Protein AF-0000000070794779 (afdb_homodimer)

pLDDT: mean 87.1, std 9.41, range [41.69, 96.38]

InterPro domains:
  IPR010656 TRAP C4-dicarboxylate transport system permease DctM subunit [PF06808] (13-407)

Sequence (858 aa):
MSFYIQLASLSIIILYVLLLFRNVDPLVATAVCVGLGFLWNISTPIDIGNAMADALGSFMALVGFIIMLGRGLGEVLTHTQVSHTLVHQIVYGVGVNTQRRAKIGIVLSSFIIVGLLGTLAGGLAILAPSLRPIAGSVGLSRPSLAVLMQASAEEALILGPFAPPVVTLLGVTGLSYGTVFLYASLPIAVVTLITTWFMASRLQKLYINEPCEDENSTEPFTPNRQQKRVTLIFLISFLFCVVYGLFTQAKTSYVIFVMLFLALITGLSCRLGLKQIFNLLFEGMQKSLHLFFLFILFDPFMALIHQAGGFNALTELLTPLINLGGKPVLSILIGFTGAFGMPGAAEATIKMLHQLFSPSVLQMQLPLITFALCMLFATRVTNYAYPGANMFAAMGFAGSENVKAMIQNGLVVTGVQVAFLIVYSLFIPMSFYIQLASLSIIILYVLLLFRNVDPLVATAVCVGLGFLWNISTPIDIGNAMADALGSFMALVGFIIMLGRGLGEVLTHTQVSHTLVHQIVYGVGVNTQRRAKIGIVLSSFIIVGLLGTLAGGLAILAPSLRPIAGSVGLSRPSLAVLMQASAEEALILGPFAPPVVTLLGVTGLSYGTVFLYASLPIAVVTLITTWFMASRLQKLYINEPCEDENSTEPFTPNRQQKRVTLIFLISFLFCVVYGLFTQAKTSYVIFVMLFLALITGLSCRLGLKQIFNLLFEGMQKSLHLFFLFILFDPFMALIHQAGGFNALTELLTPLINLGGKPVLSILIGFTGAFGMPGAAEATIKMLHQLFSPSVLQMQLPLITFALCMLFATRVTNYAYPGANMFAAMGFAGSENVKAMIQNGLVVTGVQVAFLIVYSLFIP

Foldseek 3Di:
DDPVLLVVLLVLLVQLLVCVVVVHDNLVSLVVSLVVLCVVVVPDPVRVVVLLVVLCVDPLLLLLVLLLLLLLLLLLCVVLCLLVQLLVCLLVVLDLPEQVSLLVSLLVSLLVQLLRSLDLLSSLLSCLVQSLLSQQNRQAALLLSLLSNLLSNLLSLCQRCLRSLVQLLCQLLVDASVLLNPQASVVLSVLLNVLSVVLSVVVCVVPSVRTRDNPVPDPRDDDDPLSVVLSVQLVVLLVVLSVVCRVVVNHSNSSVVSSVVSLVSSCVSSVHDPVVSVVSSNVRSVVSVSVSVSSSSLSSSLVSSVVSCNLVVVCVVCVVVCVVPAQLSLLLVLLQVLLSPRQPCLSSQLVNSCVNCVVVCVVSVFDSSSVSNSSSNSNLLNHLQDDDDSSVSSSVSSVHPCVVSSNVSSVSSNVSSSVVSNVVSVPGD/DDPVLLVVLLVLLVQLLVCVVVVHDNLVSLVVSLVVLCVSVVPDPVRVVVLLVVLCVDPLLLLLVLLLLLLLLLLLCVVLCLLVQLLCCLLVVLDLPEQVSLLVSLLVSLLVQLLNSLDLLSSLLSCLVQSLLSQQNRQAALLLSLLSNLLSNLLSLCQRCLRSLVQLLCQLLVDASVLLNPQASVVLSVLLNVLSVVLSVVVCVVPSVRTRPNPVPDPRDDDDPLSVVLSVQLVVLLVVLVVVCRVVVDHSNSSVVSSVVSLVSSCVSSVHDPVVSVVSSNVRSVVSVSVSVSSSSLSSSLVSSVVSCNLVVVCVVCVVVCVVPAQLSLLLVLLQVLLSPRQPCLSSQLVNSCVNCVVVCVVSVFDSSSVSNSSSNSNLLNHLQDDDDSSVSSSVSSVHPCVVSSNVSSVSSNVSSSVVSNVVSVPGD

Solvent-accessible surface area (backbone atoms only — not comparable to full-atom values): 41773 Å² total; per-residue (Å²): 134,56,72,62,48,27,49,51,24,42,45,45,54,49,48,43,47,50,34,49,73,70,68,41,56,66,54,53,40,48,49,51,45,36,52,49,44,38,59,73,67,63,53,48,64,57,52,50,5,45,45,54,50,52,13,43,50,31,72,47,20,52,52,20,50,43,49,16,42,26,38,5,32,42,38,42,33,53,73,62,34,29,54,57,38,52,43,42,52,44,37,60,67,60,40,63,80,41,55,69,37,35,51,51,27,47,33,51,36,32,22,52,44,9,18,71,37,40,35,56,62,64,33,41,63,67,42,25,78,62,47,39,34,53,36,16,72,48,61,34,12,14,55,24,48,16,49,43,43,34,50,26,19,57,40,14,28,50,59,16,82,75,2,52,43,33,34,44,51,32,56,75,68,67,54,54,66,70,58,42,40,66,69,24,33,44,57,55,37,51,56,43,50,55,46,45,52,54,42,30,54,54,40,28,67,76,37,55,86,42,50,29,64,52,63,76,75,65,76,74,83,72,71,49,75,65,38,51,49,41,34,48,52,43,51,51,53,49,50,49,51,53,52,50,34,63,73,64,65,55,59,59,37,31,50,49,34,50,38,53,49,52,38,49,53,43,31,49,65,67,72,45,53,69,64,56,45,51,50,34,28,47,59,22,22,47,76,34,44,67,54,27,53,36,27,27,50,44,46,48,36,51,51,46,31,54,72,30,30,22,45,58,49,51,42,60,69,44,40,62,55,28,69,72,51,39,66,33,41,42,42,48,47,50,24,54,56,18,59,65,38,53,57,83,34,46,44,59,36,37,53,49,51,50,66,49,40,46,65,57,35,60,73,69,60,50,56,65,62,57,54,51,30,22,41,54,48,5,45,46,39,20,49,35,62,36,94,34,66,60,48,52,42,25,21,58,49,39,68,28,84,55,61,66,58,50,47,52,45,15,46,51,37,38,50,52,50,49,52,47,49,54,58,53,27,73,68,60,130,136,57,73,62,47,27,48,50,24,41,46,44,54,50,49,44,45,50,34,50,73,69,68,41,55,65,55,53,39,49,50,50,45,36,52,50,43,39,59,74,66,63,54,50,66,56,52,51,4,44,45,55,51,50,13,43,48,31,72,47,21,51,51,20,50,44,50,16,42,28,38,4,33,42,38,40,34,54,74,64,34,29,53,58,39,51,42,43,51,44,36,60,69,60,40,66,81,40,56,69,37,34,51,49,28,48,33,50,39,31,22,52,46,7,17,71,37,39,34,55,62,63,33,42,60,66,43,24,78,61,47,40,33,52,38,16,72,49,60,35,12,12,53,25,48,15,48,44,42,33,52,25,19,56,40,13,29,50,59,17,80,76,2,54,44,33,34,44,49,33,57,77,69,66,54,54,68,69,58,43,41,66,70,23,32,44,56,54,37,50,57,43,49,54,46,45,51,54,42,29,54,52,41,30,67,74,38,55,87,42,51,29,65,52,63,77,74,66,77,74,83,72,70,50,74,64,36,50,50,41,34,48,52,42,51,52,52,50,50,49,52,53,53,52,35,62,74,64,64,54,58,58,38,30,50,51,35,50,38,53,49,53,38,48,53,44,33,49,66,68,72,45,53,70,64,56,45,51,50,33,30,45,60,23,22,46,75,33,44,68,52,26,53,38,26,26,52,45,45,49,37,52,52,47,31,54,74,31,30,20,45,57,49,51,41,60,67,45,41,64,56,28,70,71,52,38,66,31,41,43,44,50,49,52,24,54,55,18,58,65,39,53,57,84,33,47,44,59,37,38,54,50,49,49,67,51,41,44,64,59,35,58,73,70,60,50,56,66,61,57,53,51,28,23,42,52,47,4,43,46,40,21,49,35,62,37,94,34,66,62,47,50,42,25,21,57,49,40,69,29,85,56,61,66,58,48,47,52,45,15,45,50,38,36,51,52,49,50,50,47,49,55,57,52,28,71,67,60,128

Organism: Legionella pneumophila subsp. pneumophila (strain Philadelphia 1 / ATCC 33152 / DSM 7513) (NCBI:txid272624)

Secondary structure (DSSP, 8-state):
--HHHHHHHHHHHHHHHHHHHTT--HHHHHHHHHHHHHHHTT--HHHHHHHHHHHHTSHHHHHHHHHHHHHHHHHHHHHTTHHHHHHHHHHHHH--SSHHHHHHHHHHHHHHHHHHH--HHHHHHHHHHHHHHHHHHTT-BHHHHHHHHHHHHHHHHHH-TT-HHHHHHHHHH---HHHHIIIIIHHHHHHHHHHHHHHHHHHHHHTTTSBPP----S------HHHHHHHHHHHHHHHHHHHHHHHHT--TTHHHHHHHHHHHHHHHHTT--HHHHHHHHHHHHHTTHHHHHHHHHHHHHHHHHHHTTHHHHHHHHHHHHHHHHHHHHHHHHHHHHGGGS-TT-HHHHHHHHHHHHHHHHHHHT--HHHHHHHHHHHHHHHHHHS--HHHHHHHHHHT---HHHHHHHHHHHHHHHHHHHHHHHHT--/--HHHHHHHHHHHHHHHHHHHTT--HHHHHHHHHHHHHHHTT--HHHHHHHHHHHHTSHHHHHHHHHHHHHHHHHHHHHTTHHHHHHHHHHHHH--SSHHHHHHHHHHHHHHHHHHH--HHHHHHHHHHHHHHHHHHTT-BHHHHHHHHHHHHHHHHHH-TT-HHHHHHHHHH---HHHHIIIIIHHHHHHHHHHHHHHHHHHHHHTTTSBPP----S------HHHHHHHHHHHHHHHHHHHHHHHHT--TTHHHHHHHHHHHHHHHHTT--HHHHHHHHHHHHHTTHHHHHHHHHHHHHHHHHHHTTHHHHHHHHHHHHHHHHHHHHHHHHHHHHGGGS-TT-HHHHHHHHHHHHHHHHHHHT--HHHHHHHHHHHHHHHHHHS--HHHHHHHHHHT---HHHHHHHHHHHHHHHHHHHHHHHHT--

Nearest PDB structures (foldseek):
  8thi-assembly1_A  TM=6.783E-01  e=7.228E-08  Haemophilus influenzae Rd KW20
  7qha-assembly1_B  TM=7.088E-01  e=6.426E-07  Photobacterium profundum SS9
  4f35-assembly2_B  TM=7.171E-01  e=3.208E-06  Vibrio cholerae
  8w6t-assembly1_B  TM=7.285E-01  e=3.484E-06  Homo sapiens
  8w6t-assembly1_A  TM=4.705E-01  e=2.151E-04  Homo sapiens

Structure (mmCIF, N/CA/C/O backbone):
data_AF-0000000070794779-model_v1
#
loop_
_entity.id
_entity.type
_entity.pdbx_description
1 polymer 'Hypothetical permease'
#
loop_
_atom_site.group_PDB
_atom_site.id
_atom_site.type_symbol
_atom_site.label_atom_id
_atom_site.label_alt_id
_atom_site.label_comp_id
_atom_site.label_asym_id
_atom_site.label_entity_id
_atom_site.label_seq_id
_atom_site.pdbx_PDB_ins_code
_atom_site.Cartn_x
_atom_site.Cartn_y
_atom_site.Cartn_z
_atom_site.occupancy
_atom_site.B_iso_or_equiv
_atom_site.auth_seq_id
_atom_site.auth_comp_id
_atom_site.auth_asym_id
_atom_site.auth_atom_id
_atom_site.pdbx_PDB_model_num
ATOM 1 N N . MET A 1 1 ? 24.203 21.531 -21.062 1 41.81 1 MET A N 1
ATOM 2 C CA . MET A 1 1 ? 22.828 21.031 -21.141 1 41.81 1 MET A CA 1
ATOM 3 C C . MET A 1 1 ? 21.844 22.172 -21.359 1 41.81 1 MET A C 1
ATOM 5 O O . MET A 1 1 ? 21.828 23.125 -20.594 1 41.81 1 MET A O 1
ATOM 9 N N . SER A 1 2 ? 21.219 22.297 -22.484 1 51.5 2 SER A N 1
ATOM 10 C CA . SER A 1 2 ? 20.703 23.453 -23.203 1 51.5 2 SER A CA 1
ATOM 11 C C . SER A 1 2 ? 19.484 24.047 -22.5 1 51.5 2 SER A C 1
ATOM 13 O O . SER A 1 2 ? 18.812 23.359 -21.719 1 51.5 2 SER A O 1
ATOM 15 N N . PHE A 1 3 ? 19.484 25.406 -22.469 1 53.94 3 PHE A N 1
ATOM 16 C CA . PHE A 1 3 ? 18.406 26.312 -22.094 1 53.94 3 PHE A CA 1
ATOM 17 C C . PHE A 1 3 ? 17.047 25.688 -22.422 1 53.94 3 PHE A C 1
ATOM 19 O O . PHE A 1 3 ? 16.109 25.797 -21.641 1 53.94 3 PHE A O 1
ATOM 26 N N . TYR A 1 4 ? 17 24.906 -23.438 1 53.31 4 TYR A N 1
ATOM 27 C CA . TYR A 1 4 ? 15.742 24.328 -23.906 1 53.31 4 TYR A CA 1
ATOM 28 C C . TYR A 1 4 ? 15.289 23.188 -23 1 53.31 4 TYR A C 1
ATOM 30 O O . TYR A 1 4 ? 14.094 23.031 -22.734 1 53.31 4 TYR A O 1
ATOM 38 N N . ILE A 1 5 ? 16.219 22.453 -22.547 1 57.75 5 ILE A N 1
ATOM 39 C CA . ILE A 1 5 ? 15.883 21.344 -21.656 1 57.75 5 ILE A CA 1
ATOM 40 C C . ILE A 1 5 ? 15.406 21.891 -20.312 1 57.75 5 ILE A C 1
ATOM 42 O O . ILE A 1 5 ? 14.477 21.344 -19.719 1 57.75 5 ILE A O 1
ATOM 46 N N . GLN A 1 6 ? 16.094 22.938 -19.953 1 59.19 6 GLN A N 1
ATOM 47 C CA . GLN A 1 6 ? 15.688 23.609 -18.719 1 59.19 6 GLN A CA 1
ATOM 48 C C . GLN A 1 6 ? 14.281 24.203 -18.859 1 59.19 6 GLN A C 1
ATOM 50 O O . GLN A 1 6 ? 13.477 24.109 -17.922 1 59.19 6 GLN A O 1
ATOM 55 N N . LEU A 1 7 ? 14.016 24.672 -20.031 1 60.19 7 LEU A N 1
ATOM 56 C CA . LEU A 1 7 ? 12.695 25.234 -20.281 1 60.19 7 LEU A CA 1
ATOM 57 C C . LEU A 1 7 ? 11.641 24.141 -20.328 1 60.19 7 LEU A C 1
ATOM 59 O O . LEU A 1 7 ? 10.508 24.344 -19.875 1 60.19 7 LEU A O 1
ATOM 63 N N . ALA A 1 8 ? 12.008 23.047 -20.797 1 60.94 8 ALA A N 1
ATOM 64 C CA . ALA A 1 8 ? 11.078 21.922 -20.891 1 60.94 8 ALA A CA 1
ATOM 65 C C . ALA A 1 8 ? 10.695 21.406 -19.5 1 60.94 8 ALA A C 1
ATOM 67 O O . ALA A 1 8 ? 9.523 21.109 -19.25 1 60.94 8 ALA A O 1
ATOM 68 N N . SER A 1 9 ? 11.664 21.406 -18.641 1 65.12 9 SER A N 1
ATOM 69 C CA . SER A 1 9 ? 11.375 21 -17.266 1 65.12 9 SER A CA 1
ATOM 70 C C . SER A 1 9 ? 10.461 22 -16.578 1 65.12 9 SER A C 1
ATOM 72 O O . SER A 1 9 ? 9.547 21.609 -15.844 1 65.12 9 SER A O 1
ATOM 74 N N . LEU A 1 10 ? 10.703 23.172 -16.953 1 68.81 10 LEU A N 1
ATOM 75 C CA . LEU A 1 10 ? 9.812 24.188 -16.406 1 68.81 10 LEU A CA 1
ATOM 76 C C . LEU A 1 10 ? 8.391 24 -16.922 1 68.81 10 LEU A C 1
ATOM 78 O O . LEU A 1 10 ? 7.426 24.281 -16.219 1 68.81 10 LEU A O 1
ATOM 82 N N . SER A 1 11 ? 8.383 23.438 -18.078 1 75.19 11 SER A N 1
ATOM 83 C CA . SER A 1 11 ? 7.07 23.219 -18.672 1 75.19 11 SER A CA 1
ATOM 84 C C . SER A 1 11 ? 6.281 22.156 -17.922 1 75.19 11 SER A C 1
ATOM 86 O O . SER A 1 11 ? 5.055 22.25 -17.812 1 75.19 11 SER A O 1
ATOM 88 N N . ILE A 1 12 ? 7.039 21.25 -17.312 1 76.75 12 ILE A N 1
ATOM 89 C CA . ILE A 1 12 ? 6.367 20.188 -16.578 1 76.75 12 ILE A CA 1
ATOM 90 C C . ILE A 1 12 ? 5.797 20.734 -15.273 1 76.75 12 ILE A C 1
ATOM 92 O O . ILE A 1 12 ? 4.688 20.375 -14.875 1 76.75 12 ILE A O 1
ATOM 96 N N . ILE A 1 13 ? 6.562 21.578 -14.711 1 72.88 13 ILE A N 1
ATOM 97 C CA . ILE A 1 13 ? 6.098 22.188 -13.461 1 72.88 13 ILE A CA 1
ATOM 98 C C . ILE A 1 13 ? 4.891 23.078 -13.742 1 72.88 13 ILE A C 1
ATOM 100 O O . ILE A 1 13 ? 3.91 23.062 -12.992 1 72.88 13 ILE A O 1
ATOM 104 N N . ILE A 1 14 ? 4.984 23.781 -14.781 1 75.19 14 ILE A N 1
ATOM 105 C CA . ILE A 1 14 ? 3.893 24.672 -15.156 1 75.19 14 ILE A CA 1
ATOM 106 C C . ILE A 1 14 ? 2.646 23.859 -15.492 1 75.19 14 ILE A C 1
ATOM 108 O O . ILE A 1 14 ? 1.536 24.219 -15.094 1 75.19 14 ILE A O 1
ATOM 112 N N . LEU A 1 15 ? 2.885 22.828 -16.203 1 81.31 15 LEU A N 1
ATOM 113 C CA . LEU A 1 15 ? 1.763 21.969 -16.531 1 81.31 15 LEU A CA 1
ATOM 114 C C . LEU A 1 15 ? 1.123 21.406 -15.266 1 81.31 15 LEU A C 1
ATOM 116 O O . LEU A 1 15 ? -0.104 21.312 -15.164 1 81.31 15 LEU A O 1
ATOM 120 N N . TYR A 1 16 ? 1.976 21.047 -14.328 1 79.56 16 TYR A N 1
ATOM 121 C CA . TYR A 1 16 ? 1.475 20.5 -13.07 1 79.56 16 TYR A CA 1
ATOM 122 C C . TYR A 1 16 ? 0.603 21.516 -12.344 1 79.56 16 TYR A C 1
ATOM 124 O O . TYR A 1 16 ? -0.494 21.188 -11.883 1 79.56 16 TYR A O 1
ATOM 132 N N . VAL A 1 17 ? 1.053 22.688 -12.336 1 73.81 17 VAL A N 1
ATOM 133 C CA . VAL A 1 17 ? 0.325 23.766 -11.656 1 73.81 17 VAL A CA 1
ATOM 134 C C . VAL A 1 17 ? -0.98 24.047 -12.398 1 73.81 17 VAL A C 1
ATOM 136 O O . VAL A 1 17 ? -2.025 24.234 -11.773 1 73.81 17 VAL A O 1
ATOM 139 N N . LEU A 1 18 ? -0.958 23.953 -13.641 1 77.19 18 LEU A N 1
ATOM 140 C CA . LEU A 1 18 ? -2.143 24.219 -14.453 1 77.19 18 LEU A CA 1
ATOM 141 C C . LEU A 1 18 ? -3.188 23.125 -14.25 1 77.19 18 LEU A C 1
ATOM 143 O O . LEU A 1 18 ? -4.383 23.406 -14.172 1 77.19 18 LEU A O 1
ATOM 147 N N . LEU A 1 19 ? -2.678 21.953 -14.133 1 80.94 19 LEU A N 1
ATOM 148 C CA . LEU A 1 19 ? -3.598 20.844 -13.938 1 80.94 19 LEU A CA 1
ATOM 149 C C . LEU A 1 19 ? -4.266 20.922 -12.57 1 80.94 19 LEU A C 1
ATOM 151 O O . LEU A 1 19 ? -5.461 20.641 -12.445 1 80.94 19 LEU A O 1
ATOM 155 N N . LEU A 1 20 ? -3.498 21.312 -11.633 1 73.12 20 LEU A N 1
ATOM 156 C CA . LEU A 1 20 ? -4.051 21.422 -10.289 1 73.12 20 LEU A CA 1
ATOM 157 C C . LEU A 1 20 ? -5.062 22.562 -10.211 1 73.12 20 LEU A C 1
ATOM 159 O O . LEU A 1 20 ? -6.09 22.438 -9.539 1 73.12 20 LEU A O 1
ATOM 163 N N . PHE A 1 21 ? -4.84 23.578 -10.93 1 68.06 21 PHE A N 1
ATOM 164 C CA . PHE A 1 21 ? -5.746 24.719 -10.953 1 68.06 21 PHE A CA 1
ATOM 165 C C . PHE A 1 21 ? -7.027 24.375 -11.703 1 68.06 21 PHE A C 1
ATOM 167 O O . PHE A 1 21 ? -8.07 24.984 -11.469 1 68.06 21 PHE A O 1
ATOM 174 N N . ARG A 1 22 ? -6.949 23.422 -12.609 1 75.88 22 ARG A N 1
ATOM 175 C CA . ARG A 1 22 ? -8.133 22.984 -13.336 1 75.88 22 ARG A CA 1
ATOM 176 C C . ARG A 1 22 ? -8.867 21.891 -12.562 1 75.88 22 ARG A C 1
ATOM 178 O O . ARG A 1 22 ? -9.703 21.172 -13.117 1 75.88 22 ARG A O 1
ATOM 185 N N . ASN A 1 23 ? -8.422 21.688 -11.297 1 74.69 23 ASN A N 1
ATOM 186 C CA . ASN A 1 23 ? -9.055 20.781 -10.352 1 74.69 23 ASN A CA 1
ATOM 187 C C . ASN A 1 23 ? -8.922 19.328 -10.805 1 74.69 23 ASN A C 1
ATOM 189 O O . ASN A 1 23 ? -9.844 18.531 -10.633 1 74.69 23 ASN A O 1
ATOM 193 N N . VAL A 1 24 ? -7.824 19.172 -11.453 1 79.12 24 VAL A N 1
ATOM 194 C CA . VAL A 1 24 ? -7.508 17.797 -11.773 1 79.12 24 VAL A CA 1
ATOM 195 C C . VAL A 1 24 ? -7.004 17.062 -10.531 1 79.12 24 VAL A C 1
ATOM 197 O O . VAL A 1 24 ? -6.332 17.656 -9.688 1 79.12 24 VAL A O 1
ATOM 200 N N . ASP A 1 25 ? -7.418 15.773 -10.352 1 82 25 ASP A N 1
ATOM 201 C CA . ASP A 1 25 ? -6.957 14.945 -9.242 1 82 25 ASP A CA 1
ATOM 202 C C . ASP A 1 25 ? -5.434 14.945 -9.156 1 82 25 ASP A C 1
ATOM 204 O O . ASP A 1 25 ? -4.746 14.758 -10.164 1 82 25 ASP A O 1
ATOM 208 N N . PRO A 1 26 ? -4.926 15.281 -7.984 1 79.19 26 PRO A N 1
ATOM 209 C CA . PRO A 1 26 ? -3.471 15.367 -7.828 1 79.19 26 PRO A CA 1
ATOM 210 C C . PRO A 1 26 ? -2.75 14.109 -8.305 1 79.19 26 PRO A C 1
ATOM 212 O O . PRO A 1 26 ? -1.646 14.188 -8.844 1 79.19 26 PRO A O 1
ATOM 215 N N . LEU A 1 27 ? -3.314 13.016 -8.07 1 86 27 LEU A N 1
ATOM 216 C CA . LEU A 1 27 ? -2.695 11.766 -8.492 1 86 27 LEU A CA 1
ATOM 217 C C . LEU A 1 27 ? -2.6 11.695 -10.016 1 86 27 LEU A C 1
ATOM 219 O O . LEU A 1 27 ? -1.564 11.305 -10.562 1 86 27 LEU A O 1
ATOM 223 N N . VAL A 1 28 ? -3.648 12.047 -10.688 1 88.75 28 VAL A N 1
ATOM 224 C CA . VAL A 1 28 ? -3.686 12.055 -12.148 1 88.75 28 VAL A CA 1
ATOM 225 C C . VAL A 1 28 ? -2.693 13.078 -12.688 1 88.75 28 VAL A C 1
ATOM 227 O O . VAL A 1 28 ? -1.95 12.797 -13.633 1 88.75 28 VAL A O 1
ATOM 230 N N . ALA A 1 29 ? -2.766 14.211 -12.062 1 85.31 29 ALA A N 1
ATOM 231 C CA . ALA A 1 29 ? -1.852 15.266 -12.484 1 85.31 29 ALA A CA 1
ATOM 232 C C . ALA A 1 29 ? -0.398 14.82 -12.359 1 85.31 29 ALA A C 1
ATOM 234 O O . ALA A 1 29 ? 0.404 15.031 -13.266 1 85.31 29 ALA A O 1
ATOM 235 N N . THR A 1 30 ? -0.081 14.219 -11.242 1 87.06 30 THR A N 1
ATOM 236 C CA . THR A 1 30 ? 1.285 13.766 -11.008 1 87.06 30 THR A CA 1
ATOM 237 C C . THR A 1 30 ? 1.655 12.656 -11.992 1 87.06 30 THR A C 1
ATOM 239 O O . THR A 1 30 ? 2.766 12.633 -12.523 1 87.06 30 THR A O 1
ATOM 242 N N . ALA A 1 31 ? 0.759 11.773 -12.203 1 91.19 31 ALA A N 1
ATOM 243 C CA . ALA A 1 31 ? 1.002 10.664 -13.117 1 91.19 31 ALA A CA 1
ATOM 244 C C . ALA A 1 31 ? 1.274 11.172 -14.531 1 91.19 31 ALA A C 1
ATOM 246 O O . ALA A 1 31 ? 2.176 10.672 -15.211 1 91.19 31 ALA A O 1
ATOM 247 N N . VAL A 1 32 ? 0.516 12.109 -14.984 1 90.56 32 VAL A N 1
ATOM 248 C CA . VAL A 1 32 ? 0.676 12.68 -16.312 1 90.56 32 VAL A CA 1
ATOM 249 C C . VAL A 1 32 ? 2.037 13.359 -16.422 1 90.56 32 VAL A C 1
ATOM 251 O O . VAL A 1 32 ? 2.752 13.18 -17.422 1 90.56 32 VAL A O 1
ATOM 254 N N . CYS A 1 33 ? 2.367 14.07 -15.438 1 86.5 33 CYS A N 1
ATOM 255 C CA . CYS A 1 33 ? 3.637 14.789 -15.453 1 86.5 33 CYS A CA 1
ATOM 256 C C . CYS A 1 33 ? 4.812 13.828 -15.414 1 86.5 33 CYS A C 1
ATOM 258 O O . CYS A 1 33 ? 5.816 14.039 -16.094 1 86.5 33 CYS A O 1
ATOM 260 N N . VAL A 1 34 ? 4.715 12.812 -14.594 1 90.06 34 VAL A N 1
ATOM 261 C CA . VAL A 1 34 ? 5.762 11.797 -14.523 1 90.06 34 VAL A CA 1
ATOM 262 C C . VAL A 1 34 ? 5.883 11.094 -15.875 1 90.06 34 VAL A C 1
ATOM 264 O O . VAL A 1 34 ? 6.992 10.859 -16.359 1 90.06 34 VAL A O 1
ATOM 267 N N . GLY A 1 35 ? 4.723 10.766 -16.453 1 91.31 35 GLY A N 1
ATOM 268 C CA . GLY A 1 35 ? 4.73 10.156 -17.781 1 91.31 35 GLY A CA 1
ATOM 269 C C . GLY A 1 35 ? 5.398 11.023 -18.828 1 91.31 35 GLY A C 1
ATOM 270 O O . GLY A 1 35 ? 6.219 10.539 -19.609 1 91.31 35 GLY A O 1
ATOM 271 N N . LEU A 1 36 ? 5.047 12.258 -18.844 1 88.06 36 LEU A N 1
ATOM 272 C CA . LEU A 1 36 ? 5.637 13.203 -19.781 1 88.06 36 LEU A CA 1
ATOM 273 C C . LEU A 1 36 ? 7.129 13.367 -19.516 1 88.06 36 LEU A C 1
ATOM 275 O O . LEU A 1 36 ? 7.918 13.523 -20.453 1 88.06 36 LEU A O 1
ATOM 279 N N . GLY A 1 37 ? 7.465 13.359 -18.234 1 86.62 37 GLY A N 1
ATOM 280 C CA . GLY A 1 37 ? 8.875 13.43 -17.891 1 86.62 37 GLY A CA 1
ATOM 281 C C . GLY A 1 37 ? 9.68 12.258 -18.422 1 86.62 37 GLY A C 1
ATOM 282 O O . GLY A 1 37 ? 10.773 12.445 -18.953 1 86.62 37 GLY A O 1
ATOM 283 N N . PHE A 1 38 ? 9.148 11.094 -18.281 1 89.44 38 PHE A N 1
ATOM 284 C CA . PHE A 1 38 ? 9.828 9.914 -18.812 1 89.44 38 PHE A CA 1
ATOM 285 C C . PHE A 1 38 ? 9.961 10 -20.328 1 89.44 38 PHE A C 1
ATOM 287 O O . PHE A 1 38 ? 10.984 9.602 -20.891 1 89.44 38 PHE A O 1
ATOM 294 N N . LEU A 1 39 ? 8.914 10.477 -21.016 1 86.81 39 LEU A N 1
ATOM 295 C CA . LEU A 1 39 ? 8.938 10.609 -22.469 1 86.81 39 LEU A CA 1
ATOM 296 C C . LEU A 1 39 ? 9.969 11.633 -22.906 1 86.81 39 LEU A C 1
ATOM 298 O O . LEU A 1 39 ? 10.695 11.414 -23.875 1 86.81 39 LEU A O 1
ATOM 302 N N . TRP A 1 40 ? 10.008 12.703 -22.203 1 82.88 40 TRP A N 1
ATOM 303 C CA . TRP A 1 40 ? 10.945 13.773 -22.531 1 82.88 40 TRP A CA 1
ATOM 304 C C . TRP A 1 40 ? 12.383 13.305 -22.359 1 82.88 40 TRP A C 1
ATOM 306 O O . TRP A 1 40 ? 13.266 13.711 -23.125 1 82.88 40 TRP A O 1
ATOM 316 N N . ASN A 1 41 ? 12.617 12.477 -21.359 1 84.19 41 ASN A N 1
ATOM 317 C CA . ASN A 1 41 ? 13.961 11.969 -21.078 1 84.19 41 ASN A CA 1
ATOM 318 C C . ASN A 1 41 ? 14.266 10.719 -21.906 1 84.19 41 ASN A C 1
ATOM 320 O O . ASN A 1 41 ? 15.336 10.125 -21.766 1 84.19 41 ASN A O 1
ATOM 324 N N . ILE A 1 42 ? 13.289 10.305 -22.734 1 87.38 42 ILE A N 1
ATOM 325 C CA . ILE A 1 42 ? 13.406 9.117 -23.578 1 87.38 42 ILE A CA 1
ATOM 326 C C . ILE A 1 42 ? 13.797 7.914 -22.703 1 87.38 42 ILE A C 1
ATOM 328 O O . ILE A 1 42 ? 14.727 7.176 -23.047 1 87.38 42 ILE A O 1
ATOM 332 N N . SER A 1 43 ? 13.266 7.902 -21.625 1 89.88 43 SER A N 1
ATOM 333 C CA . SER A 1 43 ? 13.523 6.789 -20.719 1 89.88 43 SER A CA 1
ATOM 334 C C . SER A 1 43 ? 13.031 5.473 -21.297 1 89.88 43 SER A C 1
ATOM 336 O O . SER A 1 43 ? 11.969 5.426 -21.922 1 89.88 43 SER A O 1
ATOM 338 N N . THR A 1 44 ? 13.828 4.418 -21.141 1 93.19 44 THR A N 1
ATOM 339 C CA . THR A 1 44 ? 13.422 3.086 -21.578 1 93.19 44 THR A CA 1
ATOM 340 C C . THR A 1 44 ? 12.438 2.475 -20.578 1 93.19 44 THR A C 1
ATOM 342 O O . THR A 1 44 ? 12.32 2.938 -19.453 1 93.19 44 THR A O 1
ATOM 345 N N . PRO A 1 45 ? 11.648 1.463 -20.969 1 94.06 45 PRO A N 1
ATOM 346 C CA . PRO A 1 45 ? 10.75 0.759 -20.047 1 94.06 45 PRO A CA 1
ATOM 347 C C . PRO A 1 45 ? 11.461 0.247 -18.797 1 94.06 45 PRO A C 1
ATOM 349 O O . PRO A 1 45 ? 10.898 0.285 -17.703 1 94.06 45 PRO A O 1
ATOM 352 N N . ILE A 1 46 ? 12.641 -0.157 -18.969 1 93.38 46 ILE A N 1
ATOM 353 C CA . ILE A 1 46 ? 13.445 -0.657 -17.859 1 93.38 46 ILE A CA 1
ATOM 354 C C . ILE A 1 46 ? 13.766 0.487 -16.906 1 93.38 46 ILE A C 1
ATOM 356 O O . ILE A 1 46 ? 13.672 0.33 -15.68 1 93.38 46 ILE A O 1
ATOM 360 N N . ASP A 1 47 ? 14.062 1.65 -17.453 1 93.5 47 ASP A N 1
ATOM 361 C CA . ASP A 1 47 ? 14.344 2.826 -16.641 1 93.5 47 ASP A CA 1
ATOM 362 C C . ASP A 1 47 ? 13.125 3.215 -15.805 1 93.5 47 ASP A C 1
ATOM 364 O O . ASP A 1 47 ? 13.258 3.586 -14.641 1 93.5 47 ASP A O 1
ATOM 368 N N . ILE A 1 48 ? 12.062 3.145 -16.453 1 94.06 48 ILE A N 1
ATOM 369 C CA . ILE A 1 48 ? 10.812 3.506 -15.789 1 94.06 48 ILE A CA 1
ATOM 370 C C . ILE A 1 48 ? 10.547 2.537 -14.641 1 94.06 48 ILE A C 1
ATOM 372 O O . ILE A 1 48 ? 10.211 2.957 -13.531 1 94.06 48 ILE A O 1
ATOM 376 N N . GLY A 1 49 ? 10.664 1.267 -14.906 1 94.5 49 GLY A N 1
ATOM 377 C CA . GLY A 1 49 ? 10.5 0.269 -13.859 1 94.5 49 GLY A CA 1
ATOM 378 C C . GLY A 1 49 ? 11.445 0.469 -12.688 1 94.5 49 GLY A C 1
ATOM 379 O O . GLY A 1 49 ? 11.031 0.374 -11.531 1 94.5 49 GLY A O 1
ATOM 380 N N . ASN A 1 50 ? 12.672 0.701 -13.008 1 93.56 50 ASN A N 1
ATOM 381 C CA . ASN A 1 50 ? 13.672 0.917 -11.969 1 93.56 50 ASN A CA 1
ATOM 382 C C . ASN A 1 50 ? 13.359 2.16 -11.141 1 93.56 50 ASN A C 1
ATOM 384 O O . ASN A 1 50 ? 13.531 2.154 -9.922 1 93.56 50 ASN A O 1
ATOM 388 N N . ALA A 1 51 ? 12.938 3.207 -11.797 1 92.94 51 ALA A N 1
ATOM 389 C CA . ALA A 1 51 ? 12.57 4.434 -11.094 1 92.94 51 ALA A CA 1
ATOM 390 C C . ALA A 1 51 ? 11.422 4.191 -10.117 1 92.94 51 ALA A C 1
ATOM 392 O O . ALA A 1 51 ? 11.438 4.703 -9 1 92.94 51 ALA A O 1
ATOM 393 N N . MET A 1 52 ? 10.492 3.439 -10.594 1 93.81 52 MET A N 1
ATOM 394 C CA . MET A 1 52 ? 9.328 3.145 -9.766 1 93.81 52 MET A CA 1
ATOM 395 C C . MET A 1 52 ? 9.703 2.246 -8.594 1 93.81 52 MET A C 1
ATOM 397 O O . MET A 1 52 ? 9.203 2.422 -7.48 1 93.81 52 MET A O 1
ATOM 401 N N . ALA A 1 53 ? 10.508 1.311 -8.836 1 93.31 53 ALA A N 1
ATOM 402 C CA . ALA A 1 53 ? 10.984 0.434 -7.766 1 93.31 53 ALA A CA 1
ATOM 403 C C . ALA A 1 53 ? 11.766 1.22 -6.719 1 93.31 53 ALA A C 1
ATOM 405 O O . ALA A 1 53 ? 11.602 1.003 -5.516 1 93.31 53 ALA A O 1
ATOM 406 N N . ASP A 1 54 ? 12.609 2.053 -7.176 1 92.81 54 ASP A N 1
ATOM 407 C CA . ASP A 1 54 ? 13.391 2.893 -6.273 1 92.81 54 ASP A CA 1
ATOM 408 C C . ASP A 1 54 ? 12.492 3.809 -5.453 1 92.81 54 ASP A C 1
ATOM 410 O O . ASP A 1 54 ? 12.789 4.113 -4.297 1 92.81 54 ASP A O 1
ATOM 414 N N . ALA A 1 55 ? 11.461 4.234 -6.066 1 93.19 55 ALA A N 1
ATOM 415 C CA . ALA A 1 55 ? 10.516 5.129 -5.402 1 93.19 55 ALA A CA 1
ATOM 416 C C . ALA A 1 55 ? 9.898 4.465 -4.176 1 93.19 55 ALA A C 1
ATOM 418 O O . ALA A 1 55 ? 9.547 5.137 -3.207 1 93.19 55 ALA A O 1
ATOM 419 N N . LEU A 1 56 ? 9.781 3.168 -4.141 1 92.56 56 LEU A N 1
ATOM 420 C CA . LEU A 1 56 ? 9.203 2.422 -3.029 1 92.56 56 LEU A CA 1
ATOM 421 C C . LEU A 1 56 ? 10.062 2.549 -1.777 1 92.56 56 LEU A C 1
ATOM 423 O O . LEU A 1 56 ? 9.555 2.492 -0.657 1 92.56 56 LEU A O 1
ATOM 427 N N . GLY A 1 57 ? 11.336 2.697 -1.937 1 91.81 57 GLY A N 1
ATOM 428 C CA . GLY A 1 57 ? 12.25 2.846 -0.81 1 91.81 57 GLY A CA 1
ATOM 429 C C . GLY A 1 57 ? 12.602 4.289 -0.512 1 91.81 57 GLY A C 1
ATOM 430 O O . GLY A 1 57 ? 13.477 4.566 0.308 1 91.81 57 GLY A O 1
ATOM 431 N N . SER A 1 58 ? 11.891 5.219 -1.155 1 91.44 58 SER A N 1
ATOM 432 C CA . SER A 1 58 ? 12.188 6.637 -1.009 1 91.44 58 SER A CA 1
ATOM 433 C C . SER A 1 58 ? 11.57 7.203 0.266 1 91.44 58 SER A C 1
ATOM 435 O O . SER A 1 58 ? 10.734 6.555 0.899 1 91.44 58 SER A O 1
ATOM 437 N N . PHE A 1 59 ? 12.031 8.391 0.656 1 90.38 59 PHE A N 1
ATOM 438 C CA . PHE A 1 59 ? 11.484 9.109 1.806 1 90.38 59 PHE A CA 1
ATOM 439 C C . PHE A 1 59 ? 9.992 9.359 1.629 1 90.38 59 PHE A C 1
ATOM 441 O O . PHE A 1 59 ? 9.219 9.234 2.58 1 90.38 59 PHE A O 1
ATOM 448 N N . MET A 1 60 ? 9.609 9.734 0.435 1 88.88 60 MET A N 1
ATOM 449 C CA . MET A 1 60 ? 8.203 10.031 0.188 1 88.88 60 MET A CA 1
ATOM 450 C C . MET A 1 60 ? 7.348 8.781 0.354 1 88.88 60 MET A C 1
ATOM 452 O O . MET A 1 60 ? 6.215 8.859 0.831 1 88.88 60 MET A O 1
ATOM 456 N N . ALA A 1 61 ? 7.84 7.664 -0.072 1 91.56 61 ALA A N 1
ATOM 457 C CA . ALA A 1 61 ? 7.121 6.414 0.149 1 91.56 61 ALA A CA 1
ATOM 458 C C . ALA A 1 61 ? 6.953 6.133 1.64 1 91.56 61 ALA A C 1
ATOM 460 O O . ALA A 1 61 ? 5.914 5.629 2.068 1 91.56 61 ALA A O 1
ATOM 461 N N . LEU A 1 62 ? 8.016 6.418 2.396 1 92.5 62 LEU A N 1
ATOM 462 C CA . LEU A 1 62 ? 7.949 6.254 3.844 1 92.5 62 LEU A CA 1
ATOM 463 C C . LEU A 1 62 ? 6.84 7.109 4.441 1 92.5 62 LEU A C 1
ATOM 465 O O . LEU A 1 62 ? 6.055 6.629 5.262 1 92.5 62 LEU A O 1
ATOM 469 N N . VAL A 1 63 ? 6.766 8.312 3.992 1 89.38 63 VAL A N 1
ATOM 470 C CA . VAL A 1 63 ? 5.742 9.234 4.477 1 89.38 63 VAL A CA 1
ATOM 471 C C . VAL A 1 63 ? 4.359 8.719 4.09 1 89.38 63 VAL A C 1
ATOM 473 O O . VAL A 1 63 ? 3.436 8.727 4.91 1 89.38 63 VAL A O 1
ATOM 476 N N . GLY A 1 64 ? 4.246 8.359 2.865 1 90.44 64 GLY A N 1
ATOM 477 C CA . GLY A 1 64 ? 2.98 7.793 2.432 1 90.44 64 GLY A CA 1
ATOM 478 C C . GLY A 1 64 ? 2.553 6.586 3.246 1 90.44 64 GLY A C 1
ATOM 479 O O . GLY A 1 64 ? 1.373 6.438 3.572 1 90.44 64 GLY A O 1
ATOM 480 N N . PHE A 1 65 ? 3.457 5.691 3.562 1 93.44 65 PHE A N 1
ATOM 481 C CA . PHE A 1 65 ? 3.174 4.508 4.371 1 93.44 65 PHE A CA 1
ATOM 482 C C . PHE A 1 65 ? 2.703 4.906 5.762 1 93.44 65 PHE A C 1
ATOM 484 O O . PHE A 1 65 ? 1.791 4.285 6.316 1 93.44 65 PHE A O 1
ATOM 491 N N . ILE A 1 66 ? 3.32 5.918 6.332 1 90.69 66 ILE A N 1
ATOM 492 C CA . ILE A 1 66 ? 2.941 6.426 7.645 1 90.69 66 ILE A CA 1
ATOM 493 C C . ILE A 1 66 ? 1.509 6.953 7.598 1 90.69 66 ILE A C 1
ATOM 495 O O . ILE A 1 66 ? 0.727 6.723 8.523 1 90.69 66 ILE A O 1
ATOM 499 N N . ILE A 1 67 ? 1.186 7.656 6.531 1 89.31 67 ILE A N 1
ATOM 500 C CA . ILE A 1 67 ? -0.167 8.18 6.363 1 89.31 67 ILE A CA 1
ATOM 501 C C . ILE A 1 67 ? -1.165 7.023 6.34 1 89.31 67 ILE A C 1
ATOM 503 O O . ILE A 1 67 ? -2.215 7.086 6.988 1 89.31 67 ILE A O 1
ATOM 507 N N . MET A 1 68 ? -0.804 5.941 5.633 1 92.06 68 MET A N 1
ATOM 508 C CA . MET A 1 68 ? -1.669 4.77 5.586 1 92.06 68 MET A CA 1
ATOM 509 C C . MET A 1 68 ? -1.845 4.164 6.973 1 92.06 68 MET A C 1
ATOM 511 O O . MET A 1 68 ? -2.961 3.83 7.375 1 92.06 68 MET A O 1
ATOM 515 N N . LEU A 1 69 ? -0.792 4.012 7.672 1 92.88 69 LEU A N 1
ATOM 516 C CA . LEU A 1 69 ? -0.849 3.447 9.016 1 92.88 69 LEU A CA 1
ATOM 517 C C . LEU A 1 69 ? -1.668 4.336 9.945 1 92.88 69 LEU A C 1
ATOM 519 O O . LEU A 1 69 ? -2.4 3.836 10.805 1 92.88 69 LEU A O 1
ATOM 523 N N . GLY A 1 70 ? -1.491 5.652 9.766 1 89.94 70 GLY A N 1
ATOM 524 C CA . GLY A 1 70 ? -2.271 6.59 10.562 1 89.94 70 GLY A CA 1
ATOM 525 C C . GLY A 1 70 ? -3.768 6.426 10.375 1 89.94 70 GLY A C 1
ATOM 526 O O . GLY A 1 70 ? -4.527 6.453 11.344 1 89.94 70 GLY A O 1
ATOM 527 N N . ARG A 1 71 ? -4.105 6.297 9.117 1 90 71 ARG A N 1
ATOM 528 C CA . ARG A 1 71 ? -5.52 6.07 8.836 1 90 71 ARG A CA 1
ATOM 529 C C . ARG A 1 71 ? -5.988 4.746 9.43 1 90 71 ARG A C 1
ATOM 531 O O . ARG A 1 71 ? -7.133 4.629 9.875 1 90 71 ARG A O 1
ATOM 538 N N . GLY A 1 72 ? -5.137 3.758 9.375 1 92.44 72 GLY A N 1
ATOM 539 C CA . GLY A 1 72 ? -5.434 2.496 10.031 1 92.44 72 GLY A CA 1
ATOM 540 C C . GLY A 1 72 ? -5.648 2.639 11.523 1 92.44 72 GLY A C 1
ATOM 541 O O . GLY A 1 72 ? -6.605 2.094 12.078 1 92.44 72 GLY A O 1
ATOM 542 N N . LEU A 1 73 ? -4.742 3.322 12.18 1 92.88 73 LEU A N 1
ATOM 543 C CA . LEU A 1 73 ? -4.891 3.598 13.602 1 92.88 73 LEU A CA 1
ATOM 544 C C . LEU A 1 73 ? -6.219 4.293 13.891 1 92.88 73 LEU A C 1
ATOM 546 O O . LEU A 1 73 ? -6.887 3.988 14.875 1 92.88 73 LEU A O 1
ATOM 550 N N . GLY A 1 74 ? -6.559 5.238 13.008 1 90.12 74 GLY A N 1
ATOM 551 C CA . GLY A 1 74 ? -7.836 5.922 13.148 1 90.12 74 GLY A CA 1
ATOM 552 C C . GLY A 1 74 ? -9.023 4.973 13.18 1 90.12 74 GLY A C 1
ATOM 553 O O . GLY A 1 74 ? -9.945 5.156 13.969 1 90.12 74 GLY A O 1
ATOM 554 N N . GLU A 1 75 ? -8.984 3.969 12.344 1 91.38 75 GLU A N 1
ATOM 555 C CA . GLU A 1 75 ? -10.062 2.992 12.305 1 91.38 75 GLU A CA 1
ATOM 556 C C . GLU A 1 75 ? -10.133 2.186 13.602 1 91.38 75 GLU A C 1
ATOM 558 O O . GLU A 1 75 ? -11.219 1.838 14.07 1 91.38 75 GLU A O 1
ATOM 563 N N . VAL A 1 76 ? -9.016 1.837 14.141 1 94 76 VAL A N 1
ATOM 564 C CA . VAL A 1 76 ? -8.961 1.098 15.398 1 94 76 VAL A CA 1
ATOM 565 C C . VAL A 1 76 ? -9.523 1.954 16.531 1 94 76 VAL A C 1
ATOM 567 O O . VAL A 1 76 ? -10.297 1.466 17.359 1 94 76 VAL A O 1
ATOM 570 N N . LEU A 1 77 ? -9.195 3.199 16.578 1 92.12 77 LEU A N 1
ATOM 571 C CA . LEU A 1 77 ? -9.664 4.105 17.609 1 92.12 77 LEU A CA 1
ATOM 572 C C . LEU A 1 77 ? -11.172 4.309 17.516 1 92.12 77 LEU A C 1
ATOM 574 O O . LEU A 1 77 ? -11.852 4.453 18.547 1 92.12 77 LEU A O 1
ATOM 578 N N . THR A 1 78 ? -11.648 4.359 16.312 1 88.25 78 THR A N 1
ATOM 579 C CA . THR A 1 78 ? -13.078 4.527 16.094 1 88.25 78 THR A CA 1
ATOM 580 C C . THR A 1 78 ? -13.836 3.275 16.531 1 88.25 78 THR A C 1
ATOM 582 O O . THR A 1 78 ? -14.875 3.371 17.188 1 88.25 78 THR A O 1
ATOM 585 N N . HIS A 1 79 ? -13.281 2.141 16.125 1 91.06 79 HIS A N 1
ATOM 586 C CA . HIS A 1 79 ? -13.938 0.883 16.469 1 91.06 79 HIS A CA 1
ATOM 587 C C . HIS A 1 79 ? -13.953 0.663 17.984 1 91.06 79 HIS A C 1
ATOM 589 O O . HIS A 1 79 ? -14.93 0.142 18.531 1 91.06 79 HIS A O 1
ATOM 595 N N . THR A 1 80 ? -12.922 1.014 18.656 1 92.94 80 THR A N 1
ATOM 596 C CA . THR A 1 80 ? -12.812 0.821 20.109 1 92.94 80 THR A CA 1
ATOM 597 C C . THR A 1 80 ? -13.5 1.959 20.859 1 92.94 80 THR A C 1
ATOM 599 O O . THR A 1 80 ? -13.547 1.958 22.078 1 92.94 80 THR A O 1
ATOM 602 N N . GLN A 1 81 ? -13.93 3.008 20.141 1 90.62 81 GLN A N 1
ATOM 603 C CA . GLN A 1 81 ? -14.664 4.16 20.641 1 90.62 81 GLN A CA 1
ATOM 604 C C . GLN A 1 81 ? -13.773 5.035 21.516 1 90.62 81 GLN A C 1
ATOM 606 O O . GLN A 1 81 ? -14.266 5.734 22.406 1 90.62 81 GLN A O 1
ATOM 611 N N . VAL A 1 82 ? -12.57 4.84 21.391 1 90.88 82 VAL A N 1
ATOM 612 C CA . VAL A 1 82 ? -11.633 5.715 22.078 1 90.88 82 VAL A CA 1
ATOM 613 C C . VAL A 1 82 ? -11.828 7.156 21.625 1 90.88 82 VAL A C 1
ATOM 615 O O . VAL A 1 82 ? -11.852 8.078 22.438 1 90.88 82 VAL A O 1
ATOM 618 N N . SER A 1 83 ? -11.953 7.352 20.328 1 85.56 83 SER A N 1
ATOM 619 C CA . SER A 1 83 ? -12.133 8.688 19.766 1 85.56 83 SER A CA 1
ATOM 620 C C . SER A 1 83 ? -13.414 9.336 20.281 1 85.56 83 SER A C 1
ATOM 622 O O . SER A 1 83 ? -13.414 10.516 20.656 1 85.56 83 SER A O 1
ATOM 624 N N . HIS A 1 84 ? -14.453 8.586 20.328 1 84.5 84 HIS A N 1
ATOM 625 C CA . HIS A 1 84 ? -15.734 9.086 20.828 1 84.5 84 HIS A CA 1
ATOM 626 C C . HIS A 1 84 ? -15.641 9.461 22.297 1 84.5 84 HIS A C 1
ATOM 628 O O . HIS A 1 84 ? -16.219 10.461 22.719 1 84.5 84 HIS A O 1
ATOM 634 N N . THR A 1 85 ? -14.977 8.656 22.984 1 90.19 85 THR A N 1
ATOM 635 C CA . THR A 1 85 ? -14.805 8.898 24.406 1 90.19 85 THR A CA 1
ATOM 636 C C . THR A 1 85 ? -14.008 10.18 24.656 1 90.19 85 THR A C 1
ATOM 638 O O . THR A 1 85 ? -14.336 10.969 25.531 1 90.19 85 THR A O 1
ATOM 641 N N . LEU A 1 86 ? -13.031 10.344 23.906 1 88.75 86 LEU A N 1
ATOM 642 C CA . LEU A 1 86 ? -12.211 11.547 24.016 1 88.75 86 LEU A CA 1
ATOM 643 C C . LEU A 1 86 ? -13.039 12.797 23.719 1 88.75 86 LEU A C 1
ATOM 645 O O . LEU A 1 86 ? -12.93 13.797 24.422 1 88.75 86 LEU A O 1
ATOM 649 N N . VAL A 1 87 ? -13.797 12.734 22.703 1 83.12 87 VAL A N 1
ATOM 650 C CA . VAL A 1 87 ? -14.641 13.867 22.312 1 83.12 87 VAL A CA 1
ATOM 651 C C . VAL A 1 87 ? -15.617 14.18 23.438 1 83.12 87 VAL A C 1
ATOM 653 O O . VAL A 1 87 ? -15.828 15.344 23.781 1 83.12 87 VAL A O 1
ATOM 656 N N . HIS A 1 88 ? -16.203 13.156 23.922 1 85.56 88 HIS A N 1
ATOM 657 C CA . HIS A 1 88 ? -17.141 13.32 25.016 1 85.56 88 HIS A CA 1
ATOM 658 C C . HIS A 1 88 ? -16.484 14 26.219 1 85.56 88 HIS A C 1
ATOM 660 O O . HIS A 1 88 ? -17.062 14.922 26.812 1 85.56 88 HIS A O 1
ATOM 666 N N . GLN A 1 89 ? -15.391 13.539 26.578 1 88.19 89 GLN A N 1
ATOM 667 C CA . GLN A 1 89 ? -14.688 14.078 27.734 1 88.19 89 GLN A CA 1
ATOM 668 C C . GLN A 1 89 ? -14.32 15.547 27.516 1 88.19 89 GLN A C 1
ATOM 670 O O . GLN A 1 89 ? -14.383 16.344 28.453 1 88.19 89 GLN A O 1
ATOM 675 N N . ILE A 1 90 ? -13.961 15.883 26.328 1 86.75 90 ILE A N 1
ATOM 676 C CA . ILE A 1 90 ? -13.578 17.266 26.031 1 86.75 90 ILE A CA 1
ATOM 677 C C . ILE A 1 90 ? -14.812 18.156 26.078 1 86.75 90 ILE A C 1
ATOM 679 O O . ILE A 1 90 ? -14.812 19.203 26.719 1 86.75 90 ILE A O 1
ATOM 683 N N . VAL A 1 91 ? -15.82 17.719 25.406 1 82.12 91 VAL A N 1
ATOM 684 C CA . VAL A 1 91 ? -17.047 18.516 25.297 1 82.12 91 VAL A CA 1
ATOM 685 C C . VAL A 1 91 ? -17.703 18.656 26.656 1 82.12 91 VAL A C 1
ATOM 687 O O . VAL A 1 91 ? -18.156 19.75 27.031 1 82.12 91 VAL A O 1
ATOM 690 N N . TYR A 1 92 ? -17.734 17.609 27.344 1 83.5 92 TYR A N 1
ATOM 691 C CA . TYR A 1 92 ? -18.344 17.656 28.672 1 83.5 92 TYR A CA 1
ATOM 692 C C . TYR A 1 92 ? -17.469 18.438 29.656 1 83.5 92 TYR A C 1
ATOM 694 O O . TYR A 1 92 ? -17.969 19.094 30.562 1 83.5 92 TYR A O 1
ATOM 702 N N . GLY A 1 93 ? -16.234 18.25 29.531 1 86.69 93 GLY A N 1
ATOM 703 C CA . GLY A 1 93 ? -15.32 18.984 30.375 1 86.69 93 GLY A CA 1
ATOM 704 C C . GLY A 1 93 ? -15.438 20.5 30.219 1 86.69 93 GLY A C 1
ATOM 705 O O . GLY A 1 93 ? -1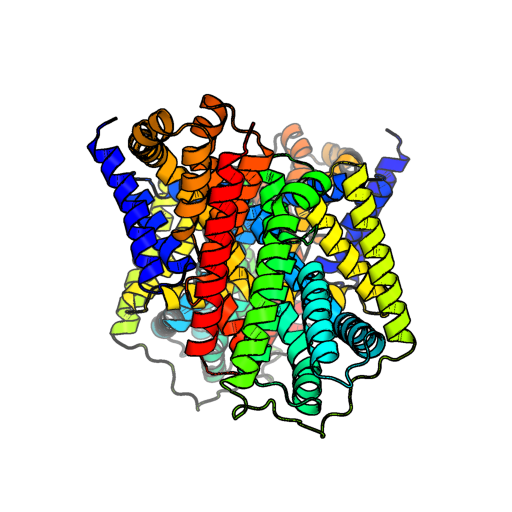5.406 21.234 31.188 1 86.69 93 GLY A O 1
ATOM 706 N N . VAL A 1 94 ? -15.547 20.938 29 1 85.81 94 VAL A N 1
ATOM 707 C CA . VAL A 1 94 ? -15.656 22.359 28.688 1 85.81 94 VAL A CA 1
ATOM 708 C C . VAL A 1 94 ? -17.047 22.859 29.094 1 85.81 94 VAL A C 1
ATOM 710 O O . VAL A 1 94 ? -17.188 24.016 29.531 1 85.81 94 VAL A O 1
ATOM 713 N N . GLY A 1 95 ? -18 22.047 29.062 1 79.62 95 GLY A N 1
ATOM 714 C CA . GLY A 1 95 ? -19.375 22.469 29.297 1 79.62 95 GLY A CA 1
ATOM 715 C C . GLY A 1 95 ? -19.953 23.297 28.156 1 79.62 95 GLY A C 1
ATOM 716 O O . GLY A 1 95 ? -19.469 24.391 27.875 1 79.62 95 GLY A O 1
ATOM 717 N N . VAL A 1 96 ? -20.797 22.781 27.391 1 76.94 96 VAL A N 1
ATOM 718 C CA . VAL A 1 96 ? -21.266 23.422 26.156 1 76.94 96 VAL A CA 1
ATOM 719 C C . VAL A 1 96 ? -22.641 24.031 26.375 1 76.94 96 VAL A C 1
ATOM 721 O O . VAL A 1 96 ? -23.625 23.594 25.75 1 76.94 96 VAL A O 1
ATOM 724 N N . ASN A 1 97 ? -22.719 25.031 27.219 1 80.56 97 ASN A N 1
ATOM 725 C CA . ASN A 1 97 ? -24 25.672 27.516 1 80.56 97 ASN A CA 1
ATOM 726 C C . ASN A 1 97 ? -24.109 27.031 26.828 1 80.56 97 ASN A C 1
ATOM 728 O O . ASN A 1 97 ? -25.203 27.594 26.734 1 80.56 97 ASN A O 1
ATOM 732 N N . THR A 1 98 ? -23.016 27.531 26.375 1 86.81 98 THR A N 1
ATOM 733 C CA . THR A 1 98 ? -23.016 28.797 25.656 1 86.81 98 THR A CA 1
ATOM 734 C C . THR A 1 98 ? -22.328 28.641 24.297 1 86.81 98 THR A C 1
ATOM 736 O O . THR A 1 98 ? -21.609 27.672 24.062 1 86.81 98 THR A O 1
ATOM 739 N N . GLN A 1 99 ? -22.562 29.625 23.469 1 89.31 99 GLN A N 1
ATOM 740 C CA . GLN A 1 99 ? -21.969 29.594 22.141 1 89.31 99 GLN A CA 1
ATOM 741 C C . GLN A 1 99 ? -20.438 29.641 22.219 1 89.31 99 GLN A C 1
ATOM 743 O O . GLN A 1 99 ? -19.75 28.969 21.453 1 89.31 99 GLN A O 1
ATOM 748 N N . ARG A 1 100 ? -19.984 30.484 23.062 1 90.69 100 ARG A N 1
ATOM 749 C CA . ARG A 1 100 ? -18.547 30.609 23.234 1 90.69 100 ARG A CA 1
ATOM 750 C C . ARG A 1 100 ? -17.922 29.312 23.703 1 90.69 100 ARG A C 1
ATOM 752 O O . ARG A 1 100 ? -16.875 28.891 23.203 1 90.69 100 ARG A O 1
ATOM 759 N N . ARG A 1 101 ? -18.484 28.688 24.656 1 91.94 101 ARG A N 1
ATOM 760 C CA . ARG A 1 101 ? -17.984 27.438 25.188 1 91.94 101 ARG A CA 1
ATOM 761 C C . ARG A 1 101 ? -18.078 26.312 24.156 1 91.94 101 ARG A C 1
ATOM 763 O O . ARG A 1 101 ? -17.219 25.438 24.109 1 91.94 101 ARG A O 1
ATOM 770 N N . ALA A 1 102 ? -19.156 26.375 23.469 1 89.31 102 ALA A N 1
ATOM 771 C CA . ALA A 1 102 ? -19.312 25.391 22.406 1 89.31 102 ALA A CA 1
ATOM 772 C C . ALA A 1 102 ? -18.219 25.531 21.359 1 89.31 102 ALA A C 1
ATOM 774 O O . ALA A 1 102 ? -17.688 24.531 20.875 1 89.31 102 ALA A O 1
ATOM 775 N N . LYS A 1 103 ? -17.953 26.781 21.016 1 92.31 103 LYS A N 1
ATOM 776 C CA . LYS A 1 103 ? -16.875 27.031 20.047 1 92.31 103 LYS A CA 1
ATOM 777 C C . LYS A 1 103 ? -15.539 26.5 20.562 1 92.31 103 LYS A C 1
ATOM 779 O O . LYS A 1 103 ? -14.773 25.906 19.812 1 92.31 103 LYS A O 1
ATOM 784 N N . ILE A 1 104 ? -15.266 26.719 21.828 1 92.5 104 ILE A N 1
ATOM 785 C CA . ILE A 1 104 ? -14.039 26.25 22.438 1 92.5 104 ILE A CA 1
ATOM 786 C C . ILE A 1 104 ? -14 24.719 22.391 1 92.5 104 ILE A C 1
ATOM 788 O O . ILE A 1 104 ? -12.961 24.125 22.078 1 92.5 104 ILE A O 1
ATOM 792 N N . GLY A 1 105 ? -15.102 24.141 22.734 1 90.56 105 GLY A N 1
ATOM 793 C CA . GLY A 1 105 ? -15.18 22.688 22.688 1 90.56 105 GLY A CA 1
ATOM 794 C C . GLY A 1 105 ? -14.93 22.125 21.297 1 90.56 105 GLY A C 1
ATOM 795 O O . GLY A 1 105 ? -14.258 21.094 21.156 1 90.56 105 GLY A O 1
ATOM 796 N N . ILE A 1 106 ? -15.469 22.781 20.359 1 90.62 106 ILE A N 1
ATOM 797 C CA . ILE A 1 106 ? -15.32 22.359 18.969 1 90.62 106 ILE A CA 1
ATOM 798 C C . ILE A 1 106 ? -13.859 22.469 18.547 1 90.62 106 ILE A C 1
ATOM 800 O O . ILE A 1 106 ? -13.305 21.516 17.984 1 90.62 106 ILE A O 1
ATOM 804 N N . VAL A 1 107 ? -13.25 23.547 18.812 1 92.94 107 VAL A N 1
ATOM 805 C CA . VAL A 1 107 ? -11.867 23.797 18.438 1 92.94 107 VAL A CA 1
ATOM 806 C C . VAL A 1 107 ? -10.945 22.812 19.156 1 92.94 107 VAL A C 1
ATOM 808 O O . VAL A 1 107 ? -10.086 22.188 18.531 1 92.94 107 VAL A O 1
ATOM 811 N N . LEU A 1 108 ? -11.164 22.609 20.391 1 92.5 108 LEU A N 1
ATOM 812 C CA . LEU A 1 108 ? -10.305 21.734 21.188 1 92.5 108 LEU A CA 1
ATOM 813 C C . LEU A 1 108 ? -10.477 20.281 20.766 1 92.5 108 LEU A C 1
ATOM 815 O O . LEU A 1 108 ? -9.492 19.547 20.672 1 92.5 108 LEU A O 1
ATOM 819 N N . SER A 1 109 ? -11.695 19.891 20.609 1 91.38 109 SER A N 1
ATOM 820 C CA . SER A 1 109 ? -11.938 18.5 20.203 1 91.38 109 SER A CA 1
ATOM 821 C C . SER A 1 109 ? -11.344 18.219 18.828 1 91.38 109 SER A C 1
ATOM 823 O O . SER A 1 109 ? -10.688 17.188 18.641 1 91.38 109 SER A O 1
ATOM 825 N N . SER A 1 110 ? -11.539 19.125 17.906 1 91.12 110 SER A N 1
ATOM 826 C CA . SER A 1 110 ? -10.992 18.953 16.562 1 91.12 110 SER A CA 1
ATOM 827 C C . SER A 1 110 ? -9.469 18.938 16.594 1 91.12 110 SER A C 1
ATOM 829 O O . SER A 1 110 ? -8.836 18.141 15.898 1 91.12 110 SER A O 1
ATOM 831 N N . PHE A 1 111 ? -9 19.812 17.344 1 91.25 111 PHE A N 1
ATOM 832 C CA . PHE A 1 111 ? -7.555 19.922 17.453 1 91.25 111 PHE A CA 1
ATOM 833 C C . PHE A 1 111 ? -6.949 18.641 18.016 1 91.25 111 PHE A C 1
ATOM 835 O O . PHE A 1 111 ? -6 18.094 17.453 1 91.25 111 PHE A O 1
ATOM 842 N N . ILE A 1 112 ? -7.449 18.156 19.016 1 89.94 112 ILE A N 1
ATOM 843 C CA . ILE A 1 112 ? -6.895 17 19.719 1 89.94 112 ILE A CA 1
ATOM 844 C C . ILE A 1 112 ? -7.082 15.75 18.875 1 89.94 112 ILE A C 1
ATOM 846 O O . ILE A 1 112 ? -6.137 14.984 18.672 1 89.94 112 ILE A O 1
ATOM 850 N N . ILE A 1 113 ? -8.258 15.562 18.375 1 89.25 113 ILE A N 1
ATOM 851 C CA . ILE A 1 113 ? -8.562 14.336 17.656 1 89.25 113 ILE A CA 1
ATOM 852 C C . ILE A 1 113 ? -7.766 14.289 16.359 1 89.25 113 ILE A C 1
ATOM 854 O O . ILE A 1 113 ? -7.145 13.273 16.031 1 89.25 113 ILE A O 1
ATOM 858 N N . VAL A 1 114 ? -7.727 15.367 15.648 1 91.19 114 VAL A N 1
ATOM 859 C CA . VAL A 1 114 ? -7.02 15.406 14.375 1 91.19 114 VAL A CA 1
ATOM 860 C C . VAL A 1 114 ? -5.512 15.367 14.617 1 91.19 114 VAL A C 1
ATOM 862 O O . VAL A 1 114 ? -4.766 14.75 13.852 1 91.19 114 VAL A O 1
ATOM 865 N N . GLY A 1 115 ? -5.148 16 15.625 1 89.81 115 GLY A N 1
ATOM 866 C CA . GLY A 1 115 ? -3.742 15.953 15.992 1 89.81 115 GLY A CA 1
ATOM 867 C C . GLY A 1 115 ? -3.262 14.555 16.344 1 89.81 115 GLY A C 1
ATOM 868 O O . GLY A 1 115 ? -2.127 14.188 16.031 1 89.81 115 GLY A O 1
ATOM 869 N N . LEU A 1 116 ? -4.133 13.828 16.938 1 84.94 116 LEU A N 1
ATOM 870 C CA . LEU A 1 116 ? -3.807 12.461 17.344 1 84.94 116 LEU A CA 1
ATOM 871 C C . LEU A 1 116 ? -3.865 11.508 16.156 1 84.94 116 LEU A C 1
ATOM 873 O O . LEU A 1 116 ? -3.025 10.609 16.031 1 84.94 116 LEU A O 1
ATOM 877 N N . LEU A 1 117 ? -4.809 11.719 15.336 1 80.12 117 LEU A N 1
ATOM 878 C CA . LEU A 1 117 ? -5.039 10.781 14.242 1 80.12 117 LEU A CA 1
ATOM 879 C C . LEU A 1 117 ? -4.172 11.125 13.039 1 80.12 117 LEU A C 1
ATOM 881 O O . LEU A 1 117 ? -3.838 10.25 12.234 1 80.12 117 LEU A O 1
ATOM 885 N N . GLY A 1 118 ? -3.895 12.398 12.891 1 84.75 118 GLY A N 1
ATOM 886 C CA . GLY A 1 118 ? -3.061 12.828 11.781 1 84.75 118 GLY A CA 1
ATOM 887 C C . GLY A 1 118 ? -3.816 12.922 10.469 1 84.75 118 GLY A C 1
ATOM 888 O O . GLY A 1 118 ? -3.209 12.969 9.398 1 84.75 118 GLY A O 1
ATOM 889 N N . THR A 1 119 ? -5.066 12.773 10.461 1 82.69 119 THR A N 1
ATOM 890 C CA . THR A 1 119 ? -5.914 12.906 9.289 1 82.69 119 THR A CA 1
ATOM 891 C C . THR A 1 119 ? -7.078 13.859 9.562 1 82.69 119 THR A C 1
ATOM 893 O O . THR A 1 119 ? -7.754 13.742 10.586 1 82.69 119 THR A O 1
ATOM 896 N N . LEU A 1 120 ? -7.223 14.75 8.609 1 87.75 120 LEU A N 1
ATOM 897 C CA . LEU A 1 120 ? -8.266 15.75 8.797 1 87.75 120 LEU A CA 1
ATOM 898 C C . LEU A 1 120 ? -9.648 15.148 8.562 1 87.75 120 LEU A C 1
ATOM 900 O O . LEU A 1 120 ? -10.516 15.211 9.438 1 87.75 120 LEU A O 1
ATOM 904 N N . ALA A 1 121 ? -9.883 14.523 7.461 1 80.5 121 ALA A N 1
ATOM 905 C CA . ALA A 1 121 ? -11.188 13.969 7.109 1 80.5 121 ALA A CA 1
ATOM 906 C C . ALA A 1 121 ? -11.602 12.883 8.094 1 80.5 121 ALA A C 1
ATOM 908 O O . ALA A 1 121 ? -12.766 12.82 8.516 1 80.5 121 ALA A O 1
ATOM 909 N N . GLY A 1 122 ? -10.695 12.094 8.414 1 81 122 GLY A N 1
ATOM 910 C CA . GLY A 1 122 ? -11 11.031 9.359 1 81 122 GLY A CA 1
ATOM 911 C C . GLY A 1 122 ? -11.383 11.547 10.734 1 81 122 GLY A C 1
ATOM 912 O O . GLY A 1 122 ? -12.312 11.031 11.359 1 81 122 GLY A O 1
ATOM 913 N N . GLY A 1 123 ? -10.617 12.484 11.164 1 87.94 123 GLY A N 1
ATOM 914 C CA . GLY A 1 123 ? -10.914 13.07 12.461 1 87.94 123 GLY A CA 1
ATOM 915 C C . GLY A 1 123 ? -12.258 13.781 12.508 1 87.94 123 GLY A C 1
ATOM 916 O O . GLY A 1 123 ? -13.023 13.602 13.453 1 87.94 123 GLY A O 1
ATOM 917 N N . LEU A 1 124 ? -12.531 14.469 11.453 1 89.56 124 LEU A N 1
ATOM 918 C CA . LEU A 1 124 ? -13.773 15.234 11.422 1 89.56 124 LEU A CA 1
ATOM 919 C C . LEU A 1 124 ? -14.977 14.312 11.258 1 89.56 124 LEU A C 1
ATOM 921 O O . LEU A 1 124 ? -16.062 14.617 11.758 1 89.56 124 LEU A O 1
ATOM 925 N N . ALA A 1 125 ? -14.789 13.242 10.625 1 82.25 125 ALA A N 1
ATOM 926 C CA . ALA A 1 125 ? -15.859 12.258 10.477 1 82.25 125 ALA A CA 1
ATOM 927 C C . ALA A 1 125 ? -16.297 11.711 11.828 1 82.25 125 ALA A C 1
ATOM 929 O O . ALA A 1 125 ? -17.484 11.438 12.039 1 82.25 125 ALA A O 1
ATOM 930 N N . ILE A 1 126 ? -15.375 11.578 12.641 1 80.94 126 ILE A N 1
ATOM 931 C CA . ILE A 1 126 ? -15.648 11.055 13.977 1 80.94 126 ILE A CA 1
ATOM 932 C C . ILE A 1 126 ? -16.344 12.125 14.82 1 80.94 126 ILE A C 1
ATOM 934 O O . ILE A 1 126 ? -17.219 11.82 15.617 1 80.94 126 ILE A O 1
ATOM 938 N N . LEU A 1 127 ? -15.977 13.336 14.594 1 87.19 127 LEU A N 1
ATOM 939 C CA . LEU A 1 127 ? -16.391 14.445 15.445 1 87.19 127 LEU A CA 1
ATOM 940 C C . LEU A 1 127 ? -17.766 14.961 15.031 1 87.19 127 LEU A C 1
ATOM 942 O O . LEU A 1 127 ? -18.531 15.453 15.859 1 87.19 127 LEU A O 1
ATOM 946 N N . ALA A 1 128 ? -18.125 14.82 13.836 1 85.38 128 ALA A N 1
ATOM 947 C CA . ALA A 1 128 ? -19.281 15.492 13.234 1 85.38 128 ALA A CA 1
ATOM 948 C C . ALA A 1 128 ? -20.578 15.086 13.93 1 85.38 128 ALA A C 1
ATOM 950 O O . ALA A 1 128 ? -21.391 15.938 14.297 1 85.38 128 ALA A O 1
ATOM 951 N N . PRO A 1 129 ? -20.828 13.844 14.141 1 78.62 129 PRO A N 1
ATOM 952 C CA . PRO A 1 129 ? -22.094 13.445 14.781 1 78.62 129 PRO A CA 1
ATOM 953 C C . PRO A 1 129 ? -22.219 13.992 16.203 1 78.62 129 PRO A C 1
ATOM 955 O O . PRO A 1 129 ? -23.344 14.188 16.688 1 78.62 129 PRO A O 1
ATOM 958 N N . SER A 1 130 ? -21.156 14.195 16.844 1 81.25 130 SER A N 1
ATOM 959 C CA . SER A 1 130 ? -21.188 14.703 18.219 1 81.25 130 SER A CA 1
ATOM 960 C C . SER A 1 130 ? -21.219 16.219 18.234 1 81.25 130 SER A C 1
ATOM 962 O O . SER A 1 130 ? -21.844 16.828 19.109 1 81.25 130 SER A O 1
ATOM 964 N N . LEU A 1 131 ? -20.547 16.797 17.328 1 86.31 131 LEU A N 1
ATOM 965 C CA . LEU A 1 131 ? -20.391 18.25 17.375 1 86.31 131 LEU A CA 1
ATOM 966 C C . LEU A 1 131 ? -21.594 18.953 16.781 1 86.31 131 LEU A C 1
ATOM 968 O O . LEU A 1 131 ? -21.938 20.062 17.188 1 86.31 131 LEU A O 1
ATOM 972 N N . ARG A 1 132 ? -22.25 18.344 15.859 1 87 132 ARG A N 1
ATOM 973 C CA . ARG A 1 132 ? -23.375 18.984 15.195 1 87 132 ARG A CA 1
ATOM 974 C C . ARG A 1 132 ? -24.516 19.25 16.188 1 87 132 ARG A C 1
ATOM 976 O O . ARG A 1 132 ? -25.016 20.359 16.266 1 87 132 ARG A O 1
ATOM 983 N N . PRO A 1 133 ? -24.906 18.219 16.875 1 82.12 133 PRO A N 1
ATOM 984 C CA . PRO A 1 133 ? -25.969 18.469 17.859 1 82.12 133 PRO A CA 1
ATOM 985 C C . PRO A 1 133 ? -25.562 19.5 18.906 1 82.12 133 PRO A C 1
ATOM 987 O O . PRO A 1 133 ? -26.406 20.281 19.359 1 82.12 133 PRO A O 1
ATOM 990 N N . ILE A 1 134 ? -24.438 19.5 19.312 1 83.69 134 ILE A N 1
ATOM 991 C CA . ILE A 1 134 ? -23.938 20.453 20.312 1 83.69 134 ILE A CA 1
ATOM 992 C C . ILE A 1 134 ? -24 21.859 19.734 1 83.69 134 ILE A C 1
ATOM 994 O O . ILE A 1 134 ? -24.438 22.797 20.406 1 83.69 134 ILE A O 1
ATOM 998 N N . ALA A 1 135 ? -23.5 21.984 18.562 1 88.25 135 ALA A N 1
ATOM 999 C CA . ALA A 1 135 ? -23.547 23.281 17.891 1 88.25 135 ALA A CA 1
ATOM 1000 C C . ALA A 1 135 ? -24.984 23.75 17.734 1 88.25 135 ALA A C 1
ATOM 1002 O O . ALA A 1 135 ? -25.281 24.938 17.906 1 88.25 135 ALA A O 1
ATOM 1003 N N . GLY A 1 136 ? -25.875 22.859 17.453 1 87.31 136 GLY A N 1
ATOM 1004 C CA . GLY A 1 136 ? -27.281 23.188 17.312 1 87.31 136 GLY A CA 1
ATOM 1005 C C . GLY A 1 136 ? -27.922 23.625 18.609 1 87.31 136 GLY A C 1
ATOM 1006 O O . GLY A 1 136 ? -28.781 24.516 18.609 1 87.31 136 GLY A O 1
ATOM 1007 N N . SER A 1 137 ? -27.531 23.016 19.625 1 84.25 137 SER A N 1
ATOM 1008 C CA . SER A 1 137 ? -28.141 23.297 20.922 1 84.25 137 SER A CA 1
ATOM 1009 C C . SER A 1 137 ? -27.844 24.734 21.375 1 84.25 137 SER A C 1
ATOM 1011 O O . SER A 1 137 ? -28.609 25.297 22.156 1 84.25 137 SER A O 1
ATOM 1013 N N . VAL A 1 138 ? -26.828 25.219 20.859 1 88.12 138 VAL A N 1
ATOM 1014 C CA . VAL A 1 138 ? -26.469 26.562 21.281 1 88.12 138 VAL A CA 1
ATOM 1015 C C . VAL A 1 138 ? -26.75 27.547 20.141 1 88.12 138 VAL A C 1
ATOM 1017 O O . VAL A 1 138 ? -26.391 28.734 20.234 1 88.12 138 VAL A O 1
ATOM 1020 N N . GLY A 1 139 ? -27.203 27.047 19.062 1 88.31 139 GLY A N 1
ATOM 1021 C CA . GLY A 1 139 ? -27.625 27.906 17.969 1 88.31 139 GLY A CA 1
ATOM 1022 C C . GLY A 1 139 ? -26.484 28.344 17.078 1 88.31 139 GLY A C 1
ATOM 1023 O O . GLY A 1 139 ? -26.516 29.422 16.484 1 88.31 139 GLY A O 1
ATOM 1024 N N . LEU A 1 140 ? -25.547 27.656 17 1 91.31 140 LEU A N 1
ATOM 1025 C CA . LEU A 1 140 ? -24.438 27.938 16.094 1 91.31 140 LEU A CA 1
ATOM 1026 C C . LEU A 1 140 ? -24.844 27.688 14.641 1 91.31 140 LEU A C 1
ATOM 1028 O O . LEU A 1 140 ? -25.578 26.734 14.359 1 91.31 140 LEU A O 1
ATOM 1032 N N . SER A 1 141 ? -24.344 28.516 13.781 1 93.44 141 SER A N 1
ATOM 1033 C CA . SER A 1 141 ? -24.641 28.328 12.367 1 93.44 141 SER A CA 1
ATOM 1034 C C . SER A 1 141 ? -23.75 27.25 11.758 1 93.44 141 SER A C 1
ATOM 1036 O O . SER A 1 141 ? -22.641 27 12.25 1 93.44 141 SER A O 1
ATOM 1038 N N . ARG A 1 142 ? -24.281 26.641 10.797 1 94 142 ARG A N 1
ATOM 1039 C CA . ARG A 1 142 ? -23.547 25.562 10.125 1 94 142 ARG A CA 1
ATOM 1040 C C . ARG A 1 142 ? -22.234 26.078 9.547 1 94 142 ARG A C 1
ATOM 1042 O O . ARG A 1 142 ? -21.203 25.438 9.688 1 94 142 ARG A O 1
ATOM 1049 N N . PRO A 1 143 ? -22.25 27.266 8.891 1 92.81 143 PRO A N 1
ATOM 1050 C CA . PRO A 1 143 ? -20.984 27.781 8.359 1 92.81 143 PRO A CA 1
ATOM 1051 C C . PRO A 1 143 ? -19.969 28.094 9.461 1 92.81 143 PRO A C 1
ATOM 1053 O O . PRO A 1 143 ? -18.766 27.859 9.281 1 92.81 143 PRO A O 1
ATOM 1056 N N . SER A 1 144 ? -20.391 28.594 10.477 1 94.19 144 SER A N 1
ATOM 1057 C CA . SER A 1 144 ? -19.5 28.859 11.602 1 94.19 144 SER A CA 1
ATOM 1058 C C . SER A 1 144 ? -18.875 27.578 12.125 1 94.19 144 SER A C 1
ATOM 1060 O O . SER A 1 144 ? -17.688 27.547 12.453 1 94.19 144 SER A O 1
ATOM 1062 N N . LEU A 1 145 ? -19.672 26.609 12.188 1 93.38 145 LEU A N 1
ATOM 1063 C CA . LEU A 1 145 ? -19.172 25.312 12.594 1 93.38 145 LEU A CA 1
ATOM 1064 C C . LEU A 1 145 ? -18.125 24.797 11.609 1 93.38 145 LEU A C 1
ATOM 1066 O O . LEU A 1 145 ? -17.078 24.281 12.008 1 93.38 145 LEU A O 1
ATOM 1070 N N . ALA A 1 146 ? -18.375 24.953 10.391 1 93.56 146 ALA A N 1
ATOM 1071 C CA . ALA A 1 146 ? -17.5 24.453 9.336 1 93.56 146 ALA A CA 1
ATOM 1072 C C . ALA A 1 146 ? -16.125 25.125 9.391 1 93.56 146 ALA A C 1
ATOM 1074 O O . ALA A 1 146 ? -15.102 24.469 9.266 1 93.56 146 ALA A O 1
ATOM 1075 N N . VAL A 1 147 ? -16.141 26.391 9.539 1 94.19 147 VAL A N 1
ATOM 1076 C CA . VAL A 1 147 ? -14.891 27.141 9.539 1 94.19 147 VAL A CA 1
ATOM 1077 C C . VAL A 1 147 ? -14.078 26.781 10.781 1 94.19 147 VAL A C 1
ATOM 1079 O O . VAL A 1 147 ? -12.844 26.688 10.727 1 94.19 147 VAL A O 1
ATOM 1082 N N . LEU A 1 148 ? -14.711 26.625 11.906 1 94.31 148 LEU A N 1
ATOM 1083 C CA . LEU A 1 148 ? -14.031 26.266 13.148 1 94.31 148 LEU A CA 1
ATOM 1084 C C . LEU A 1 148 ? -13.438 24.859 13.047 1 94.31 148 LEU A C 1
ATOM 1086 O O . LEU A 1 148 ? -12.297 24.625 13.453 1 94.31 148 LEU A O 1
ATOM 1090 N N . MET A 1 149 ? -14.188 24 12.477 1 93.38 149 MET A N 1
ATOM 1091 C CA . MET A 1 149 ? -13.719 22.641 12.305 1 93.38 149 MET A CA 1
ATOM 1092 C C . MET A 1 149 ? -12.531 22.578 11.359 1 93.38 149 MET A C 1
ATOM 1094 O O . MET A 1 149 ? -11.539 21.891 11.641 1 93.38 149 MET A O 1
ATOM 1098 N N . GLN A 1 150 ? -12.602 23.266 10.312 1 92.69 150 GLN A N 1
ATOM 1099 C CA . GLN A 1 150 ? -11.523 23.25 9.328 1 92.69 150 GLN A CA 1
ATOM 1100 C C . GLN A 1 150 ? -10.234 23.828 9.914 1 92.69 150 GLN A C 1
ATOM 1102 O O . GLN A 1 150 ? -9.172 23.203 9.82 1 92.69 150 GLN A O 1
ATOM 1107 N N . ALA A 1 151 ? -10.367 25 10.414 1 94 151 ALA A N 1
ATOM 1108 C CA . ALA A 1 151 ? -9.188 25.703 10.93 1 94 151 ALA A CA 1
ATOM 1109 C C . ALA A 1 151 ? -8.508 24.891 12.031 1 94 151 ALA A C 1
ATOM 1111 O O . ALA A 1 151 ? -7.285 24.734 12.039 1 94 151 ALA A O 1
ATOM 1112 N N . SER A 1 152 ? -9.273 24.453 12.953 1 94.5 152 SER A N 1
ATOM 1113 C CA . SER A 1 152 ? -8.711 23.688 14.062 1 94.5 152 SER A CA 1
ATOM 1114 C C . SER A 1 152 ? -8.094 22.375 13.578 1 94.5 152 SER A C 1
ATOM 1116 O O . SER A 1 152 ? -7.02 21.984 14.031 1 94.5 152 SER A O 1
ATOM 1118 N N . ALA A 1 153 ? -8.742 21.75 12.68 1 92.75 153 ALA A N 1
ATOM 1119 C CA . ALA A 1 153 ? -8.234 20.5 12.133 1 92.75 153 ALA A CA 1
ATOM 1120 C C . ALA A 1 153 ? -6.949 20.719 11.336 1 92.75 153 ALA A C 1
ATOM 1122 O O . ALA A 1 153 ? -5.996 19.953 11.461 1 92.75 153 ALA A O 1
ATOM 1123 N N . GLU A 1 154 ? -6.91 21.672 10.516 1 92.56 154 GLU A N 1
ATOM 1124 C CA . GLU A 1 154 ? -5.742 21.984 9.703 1 92.56 154 GLU A CA 1
ATOM 1125 C C . GLU A 1 154 ? -4.531 22.312 10.578 1 92.56 154 GLU A C 1
ATOM 1127 O O . GLU A 1 154 ? -3.42 21.859 10.297 1 92.56 154 GLU A O 1
ATOM 1132 N N . GLU A 1 155 ? -4.789 23.109 11.523 1 94.19 155 GLU A N 1
ATOM 1133 C CA . GLU A 1 155 ? -3.68 23.5 12.383 1 94.19 155 GLU A CA 1
ATOM 1134 C C . GLU A 1 155 ? -3.219 22.344 13.258 1 94.19 155 GLU A C 1
ATOM 1136 O O . GLU A 1 155 ? -2.039 22.234 13.602 1 94.19 155 GLU A O 1
ATOM 1141 N N . ALA A 1 156 ? -4.148 21.5 13.625 1 93.75 156 ALA A N 1
ATOM 1142 C CA . ALA A 1 156 ? -3.773 20.281 14.352 1 93.75 156 ALA A CA 1
ATOM 1143 C C . ALA A 1 156 ? -2.77 19.453 13.562 1 93.75 156 ALA A C 1
ATOM 1145 O O . ALA A 1 156 ? -1.875 18.828 14.141 1 93.75 156 ALA A O 1
ATOM 1146 N N . LEU A 1 157 ? -2.826 19.484 12.305 1 92.88 157 LEU A N 1
ATOM 1147 C CA . LEU A 1 157 ? -1.982 18.688 11.43 1 92.88 157 LEU A CA 1
ATOM 1148 C C . LEU A 1 157 ? -0.557 19.219 11.406 1 92.88 157 LEU A C 1
ATOM 1150 O O . LEU A 1 157 ? 0.38 18.5 11.062 1 92.88 157 LEU A O 1
ATOM 1154 N N . ILE A 1 158 ? -0.367 20.469 11.758 1 94 158 ILE A N 1
ATOM 1155 C CA . ILE A 1 158 ? 0.999 20.984 11.742 1 94 158 ILE A CA 1
ATOM 1156 C C . ILE A 1 158 ? 1.532 21.047 13.172 1 94 158 ILE A C 1
ATOM 1158 O O . ILE A 1 158 ? 2.672 21.469 13.398 1 94 158 ILE A O 1
ATOM 1162 N N . LEU A 1 159 ? 0.75 20.641 14.156 1 93.5 159 LEU A N 1
ATOM 1163 C CA . LEU A 1 159 ? 1.183 20.672 15.547 1 93.5 159 LEU A CA 1
ATOM 1164 C C . LEU A 1 159 ? 1.355 19.266 16.109 1 93.5 159 LEU A C 1
ATOM 1166 O O . LEU A 1 159 ? 2.158 19.047 17.016 1 93.5 159 LEU A O 1
ATOM 1170 N N . GLY A 1 160 ? 0.621 18.359 15.602 1 91.94 160 GLY A N 1
ATOM 1171 C CA . GLY A 1 160 ? 0.698 16.984 16.094 1 91.94 160 GLY A CA 1
ATOM 1172 C C . GLY A 1 160 ? 2.062 16.359 15.898 1 91.94 160 GLY A C 1
ATOM 1173 O O . GLY A 1 160 ? 2.629 16.422 14.805 1 91.94 160 GLY A O 1
ATOM 1174 N N . PRO A 1 161 ? 2.562 15.766 16.859 1 90.56 161 PRO A N 1
ATOM 1175 C CA . PRO A 1 161 ? 3.928 15.242 16.797 1 90.56 161 PRO A CA 1
ATOM 1176 C C . PRO A 1 161 ? 4.09 14.156 15.734 1 90.56 161 PRO A C 1
ATOM 1178 O O . PRO A 1 161 ? 5.176 13.992 15.18 1 90.56 161 PRO A O 1
ATOM 1181 N N . PHE A 1 162 ? 3.043 13.383 15.508 1 91.88 162 PHE A N 1
ATOM 1182 C CA . PHE A 1 162 ? 3.168 12.273 14.57 1 91.88 162 PHE A CA 1
ATOM 1183 C C . PHE A 1 162 ? 2.318 12.516 13.328 1 91.88 162 PHE A C 1
ATOM 1185 O O . PHE A 1 162 ? 2.047 11.586 12.562 1 91.88 162 PHE A O 1
ATOM 1192 N N . ALA A 1 163 ? 1.826 13.773 13.188 1 91.69 163 ALA A N 1
ATOM 1193 C CA . ALA A 1 163 ? 1.09 14.141 11.977 1 91.69 163 ALA A CA 1
ATOM 1194 C C . ALA A 1 163 ? 2.004 14.141 10.758 1 91.69 163 ALA A C 1
ATOM 1196 O O . ALA A 1 163 ? 3.16 14.562 10.836 1 91.69 163 ALA A O 1
ATOM 1197 N N . PRO A 1 164 ? 1.545 13.734 9.688 1 90.25 164 PRO A N 1
ATOM 1198 C CA . PRO A 1 164 ? 2.377 13.539 8.5 1 90.25 164 PRO A CA 1
ATOM 1199 C C . PRO A 1 164 ? 3.104 14.812 8.07 1 90.25 164 PRO A C 1
ATOM 1201 O O . PRO A 1 164 ? 4.289 14.766 7.734 1 90.25 164 PRO A O 1
ATOM 1204 N N . PRO A 1 165 ? 2.506 15.953 8.031 1 91.62 165 PRO A N 1
ATOM 1205 C CA . PRO A 1 165 ? 3.256 17.156 7.656 1 91.62 165 PRO A CA 1
ATOM 1206 C C . PRO A 1 165 ? 4.418 17.438 8.602 1 91.62 165 PRO A C 1
ATOM 1208 O O . PRO A 1 165 ? 5.492 17.859 8.164 1 91.62 165 PRO A O 1
ATOM 1211 N N . VAL A 1 166 ? 4.176 17.25 9.859 1 93.75 166 VAL A N 1
ATOM 1212 C CA . VAL A 1 166 ? 5.219 17.484 10.859 1 93.75 166 VAL A CA 1
ATOM 1213 C C . VAL A 1 166 ? 6.336 16.453 10.688 1 93.75 166 VAL A C 1
ATOM 1215 O O . VAL A 1 166 ? 7.516 16.812 10.68 1 93.75 166 VAL A O 1
ATOM 1218 N N . VAL A 1 167 ? 5.938 15.273 10.516 1 92.75 167 VAL A N 1
ATOM 1219 C CA . VAL A 1 167 ? 6.902 14.188 10.328 1 92.75 167 VAL A CA 1
ATOM 1220 C C . VAL A 1 167 ? 7.754 14.461 9.094 1 92.75 167 VAL A C 1
ATOM 1222 O O . VAL A 1 167 ? 8.969 14.258 9.117 1 92.75 167 VAL A O 1
ATOM 1225 N N . THR A 1 168 ? 7.172 14.906 8.094 1 93.25 168 THR A N 1
ATOM 1226 C CA . THR A 1 168 ? 7.879 15.219 6.855 1 93.25 168 THR A CA 1
ATOM 1227 C C . THR A 1 168 ? 8.844 16.391 7.066 1 93.25 168 THR A C 1
ATOM 1229 O O . THR A 1 168 ? 9.992 16.328 6.621 1 93.25 168 THR A O 1
ATOM 1232 N N . LEU A 1 169 ? 8.328 17.391 7.715 1 94.44 169 LEU A N 1
ATOM 1233 C CA . LEU A 1 169 ? 9.141 18.562 7.969 1 94.44 169 LEU A CA 1
ATOM 1234 C C . LEU A 1 169 ? 10.375 18.203 8.797 1 94.44 169 LEU A C 1
ATOM 1236 O O . LEU A 1 169 ? 11.484 18.641 8.477 1 94.44 169 LEU A O 1
ATOM 1240 N N . LEU A 1 170 ? 10.172 17.438 9.82 1 94.25 170 LEU A N 1
ATOM 1241 C CA . LEU A 1 170 ? 11.281 17 10.656 1 94.25 170 LEU A CA 1
ATOM 1242 C C . LEU A 1 170 ? 12.25 16.125 9.867 1 94.25 170 LEU A C 1
ATOM 1244 O O . LEU A 1 170 ? 13.469 16.234 10.047 1 94.25 170 LEU A O 1
ATOM 1248 N N . GLY A 1 171 ? 11.742 15.352 9.062 1 93.38 171 GLY A N 1
ATOM 1249 C CA . GLY A 1 171 ? 12.562 14.461 8.258 1 93.38 171 GLY A CA 1
ATOM 1250 C C . GLY A 1 171 ? 13.453 15.195 7.277 1 93.38 171 GLY A C 1
ATOM 1251 O O . GLY A 1 171 ? 14.617 14.836 7.098 1 93.38 171 GLY A O 1
ATOM 1252 N N . VAL A 1 172 ? 12.953 16.219 6.648 1 93.12 172 VAL A N 1
ATOM 1253 C CA . VAL A 1 172 ? 13.711 16.891 5.605 1 93.12 172 VAL A CA 1
ATOM 1254 C C . VAL A 1 172 ? 14.664 17.906 6.238 1 93.12 172 VAL A C 1
ATOM 1256 O O . VAL A 1 172 ? 15.742 18.172 5.699 1 93.12 172 VAL A O 1
ATOM 1259 N N . THR A 1 173 ? 14.359 18.484 7.387 1 93.81 173 THR A N 1
ATOM 1260 C CA . THR A 1 173 ? 15.172 19.547 7.992 1 93.81 173 THR A CA 1
ATOM 1261 C C . THR A 1 173 ? 16.125 18.953 9.023 1 93.81 173 THR A C 1
ATOM 1263 O O . THR A 1 173 ? 17.156 19.562 9.328 1 93.81 173 THR A O 1
ATOM 1266 N N . GLY A 1 174 ? 15.711 17.891 9.648 1 93.06 174 GLY A N 1
ATOM 1267 C CA . GLY A 1 174 ? 16.5 17.328 10.727 1 93.06 174 GLY A CA 1
ATOM 1268 C C . GLY A 1 174 ? 16.297 18.031 12.055 1 93.06 174 GLY A C 1
ATOM 1269 O O . GLY A 1 174 ? 16.984 17.734 13.031 1 93.06 174 GLY A O 1
ATOM 1270 N N . LEU A 1 175 ? 15.406 18.953 12.086 1 93.44 175 LEU A N 1
ATOM 1271 C CA . LEU A 1 175 ? 15.141 19.703 13.312 1 93.44 175 LEU A CA 1
ATOM 1272 C C . LEU A 1 175 ? 14.391 18.844 14.32 1 93.44 175 LEU A C 1
ATOM 1274 O O . LEU A 1 175 ? 13.789 17.828 13.961 1 93.44 175 LEU A O 1
ATOM 1278 N N . SER A 1 176 ? 14.461 19.25 15.531 1 92.56 176 SER A N 1
ATOM 1279 C CA . SER A 1 176 ? 13.727 18.562 16.578 1 92.56 176 SER A CA 1
ATOM 1280 C C . SER A 1 176 ? 12.273 19.031 16.641 1 92.56 176 SER A C 1
ATOM 1282 O O . SER A 1 176 ? 11.969 20.172 16.266 1 92.56 176 SER A O 1
ATOM 1284 N N . TYR A 1 177 ? 11.406 18.141 17.109 1 93.31 177 TYR A N 1
ATOM 1285 C CA . TYR A 1 177 ? 9.984 18.453 17.203 1 93.31 177 TYR A CA 1
ATOM 1286 C C . TYR A 1 177 ? 9.742 19.656 18.109 1 93.31 177 TYR A C 1
ATOM 1288 O O . TYR A 1 177 ? 8.938 20.531 17.781 1 93.31 177 TYR A O 1
ATOM 1296 N N . GLY A 1 178 ? 10.43 19.656 19.266 1 92.44 178 GLY A N 1
ATOM 1297 C CA . GLY A 1 178 ? 10.242 20.75 20.203 1 92.44 178 GLY A CA 1
ATOM 1298 C C . GLY A 1 178 ? 10.523 22.109 19.594 1 92.44 178 GLY A C 1
ATOM 1299 O O . GLY A 1 178 ? 9.758 23.062 19.797 1 92.44 178 GLY A O 1
ATOM 1300 N N . THR A 1 179 ? 11.586 22.219 18.875 1 93.38 179 THR A N 1
ATOM 1301 C CA . THR A 1 179 ? 11.984 23.469 18.25 1 93.38 179 THR A CA 1
ATOM 1302 C C . THR A 1 179 ? 10.969 23.891 17.188 1 93.38 179 THR A C 1
ATOM 1304 O O . THR A 1 179 ? 10.562 25.047 17.125 1 93.38 179 THR A O 1
ATOM 1307 N N . VAL A 1 180 ? 10.609 22.953 16.359 1 94.56 180 VAL A N 1
ATOM 1308 C CA . VAL A 1 180 ? 9.664 23.25 15.289 1 94.56 180 VAL A CA 1
ATOM 1309 C C . VAL A 1 180 ? 8.312 23.625 15.883 1 94.56 180 VAL A C 1
ATOM 1311 O O . VAL A 1 180 ? 7.645 24.547 15.406 1 94.56 180 VAL A O 1
ATOM 1314 N N . PHE A 1 181 ? 7.918 22.891 16.906 1 94.81 181 PHE A N 1
ATOM 1315 C CA . PHE A 1 181 ? 6.641 23.141 17.578 1 94.81 181 PHE A CA 1
ATOM 1316 C C . PHE A 1 181 ? 6.578 24.578 18.109 1 94.81 181 PHE A C 1
ATOM 1318 O O . PHE A 1 181 ? 5.625 25.297 17.844 1 94.81 181 PHE A O 1
ATOM 1325 N N . LEU A 1 182 ? 7.551 25.047 18.75 1 94.31 182 LEU A N 1
ATOM 1326 C CA . LEU A 1 182 ? 7.539 26.312 19.469 1 94.31 182 LEU A CA 1
ATOM 1327 C C . LEU A 1 182 ? 7.766 27.484 18.531 1 94.31 182 LEU A C 1
ATOM 1329 O O . LEU A 1 182 ? 7.16 28.547 18.703 1 94.31 182 LEU A O 1
ATOM 1333 N N . TYR A 1 183 ? 8.602 27.25 17.531 1 94.12 183 TYR A N 1
ATOM 1334 C CA . TYR A 1 183 ? 9.078 28.422 16.812 1 94.12 183 TYR A CA 1
ATOM 1335 C C . TYR A 1 183 ? 8.516 28.484 15.406 1 94.12 183 TYR A C 1
ATOM 1337 O O . TYR A 1 183 ? 8.609 29.516 14.727 1 94.12 183 TYR A O 1
ATOM 1345 N N . ALA A 1 184 ? 7.977 27.469 14.961 1 95.19 184 ALA A N 1
ATOM 1346 C CA . ALA A 1 184 ? 7.457 27.484 13.594 1 95.19 184 ALA A CA 1
ATOM 1347 C C . ALA A 1 184 ? 5.957 27.203 13.57 1 95.19 184 ALA A C 1
ATOM 1349 O O . ALA A 1 184 ? 5.16 28.062 13.18 1 95.19 184 ALA A O 1
ATOM 1350 N N . SER A 1 185 ? 5.551 26.047 14.117 1 95.88 185 SER A N 1
ATOM 1351 C CA . SER A 1 185 ? 4.176 25.578 13.977 1 95.88 185 SER A CA 1
ATOM 1352 C C . SER A 1 185 ? 3.229 26.375 14.867 1 95.88 185 SER A C 1
ATOM 1354 O O . SER A 1 185 ? 2.148 26.766 14.43 1 95.88 185 SER A O 1
ATOM 1356 N N . LEU A 1 186 ? 3.576 26.594 16.078 1 95.38 186 LEU A N 1
ATOM 1357 C CA . LEU A 1 186 ? 2.691 27.234 17.062 1 95.38 186 LEU A CA 1
ATOM 1358 C C . LEU A 1 186 ? 2.354 28.656 16.641 1 95.38 186 LEU A C 1
ATOM 1360 O O . LEU A 1 186 ? 1.187 29.062 16.672 1 95.38 186 LEU A O 1
ATOM 1364 N N . PRO A 1 187 ? 3.322 29.453 16.266 1 94.62 187 PRO A N 1
ATOM 1365 C CA . PRO A 1 187 ? 2.988 30.828 15.852 1 94.62 187 PRO A CA 1
ATOM 1366 C C . PRO A 1 187 ? 1.99 30.859 14.695 1 94.62 187 PRO A C 1
ATOM 1368 O O . PRO A 1 187 ? 1.054 31.656 14.711 1 94.62 187 PRO A O 1
ATOM 1371 N N . ILE A 1 188 ? 2.207 30.047 13.734 1 94.31 188 ILE A N 1
ATOM 1372 C CA . ILE A 1 188 ? 1.307 30 12.586 1 94.31 188 ILE A CA 1
ATOM 1373 C C . ILE A 1 188 ? -0.086 29.562 13.039 1 94.31 188 ILE A C 1
ATOM 1375 O O . ILE A 1 188 ? -1.091 30.141 12.617 1 94.31 188 ILE A O 1
ATOM 1379 N N . ALA A 1 189 ? -0.104 28.531 13.875 1 95.12 189 ALA A N 1
ATOM 1380 C CA . ALA A 1 189 ? -1.374 28 14.352 1 95.12 189 ALA A CA 1
ATOM 1381 C C . ALA A 1 189 ? -2.145 29.031 15.156 1 95.12 189 ALA A C 1
ATOM 1383 O O . ALA A 1 189 ? -3.365 29.156 15.023 1 95.12 189 ALA A O 1
ATOM 1384 N N . VAL A 1 190 ? -1.466 29.781 15.969 1 94.69 190 VAL A N 1
ATOM 1385 C CA . VAL A 1 190 ? -2.102 30.766 16.828 1 94.69 190 VAL A CA 1
ATOM 1386 C C . VAL A 1 190 ? -2.713 31.875 15.969 1 94.69 190 VAL A C 1
ATOM 1388 O O . VAL A 1 190 ? -3.863 32.281 16.188 1 94.69 190 VAL A O 1
ATOM 1391 N N . VAL A 1 191 ? -1.98 32.344 15.016 1 94.56 191 VAL A N 1
ATOM 1392 C CA . VAL A 1 191 ? -2.469 33.406 14.141 1 94.56 191 VAL A CA 1
ATOM 1393 C C . VAL A 1 191 ? -3.705 32.906 13.383 1 94.56 191 VAL A C 1
ATOM 1395 O O . VAL A 1 191 ? -4.684 33.656 13.25 1 94.56 191 VAL A O 1
ATOM 1398 N N . THR A 1 192 ? -3.678 31.703 12.938 1 94.5 192 THR A N 1
ATOM 1399 C CA . THR A 1 192 ? -4.777 31.141 12.164 1 94.5 192 THR A CA 1
ATOM 1400 C C . THR A 1 192 ? -6.016 30.953 13.039 1 94.5 192 THR A C 1
ATOM 1402 O O . THR A 1 192 ? -7.125 31.297 12.633 1 94.5 192 THR A O 1
ATOM 1405 N N . LEU A 1 193 ? -5.82 30.406 14.219 1 94.38 193 LEU A N 1
ATOM 1406 C CA . LEU A 1 193 ? -6.941 30.094 15.094 1 94.38 193 LEU A CA 1
ATOM 1407 C C . LEU A 1 193 ? -7.59 31.359 15.625 1 94.38 193 LEU A C 1
ATOM 1409 O O . LEU A 1 193 ? -8.812 31.438 15.734 1 94.38 193 LEU A O 1
ATOM 1413 N N . ILE A 1 194 ? -6.801 32.344 15.945 1 94.94 194 ILE A N 1
ATOM 1414 C CA . ILE A 1 194 ? -7.336 33.625 16.422 1 94.94 194 ILE A CA 1
ATOM 1415 C C . ILE A 1 194 ? -8.141 34.281 15.32 1 94.94 194 ILE A C 1
ATOM 1417 O O . ILE A 1 194 ? -9.25 34.781 15.555 1 94.94 194 ILE A O 1
ATOM 1421 N N . THR A 1 195 ? -7.566 34.312 14.156 1 95.69 195 THR A N 1
ATOM 1422 C CA . THR A 1 195 ? -8.258 34.906 13.023 1 95.69 195 THR A CA 1
ATOM 1423 C C . THR A 1 195 ? -9.57 34.188 12.742 1 95.69 195 THR A C 1
ATOM 1425 O O . THR A 1 195 ? -10.602 34.844 12.516 1 95.69 195 THR A O 1
ATOM 1428 N N . THR A 1 196 ? -9.523 32.875 12.734 1 94.5 196 THR A N 1
ATOM 1429 C CA . THR A 1 196 ? -10.711 32.094 12.445 1 94.5 196 THR A CA 1
ATOM 1430 C C . THR A 1 196 ? -11.758 32.25 13.539 1 94.5 196 THR A C 1
ATOM 1432 O O . THR A 1 196 ? -12.961 32.25 13.266 1 94.5 196 THR A O 1
ATOM 1435 N N . TRP A 1 197 ? -11.281 32.406 14.75 1 93.69 197 TRP A N 1
ATOM 1436 C CA . TRP A 1 197 ? -12.195 32.625 15.867 1 93.69 197 TRP A CA 1
ATOM 1437 C C . TRP A 1 197 ? -13.031 33.875 15.648 1 93.69 197 TRP A C 1
ATOM 1439 O O . TRP A 1 197 ? -14.25 33.875 15.828 1 93.69 197 TRP A O 1
ATOM 1449 N N . PHE A 1 198 ? -12.43 34.938 15.266 1 94.75 198 PHE A N 1
ATOM 1450 C CA . PHE A 1 198 ? -13.125 36.188 15 1 94.75 198 PHE A CA 1
ATOM 1451 C C . PHE A 1 198 ? -14.016 36.062 13.766 1 94.75 198 PHE A C 1
ATOM 1453 O O . PHE A 1 198 ? -15.141 36.562 13.758 1 94.75 198 PHE A O 1
ATOM 1460 N N . MET A 1 199 ? -13.5 35.406 12.82 1 94.75 199 MET A N 1
ATOM 1461 C CA . MET A 1 199 ? -14.281 35.219 11.594 1 94.75 199 MET A CA 1
ATOM 1462 C C . MET A 1 199 ? -15.508 34.344 11.852 1 94.75 199 MET A C 1
ATOM 1464 O O . MET A 1 199 ? -16.562 34.594 11.266 1 94.75 199 MET A O 1
ATOM 1468 N N . ALA A 1 200 ? -15.305 33.312 12.641 1 94.44 200 ALA A N 1
ATOM 1469 C CA . ALA A 1 200 ? -16.438 32.438 12.969 1 94.44 200 ALA A CA 1
ATOM 1470 C C . ALA A 1 200 ? -17.547 33.219 13.648 1 94.44 200 ALA A C 1
ATOM 1472 O O . ALA A 1 200 ? -18.734 32.969 13.414 1 94.44 200 ALA A O 1
ATOM 1473 N N . SER A 1 201 ? -17.219 34.156 14.492 1 93.56 201 SER A N 1
ATOM 1474 C CA . SER A 1 201 ? -18.188 35 15.164 1 93.56 201 SER A CA 1
ATOM 1475 C C . SER A 1 201 ? -18.891 35.938 14.18 1 93.56 201 SER A C 1
ATOM 1477 O O . SER A 1 201 ? -20.094 36.156 14.281 1 93.56 201 SER A O 1
ATOM 1479 N N . ARG A 1 202 ? -18.125 36.469 13.305 1 94.31 202 ARG A N 1
ATOM 1480 C CA . ARG A 1 202 ? -18.703 37.312 12.281 1 94.31 202 ARG A CA 1
ATOM 1481 C C . ARG A 1 202 ? -19.672 36.531 11.383 1 94.31 202 ARG A C 1
ATOM 1483 O O . ARG A 1 202 ? -20.75 37.031 11.039 1 94.31 202 ARG A O 1
ATOM 1490 N N . LEU A 1 203 ? -19.281 35.344 11.008 1 93.44 203 LEU A N 1
ATOM 1491 C CA . LEU A 1 203 ? -20.094 34.531 10.133 1 93.44 203 LEU A CA 1
ATOM 1492 C C . LEU A 1 203 ? -21.359 34.031 10.852 1 93.44 203 LEU A C 1
ATOM 1494 O O . LEU A 1 203 ? -22.406 33.844 10.219 1 93.44 203 LEU A O 1
ATOM 1498 N N . GLN A 1 204 ? -21.172 33.812 12.148 1 92.56 204 GLN A N 1
ATOM 1499 C CA . GLN A 1 204 ? -22.344 33.438 12.953 1 92.56 204 GLN A CA 1
ATOM 1500 C C . GLN A 1 204 ? -23.438 34.5 12.859 1 92.56 204 GLN A C 1
ATOM 1502 O O . GLN A 1 204 ? -24.625 34.156 12.773 1 92.56 204 GLN A O 1
ATOM 1507 N N . LYS A 1 205 ? -23.062 35.719 12.867 1 92.94 205 LYS A N 1
ATOM 1508 C CA . LYS A 1 205 ? -24.016 36.844 12.758 1 92.94 205 LYS A CA 1
ATOM 1509 C C . LYS A 1 205 ? -24.578 36.938 11.344 1 92.94 205 LYS A C 1
ATOM 1511 O O . LYS A 1 205 ? -25.766 37.219 11.156 1 92.94 205 LYS A O 1
ATOM 1516 N N . LEU A 1 206 ? -23.766 36.75 10.391 1 92.19 206 LEU A N 1
ATOM 1517 C CA . LEU A 1 206 ? -24.156 36.906 8.992 1 92.19 206 LEU A CA 1
ATOM 1518 C C . LEU A 1 206 ? -25.078 35.781 8.555 1 92.19 206 LEU A C 1
ATOM 1520 O O . LEU A 1 206 ? -25.969 35.969 7.715 1 92.19 206 LEU A O 1
ATOM 1524 N N . TYR A 1 207 ? -24.828 34.594 9.062 1 91.88 207 TYR A N 1
ATOM 1525 C CA . TYR A 1 207 ? -25.578 33.438 8.602 1 91.88 207 TYR A CA 1
ATOM 1526 C C . TYR A 1 207 ? -26.359 32.781 9.734 1 91.88 207 TYR A C 1
ATOM 1528 O O . TYR A 1 207 ? -26.391 31.562 9.859 1 91.88 207 TYR A O 1
ATOM 1536 N N . ILE A 1 208 ? -26.953 33.562 10.539 1 88 208 ILE A N 1
ATOM 1537 C CA . ILE A 1 208 ? -27.734 33.094 11.688 1 88 208 ILE A CA 1
ATOM 1538 C C . ILE A 1 208 ? -28.906 32.25 11.211 1 88 208 ILE A C 1
ATOM 1540 O O . ILE A 1 208 ? -29.391 31.375 11.93 1 88 208 ILE A O 1
ATOM 1544 N N . ASN A 1 209 ? -29.25 32.375 9.977 1 86.62 209 ASN A N 1
ATOM 1545 C CA . ASN A 1 209 ? -30.422 31.703 9.414 1 86.62 209 ASN A CA 1
ATOM 1546 C C . ASN A 1 209 ? -30.078 30.281 8.961 1 86.62 209 ASN A C 1
ATOM 1548 O O . ASN A 1 209 ? -30.969 29.547 8.508 1 86.62 209 ASN A O 1
ATOM 1552 N N . GLU A 1 210 ? -28.859 29.859 9.07 1 90.75 210 GLU A N 1
ATOM 1553 C CA . GLU A 1 210 ? -28.438 28.5 8.758 1 90.75 210 GLU A CA 1
ATOM 1554 C C . GLU A 1 210 ? -28 27.75 10.008 1 90.75 210 GLU A C 1
ATOM 1556 O O . GLU A 1 210 ? -26.844 27.328 10.109 1 90.75 210 GLU A O 1
ATOM 1561 N N . PRO A 1 211 ? -28.953 27.562 10.852 1 86.19 211 PRO A N 1
ATOM 1562 C CA . PRO A 1 211 ? -28.594 26.922 12.117 1 86.19 211 PRO A CA 1
ATOM 1563 C C . PRO A 1 211 ? -28.281 25.438 11.961 1 86.19 211 PRO A C 1
ATOM 1565 O O . PRO A 1 211 ? -28.766 24.797 11.016 1 86.19 211 PRO A O 1
ATOM 1568 N N . CYS A 1 212 ? -27.406 24.938 12.836 1 86.81 212 CYS A N 1
ATOM 1569 C CA . CYS A 1 212 ? -27.172 23.5 12.938 1 86.81 212 CYS A CA 1
ATOM 1570 C C . CYS A 1 212 ? -28.406 22.797 13.477 1 86.81 212 CYS A C 1
ATOM 1572 O O . CYS A 1 212 ? -29.125 23.344 14.305 1 86.81 212 CYS A O 1
ATOM 1574 N N . GLU A 1 213 ? -28.828 21.641 12.711 1 72.5 213 GLU A N 1
ATOM 1575 C CA . GLU A 1 213 ? -30 20.906 13.172 1 72.5 213 GLU A CA 1
ATOM 1576 C C . GLU A 1 213 ? -29.766 20.281 14.539 1 72.5 213 GLU A C 1
ATOM 1578 O O . GLU A 1 213 ? -28.672 19.797 14.828 1 72.5 213 GLU A O 1
ATOM 1583 N N . ASP A 1 214 ? -30.562 20.688 15.445 1 60.41 214 ASP A N 1
ATOM 1584 C CA . ASP A 1 214 ? -30.516 20.094 16.781 1 60.41 214 ASP A CA 1
ATOM 1585 C C . ASP A 1 214 ? -31 18.656 16.75 1 60.41 214 ASP A C 1
ATOM 1587 O O . ASP A 1 214 ? -32.219 18.391 16.828 1 60.41 214 ASP A O 1
ATOM 1591 N N . GLU A 1 215 ? -30.562 17.891 15.93 1 53.41 215 GLU A N 1
ATOM 1592 C CA . GLU A 1 215 ? -31.141 16.547 15.914 1 53.41 215 GLU A CA 1
ATOM 1593 C C . GLU A 1 215 ? -31.156 15.93 17.312 1 53.41 215 GLU A C 1
ATOM 1595 O O . GLU A 1 215 ? -30.094 15.641 17.875 1 53.41 215 GLU A O 1
ATOM 1600 N N . ASN A 1 216 ? -32.062 16.391 18.188 1 48.34 216 ASN A N 1
ATOM 1601 C CA . ASN A 1 216 ? -32.406 15.844 19.5 1 48.34 216 ASN A CA 1
ATOM 1602 C C . ASN A 1 216 ? -32.156 14.344 19.562 1 48.34 216 ASN A C 1
ATOM 1604 O O . ASN A 1 216 ? -32.156 13.742 20.641 1 48.34 216 ASN A O 1
ATOM 1608 N N . SER A 1 217 ? -32.5 13.586 18.469 1 46 217 SER A N 1
ATOM 1609 C CA . SER A 1 217 ? -32.875 12.195 18.656 1 46 217 SER A CA 1
ATOM 1610 C C . SER A 1 217 ? -31.688 11.344 19.078 1 46 217 SER A C 1
ATOM 1612 O O . SER A 1 217 ? -31.828 10.148 19.328 1 46 217 SER A O 1
ATOM 1614 N N . THR A 1 218 ? -30.547 11.516 18.594 1 49.56 218 THR A N 1
ATOM 1615 C CA . THR A 1 218 ? -29.641 10.398 18.859 1 49.56 218 THR A CA 1
ATOM 1616 C C . THR A 1 218 ? -29.031 10.523 20.25 1 49.56 218 THR A C 1
ATOM 1618 O O . THR A 1 218 ? -28.656 11.617 20.672 1 49.56 218 THR A O 1
ATOM 1621 N N . GLU A 1 219 ? -29.438 9.711 21.203 1 52.84 219 GLU A N 1
ATOM 1622 C CA . GLU A 1 219 ? -28.859 9.602 22.547 1 52.84 219 GLU A CA 1
ATOM 1623 C C . GLU A 1 219 ? -27.359 9.906 22.531 1 52.84 219 GLU A C 1
ATOM 1625 O O . GLU A 1 219 ? -26.625 9.352 21.703 1 52.84 219 GLU A O 1
ATOM 1630 N N . PRO A 1 220 ? -27.016 11.008 23.188 1 63.66 220 PRO A N 1
ATOM 1631 C CA . PRO A 1 220 ? -25.594 11.391 23.234 1 63.66 220 PRO A CA 1
ATOM 1632 C C . PRO A 1 220 ? -24.688 10.242 23.656 1 63.66 220 PRO A C 1
ATOM 1634 O O . PRO A 1 220 ? -25.109 9.367 24.422 1 63.66 220 PRO A O 1
ATOM 1637 N N . PHE A 1 221 ? -23.688 9.953 22.938 1 73.69 221 PHE A N 1
ATOM 1638 C CA . PHE A 1 221 ? -22.688 8.945 23.312 1 73.69 221 PHE A CA 1
ATOM 1639 C C . PHE A 1 221 ? -22.188 9.18 24.734 1 73.69 221 PHE A C 1
ATOM 1641 O O . PHE A 1 221 ? -21.781 10.297 25.078 1 73.69 221 PHE A O 1
ATOM 1648 N N . THR A 1 222 ? -22.5 8.266 25.703 1 81.38 222 THR A N 1
ATOM 1649 C CA . THR A 1 222 ? -21.906 8.258 27.031 1 81.38 222 THR A CA 1
ATOM 1650 C C . THR A 1 222 ? -20.953 7.07 27.203 1 81.38 222 THR A C 1
ATOM 1652 O O . THR A 1 222 ? -21.375 5.918 27.078 1 81.38 222 THR A O 1
ATOM 1655 N N . PRO A 1 223 ? -19.734 7.426 27.375 1 89.31 223 PRO A N 1
ATOM 1656 C CA . PRO A 1 223 ? -18.766 6.336 27.469 1 89.31 223 PRO A CA 1
ATOM 1657 C C . PRO A 1 223 ? -18.953 5.473 28.703 1 89.31 223 PRO A C 1
ATOM 1659 O O . PRO A 1 223 ? -19.297 5.984 29.781 1 89.31 223 PRO A O 1
ATOM 1662 N N . ASN A 1 224 ? -18.781 4.23 28.5 1 91.06 224 ASN A N 1
ATOM 1663 C CA . ASN A 1 224 ? -18.797 3.301 29.625 1 91.06 224 ASN A CA 1
ATOM 1664 C C . ASN A 1 224 ? -17.438 3.244 30.328 1 91.06 224 ASN A C 1
ATOM 1666 O O . ASN A 1 224 ? -16.5 3.939 29.922 1 91.06 224 ASN A O 1
ATOM 1670 N N . ARG A 1 225 ? -17.406 2.4 31.516 1 90.62 225 ARG A N 1
ATOM 1671 C CA . ARG A 1 225 ? -16.203 2.299 32.312 1 90.62 225 ARG A CA 1
ATOM 1672 C C . ARG A 1 225 ? -15.062 1.684 31.516 1 90.62 225 ARG A C 1
ATOM 1674 O O . ARG A 1 225 ? -13.906 2.104 31.641 1 90.62 225 ARG A O 1
ATOM 1681 N N . GLN A 1 226 ? -15.367 0.797 30.719 1 91.69 226 GLN A N 1
ATOM 1682 C CA . GLN A 1 226 ? -14.359 0.129 29.922 1 91.69 226 GLN A CA 1
ATOM 1683 C C . GLN A 1 226 ? -13.789 1.072 28.859 1 91.69 226 GLN A C 1
ATOM 1685 O O . GLN A 1 226 ? -12.578 1.085 28.625 1 91.69 226 GLN A O 1
ATOM 1690 N N . GLN A 1 227 ? -14.641 1.789 28.266 1 92.56 227 GLN A N 1
ATOM 1691 C CA . GLN A 1 227 ? -14.219 2.74 27.234 1 92.56 227 GLN A CA 1
ATOM 1692 C C . GLN A 1 227 ? -13.32 3.826 27.828 1 92.56 227 GLN A C 1
ATOM 1694 O O . GLN A 1 227 ? -12.359 4.254 27.203 1 92.56 227 GLN A O 1
ATOM 1699 N N . LYS A 1 228 ? -13.625 4.234 28.984 1 93.75 228 LYS A N 1
ATOM 1700 C CA . LYS A 1 228 ? -12.805 5.238 29.656 1 93.75 228 LYS A CA 1
ATOM 1701 C C . LYS A 1 228 ? -11.422 4.68 30 1 93.75 228 LYS A C 1
ATOM 1703 O O . LYS A 1 228 ? -10.414 5.379 29.859 1 93.75 228 LYS A O 1
ATOM 1708 N N . ARG A 1 229 ? -11.43 3.471 30.438 1 95.12 229 ARG A N 1
ATOM 1709 C CA . ARG A 1 229 ? -10.164 2.832 30.766 1 95.12 229 ARG A CA 1
ATOM 1710 C C . ARG A 1 229 ? -9.281 2.676 29.531 1 95.12 229 ARG A C 1
ATOM 1712 O O . ARG A 1 229 ? -8.086 2.955 29.578 1 95.12 229 ARG A O 1
ATOM 1719 N N . VAL A 1 230 ? -9.852 2.199 28.453 1 95.56 230 VAL A N 1
ATOM 1720 C CA . VAL A 1 230 ? -9.117 1.999 27.203 1 95.56 230 VAL A CA 1
ATOM 1721 C C . VAL A 1 230 ? -8.586 3.338 26.703 1 95.56 230 VAL A C 1
ATOM 1723 O O . VAL A 1 230 ? -7.469 3.42 26.188 1 95.56 230 VAL A O 1
ATOM 1726 N N . THR A 1 231 ? -9.391 4.32 26.812 1 94.75 231 THR A N 1
ATOM 1727 C CA . THR A 1 231 ? -8.977 5.652 26.375 1 94.75 231 THR A CA 1
ATOM 1728 C C . THR A 1 231 ? -7.801 6.148 27.219 1 94.75 231 THR A C 1
ATOM 1730 O O . THR A 1 231 ? -6.871 6.762 26.688 1 94.75 231 THR A O 1
ATOM 1733 N N . LEU A 1 232 ? -7.848 5.902 28.484 1 95.31 232 LEU A N 1
ATOM 1734 C CA . LEU A 1 232 ? -6.75 6.289 29.359 1 95.31 232 LEU A CA 1
ATOM 1735 C C . LEU A 1 232 ? -5.473 5.547 28.984 1 95.31 232 LEU A C 1
ATOM 1737 O O . LEU A 1 232 ? -4.387 6.133 28.969 1 95.31 232 LEU A O 1
ATOM 1741 N N . ILE A 1 233 ? -5.566 4.309 28.75 1 96.38 233 ILE A N 1
ATOM 1742 C CA . ILE A 1 233 ? -4.414 3.51 28.359 1 96.38 233 ILE A CA 1
ATOM 1743 C C . ILE A 1 233 ? -3.83 4.051 27.047 1 96.38 233 ILE A C 1
ATOM 1745 O O . ILE A 1 233 ? -2.611 4.148 26.906 1 96.38 233 ILE A O 1
ATOM 1749 N N . PHE A 1 234 ? -4.684 4.383 26.125 1 95.31 234 PHE A N 1
ATOM 1750 C CA . PHE A 1 234 ? -4.238 4.965 24.859 1 95.31 234 PHE A CA 1
ATOM 1751 C C . PHE A 1 234 ? -3.49 6.27 25.109 1 95.31 234 PHE A C 1
ATOM 1753 O O . PHE A 1 234 ? -2.41 6.484 24.547 1 95.31 234 PHE A O 1
ATOM 1760 N N . LEU A 1 235 ? -4.059 7.129 25.938 1 94.06 235 LEU A N 1
ATOM 1761 C CA . LEU A 1 235 ? -3.461 8.438 26.188 1 94.06 235 LEU A CA 1
ATOM 1762 C C . LEU A 1 235 ? -2.105 8.281 26.875 1 94.06 235 LEU A C 1
ATOM 1764 O O . LEU A 1 235 ? -1.158 9 26.547 1 94.06 235 LEU A O 1
ATOM 1768 N N . ILE A 1 236 ? -2.006 7.402 27.781 1 96.12 236 ILE A N 1
ATOM 1769 C CA . ILE A 1 236 ? -0.75 7.16 28.484 1 96.12 236 ILE A CA 1
ATOM 1770 C C . ILE A 1 236 ? 0.289 6.609 27.5 1 96.12 236 ILE A C 1
ATOM 1772 O O . ILE A 1 236 ? 1.443 7.043 27.5 1 96.12 236 ILE A O 1
ATOM 1776 N N . SER A 1 237 ? -0.132 5.645 26.734 1 95.81 237 SER A N 1
ATOM 1777 C CA . SER A 1 237 ? 0.771 5.074 25.734 1 95.81 237 SER A CA 1
ATOM 1778 C C . SER A 1 237 ? 1.212 6.125 24.734 1 95.81 237 SER A C 1
ATOM 1780 O O . SER A 1 237 ? 2.371 6.145 24.312 1 95.81 237 SER A O 1
ATOM 1782 N N . PHE A 1 238 ? 0.279 6.93 24.312 1 93.81 238 PHE A N 1
ATOM 1783 C CA . PHE A 1 238 ? 0.585 8.008 23.375 1 93.81 238 PHE A CA 1
ATOM 1784 C C . PHE A 1 238 ? 1.607 8.969 23.969 1 93.81 238 PHE A C 1
ATOM 1786 O O . PHE A 1 238 ? 2.586 9.328 23.312 1 93.81 238 PHE A O 1
ATOM 1793 N N . LEU A 1 239 ? 1.379 9.383 25.156 1 93.56 239 LEU A N 1
ATOM 1794 C CA . LEU A 1 239 ? 2.287 10.297 25.844 1 93.56 239 LEU A CA 1
ATOM 1795 C C . LEU A 1 239 ? 3.664 9.672 26.016 1 93.56 239 LEU A C 1
ATOM 1797 O O . LEU A 1 239 ? 4.684 10.344 25.875 1 93.56 239 LEU A O 1
ATOM 1801 N N . PHE A 1 240 ? 3.643 8.438 26.312 1 95.38 240 PHE A N 1
ATOM 1802 C CA . PHE A 1 240 ? 4.906 7.719 26.438 1 95.38 240 PHE A CA 1
ATOM 1803 C C . PHE A 1 240 ? 5.684 7.758 25.125 1 95.38 240 PHE A C 1
ATOM 1805 O O . PHE A 1 240 ? 6.891 8 25.125 1 95.38 240 PHE A O 1
ATOM 1812 N N . CYS A 1 241 ? 5.035 7.547 24.062 1 93.94 241 CYS A N 1
ATOM 1813 C CA . CYS A 1 241 ? 5.684 7.555 22.766 1 93.94 241 CYS A CA 1
ATOM 1814 C C . CYS A 1 241 ? 6.219 8.938 22.422 1 93.94 241 CYS A C 1
ATOM 1816 O O . CYS A 1 241 ? 7.305 9.07 21.859 1 93.94 241 CYS A O 1
ATOM 1818 N N . VAL A 1 242 ? 5.457 9.953 22.734 1 91.69 242 VAL A N 1
ATOM 1819 C CA . VAL A 1 242 ? 5.875 11.32 22.438 1 91.69 242 VAL A CA 1
ATOM 1820 C C . VAL A 1 242 ? 7.125 11.664 23.25 1 91.69 242 VAL A C 1
ATOM 1822 O O . VAL A 1 242 ? 8.109 12.164 22.703 1 91.69 242 VAL A O 1
ATOM 1825 N N . VAL A 1 243 ? 7.125 11.352 24.5 1 93.44 243 VAL A N 1
ATOM 1826 C CA . VAL A 1 243 ? 8.234 11.656 25.406 1 93.44 243 VAL A CA 1
ATOM 1827 C C . VAL A 1 243 ? 9.477 10.867 24.984 1 93.44 243 VAL A C 1
ATOM 1829 O O . VAL A 1 243 ? 10.578 11.422 24.922 1 93.44 243 VAL A O 1
ATOM 1832 N N . TYR A 1 244 ? 9.273 9.609 24.688 1 93.62 244 TYR A N 1
ATOM 1833 C CA . TYR A 1 244 ? 10.383 8.781 24.234 1 93.62 244 TYR A CA 1
ATOM 1834 C C . TYR A 1 244 ? 10.984 9.336 22.953 1 93.62 244 TYR A C 1
ATOM 1836 O O . TYR A 1 244 ? 12.211 9.398 22.812 1 93.62 244 TYR A O 1
ATOM 1844 N N . GLY A 1 245 ? 10.195 9.719 22.031 1 90.56 245 GLY A N 1
ATOM 1845 C CA . GLY A 1 245 ? 10.664 10.273 20.766 1 90.56 245 GLY A CA 1
ATOM 1846 C C . GLY A 1 245 ? 11.438 11.57 20.938 1 90.56 245 GLY A C 1
ATOM 1847 O O . GLY A 1 245 ? 12.445 11.781 20.25 1 90.56 245 GLY A O 1
ATOM 1848 N N . LEU A 1 246 ? 10.961 12.391 21.828 1 88.31 246 LEU A N 1
ATOM 1849 C CA . LEU A 1 246 ? 11.625 13.664 22.094 1 88.31 246 LEU A CA 1
ATOM 1850 C C . LEU A 1 246 ? 12.992 13.445 22.734 1 88.31 246 LEU A C 1
ATOM 1852 O O . LEU A 1 246 ? 13.977 14.07 22.328 1 88.31 246 LEU A O 1
ATOM 1856 N N . PHE A 1 247 ? 13 12.523 23.641 1 90.62 247 PHE A N 1
ATOM 1857 C CA . PHE A 1 247 ? 14.227 12.289 24.391 1 90.62 247 PHE A CA 1
ATOM 1858 C C . PHE A 1 247 ? 15.281 11.617 23.516 1 90.62 247 PHE A C 1
ATOM 1860 O O . PHE A 1 247 ? 16.469 11.867 23.672 1 90.62 247 PHE A O 1
ATOM 1867 N N . THR A 1 248 ? 14.875 10.805 22.625 1 91 248 THR A N 1
ATOM 1868 C CA . THR A 1 248 ? 15.812 10.055 21.797 1 91 248 THR A CA 1
ATOM 1869 C C . THR A 1 248 ? 16.031 10.742 20.453 1 91 248 THR A C 1
ATOM 1871 O O . THR A 1 248 ? 16.781 10.25 19.609 1 91 248 THR A O 1
ATOM 1874 N N . GLN A 1 249 ? 15.383 11.859 20.203 1 86.06 249 GLN A N 1
ATOM 1875 C CA . GLN A 1 249 ? 15.453 12.539 18.922 1 86.06 249 GLN A CA 1
ATOM 1876 C C . GLN A 1 249 ? 15.164 11.57 17.766 1 86.06 249 GLN A C 1
ATOM 1878 O O . GLN A 1 249 ? 15.953 11.469 16.828 1 86.06 249 GLN A O 1
ATOM 1883 N N . ALA A 1 250 ? 14.086 10.914 17.969 1 89.38 250 ALA A N 1
ATOM 1884 C CA . ALA A 1 250 ? 13.695 9.867 17.031 1 89.38 250 ALA A CA 1
ATOM 1885 C C . ALA A 1 250 ? 13.453 10.445 15.633 1 89.38 250 ALA A C 1
ATOM 1887 O O . ALA A 1 250 ? 12.938 11.562 15.5 1 89.38 250 ALA A O 1
ATOM 1888 N N . LYS A 1 251 ? 13.758 9.656 14.609 1 89.31 251 LYS A N 1
ATOM 1889 C CA . LYS A 1 251 ? 13.57 10.055 13.211 1 89.31 251 LYS A CA 1
ATOM 1890 C C . LYS A 1 251 ? 12.195 9.625 12.703 1 89.31 251 LYS A C 1
ATOM 1892 O O . LYS A 1 251 ? 11.359 9.164 13.477 1 89.31 251 LYS A O 1
ATOM 1897 N N . THR A 1 252 ? 12.016 9.875 11.461 1 87.81 252 THR A N 1
ATOM 1898 C CA . THR A 1 252 ? 10.727 9.672 10.812 1 87.81 252 THR A CA 1
ATOM 1899 C C . THR A 1 252 ? 10.281 8.219 10.93 1 87.81 252 THR A C 1
ATOM 1901 O O . THR A 1 252 ? 9.094 7.934 11.094 1 87.81 252 THR A O 1
ATOM 1904 N N . SER A 1 253 ? 11.211 7.312 10.867 1 93 253 SER A N 1
ATOM 1905 C CA . SER A 1 253 ? 10.891 5.891 10.883 1 93 253 SER A CA 1
ATOM 1906 C C . SER A 1 253 ? 10.258 5.48 12.203 1 93 253 SER A C 1
ATOM 1908 O O . SER A 1 253 ? 9.484 4.52 12.258 1 93 253 SER A O 1
ATOM 1910 N N . TYR A 1 254 ? 10.539 6.176 13.25 1 94.06 254 TYR A N 1
ATOM 1911 C CA . TYR A 1 254 ? 10.008 5.898 14.578 1 94.06 254 TYR A CA 1
ATOM 1912 C C . TYR A 1 254 ? 8.484 5.961 14.57 1 94.06 254 TYR A C 1
ATOM 1914 O O . TYR A 1 254 ? 7.82 5.23 15.312 1 94.06 254 TYR A O 1
ATOM 1922 N N . VAL A 1 255 ? 7.949 6.746 13.734 1 92.81 255 VAL A N 1
ATOM 1923 C CA . VAL A 1 255 ? 6.508 6.973 13.695 1 92.81 255 VAL A CA 1
ATOM 1924 C C . VAL A 1 255 ? 5.793 5.684 13.289 1 92.81 255 VAL A C 1
ATOM 1926 O O . VAL A 1 255 ? 4.664 5.434 13.719 1 92.81 255 VAL A O 1
ATOM 1929 N N . ILE A 1 256 ? 6.461 4.832 12.516 1 94.12 256 ILE A N 1
ATOM 1930 C CA . ILE A 1 256 ? 5.879 3.549 12.148 1 94.12 256 ILE A CA 1
ATOM 1931 C C . ILE A 1 256 ? 5.637 2.707 13.398 1 94.12 256 ILE A C 1
ATOM 1933 O O . ILE A 1 256 ? 4.566 2.125 13.562 1 94.12 256 ILE A O 1
ATOM 1937 N N . PHE A 1 257 ? 6.605 2.648 14.234 1 94.81 257 PHE A N 1
ATOM 1938 C CA . PHE A 1 257 ? 6.465 1.922 15.484 1 94.81 257 PHE A CA 1
ATOM 1939 C C . PHE A 1 257 ? 5.301 2.471 16.297 1 94.81 257 PHE A C 1
ATOM 1941 O O . PHE A 1 257 ? 4.504 1.706 16.859 1 94.81 257 PHE A O 1
ATOM 1948 N N . VAL A 1 258 ? 5.289 3.754 16.406 1 94.56 258 VAL A N 1
ATOM 1949 C CA . VAL A 1 258 ? 4.266 4.398 17.219 1 94.56 258 VAL A CA 1
ATOM 1950 C C . VAL A 1 258 ? 2.881 3.982 16.734 1 94.56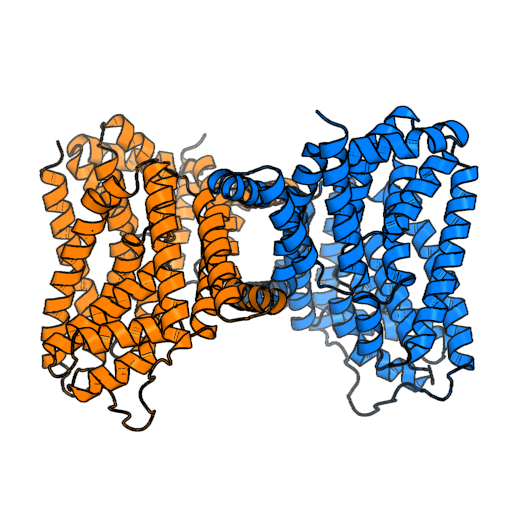 258 VAL A C 1
ATOM 1952 O O . VAL A 1 258 ? 2.02 3.613 17.531 1 94.56 258 VAL A O 1
ATOM 1955 N N . MET A 1 259 ? 2.639 4.062 15.414 1 93.69 259 MET A N 1
ATOM 1956 C CA . MET A 1 259 ? 1.329 3.758 14.844 1 93.69 259 MET A CA 1
ATOM 1957 C C . MET A 1 259 ? 0.941 2.309 15.117 1 93.69 259 MET A C 1
ATOM 1959 O O . MET A 1 259 ? -0.186 2.031 15.531 1 93.69 259 MET A O 1
ATOM 1963 N N . LEU A 1 260 ? 1.867 1.407 14.906 1 94.75 260 LEU A N 1
ATOM 1964 C CA . LEU A 1 260 ? 1.592 -0.011 15.102 1 94.75 260 LEU A CA 1
ATOM 1965 C C . LEU A 1 260 ? 1.405 -0.324 16.578 1 94.75 260 LEU A C 1
ATOM 1967 O O . LEU A 1 260 ? 0.506 -1.082 16.953 1 94.75 260 LEU A O 1
ATOM 1971 N N . PHE A 1 261 ? 2.252 0.24 17.406 1 95.75 261 PHE A N 1
ATOM 1972 C CA . PHE A 1 261 ? 2.197 0.014 18.844 1 95.75 261 PHE A CA 1
ATOM 1973 C C . PHE A 1 261 ? 0.872 0.502 19.422 1 95.75 261 PHE A C 1
ATOM 1975 O O . PHE A 1 261 ? 0.215 -0.215 20.172 1 95.75 261 PHE A O 1
ATOM 1982 N N . LEU A 1 262 ? 0.499 1.701 19.094 1 95.31 262 LEU A N 1
ATOM 1983 C CA . LEU A 1 262 ? -0.741 2.273 19.609 1 95.31 262 LEU A CA 1
ATOM 1984 C C . LEU A 1 262 ? -1.948 1.473 19.125 1 95.31 262 LEU A C 1
ATOM 1986 O O . LEU A 1 262 ? -2.918 1.3 19.875 1 95.31 262 LEU A O 1
ATOM 1990 N N . ALA A 1 263 ? -1.907 1.024 17.875 1 95.38 263 ALA A N 1
ATOM 1991 C CA . ALA A 1 263 ? -3.004 0.208 17.359 1 95.38 263 ALA A CA 1
ATOM 1992 C C . ALA A 1 263 ? -3.121 -1.103 18.141 1 95.38 263 ALA A C 1
ATOM 1994 O O . ALA A 1 263 ? -4.223 -1.52 18.5 1 95.38 263 ALA A O 1
ATOM 1995 N N . LEU A 1 264 ? -2.01 -1.72 18.391 1 95.75 264 LEU A N 1
ATOM 1996 C CA . LEU A 1 264 ? -1.997 -3.01 19.062 1 95.75 264 LEU A CA 1
ATOM 1997 C C . LEU A 1 264 ? -2.426 -2.861 20.516 1 95.75 264 LEU A C 1
ATOM 1999 O O . LEU A 1 264 ? -3.256 -3.633 21.016 1 95.75 264 LEU A O 1
ATOM 2003 N N . ILE A 1 265 ? -1.873 -1.888 21.234 1 96.06 265 ILE A N 1
ATOM 2004 C CA . ILE A 1 265 ? -2.166 -1.721 22.656 1 96.06 265 ILE A CA 1
ATOM 2005 C C . ILE A 1 265 ? -3.639 -1.357 22.844 1 96.06 265 ILE A C 1
ATOM 2007 O O . ILE A 1 265 ? -4.293 -1.846 23.766 1 96.06 265 ILE A O 1
ATOM 2011 N N . THR A 1 266 ? -4.121 -0.487 22 1 95.25 266 THR A N 1
ATOM 2012 C CA . THR A 1 266 ? -5.52 -0.081 22.094 1 95.25 266 THR A CA 1
ATOM 2013 C C . THR A 1 266 ? -6.445 -1.252 21.781 1 95.25 266 THR A C 1
ATOM 2015 O O . THR A 1 266 ? -7.418 -1.494 22.5 1 95.25 266 THR A O 1
ATOM 2018 N N . GLY A 1 267 ? -6.145 -1.964 20.719 1 95.62 267 GLY A N 1
ATOM 2019 C CA . GLY A 1 267 ? -6.961 -3.111 20.359 1 95.62 267 GLY A CA 1
ATOM 2020 C C . GLY A 1 267 ? -6.953 -4.211 21.391 1 95.62 267 GLY A C 1
ATOM 2021 O O . GLY A 1 267 ? -8 -4.758 21.734 1 95.62 267 GLY A O 1
ATOM 2022 N N . LEU A 1 268 ? -5.781 -4.492 21.922 1 94.75 268 LEU A N 1
ATOM 2023 C CA . LEU A 1 268 ? -5.656 -5.551 22.922 1 94.75 268 LEU A CA 1
ATOM 2024 C C . LEU A 1 268 ? -6.336 -5.156 24.219 1 94.75 268 LEU A C 1
ATOM 2026 O O . LEU A 1 268 ? -6.891 -6.004 24.922 1 94.75 268 LEU A O 1
ATOM 2030 N N . SER A 1 269 ? -6.289 -3.924 24.609 1 95 269 SER A N 1
ATOM 2031 C CA . SER A 1 269 ? -6.938 -3.439 25.812 1 95 269 SER A CA 1
ATOM 2032 C C . SER A 1 269 ? -8.453 -3.574 25.734 1 95 269 SER A C 1
ATOM 2034 O O . SER A 1 269 ? -9.133 -3.645 26.75 1 95 269 SER A O 1
ATOM 2036 N N . CYS A 1 270 ? -8.938 -3.5 24.5 1 92.62 270 CYS A N 1
ATOM 2037 C CA . CYS A 1 270 ? -10.367 -3.688 24.297 1 92.62 270 CYS A CA 1
ATOM 2038 C C . CYS A 1 270 ? -10.703 -5.16 24.062 1 92.62 270 CYS A C 1
ATOM 2040 O O . CYS A 1 270 ? -11.812 -5.492 23.656 1 92.62 270 CYS A O 1
ATOM 2042 N N . ARG A 1 271 ? -9.852 -6.191 24.25 1 91 271 ARG A N 1
ATOM 2043 C CA . ARG A 1 271 ? -9.984 -7.641 24.141 1 91 271 ARG A CA 1
ATOM 2044 C C . ARG A 1 271 ? -10.312 -8.062 22.719 1 91 271 ARG A C 1
ATOM 2046 O O . ARG A 1 271 ? -11.109 -8.977 22.5 1 91 271 ARG A O 1
ATOM 2053 N N . LEU A 1 272 ? -9.773 -7.184 21.812 1 93.38 272 LEU A N 1
ATOM 2054 C CA . LEU A 1 272 ? -9.883 -7.613 20.422 1 93.38 272 LEU A CA 1
ATOM 2055 C C . LEU A 1 272 ? -8.805 -8.641 20.078 1 93.38 272 LEU A C 1
ATOM 2057 O O . LEU A 1 272 ? -7.688 -8.562 20.594 1 93.38 272 LEU A O 1
ATOM 2061 N N . GLY A 1 273 ? -9.18 -9.594 19.25 1 92.94 273 GLY A N 1
ATOM 2062 C CA . GLY A 1 273 ? -8.172 -10.508 18.734 1 92.94 273 GLY A CA 1
ATOM 2063 C C . GLY A 1 273 ? -7.207 -9.844 17.766 1 92.94 273 GLY A C 1
ATOM 2064 O O . GLY A 1 273 ? -7.512 -8.797 17.188 1 92.94 273 GLY A O 1
ATOM 2065 N N . LEU A 1 274 ? -6.031 -10.422 17.625 1 92.94 274 LEU A N 1
ATOM 2066 C CA . LEU A 1 274 ? -5.016 -9.867 16.734 1 92.94 274 LEU A CA 1
ATOM 2067 C C . LEU A 1 274 ? -5.527 -9.797 15.297 1 92.94 274 LEU A C 1
ATOM 2069 O O . LEU A 1 274 ? -5.262 -8.828 14.586 1 92.94 274 LEU A O 1
ATOM 2073 N N . LYS A 1 275 ? -6.16 -10.797 14.859 1 91.94 275 LYS A N 1
ATOM 2074 C CA . LYS A 1 275 ? -6.711 -10.812 13.508 1 91.94 275 LYS A CA 1
ATOM 2075 C C . LYS A 1 275 ? -7.66 -9.641 13.281 1 91.94 275 LYS A C 1
ATOM 2077 O O . LYS A 1 275 ? -7.613 -8.992 12.242 1 91.94 275 LYS A O 1
ATOM 2082 N N . GLN A 1 276 ? -8.461 -9.398 14.195 1 94.12 276 GLN A N 1
ATOM 2083 C CA . GLN A 1 276 ? -9.422 -8.305 14.086 1 94.12 276 GLN A CA 1
ATOM 2084 C C . GLN A 1 276 ? -8.711 -6.953 14.07 1 94.12 276 GLN A C 1
ATOM 2086 O O . GLN A 1 276 ? -9.117 -6.039 13.352 1 94.12 276 GLN A O 1
ATOM 2091 N N . ILE A 1 277 ? -7.719 -6.832 14.906 1 95.94 277 ILE A N 1
ATOM 2092 C CA . ILE A 1 277 ? -6.953 -5.59 14.961 1 95.94 277 ILE A CA 1
ATOM 2093 C C . ILE A 1 277 ? -6.332 -5.309 13.594 1 95.94 277 ILE A C 1
ATOM 2095 O O . ILE A 1 277 ? -6.43 -4.191 13.078 1 95.94 277 ILE A O 1
ATOM 2099 N N . PHE A 1 278 ? -5.773 -6.266 12.977 1 94.31 278 PHE A N 1
ATOM 2100 C CA . PHE A 1 278 ? -5.137 -6.082 11.672 1 94.31 278 PHE A CA 1
ATOM 2101 C C . PHE A 1 278 ? -6.184 -5.816 10.594 1 94.31 278 PHE A C 1
ATOM 2103 O O . PHE A 1 278 ? -5.938 -5.047 9.664 1 94.31 278 PHE A O 1
ATOM 2110 N N . ASN A 1 279 ? -7.281 -6.477 10.734 1 93.81 279 ASN A N 1
ATOM 2111 C CA . ASN A 1 279 ? -8.352 -6.211 9.781 1 93.81 279 ASN A CA 1
ATOM 2112 C C . ASN A 1 279 ? -8.797 -4.754 9.828 1 93.81 279 ASN A C 1
ATOM 2114 O O . ASN A 1 279 ? -9.039 -4.137 8.789 1 93.81 279 ASN A O 1
ATOM 2118 N N . LEU A 1 280 ? -8.914 -4.27 11.039 1 93.69 280 LEU A N 1
ATOM 2119 C CA . LEU A 1 280 ? -9.281 -2.867 11.211 1 93.69 280 LEU A CA 1
ATOM 2120 C C . LEU A 1 280 ? -8.195 -1.952 10.656 1 93.69 280 LEU A C 1
ATOM 2122 O O . LEU A 1 280 ? -8.492 -0.96 9.984 1 93.69 280 LEU A O 1
ATOM 2126 N N . LEU A 1 281 ? -6.992 -2.303 10.977 1 94.81 281 LEU A N 1
ATOM 2127 C CA . LEU A 1 281 ? -5.867 -1.537 10.461 1 94.81 281 LEU A CA 1
ATOM 2128 C C . LEU A 1 281 ? -5.902 -1.481 8.938 1 94.81 281 LEU A C 1
ATOM 2130 O O . LEU A 1 281 ? -5.746 -0.41 8.344 1 94.81 281 LEU A O 1
ATOM 2134 N N . PHE A 1 282 ? -6.199 -2.539 8.289 1 94.12 282 PHE A N 1
ATOM 2135 C CA . PHE A 1 282 ? -6.199 -2.617 6.832 1 94.12 282 PHE A CA 1
ATOM 2136 C C . PHE A 1 282 ? -7.395 -1.876 6.25 1 94.12 282 PHE A C 1
ATOM 2138 O O . PHE A 1 282 ? -7.297 -1.271 5.18 1 94.12 282 PHE A O 1
ATOM 2145 N N . GLU A 1 283 ? -8.477 -1.985 6.938 1 93.06 283 GLU A N 1
ATOM 2146 C CA . GLU A 1 283 ? -9.648 -1.233 6.496 1 93.06 283 GLU A CA 1
ATOM 2147 C C . GLU A 1 283 ? -9.344 0.26 6.406 1 93.06 283 GLU A C 1
ATOM 2149 O O . GLU A 1 283 ? -9.758 0.926 5.457 1 93.06 283 GLU A O 1
ATOM 2154 N N . GLY A 1 284 ? -8.672 0.728 7.383 1 91.56 284 GLY A N 1
ATOM 2155 C CA . GLY A 1 284 ? -8.273 2.127 7.363 1 91.56 284 GLY A CA 1
ATOM 2156 C C . GLY A 1 284 ? -7.207 2.428 6.324 1 91.56 284 GLY A C 1
ATOM 2157 O O . GLY A 1 284 ? -7.301 3.422 5.602 1 91.56 284 GLY A O 1
ATOM 2158 N N . MET A 1 285 ? -6.191 1.596 6.246 1 93.56 285 MET A N 1
ATOM 2159 C CA . MET A 1 285 ? -5.086 1.79 5.312 1 93.56 285 MET A CA 1
ATOM 2160 C C . MET A 1 285 ? -5.59 1.819 3.873 1 93.56 285 MET A C 1
ATOM 2162 O O . MET A 1 285 ? -5.082 2.582 3.049 1 93.56 285 MET A O 1
ATOM 2166 N N . GLN A 1 286 ? -6.559 1 3.572 1 94 286 GLN A N 1
ATOM 2167 C CA . GLN A 1 286 ? -7.102 0.904 2.221 1 94 286 GLN A CA 1
ATOM 2168 C C . GLN A 1 286 ? -7.66 2.246 1.757 1 94 286 GLN A C 1
ATOM 2170 O O . GLN A 1 286 ? -7.578 2.584 0.575 1 94 286 GLN A O 1
ATOM 2175 N N . LYS A 1 287 ? -8.133 3.041 2.672 1 88.94 287 LYS A N 1
ATOM 2176 C CA . LYS A 1 287 ? -8.766 4.312 2.342 1 88.94 287 LYS A CA 1
ATOM 2177 C C . LYS A 1 287 ? -7.734 5.352 1.921 1 88.94 287 LYS A C 1
ATOM 2179 O O . LYS A 1 287 ? -8.07 6.355 1.288 1 88.94 287 LYS A O 1
ATOM 2184 N N . SER A 1 288 ? -6.488 5.098 2.23 1 88.94 288 SER A N 1
ATOM 2185 C CA . SER A 1 288 ? -5.453 6.07 1.896 1 88.94 288 SER A CA 1
ATOM 2186 C C . SER A 1 288 ? -4.422 5.477 0.94 1 88.94 288 SER A C 1
ATOM 2188 O O . SER A 1 288 ? -3.312 5.996 0.814 1 88.94 288 SER A O 1
ATOM 2190 N N . LEU A 1 289 ? -4.773 4.406 0.289 1 92.62 289 LEU A N 1
ATOM 2191 C CA . LEU A 1 289 ? -3.861 3.762 -0.65 1 92.62 289 LEU A CA 1
ATOM 2192 C C . LEU A 1 289 ? -3.541 4.688 -1.817 1 92.62 289 LEU A C 1
ATOM 2194 O O . LEU A 1 289 ? -2.416 4.688 -2.326 1 92.62 289 LEU A O 1
ATOM 2198 N N . HIS A 1 290 ? -4.5 5.477 -2.275 1 90.25 290 HIS A N 1
ATOM 2199 C CA . HIS A 1 290 ? -4.273 6.398 -3.383 1 90.25 290 HIS A CA 1
ATOM 2200 C C . HIS A 1 290 ? -3.215 7.438 -3.027 1 90.25 290 HIS A C 1
ATOM 2202 O O . HIS A 1 290 ? -2.42 7.836 -3.881 1 90.25 290 HIS A O 1
ATOM 2208 N N . LEU A 1 291 ? -3.205 7.867 -1.771 1 86.31 291 LEU A N 1
ATOM 2209 C CA . LEU A 1 291 ? -2.199 8.82 -1.325 1 86.31 291 LEU A CA 1
ATOM 2210 C C . LEU A 1 291 ? -0.814 8.188 -1.298 1 86.31 291 LEU A C 1
ATOM 2212 O O . LEU A 1 291 ? 0.179 8.828 -1.643 1 86.31 291 LEU A O 1
ATOM 2216 N N . PHE A 1 292 ? -0.812 6.953 -0.818 1 92.88 292 PHE A N 1
ATOM 2217 C CA . PHE A 1 292 ? 0.454 6.23 -0.827 1 92.88 292 PHE A CA 1
ATOM 2218 C C . PHE A 1 292 ? 1.032 6.168 -2.236 1 92.88 292 PHE A C 1
ATOM 2220 O O . PHE A 1 292 ? 2.219 6.438 -2.438 1 92.88 292 PHE A O 1
ATOM 2227 N N . PHE A 1 293 ? 0.19 5.797 -3.209 1 93.12 293 PHE A N 1
ATOM 2228 C CA . PHE A 1 293 ? 0.622 5.711 -4.598 1 93.12 293 PHE A CA 1
ATOM 2229 C C . PHE A 1 293 ? 1.056 7.074 -5.117 1 93.12 293 PHE A C 1
ATOM 2231 O O . PHE A 1 293 ? 2.023 7.18 -5.875 1 93.12 293 PHE A O 1
ATOM 2238 N N . LEU A 1 294 ? 0.36 8.094 -4.734 1 89.44 294 LEU A N 1
ATOM 2239 C CA . LEU A 1 294 ? 0.726 9.461 -5.102 1 89.44 294 LEU A CA 1
ATOM 2240 C C . LEU A 1 294 ? 2.137 9.789 -4.621 1 89.44 294 LEU A C 1
ATOM 2242 O O . LEU A 1 294 ? 2.934 10.352 -5.375 1 89.44 294 LEU A O 1
ATOM 2246 N N . PHE A 1 295 ? 2.439 9.43 -3.395 1 89.19 295 PHE A N 1
ATOM 2247 C CA . PHE A 1 295 ? 3.74 9.75 -2.816 1 89.19 295 PHE A CA 1
ATOM 2248 C C . PHE A 1 295 ? 4.84 8.922 -3.475 1 89.19 295 PHE A C 1
ATOM 2250 O O . PHE A 1 295 ? 5.973 9.391 -3.621 1 89.19 295 PHE A O 1
ATOM 2257 N N . ILE A 1 296 ? 4.492 7.727 -3.902 1 92.31 296 ILE A N 1
ATOM 2258 C CA . ILE A 1 296 ? 5.441 6.926 -4.672 1 92.31 296 ILE A CA 1
ATOM 2259 C C . ILE A 1 296 ? 5.766 7.629 -5.988 1 92.31 296 ILE A C 1
ATOM 2261 O O . ILE A 1 296 ? 6.926 7.699 -6.391 1 92.31 296 ILE A O 1
ATOM 2265 N N . LEU A 1 297 ? 4.785 8.203 -6.656 1 91.31 297 LEU A N 1
ATOM 2266 C CA . LEU A 1 297 ? 4.965 8.867 -7.941 1 91.31 297 LEU A CA 1
ATOM 2267 C C . LEU A 1 297 ? 5.707 10.188 -7.77 1 91.31 297 LEU A C 1
ATOM 2269 O O . LEU A 1 297 ? 6.336 10.68 -8.711 1 91.31 297 LEU A O 1
ATOM 2273 N N . PHE A 1 298 ? 5.656 10.727 -6.578 1 85.94 298 PHE A N 1
ATOM 2274 C CA . PHE A 1 298 ? 6.277 12.023 -6.34 1 85.94 298 PHE A CA 1
ATOM 2275 C C . PHE A 1 298 ? 7.797 11.914 -6.418 1 85.94 298 PHE A C 1
ATOM 2277 O O . PHE A 1 298 ? 8.477 12.875 -6.785 1 85.94 298 PHE A O 1
ATOM 2284 N N . ASP A 1 299 ? 8.297 10.758 -6.055 1 87.12 299 ASP A N 1
ATOM 2285 C CA . ASP A 1 299 ? 9.742 10.578 -6.078 1 87.12 299 ASP A CA 1
ATOM 2286 C C . ASP A 1 299 ? 10.289 10.695 -7.504 1 87.12 299 ASP A C 1
ATOM 2288 O O . ASP A 1 299 ? 11.156 11.531 -7.777 1 87.12 299 ASP A O 1
ATOM 2292 N N . PRO A 1 300 ? 9.805 9.922 -8.445 1 88.44 300 PRO A N 1
ATOM 2293 C CA . PRO A 1 300 ? 10.281 10.117 -9.812 1 88.44 300 PRO A CA 1
ATOM 2294 C C . PRO A 1 300 ? 9.914 11.484 -10.383 1 88.44 300 PRO A C 1
ATOM 2296 O O . PRO A 1 300 ? 10.656 12.039 -11.195 1 88.44 300 PRO A O 1
ATOM 2299 N N . PHE A 1 301 ? 8.82 12.062 -9.953 1 86.19 301 PHE A N 1
ATOM 2300 C CA . PHE A 1 301 ? 8.438 13.398 -10.383 1 86.19 301 PHE A CA 1
ATOM 2301 C C . PHE A 1 301 ? 9.516 14.414 -10.031 1 86.19 301 PHE A C 1
ATOM 2303 O O . PHE A 1 301 ? 9.953 15.18 -10.891 1 86.19 301 PHE A O 1
ATOM 2310 N N . MET A 1 302 ? 9.953 14.328 -8.836 1 81.44 302 MET A N 1
ATOM 2311 C CA . MET A 1 302 ? 10.969 15.266 -8.367 1 81.44 302 MET A CA 1
ATOM 2312 C C . MET A 1 302 ? 12.312 14.992 -9.039 1 81.44 302 MET A C 1
ATOM 2314 O O . MET A 1 302 ? 13.055 15.922 -9.359 1 81.44 302 MET A O 1
ATOM 2318 N N . ALA A 1 303 ? 12.633 13.727 -9.172 1 81.94 303 ALA A N 1
ATOM 2319 C CA . ALA A 1 303 ? 13.883 13.344 -9.812 1 81.94 303 ALA A CA 1
ATOM 2320 C C . ALA A 1 303 ? 13.938 13.828 -11.258 1 81.94 303 ALA A C 1
ATOM 2322 O O . ALA A 1 303 ? 14.977 14.305 -11.719 1 81.94 303 ALA A O 1
ATOM 2323 N N . LEU A 1 304 ? 12.844 13.727 -11.891 1 79.25 304 LEU A N 1
ATOM 2324 C CA . LEU A 1 304 ? 12.781 14.141 -13.289 1 79.25 304 LEU A CA 1
ATOM 2325 C C . LEU A 1 304 ? 12.891 15.656 -13.414 1 79.25 304 LEU A C 1
ATOM 2327 O O . LEU A 1 304 ? 13.547 16.156 -14.328 1 79.25 304 LEU A O 1
ATOM 2331 N N . ILE A 1 305 ? 12.32 16.344 -12.539 1 76.31 305 ILE A N 1
ATOM 2332 C CA . ILE A 1 305 ? 12.406 17.812 -12.531 1 76.31 305 ILE A CA 1
ATOM 2333 C C . ILE A 1 305 ? 13.852 18.234 -12.258 1 76.31 305 ILE A C 1
ATOM 2335 O O . ILE A 1 305 ? 14.352 19.172 -12.891 1 76.31 305 ILE A O 1
ATOM 2339 N N . HIS A 1 306 ? 14.453 17.531 -11.344 1 76.06 306 HIS A N 1
ATOM 2340 C CA . HIS A 1 306 ? 15.828 17.844 -11 1 76.06 306 HIS A CA 1
ATOM 2341 C C . HIS A 1 306 ? 16.766 17.562 -12.164 1 76.06 306 HIS A C 1
ATOM 2343 O O . HIS A 1 306 ? 17.672 18.359 -12.445 1 76.06 306 HIS A O 1
ATOM 2349 N N . GLN A 1 307 ? 16.531 16.484 -12.805 1 75.44 307 GLN A N 1
ATOM 2350 C CA . GLN A 1 307 ? 17.375 16.078 -13.922 1 75.44 307 GLN A CA 1
ATOM 2351 C C . GLN A 1 307 ? 17.203 17.031 -15.102 1 75.44 307 GLN A C 1
ATOM 2353 O O . GLN A 1 307 ? 18.156 17.281 -15.844 1 75.44 307 GLN A O 1
ATOM 2358 N N . ALA A 1 308 ? 16.047 17.547 -15.195 1 72.25 308 ALA A N 1
ATOM 2359 C CA . ALA A 1 308 ? 15.766 18.453 -16.297 1 72.25 308 ALA A CA 1
ATOM 2360 C C . ALA A 1 308 ? 16.266 19.859 -15.992 1 72.25 308 ALA A C 1
ATOM 2362 O O . ALA A 1 308 ? 16.219 20.75 -16.844 1 72.25 308 ALA A O 1
ATOM 2363 N N . GLY A 1 309 ? 16.75 20.047 -14.781 1 69.75 309 GLY A N 1
ATOM 2364 C CA . GLY A 1 309 ? 17.297 21.344 -14.383 1 69.75 309 GLY A CA 1
ATOM 2365 C C . GLY A 1 309 ? 16.234 22.344 -13.984 1 69.75 309 GLY A C 1
ATOM 2366 O O . GLY A 1 309 ? 16.484 23.547 -14.023 1 69.75 309 GLY A O 1
ATOM 2367 N N . GLY A 1 310 ? 15.117 21.844 -13.797 1 68.25 310 GLY A N 1
ATOM 2368 C CA . GLY A 1 310 ? 14.023 22.734 -13.469 1 68.25 310 GLY A CA 1
ATOM 2369 C C . GLY A 1 310 ? 14.273 23.562 -12.219 1 68.25 310 GLY A C 1
ATOM 2370 O O . GLY A 1 310 ? 14.062 24.781 -12.219 1 68.25 310 GLY A O 1
ATOM 2371 N N . PHE A 1 311 ? 14.781 23 -11.211 1 70.31 311 PHE A N 1
ATOM 2372 C CA . PHE A 1 311 ? 15.016 23.703 -9.953 1 70.31 311 PHE A CA 1
ATOM 2373 C C . PHE A 1 311 ? 16.141 24.719 -10.109 1 70.31 311 PHE A C 1
ATOM 2375 O O . PHE A 1 311 ? 16.078 25.812 -9.531 1 70.31 311 PHE A O 1
ATOM 2382 N N . ASN A 1 312 ? 17.078 24.312 -10.867 1 72 312 ASN A N 1
ATOM 2383 C CA . ASN A 1 312 ? 18.172 25.25 -11.117 1 72 312 ASN A CA 1
ATOM 2384 C C . ASN A 1 312 ? 17.703 26.484 -11.891 1 72 312 ASN A C 1
ATOM 2386 O O . ASN A 1 312 ? 18.109 27.609 -11.586 1 72 312 ASN A O 1
ATOM 2390 N N . ALA A 1 313 ? 16.891 26.203 -12.844 1 71.25 313 ALA A N 1
ATOM 2391 C CA . ALA A 1 313 ? 16.359 27.312 -13.641 1 71.25 313 ALA A CA 1
ATOM 2392 C C . ALA A 1 313 ? 15.523 28.25 -12.773 1 71.25 313 ALA A C 1
ATOM 2394 O O . ALA A 1 313 ? 15.617 29.469 -12.898 1 71.25 313 ALA A O 1
ATOM 2395 N N . LEU A 1 314 ? 14.766 27.688 -11.953 1 72.44 314 LEU A N 1
ATOM 2396 C CA . LEU A 1 314 ? 13.914 28.484 -11.078 1 72.44 314 LEU A CA 1
ATOM 2397 C C . LEU A 1 314 ? 14.758 29.281 -10.078 1 72.44 314 LEU A C 1
ATOM 2399 O O . LEU A 1 314 ? 14.469 30.438 -9.797 1 72.44 314 LEU A O 1
ATOM 2403 N N . THR A 1 315 ? 15.695 28.625 -9.578 1 73 315 THR A N 1
ATOM 2404 C CA . THR A 1 315 ? 16.594 29.281 -8.641 1 73 315 THR A CA 1
ATOM 2405 C C . THR A 1 315 ? 17.297 30.469 -9.312 1 73 315 THR A C 1
ATOM 2407 O O . THR A 1 315 ? 17.469 31.531 -8.703 1 73 315 THR A O 1
ATOM 2410 N N . GLU A 1 316 ? 17.688 30.219 -10.508 1 76.62 316 GLU A N 1
ATOM 2411 C CA . GLU A 1 316 ? 18.359 31.297 -11.25 1 76.62 316 GLU A CA 1
ATOM 2412 C C . GLU A 1 316 ? 17.422 32.469 -11.508 1 76.62 316 GLU A C 1
ATOM 2414 O O . GLU A 1 316 ? 17.859 33.625 -11.5 1 76.62 316 GLU A O 1
ATOM 2419 N N . LEU A 1 317 ? 16.25 32.156 -11.734 1 75 317 LEU A N 1
ATOM 2420 C CA . LEU A 1 317 ? 15.25 33.188 -11.992 1 75 317 LEU A CA 1
ATOM 2421 C C . LEU A 1 317 ? 14.977 34 -10.742 1 75 317 LEU A C 1
ATOM 2423 O O . LEU A 1 317 ? 14.719 35.219 -10.82 1 75 317 LEU A O 1
ATOM 2427 N N . LEU A 1 318 ? 15.102 33.375 -9.586 1 79.69 318 LEU A N 1
ATOM 2428 C CA . LEU A 1 318 ? 14.727 34.031 -8.328 1 79.69 318 LEU A CA 1
ATOM 2429 C C . LEU A 1 318 ? 15.945 34.656 -7.668 1 79.69 318 LEU A C 1
ATOM 2431 O O . LEU A 1 318 ? 15.797 35.531 -6.793 1 79.69 318 LEU A O 1
ATOM 2435 N N . THR A 1 319 ? 17.094 34.281 -8.148 1 80.62 319 THR A N 1
ATOM 2436 C CA . THR A 1 319 ? 18.344 34.688 -7.52 1 80.62 319 THR A CA 1
ATOM 2437 C C . THR A 1 319 ? 18.484 36.219 -7.523 1 80.62 319 THR A C 1
ATOM 2439 O O . THR A 1 319 ? 18.859 36.812 -6.512 1 80.62 319 THR A O 1
ATOM 2442 N N . PRO A 1 320 ? 18.141 36.844 -8.664 1 81.56 320 PRO A N 1
ATOM 2443 C CA . PRO A 1 320 ? 18.266 38.281 -8.633 1 81.56 320 PRO A CA 1
ATOM 2444 C C . PRO A 1 320 ? 17.359 38.938 -7.598 1 81.56 320 PRO A C 1
ATOM 2446 O O . PRO A 1 320 ? 17.75 39.906 -6.949 1 81.56 320 PRO A O 1
ATOM 2449 N N . LEU A 1 321 ? 16.25 38.438 -7.449 1 82.56 321 LEU A N 1
ATOM 2450 C CA . LEU A 1 321 ? 15.312 38.938 -6.457 1 82.56 321 LEU A CA 1
ATOM 2451 C C . LEU A 1 321 ? 15.805 38.688 -5.043 1 82.56 321 LEU A C 1
ATOM 2453 O O . LEU A 1 321 ? 15.672 39.531 -4.156 1 82.56 321 LEU A O 1
ATOM 2457 N N . ILE A 1 322 ? 16.344 37.625 -4.844 1 86.19 322 ILE A N 1
ATOM 2458 C CA . ILE A 1 322 ? 16.844 37.188 -3.541 1 86.19 322 ILE A CA 1
ATOM 2459 C C . ILE A 1 322 ? 18.047 38.031 -3.143 1 86.19 322 ILE A C 1
ATOM 2461 O O . ILE A 1 322 ? 18.188 38.406 -1.982 1 86.19 322 ILE A O 1
ATOM 2465 N N . ASN A 1 323 ? 18.875 38.219 -4.141 1 84.69 323 ASN A N 1
ATOM 2466 C CA . ASN A 1 323 ? 20.078 39 -3.857 1 84.69 323 ASN A CA 1
ATOM 2467 C C . ASN A 1 323 ? 19.719 40.469 -3.531 1 84.69 323 ASN A C 1
ATOM 2469 O O . ASN A 1 323 ? 20.406 41.094 -2.729 1 84.69 323 ASN A O 1
ATOM 2473 N N . LEU A 1 324 ? 18.672 40.906 -4.117 1 84.25 324 LEU A N 1
ATOM 2474 C CA . LEU A 1 324 ? 18.25 42.281 -3.885 1 84.25 324 LEU A CA 1
ATOM 2475 C C . LEU A 1 324 ? 17.609 42.438 -2.512 1 84.25 324 LEU A C 1
ATOM 2477 O O . LEU A 1 324 ? 17.812 43.438 -1.825 1 84.25 324 LEU A O 1
ATOM 2481 N N . GLY A 1 325 ? 16.812 41.562 -2.037 1 88.06 325 GLY A N 1
ATOM 2482 C CA . GLY A 1 325 ? 16.016 41.688 -0.836 1 88.06 325 GLY A CA 1
ATOM 2483 C C . GLY A 1 325 ? 16.594 40.969 0.355 1 88.06 325 GLY A C 1
ATOM 2484 O O . GLY A 1 325 ? 16.188 41.188 1.496 1 88.06 325 GLY A O 1
ATOM 2485 N N . GLY A 1 326 ? 17.516 40.031 0.136 1 90.44 326 GLY A N 1
ATOM 2486 C CA . GLY A 1 326 ? 18.188 39.312 1.213 1 90.44 326 GLY A CA 1
ATOM 2487 C C . GLY A 1 326 ? 17.328 38.219 1.809 1 90.44 326 GLY A C 1
ATOM 2488 O O . GLY A 1 326 ? 16.547 37.562 1.101 1 90.44 326 GLY A O 1
ATOM 2489 N N . LYS A 1 327 ? 17.531 38 3.098 1 92.94 327 LYS A N 1
ATOM 2490 C CA . LYS A 1 327 ? 16.859 36.938 3.824 1 92.94 327 LYS A CA 1
ATOM 2491 C C . LYS A 1 327 ? 15.352 37.156 3.871 1 92.94 327 LYS A C 1
ATOM 2493 O O . LYS A 1 327 ? 14.578 36.188 3.707 1 92.94 327 LYS A O 1
ATOM 2498 N N . PRO A 1 328 ? 14.922 38.375 4.02 1 92.06 328 PRO A N 1
ATOM 2499 C CA . PRO A 1 328 ? 13.477 38.594 4.078 1 92.06 328 PRO A CA 1
ATOM 2500 C C . PRO A 1 328 ? 12.773 38.219 2.773 1 92.06 328 PRO A C 1
ATOM 2502 O O . PRO A 1 328 ? 11.727 37.594 2.799 1 92.06 328 PRO A O 1
ATOM 2505 N N . VAL A 1 329 ? 13.305 38.625 1.709 1 91.88 329 VAL A N 1
ATOM 2506 C CA . VAL A 1 329 ? 12.68 38.312 0.423 1 91.88 329 VAL A CA 1
ATOM 2507 C C . VAL A 1 329 ? 12.703 36.812 0.171 1 91.88 329 VAL A C 1
ATOM 2509 O O . VAL A 1 329 ? 11.75 36.25 -0.37 1 91.88 329 VAL A O 1
ATOM 2512 N N . LEU A 1 330 ? 13.836 36.156 0.505 1 92.56 330 LEU A N 1
ATOM 2513 C CA . LEU A 1 330 ? 13.922 34.719 0.36 1 92.56 330 LEU A CA 1
ATOM 2514 C C . LEU A 1 330 ? 12.82 34.031 1.157 1 92.56 330 LEU A C 1
ATOM 2516 O O . LEU A 1 330 ? 12.156 33.125 0.648 1 92.56 330 LEU A O 1
ATOM 2520 N N . SER A 1 331 ? 12.641 34.469 2.354 1 93.38 331 SER A N 1
ATOM 2521 C CA . SER A 1 331 ? 11.617 33.906 3.213 1 93.38 331 SER A CA 1
ATOM 2522 C C . SER A 1 331 ? 10.219 34.094 2.625 1 93.38 331 SER A C 1
ATOM 2524 O O . SER A 1 331 ? 9.398 33.188 2.641 1 93.38 331 SER A O 1
ATOM 2526 N N . ILE A 1 332 ? 10 35.219 2.113 1 90.31 332 ILE A N 1
ATOM 2527 C CA . ILE A 1 332 ? 8.703 35.562 1.529 1 90.31 332 ILE A CA 1
ATOM 2528 C C . ILE A 1 332 ? 8.492 34.719 0.266 1 90.31 332 ILE A C 1
ATOM 2530 O O . ILE A 1 332 ? 7.395 34.188 0.038 1 90.31 332 ILE A O 1
ATOM 2534 N N . LEU A 1 333 ? 9.5 34.531 -0.463 1 88.38 333 LEU A N 1
ATOM 2535 C CA . LEU A 1 333 ? 9.406 33.781 -1.697 1 88.38 333 LEU A CA 1
ATOM 2536 C C . LEU A 1 333 ? 9.094 32.312 -1.401 1 88.38 333 LEU A C 1
ATOM 2538 O O . LEU A 1 333 ? 8.289 31.688 -2.105 1 88.38 333 LEU A O 1
ATOM 2542 N N . ILE A 1 334 ? 9.742 31.75 -0.45 1 89.88 334 ILE A N 1
ATOM 2543 C CA . ILE A 1 334 ? 9.477 30.359 -0.061 1 89.88 334 ILE A CA 1
ATOM 2544 C C . ILE A 1 334 ? 8.016 30.203 0.332 1 89.88 334 ILE A C 1
ATOM 2546 O O . ILE A 1 334 ? 7.336 29.281 -0.12 1 89.88 334 ILE A O 1
ATOM 2550 N N . GLY A 1 335 ? 7.543 31.094 1.144 1 87.88 335 GLY A N 1
ATOM 2551 C CA . GLY A 1 335 ? 6.16 31.047 1.59 1 87.88 335 GLY A CA 1
ATOM 2552 C C . GLY A 1 335 ? 5.164 31.172 0.454 1 87.88 335 GLY A C 1
ATOM 2553 O O . GLY A 1 335 ? 4.168 30.453 0.407 1 87.88 335 GLY A O 1
ATOM 2554 N N . PHE A 1 336 ? 5.449 31.953 -0.495 1 83.38 336 PHE A N 1
ATOM 2555 C CA . PHE A 1 336 ? 4.508 32.25 -1.568 1 83.38 336 PHE A CA 1
ATOM 2556 C C . PHE A 1 336 ? 4.531 31.156 -2.625 1 83.38 336 PHE A C 1
ATOM 2558 O O . PHE A 1 336 ? 3.527 30.922 -3.303 1 83.38 336 PHE A O 1
ATOM 2565 N N . THR A 1 337 ? 5.633 30.5 -2.732 1 80 337 THR A N 1
ATOM 2566 C CA . THR A 1 337 ? 5.723 29.422 -3.699 1 80 337 THR A CA 1
ATOM 2567 C C . THR A 1 337 ? 4.809 28.266 -3.301 1 80 337 THR A C 1
ATOM 2569 O O . THR A 1 337 ? 4.422 27.453 -4.145 1 80 337 THR A O 1
ATOM 2572 N N . GLY A 1 338 ? 4.473 28.266 -2.045 1 73.88 338 GLY A N 1
ATOM 2573 C CA . GLY A 1 338 ? 3.52 27.266 -1.583 1 73.88 338 GLY A CA 1
ATOM 2574 C C . GLY A 1 338 ? 2.135 27.438 -2.178 1 73.88 338 GLY A C 1
ATOM 2575 O O . GLY A 1 338 ? 1.344 26.5 -2.207 1 73.88 338 GLY A O 1
ATOM 2576 N N . ALA A 1 339 ? 1.831 28.672 -2.529 1 64.88 339 ALA A N 1
ATOM 2577 C CA . ALA A 1 339 ? 0.545 28.938 -3.17 1 64.88 339 ALA A CA 1
ATOM 2578 C C . ALA A 1 339 ? 0.348 28.031 -4.391 1 64.88 339 ALA A C 1
ATOM 2580 O O . ALA A 1 339 ? -0.786 27.75 -4.777 1 64.88 339 ALA A O 1
ATOM 2581 N N . PHE A 1 340 ? 1.459 27.562 -4.785 1 61.44 340 PHE A N 1
ATOM 2582 C CA . PHE A 1 340 ? 1.379 26.719 -5.965 1 61.44 340 PHE A CA 1
ATOM 2583 C C . PHE A 1 340 ? 1.491 25.234 -5.582 1 61.44 340 PHE A C 1
ATOM 2585 O O . PHE A 1 340 ? 1.666 24.375 -6.445 1 61.44 340 PHE A O 1
ATOM 2592 N N . GLY A 1 341 ? 1.437 25.125 -4.336 1 64.62 341 GLY A N 1
ATOM 2593 C CA . GLY A 1 341 ? 1.516 23.75 -3.865 1 64.62 341 GLY A CA 1
ATOM 2594 C C . GLY A 1 341 ? 0.219 22.984 -4.043 1 64.62 341 GLY A C 1
ATOM 2595 O O . GLY A 1 341 ? -0.706 23.453 -4.703 1 64.62 341 GLY A O 1
ATOM 2596 N N . MET A 1 342 ? 0.169 21.703 -3.648 1 62.56 342 MET A N 1
ATOM 2597 C CA . MET A 1 342 ? -0.962 20.781 -3.773 1 62.56 342 MET A CA 1
ATOM 2598 C C . MET A 1 342 ? -1.839 20.828 -2.527 1 62.56 342 MET A C 1
ATOM 2600 O O . MET A 1 342 ? -1.375 20.531 -1.426 1 62.56 342 MET A O 1
ATOM 2604 N N . PRO A 1 343 ? -3.049 21.266 -2.805 1 59.53 343 PRO A N 1
ATOM 2605 C CA . PRO A 1 343 ? -3.932 21.219 -1.636 1 59.53 343 PRO A CA 1
ATOM 2606 C C . PRO A 1 343 ? -4.113 19.797 -1.086 1 59.53 343 PRO A C 1
ATOM 2608 O O . PRO A 1 343 ? -4.344 18.859 -1.853 1 59.53 343 PRO A O 1
ATOM 2611 N N . GLY A 1 344 ? -3.922 19.625 0.034 1 61.53 344 GLY A N 1
ATOM 2612 C CA . GLY A 1 344 ? -4.125 18.344 0.681 1 61.53 344 GLY A CA 1
ATOM 2613 C C . GLY A 1 344 ? -2.879 17.469 0.697 1 61.53 344 GLY A C 1
ATOM 2614 O O . GLY A 1 344 ? -2.898 16.359 1.219 1 61.53 344 GLY A O 1
ATOM 2615 N N . ALA A 1 345 ? -1.915 17.938 0.15 1 76 345 ALA A N 1
ATOM 2616 C CA . ALA A 1 345 ? -0.651 17.203 0.166 1 76 345 ALA A CA 1
ATOM 2617 C C . ALA A 1 345 ? 0.485 18.094 0.684 1 76 345 ALA A C 1
ATOM 2619 O O . ALA A 1 345 ? 1.462 18.328 -0.028 1 76 345 ALA A O 1
ATOM 2620 N N . ALA A 1 346 ? 0.341 18.391 1.926 1 85.56 346 ALA A N 1
ATOM 2621 C CA . ALA A 1 346 ? 1.309 19.281 2.562 1 85.56 346 ALA A CA 1
ATOM 2622 C C . ALA A 1 346 ? 2.703 18.656 2.564 1 85.56 346 ALA A C 1
ATOM 2624 O O . ALA A 1 346 ? 3.705 19.375 2.445 1 85.56 346 ALA A O 1
ATOM 2625 N N . GLU A 1 347 ? 2.775 17.391 2.623 1 87.81 347 GLU A N 1
ATOM 2626 C CA . GLU A 1 347 ? 4.047 16.672 2.682 1 87.81 347 GLU A CA 1
ATOM 2627 C C . GLU A 1 347 ? 4.832 16.828 1.382 1 87.81 347 GLU A C 1
ATOM 2629 O O . GLU A 1 347 ? 6.039 17.078 1.404 1 87.81 347 GLU A O 1
ATOM 2634 N N . ALA A 1 348 ? 4.102 16.719 0.335 1 84.38 348 ALA A N 1
ATOM 2635 C CA . ALA A 1 348 ? 4.727 16.891 -0.975 1 84.38 348 ALA A CA 1
ATOM 2636 C C . ALA A 1 348 ? 5.211 18.328 -1.171 1 84.38 348 ALA A C 1
ATOM 2638 O O . ALA A 1 348 ? 6.277 18.547 -1.748 1 84.38 348 ALA A O 1
ATOM 2639 N N . THR A 1 349 ? 4.457 19.25 -0.704 1 86.31 349 THR A N 1
ATOM 2640 C CA . THR A 1 349 ? 4.82 20.656 -0.809 1 86.31 349 THR A CA 1
ATOM 2641 C C . THR A 1 349 ? 6.086 20.953 -0.002 1 86.31 349 THR A C 1
ATOM 2643 O O . THR A 1 349 ? 6.988 21.625 -0.484 1 86.31 349 THR A O 1
ATOM 2646 N N . ILE A 1 350 ? 6.109 20.422 1.133 1 91.12 350 ILE A N 1
ATOM 2647 C CA . ILE A 1 350 ? 7.258 20.625 2.008 1 91.12 350 ILE A CA 1
ATOM 2648 C C . ILE A 1 350 ? 8.516 20.078 1.348 1 91.12 350 ILE A C 1
ATOM 2650 O O . ILE A 1 350 ? 9.555 20.734 1.302 1 91.12 350 ILE A O 1
ATOM 2654 N N . LYS A 1 351 ? 8.422 18.891 0.838 1 88.38 351 LYS A N 1
ATOM 2655 C CA . LYS A 1 351 ? 9.57 18.266 0.193 1 88.38 351 LYS A CA 1
ATOM 2656 C C . LYS A 1 351 ? 10.016 19.047 -1.036 1 88.38 351 LYS A C 1
ATOM 2658 O O . LYS A 1 351 ? 11.211 19.25 -1.256 1 88.38 351 LYS A O 1
ATOM 2663 N N . MET A 1 352 ? 9.078 19.484 -1.784 1 85.75 352 MET A N 1
ATOM 2664 C CA . MET A 1 352 ? 9.375 20.25 -2.986 1 85.75 352 MET A CA 1
ATOM 2665 C C . MET A 1 352 ? 10.062 21.562 -2.633 1 85.75 352 MET A C 1
ATOM 2667 O O . MET A 1 352 ? 11.062 21.938 -3.25 1 85.75 352 MET A O 1
ATOM 2671 N N . LEU A 1 353 ? 9.586 22.266 -1.698 1 88.56 353 LEU A N 1
ATOM 2672 C CA . LEU A 1 353 ? 10.148 23.547 -1.282 1 88.56 353 LEU A CA 1
ATOM 2673 C C . LEU A 1 353 ? 11.555 23.359 -0.719 1 88.56 353 LEU A C 1
ATOM 2675 O O . LEU A 1 353 ? 12.445 24.172 -0.975 1 88.56 353 LEU A O 1
ATOM 2679 N N . HIS A 1 354 ? 11.672 22.312 0.029 1 90.69 354 HIS A N 1
ATOM 2680 C CA . HIS A 1 354 ? 12.992 22.031 0.589 1 90.69 354 HIS A CA 1
ATOM 2681 C C . HIS A 1 354 ? 14.023 21.812 -0.513 1 90.69 354 HIS A C 1
ATOM 2683 O O . HIS A 1 354 ? 15.141 22.328 -0.437 1 90.69 354 HIS A O 1
ATOM 2689 N N . GLN A 1 355 ? 13.641 21.125 -1.491 1 85.5 355 GLN A N 1
ATOM 2690 C CA . GLN A 1 355 ? 14.555 20.844 -2.592 1 85.5 355 GLN A CA 1
ATOM 2691 C C . GLN A 1 355 ? 14.82 22.109 -3.418 1 85.5 355 GLN A C 1
ATOM 2693 O O . GLN A 1 355 ? 15.945 22.328 -3.867 1 85.5 355 GLN A O 1
ATOM 2698 N N . LEU A 1 356 ? 13.867 22.875 -3.58 1 84 356 LEU A N 1
ATOM 2699 C CA . LEU A 1 356 ? 13.945 24.047 -4.438 1 84 356 LEU A CA 1
ATOM 2700 C C . LEU A 1 356 ? 14.789 25.141 -3.789 1 84 356 LEU A C 1
ATOM 2702 O O . LEU A 1 356 ? 15.57 25.812 -4.469 1 84 356 LEU A O 1
ATOM 2706 N N . PHE A 1 357 ? 14.695 25.312 -2.523 1 89.94 357 PHE A N 1
ATOM 2707 C CA . PHE A 1 357 ? 15.242 26.516 -1.924 1 89.94 357 PHE A CA 1
ATOM 2708 C C . PHE A 1 357 ? 16.422 26.188 -1.03 1 89.94 357 PHE A C 1
ATOM 2710 O O . PHE A 1 357 ? 17.094 27.094 -0.514 1 89.94 357 PHE A O 1
ATOM 2717 N N . SER A 1 358 ? 16.734 24.906 -0.866 1 91.25 358 SER A N 1
ATOM 2718 C CA . SER A 1 358 ? 17.844 24.516 0.008 1 91.25 358 SER A CA 1
ATOM 2719 C C . SER A 1 358 ? 19.141 25.203 -0.406 1 91.25 358 SER A C 1
ATOM 2721 O O . SER A 1 358 ? 19.875 25.703 0.443 1 91.25 358 SER A O 1
ATOM 2723 N N . PRO A 1 359 ? 19.453 25.25 -1.709 1 87.75 359 PRO A N 1
ATOM 2724 C CA . PRO A 1 359 ? 20.703 25.922 -2.1 1 87.75 359 PRO A CA 1
ATOM 2725 C C . PRO A 1 359 ? 20.703 27.406 -1.733 1 87.75 359 PRO A C 1
ATOM 2727 O O . PRO A 1 359 ? 21.703 27.922 -1.225 1 87.75 359 PRO A O 1
ATOM 2730 N N . SER A 1 360 ? 19.625 28.047 -1.951 1 89.38 360 SER A N 1
ATOM 2731 C CA . SER A 1 360 ? 19.516 29.469 -1.632 1 89.38 360 SER A CA 1
ATOM 2732 C C . SER A 1 360 ? 19.547 29.703 -0.125 1 89.38 360 SER A C 1
ATOM 2734 O O . SER A 1 360 ? 20.094 30.703 0.343 1 89.38 360 SER A O 1
ATOM 2736 N N . VAL A 1 361 ? 18.953 28.797 0.593 1 93.25 361 VAL A N 1
ATOM 2737 C CA . VAL A 1 361 ? 18.906 28.891 2.049 1 93.25 361 VAL A CA 1
ATOM 2738 C C . VAL A 1 361 ? 20.328 28.781 2.615 1 93.25 361 VAL A C 1
ATOM 2740 O O . VAL A 1 361 ? 20.688 29.5 3.537 1 93.25 361 VAL A O 1
ATOM 2743 N N . LEU A 1 362 ? 21.047 27.906 2.018 1 91.44 362 LEU A N 1
ATOM 2744 C CA . LEU A 1 362 ? 22.422 27.719 2.445 1 91.44 362 LEU A CA 1
ATOM 2745 C C . LEU A 1 362 ? 23.297 28.922 2.059 1 91.44 362 LEU A C 1
ATOM 2747 O O . LEU A 1 362 ? 24.109 29.375 2.854 1 91.44 362 LEU A O 1
ATOM 2751 N N . GLN A 1 363 ? 23.094 29.328 0.873 1 87.62 363 GLN A N 1
ATOM 2752 C CA . GLN A 1 363 ? 23.891 30.438 0.354 1 87.62 363 GLN A CA 1
ATOM 2753 C C . GLN A 1 363 ? 23.656 31.703 1.173 1 87.62 363 GLN A C 1
ATOM 2755 O O . GLN A 1 363 ? 24.594 32.438 1.487 1 87.62 363 GLN A O 1
ATOM 2760 N N . MET A 1 364 ? 22.453 32 1.545 1 91.38 364 MET A N 1
ATOM 2761 C CA . MET A 1 364 ? 22.094 33.219 2.262 1 91.38 364 MET A CA 1
ATOM 2762 C C . MET A 1 364 ? 22.188 33.031 3.77 1 91.38 364 MET A C 1
ATOM 2764 O O . MET A 1 364 ? 21.969 33.969 4.543 1 91.38 364 MET A O 1
ATOM 2768 N N . GLN A 1 365 ? 22.453 31.797 4.168 1 92.12 365 GLN A N 1
ATOM 2769 C CA . GLN A 1 365 ? 22.562 31.422 5.574 1 92.12 365 GLN A CA 1
ATOM 2770 C C . GLN A 1 365 ? 21.281 31.719 6.328 1 92.12 365 GLN A C 1
ATOM 2772 O O . GLN A 1 365 ? 21.297 32.344 7.395 1 92.12 365 GLN A O 1
ATOM 2777 N N . LEU A 1 366 ? 20.25 31.422 5.773 1 94 366 LEU A N 1
ATOM 2778 C CA . LEU A 1 366 ? 18.953 31.516 6.438 1 94 366 LEU A CA 1
ATOM 2779 C C . LEU A 1 366 ? 18.828 30.453 7.527 1 94 366 LEU A C 1
ATOM 2781 O O . LEU A 1 366 ? 19.125 29.281 7.293 1 94 366 LEU A O 1
ATOM 2785 N N . PRO A 1 367 ? 18.469 30.922 8.719 1 94.75 367 PRO A N 1
ATOM 2786 C CA . PRO A 1 367 ? 18.281 29.922 9.766 1 94.75 367 PRO A CA 1
ATOM 2787 C C . PRO A 1 367 ? 17.312 28.812 9.352 1 94.75 367 PRO A C 1
ATOM 2789 O O . PRO A 1 367 ? 16.266 29.094 8.742 1 94.75 367 PRO A O 1
ATOM 2792 N N . LEU A 1 368 ? 17.641 27.609 9.742 1 95.06 368 LEU A N 1
ATOM 2793 C CA . LEU A 1 368 ? 16.844 26.438 9.352 1 95.06 368 LEU A CA 1
ATOM 2794 C C . LEU A 1 368 ? 15.438 26.531 9.922 1 95.06 368 LEU A C 1
ATOM 2796 O O . LEU A 1 368 ? 14.477 26.078 9.297 1 95.06 368 LEU A O 1
ATOM 2800 N N . ILE A 1 369 ? 15.281 27.109 11.078 1 95.44 369 ILE A N 1
ATOM 2801 C CA . ILE A 1 369 ? 13.977 27.234 11.719 1 95.44 369 ILE A CA 1
ATOM 2802 C C . ILE A 1 369 ? 13.102 28.188 10.914 1 95.44 369 ILE A C 1
ATOM 2804 O O . ILE A 1 369 ? 11.883 28 10.828 1 95.44 369 ILE A O 1
ATOM 2808 N N . THR A 1 370 ? 13.68 29.219 10.367 1 95.06 370 THR A N 1
ATOM 2809 C CA . THR A 1 370 ? 12.953 30.125 9.484 1 95.06 370 THR A CA 1
ATOM 2810 C C . THR A 1 370 ? 12.523 29.422 8.211 1 95.06 370 THR A C 1
ATOM 2812 O O . THR A 1 370 ? 11.406 29.609 7.73 1 95.06 370 THR A O 1
ATOM 2815 N N . PHE A 1 371 ? 13.422 28.641 7.691 1 95.81 371 PHE A N 1
ATOM 2816 C CA . PHE A 1 371 ? 13.094 27.828 6.523 1 95.81 371 PHE A CA 1
ATOM 2817 C C . PHE A 1 371 ? 11.906 26.922 6.812 1 95.81 371 PHE A C 1
ATOM 2819 O O . PHE A 1 371 ? 10.992 26.812 5.996 1 95.81 371 PHE A O 1
ATOM 2826 N N . ALA A 1 372 ? 11.914 26.297 7.957 1 96.06 372 ALA A N 1
ATOM 2827 C CA . ALA A 1 372 ? 10.836 25.406 8.375 1 96.06 372 ALA A CA 1
ATOM 2828 C C . ALA A 1 372 ? 9.516 26.172 8.492 1 96.06 372 ALA A C 1
ATOM 2830 O O . ALA A 1 372 ? 8.469 25.688 8.062 1 96.06 372 ALA A O 1
ATOM 2831 N N . LEU A 1 373 ? 9.578 27.328 9.07 1 95.19 373 LEU A N 1
ATOM 2832 C CA . LEU A 1 373 ? 8.383 28.141 9.234 1 95.19 373 LEU A CA 1
ATOM 2833 C C . LEU A 1 373 ? 7.805 28.531 7.875 1 95.19 373 LEU A C 1
ATOM 2835 O O . LEU A 1 373 ? 6.59 28.469 7.676 1 95.19 373 LEU A O 1
ATOM 2839 N N . CYS A 1 374 ? 8.633 28.875 6.973 1 94.06 374 CYS A N 1
ATOM 2840 C CA . CYS A 1 374 ? 8.188 29.297 5.645 1 94.06 374 CYS A CA 1
ATOM 2841 C C . CYS A 1 374 ? 7.559 28.141 4.887 1 94.06 374 CYS A C 1
ATOM 2843 O O . CYS A 1 374 ? 6.566 28.312 4.184 1 94.06 374 CYS A O 1
ATOM 2845 N N . MET A 1 375 ? 8.18 26.984 5.016 1 94.06 375 MET A N 1
ATOM 2846 C CA . MET A 1 375 ? 7.613 25.812 4.348 1 94.06 375 MET A CA 1
ATOM 2847 C C . MET A 1 375 ? 6.246 25.469 4.918 1 94.06 375 MET A C 1
ATOM 2849 O O . MET A 1 375 ? 5.324 25.125 4.172 1 94.06 375 MET A O 1
ATOM 2853 N N . LEU A 1 376 ? 6.109 25.531 6.184 1 93.81 376 LEU A N 1
ATOM 2854 C CA . LEU A 1 376 ? 4.824 25.266 6.816 1 93.81 376 LEU A CA 1
ATOM 2855 C C . LEU A 1 376 ? 3.783 26.297 6.391 1 93.81 376 LEU A C 1
ATOM 2857 O O . LEU A 1 376 ? 2.635 25.953 6.109 1 93.81 376 LEU A O 1
ATOM 2861 N N . PHE A 1 377 ? 4.227 27.516 6.406 1 91.88 377 PHE A N 1
ATOM 2862 C CA . PHE A 1 377 ? 3.352 28.594 5.973 1 91.88 377 PHE A CA 1
ATOM 2863 C C . PHE A 1 377 ? 2.84 28.344 4.559 1 91.88 377 PHE A C 1
ATOM 2865 O O . PHE A 1 377 ? 1.66 28.547 4.27 1 91.88 377 PHE A O 1
ATOM 2872 N N . ALA A 1 378 ? 3.719 27.922 3.736 1 90.25 378 ALA A N 1
ATOM 2873 C CA . ALA A 1 378 ? 3.377 27.672 2.338 1 90.25 378 ALA A CA 1
ATOM 2874 C C . ALA A 1 378 ? 2.25 26.656 2.223 1 90.25 378 ALA A C 1
ATOM 2876 O O . ALA A 1 378 ? 1.403 26.75 1.332 1 90.25 378 ALA A O 1
ATOM 2877 N N . THR A 1 379 ? 2.254 25.688 3.096 1 89.19 379 THR A N 1
ATOM 2878 C CA . THR A 1 379 ? 1.229 24.656 3.041 1 89.19 379 THR A CA 1
ATOM 2879 C C . THR A 1 379 ? -0.12 25.203 3.498 1 89.19 379 THR A C 1
ATOM 2881 O O . THR A 1 379 ? -1.17 24.688 3.107 1 89.19 379 THR A O 1
ATOM 2884 N N . ARG A 1 380 ? -0.119 26.203 4.316 1 85.88 380 ARG A N 1
ATOM 2885 C CA . ARG A 1 380 ? -1.354 26.797 4.828 1 85.88 380 ARG A CA 1
ATOM 2886 C C . ARG A 1 380 ? -2.041 27.641 3.762 1 85.88 380 ARG A C 1
ATOM 2888 O O . ARG A 1 380 ? -3.266 27.609 3.623 1 85.88 380 ARG A O 1
ATOM 2895 N N . VAL A 1 381 ? -1.295 28.391 3.105 1 78.19 381 VAL A N 1
ATOM 2896 C CA . VAL A 1 381 ? -1.832 29.266 2.068 1 78.19 381 VAL A CA 1
ATOM 2897 C C . VAL A 1 381 ? -2.572 28.422 1.024 1 78.19 381 VAL A C 1
ATOM 2899 O O . VAL A 1 381 ? -3.656 28.812 0.575 1 78.19 381 VAL A O 1
ATOM 2902 N N . THR A 1 382 ? -2.053 27.328 0.779 1 76.06 382 THR A N 1
ATOM 2903 C CA . THR A 1 382 ? -2.65 26.453 -0.222 1 76.06 382 THR A CA 1
ATOM 2904 C C . THR A 1 382 ? -3.98 25.906 0.271 1 76.06 382 THR A C 1
ATOM 2906 O O . THR A 1 382 ? -4.934 25.766 -0.502 1 76.06 382 THR A O 1
ATOM 2909 N N . ASN A 1 383 ? -4.133 25.672 1.518 1 80.88 383 ASN A N 1
ATOM 2910 C CA . ASN A 1 383 ? -5.305 25 2.064 1 80.88 383 ASN A CA 1
ATOM 2911 C C . ASN A 1 383 ? -6.422 25.984 2.387 1 80.88 383 ASN A C 1
ATOM 2913 O O . ASN A 1 383 ? -7.598 25.625 2.408 1 80.88 383 ASN A O 1
ATOM 2917 N N . TYR A 1 384 ? -6.137 27.281 2.562 1 81.94 384 TYR A N 1
ATOM 2918 C CA . TYR A 1 384 ? -7.148 28.25 2.959 1 81.94 384 TYR A CA 1
ATOM 2919 C C . TYR A 1 384 ? -7.547 29.125 1.783 1 81.94 384 TYR A C 1
ATOM 2921 O O . TYR A 1 384 ? -8.711 29.516 1.66 1 81.94 384 TYR A O 1
ATOM 2929 N N . ALA A 1 385 ? -6.633 29.375 0.951 1 75.06 385 ALA A N 1
ATOM 2930 C CA . ALA A 1 385 ? -6.883 30.312 -0.142 1 75.06 385 ALA A CA 1
ATOM 2931 C C . ALA A 1 385 ? -7.73 29.672 -1.233 1 75.06 385 ALA A C 1
ATOM 2933 O O . ALA A 1 385 ? -8.492 30.359 -1.92 1 75.06 385 ALA A O 1
ATOM 2934 N N . TYR A 1 386 ? -7.617 28.406 -1.363 1 73.31 386 TYR A N 1
ATOM 2935 C CA . TYR A 1 386 ? -8.328 27.688 -2.42 1 73.31 386 TYR A CA 1
ATOM 2936 C C . TYR A 1 386 ? -9.227 26.609 -1.839 1 73.31 386 TYR A C 1
ATOM 2938 O O . TYR A 1 386 ? -8.859 25.938 -0.872 1 73.31 386 TYR A O 1
ATOM 2946 N N . PRO A 1 387 ? -10.484 26.609 -2.459 1 74.19 387 PRO A N 1
ATOM 2947 C CA . PRO A 1 387 ? -11.297 25.469 -2.051 1 74.19 387 PRO A CA 1
ATOM 2948 C C . PRO A 1 387 ? -10.656 24.125 -2.4 1 74.19 387 PRO A C 1
ATOM 2950 O O . PRO A 1 387 ? -10.188 23.938 -3.525 1 74.19 387 PRO A O 1
ATOM 2953 N N . GLY A 1 388 ? -10.398 23.406 -1.494 1 75.38 388 GLY A N 1
ATOM 2954 C CA . GLY A 1 388 ? -9.773 22.109 -1.688 1 75.38 388 GLY A CA 1
ATOM 2955 C C . GLY A 1 388 ? -10.445 21 -0.901 1 75.38 388 GLY A C 1
ATOM 2956 O O . GLY A 1 388 ? -11.547 21.188 -0.374 1 75.38 388 GLY A O 1
ATOM 2957 N N . ALA A 1 389 ? -9.867 19.891 -0.946 1 74.94 389 ALA A N 1
ATOM 2958 C CA . ALA A 1 389 ? -10.43 18.688 -0.341 1 74.94 389 ALA A CA 1
ATOM 2959 C C . ALA A 1 389 ? -10.688 18.891 1.151 1 74.94 389 ALA A C 1
ATOM 2961 O O . ALA A 1 389 ? -11.719 18.453 1.677 1 74.94 389 ALA A O 1
ATOM 2962 N N . ASN A 1 390 ? -9.742 19.5 1.8 1 83.81 390 ASN A N 1
ATOM 2963 C CA . ASN A 1 390 ? -9.891 19.719 3.236 1 83.81 390 ASN A CA 1
ATOM 2964 C C . ASN A 1 390 ? -11.07 20.641 3.551 1 83.81 390 ASN A C 1
ATOM 2966 O O . ASN A 1 390 ? -11.797 20.406 4.512 1 83.81 390 ASN A O 1
ATOM 2970 N N . MET A 1 391 ? -11.211 21.641 2.752 1 83.06 391 MET A N 1
ATOM 2971 C CA . MET A 1 391 ? -12.328 22.578 2.932 1 83.06 391 MET A CA 1
ATOM 2972 C C . MET A 1 391 ? -13.664 21.875 2.719 1 83.06 391 MET A C 1
ATOM 2974 O O . MET A 1 391 ? -14.578 22.016 3.531 1 83.06 391 MET A O 1
ATOM 2978 N N . PHE A 1 392 ? -13.773 21.125 1.737 1 80.94 392 PHE A N 1
ATOM 2979 C CA . PHE A 1 392 ? -15.016 20.438 1.419 1 80.94 392 PHE A CA 1
ATOM 2980 C C . PHE A 1 392 ? -15.312 19.344 2.441 1 80.94 392 PHE A C 1
ATOM 2982 O O . PHE A 1 392 ? -16.469 19.078 2.754 1 80.94 392 PHE A O 1
ATOM 2989 N N . ALA A 1 393 ? -14.242 18.812 2.891 1 84.62 393 ALA A N 1
ATOM 2990 C CA . ALA A 1 393 ? -14.445 17.828 3.957 1 84.62 393 ALA A CA 1
ATOM 2991 C C . ALA A 1 393 ? -15.062 18.484 5.191 1 84.62 393 ALA A C 1
ATOM 2993 O O . ALA A 1 393 ? -16.031 17.969 5.746 1 84.62 393 ALA A O 1
ATOM 2994 N N . ALA A 1 394 ? -14.508 19.531 5.574 1 89.25 394 ALA A N 1
ATOM 2995 C CA . ALA A 1 394 ? -15.016 20.25 6.746 1 89.25 394 ALA A CA 1
ATOM 2996 C C . ALA A 1 394 ? -16.469 20.688 6.527 1 89.25 394 ALA A C 1
ATOM 2998 O O . ALA A 1 394 ? -17.297 20.594 7.438 1 89.25 394 ALA A O 1
ATOM 2999 N N . MET A 1 395 ? -16.797 21.188 5.363 1 88.25 395 MET A N 1
ATOM 3000 C CA . MET A 1 395 ? -18.156 21.609 5.02 1 88.25 395 MET A CA 1
ATOM 3001 C C . MET A 1 395 ? -19.125 20.422 5.09 1 88.25 395 MET A C 1
ATOM 3003 O O . MET A 1 395 ? -20.203 20.547 5.672 1 88.25 395 MET A O 1
ATOM 3007 N N . GLY A 1 396 ? -18.734 19.406 4.512 1 85.56 396 GLY A N 1
ATOM 3008 C CA . GLY A 1 396 ? -19.578 18.219 4.52 1 85.56 396 GLY A CA 1
ATOM 3009 C C . GLY A 1 396 ? -19.891 17.719 5.918 1 85.56 396 GLY A C 1
ATOM 3010 O O . GLY A 1 396 ? -21.047 17.406 6.223 1 85.56 396 GLY A O 1
ATOM 3011 N N . PHE A 1 397 ? -18.938 17.688 6.738 1 87.38 397 PHE A N 1
ATOM 3012 C CA . PHE A 1 397 ? -19.125 17.156 8.078 1 87.38 397 PHE A CA 1
ATOM 3013 C C . PHE A 1 397 ? -19.875 18.141 8.961 1 87.38 397 PHE A C 1
ATOM 3015 O O . PHE A 1 397 ? -20.578 17.75 9.891 1 87.38 397 PHE A O 1
ATOM 3022 N N . ALA A 1 398 ? -19.75 19.391 8.602 1 89.81 398 ALA A N 1
ATOM 3023 C CA . ALA A 1 398 ? -20.5 20.406 9.336 1 89.81 398 ALA A CA 1
ATOM 3024 C C . ALA A 1 398 ? -21.922 20.531 8.805 1 89.81 398 ALA A C 1
ATOM 3026 O O . ALA A 1 398 ? -22.781 21.156 9.445 1 89.81 398 ALA A O 1
ATOM 3027 N N . GLY A 1 399 ? -22.188 19.922 7.637 1 85.88 399 GLY A N 1
ATOM 3028 C CA . GLY A 1 399 ? -23.5 20.031 7 1 85.88 399 GLY A CA 1
ATOM 3029 C C . GLY A 1 399 ? -23.719 21.391 6.352 1 85.88 399 GLY A C 1
ATOM 3030 O O . GLY A 1 399 ? -24.859 21.859 6.258 1 85.88 399 GLY A O 1
ATOM 3031 N N . SER A 1 400 ? -22.688 22.062 6.07 1 89.12 400 SER A N 1
ATOM 3032 C CA . SER A 1 400 ? -22.781 23.375 5.461 1 89.12 400 SER A CA 1
ATOM 3033 C C . SER A 1 400 ? -22.531 23.312 3.955 1 89.12 400 SER A C 1
ATOM 3035 O O . SER A 1 400 ? -21.672 22.562 3.496 1 89.12 400 SER A O 1
ATOM 3037 N N . GLU A 1 401 ? -23.297 24.078 3.203 1 85.12 401 GLU A N 1
ATOM 3038 C CA . GLU A 1 401 ? -23.109 24.188 1.762 1 85.12 401 GLU A CA 1
ATOM 3039 C C . GLU A 1 401 ? -22.688 25.594 1.358 1 85.12 401 GLU A C 1
ATOM 3041 O O . GLU A 1 401 ? -22.688 25.938 0.173 1 85.12 401 GLU A O 1
ATOM 3046 N N . ASN A 1 402 ? -22.344 26.359 2.328 1 87.25 402 ASN A N 1
ATOM 3047 C CA . ASN A 1 402 ? -22.016 27.766 2.104 1 87.25 402 ASN A CA 1
ATOM 3048 C C . ASN A 1 402 ? -20.547 27.969 1.762 1 87.25 402 ASN A C 1
ATOM 3050 O O . ASN A 1 402 ? -19.75 28.375 2.615 1 87.25 402 ASN A O 1
ATOM 3054 N N . VAL A 1 403 ? -20.203 27.828 0.533 1 86 403 VAL A N 1
ATOM 3055 C CA . VAL A 1 403 ? -18.828 27.953 0.07 1 86 403 VAL A CA 1
ATOM 3056 C C . VAL A 1 403 ? -18.344 29.391 0.238 1 86 403 VAL A C 1
ATOM 3058 O O . VAL A 1 403 ? -17.172 29.641 0.525 1 86 403 VAL A O 1
ATOM 3061 N N . LYS A 1 404 ? -19.297 30.312 0.128 1 85.62 404 LYS A N 1
ATOM 3062 C CA . LYS A 1 404 ? -18.969 31.719 0.267 1 85.62 404 LYS A CA 1
ATOM 3063 C C . LYS A 1 404 ? -18.406 32.031 1.658 1 85.62 404 LYS A C 1
ATOM 3065 O O . LYS A 1 404 ? -17.422 32.75 1.796 1 85.62 404 LYS A O 1
ATOM 3070 N N . ALA A 1 405 ? -19 31.484 2.629 1 89.25 405 ALA A N 1
ATOM 3071 C CA . ALA A 1 405 ? -18.547 31.688 4.004 1 89.25 405 ALA A CA 1
ATOM 3072 C C . ALA A 1 405 ? -17.156 31.109 4.215 1 89.25 405 ALA A C 1
ATOM 3074 O O . ALA A 1 405 ? -16.328 31.703 4.906 1 89.25 405 ALA A O 1
ATOM 3075 N N . MET A 1 406 ? -16.891 29.969 3.646 1 90.25 406 MET A N 1
ATOM 3076 C CA . MET A 1 406 ? -15.594 29.328 3.787 1 90.25 406 MET A CA 1
ATOM 3077 C C . MET A 1 406 ? -14.5 30.141 3.104 1 90.25 406 MET A C 1
ATOM 3079 O O . MET A 1 406 ? -13.398 30.281 3.641 1 90.25 406 MET A O 1
ATOM 3083 N N . ILE A 1 407 ? -14.891 30.641 1.931 1 86.62 407 ILE A N 1
ATOM 3084 C CA . ILE A 1 407 ? -13.93 31.438 1.172 1 86.62 407 ILE A CA 1
ATOM 3085 C C . ILE A 1 407 ? -13.648 32.75 1.909 1 86.62 407 ILE A C 1
ATOM 3087 O O . ILE A 1 407 ? -12.508 33.219 1.925 1 86.62 407 ILE A O 1
ATOM 3091 N N . GLN A 1 408 ? -14.617 33.344 2.453 1 89.75 408 GLN A N 1
ATOM 3092 C CA . GLN A 1 408 ? -14.43 34.562 3.229 1 89.75 408 GLN A CA 1
ATOM 3093 C C . GLN A 1 408 ? -13.453 34.344 4.379 1 89.75 408 GLN A C 1
ATOM 3095 O O . GLN A 1 408 ? -12.539 35.156 4.59 1 89.75 408 GLN A O 1
ATOM 3100 N N . ASN A 1 409 ? -13.695 33.312 5.094 1 91.44 409 ASN A N 1
ATOM 3101 C CA . ASN A 1 409 ? -12.766 33 6.168 1 91.44 409 ASN A CA 1
ATOM 3102 C C . ASN A 1 409 ? -11.367 32.688 5.629 1 91.44 409 ASN A C 1
ATOM 3104 O O . ASN A 1 409 ? -10.367 33.156 6.184 1 91.44 409 ASN A O 1
ATOM 3108 N N . GLY A 1 410 ? -11.289 31.859 4.609 1 89.69 410 GLY A N 1
ATOM 3109 C CA . GLY A 1 410 ? -10.008 31.484 4.027 1 89.69 410 GLY A CA 1
ATOM 3110 C C . GLY A 1 410 ? -9.188 32.688 3.564 1 89.69 410 GLY A C 1
ATOM 3111 O O . GLY A 1 410 ? -7.977 32.719 3.781 1 89.69 410 GLY A O 1
ATOM 3112 N N . LEU A 1 411 ? -9.852 33.594 2.926 1 87.44 411 LEU A N 1
ATOM 3113 C CA . LEU A 1 411 ? -9.164 34.75 2.416 1 87.44 411 LEU A CA 1
ATOM 3114 C C . LEU A 1 411 ? -8.656 35.625 3.561 1 87.44 411 LEU A C 1
ATOM 3116 O O . LEU A 1 411 ? -7.551 36.188 3.49 1 87.44 411 LEU A O 1
ATOM 3120 N N . VAL A 1 412 ? -9.422 35.781 4.547 1 91.81 412 VAL A N 1
ATOM 3121 C CA . VAL A 1 412 ? -9.016 36.594 5.691 1 91.81 412 VAL A CA 1
ATOM 3122 C C . VAL A 1 412 ? -7.852 35.906 6.41 1 91.81 412 VAL A C 1
ATOM 3124 O O . VAL A 1 412 ? -6.871 36.562 6.777 1 91.81 412 VAL A O 1
ATOM 3127 N N . VAL A 1 413 ? -8 34.656 6.633 1 93.25 413 VAL A N 1
ATOM 3128 C CA . VAL A 1 413 ? -6.938 33.906 7.285 1 93.25 413 VAL A CA 1
ATOM 3129 C C . VAL A 1 413 ? -5.656 34 6.461 1 93.25 413 VAL A C 1
ATOM 3131 O O . VAL A 1 413 ? -4.57 34.219 7.008 1 93.25 413 VAL A O 1
ATOM 3134 N N . THR A 1 414 ? -5.781 33.812 5.168 1 90 414 THR A N 1
ATOM 3135 C CA . THR A 1 414 ? -4.629 33.906 4.281 1 90 414 THR A CA 1
ATOM 3136 C C . THR A 1 414 ? -4 35.281 4.355 1 90 414 THR A C 1
ATOM 3138 O O . THR A 1 414 ? -2.773 35.406 4.391 1 90 414 THR A O 1
ATOM 3141 N N . GLY A 1 415 ? -4.832 36.25 4.32 1 90 415 GLY A N 1
ATOM 3142 C CA . GLY A 1 415 ? -4.332 37.625 4.438 1 90 415 GLY A CA 1
ATOM 3143 C C . GLY A 1 415 ? -3.543 37.875 5.711 1 90 415 GLY A C 1
ATOM 3144 O O . GLY A 1 415 ? -2.469 38.469 5.68 1 90 415 GLY A O 1
ATOM 3145 N N . VAL A 1 416 ? -4.078 37.438 6.789 1 93.5 416 VAL A N 1
ATOM 3146 C CA . VAL A 1 416 ? -3.42 37.625 8.078 1 93.5 416 VAL A CA 1
ATOM 3147 C C . VAL A 1 416 ? -2.137 36.781 8.133 1 93.5 416 VAL A C 1
ATOM 3149 O O . VAL A 1 416 ? -1.129 37.25 8.688 1 93.5 416 VAL A O 1
ATOM 3152 N N . GLN A 1 417 ? -2.158 35.594 7.625 1 92.12 417 GLN A N 1
ATOM 3153 C CA . GLN A 1 417 ? -0.974 34.75 7.586 1 92.12 417 GLN A CA 1
ATOM 3154 C C . GLN A 1 417 ? 0.131 35.375 6.746 1 92.12 417 GLN A C 1
ATOM 3156 O O . GLN A 1 417 ? 1.309 35.312 7.105 1 92.12 417 GLN A O 1
ATOM 3161 N N . VAL A 1 418 ? -0.254 35.938 5.637 1 90.38 418 VAL A N 1
ATOM 3162 C CA . VAL A 1 418 ? 0.711 36.594 4.766 1 90.38 418 VAL A CA 1
ATOM 3163 C C . VAL A 1 418 ? 1.323 37.781 5.488 1 90.38 418 VAL A C 1
ATOM 3165 O O . VAL A 1 418 ? 2.535 38 5.426 1 90.38 418 VAL A O 1
ATOM 3168 N N . ALA A 1 419 ? 0.474 38.562 6.121 1 92.88 419 ALA A N 1
ATOM 3169 C CA . ALA A 1 419 ? 0.971 39.688 6.91 1 92.88 419 ALA A CA 1
ATOM 3170 C C . ALA A 1 419 ? 1.938 39.219 7.992 1 92.88 419 ALA A C 1
ATOM 3172 O O . ALA A 1 419 ? 2.963 39.844 8.242 1 92.88 419 ALA A O 1
ATOM 3173 N N . PHE A 1 420 ? 1.576 38.188 8.586 1 94.12 420 PHE A N 1
ATOM 3174 C CA . PHE A 1 420 ? 2.436 37.594 9.609 1 94.12 420 PHE A CA 1
ATOM 3175 C C . PHE A 1 420 ? 3.789 37.219 9.023 1 94.12 420 PHE A C 1
ATOM 3177 O O . PHE A 1 420 ? 4.832 37.5 9.609 1 94.12 420 PHE A O 1
ATOM 3184 N N . LEU A 1 421 ? 3.799 36.531 7.891 1 93.06 421 LEU A N 1
ATOM 3185 C CA . LEU A 1 421 ? 5.039 36.094 7.254 1 93.06 421 LEU A CA 1
ATOM 3186 C C . LEU A 1 421 ? 5.91 37.281 6.891 1 93.06 421 LEU A C 1
ATOM 3188 O O . LEU A 1 421 ? 7.129 37.25 7.062 1 93.06 421 LEU A O 1
ATOM 3192 N N . ILE A 1 422 ? 5.285 38.312 6.363 1 91.69 422 ILE A N 1
ATOM 3193 C CA . ILE A 1 422 ? 6.016 39.531 5.965 1 91.69 422 ILE A CA 1
ATOM 3194 C C . ILE A 1 422 ? 6.66 40.156 7.191 1 91.69 422 ILE A C 1
ATOM 3196 O O . ILE A 1 422 ? 7.848 40.5 7.172 1 91.69 422 ILE A O 1
ATOM 3200 N N . VAL A 1 423 ? 5.891 40.312 8.242 1 93.5 423 VAL A N 1
ATOM 3201 C CA . VAL A 1 423 ? 6.402 40.906 9.469 1 93.5 423 VAL A CA 1
ATOM 3202 C C . VAL A 1 423 ? 7.496 40.031 10.062 1 93.5 423 VAL A C 1
ATOM 3204 O O . VAL A 1 423 ? 8.539 40.531 10.508 1 93.5 423 VAL A O 1
ATOM 3207 N N . TYR A 1 424 ? 7.246 38.75 10.078 1 93.44 424 TYR A N 1
ATOM 3208 C CA . TYR A 1 424 ? 8.219 37.781 10.594 1 93.44 424 TYR A CA 1
ATOM 3209 C C . TYR A 1 424 ? 9.523 37.875 9.812 1 93.44 424 TYR A C 1
ATOM 3211 O O . TYR A 1 424 ? 10.609 37.812 10.398 1 93.44 424 TYR A O 1
ATOM 3219 N N . SER A 1 425 ? 9.438 37.969 8.531 1 92.38 425 SER A N 1
ATOM 3220 C CA . SER A 1 425 ? 10.602 37.969 7.652 1 92.38 425 SER A CA 1
ATOM 3221 C C . SER A 1 425 ? 11.469 39.188 7.863 1 92.38 425 SER A C 1
ATOM 3223 O O . SER A 1 425 ? 12.68 39.156 7.641 1 92.38 425 SER A O 1
ATOM 3225 N N . LEU A 1 426 ? 10.891 40.281 8.266 1 90 426 LEU A N 1
ATOM 3226 C CA . LEU A 1 426 ? 11.617 41.531 8.477 1 90 426 LEU A CA 1
ATOM 3227 C C . LEU A 1 426 ? 12.469 41.469 9.734 1 90 426 LEU A C 1
ATOM 3229 O O . LEU A 1 426 ? 13.422 42.25 9.891 1 90 426 LEU A O 1
ATOM 3233 N N . PHE A 1 427 ? 12.203 40.531 10.617 1 88.75 427 PHE A N 1
ATOM 3234 C CA . PHE A 1 427 ? 12.922 40.469 11.883 1 88.75 427 PHE A CA 1
ATOM 3235 C C . PHE A 1 427 ? 13.828 39.25 11.93 1 88.75 427 PHE A C 1
ATOM 3237 O O . PHE A 1 427 ? 14.266 38.844 13.008 1 88.75 427 PHE A O 1
ATOM 3244 N N . ILE A 1 428 ? 14.094 38.688 10.836 1 86.56 428 ILE A N 1
ATOM 3245 C CA . ILE A 1 428 ? 15 37.562 10.766 1 86.56 428 ILE A CA 1
ATOM 3246 C C . ILE A 1 428 ? 16.438 38 11.047 1 86.56 428 ILE A C 1
ATOM 3248 O O . ILE A 1 428 ? 16.891 39 10.492 1 86.56 428 ILE A O 1
ATOM 3252 N N . PRO A 1 429 ? 17.172 37.375 11.945 1 75.62 429 PRO A N 1
ATOM 3253 C CA . PRO A 1 429 ? 18.547 37.781 12.219 1 75.62 429 PRO A CA 1
ATOM 3254 C C . PRO A 1 429 ? 19.5 37.406 11.078 1 75.62 429 PRO A C 1
ATOM 3256 O O . PRO A 1 429 ? 19.234 36.469 10.328 1 75.62 429 PRO A O 1
ATOM 3259 N N . MET B 1 1 ? 28.5 -16.75 20.016 1 41.69 1 MET B N 1
ATOM 3260 C CA . MET B 1 1 ? 27.062 -16.484 20.125 1 41.69 1 MET B CA 1
ATOM 3261 C C . MET B 1 1 ? 26.297 -17.781 20.391 1 41.69 1 MET B C 1
ATOM 3263 O O . MET B 1 1 ? 26.438 -18.75 19.625 1 41.69 1 MET B O 1
ATOM 3267 N N . SER B 1 2 ? 25.734 -18.016 21.531 1 51.66 2 SER B N 1
ATOM 3268 C CA . SER B 1 2 ? 25.469 -19.25 22.281 1 51.66 2 SER B CA 1
ATOM 3269 C C . SER B 1 2 ? 24.375 -20.062 21.609 1 51.66 2 SER B C 1
ATOM 3271 O O . SER B 1 2 ? 23.562 -19.531 20.859 1 51.66 2 SER B O 1
ATOM 3273 N N . PHE B 1 3 ? 24.625 -21.406 21.562 1 53.91 3 PHE B N 1
ATOM 3274 C CA . PHE B 1 3 ? 23.719 -22.5 21.219 1 53.91 3 PHE B CA 1
ATOM 3275 C C . PHE B 1 3 ? 22.281 -22.156 21.594 1 53.91 3 PHE B C 1
ATOM 3277 O O . PHE B 1 3 ? 21.359 -22.438 20.828 1 53.91 3 PHE B O 1
ATOM 3284 N N . TYR B 1 4 ? 22.125 -21.375 22.609 1 52.62 4 TYR B N 1
ATOM 3285 C CA . TYR B 1 4 ? 20.797 -21.062 23.125 1 52.62 4 TYR B CA 1
ATOM 3286 C C . TYR B 1 4 ? 20.109 -20.016 22.25 1 52.62 4 TYR B C 1
ATOM 3288 O O . TYR B 1 4 ? 18.891 -20.094 22.031 1 52.62 4 TYR B O 1
ATOM 3296 N N . ILE B 1 5 ? 20.859 -19.109 21.766 1 57.28 5 ILE B N 1
ATOM 3297 C CA . ILE B 1 5 ? 20.297 -18.078 20.906 1 57.28 5 ILE B CA 1
ATOM 3298 C C . ILE B 1 5 ? 19.891 -18.688 19.578 1 57.28 5 ILE B C 1
ATOM 3300 O O . ILE B 1 5 ? 18.844 -18.344 19.016 1 57.28 5 ILE B O 1
ATOM 3304 N N . GLN B 1 6 ? 20.75 -19.594 19.172 1 59.16 6 GLN B N 1
ATOM 3305 C CA . GLN B 1 6 ? 20.438 -20.344 17.953 1 59.16 6 GLN B CA 1
ATOM 3306 C C . GLN B 1 6 ? 19.172 -21.172 18.125 1 59.16 6 GLN B C 1
ATOM 3308 O O . GLN B 1 6 ? 18.328 -21.25 17.234 1 59.16 6 GLN B O 1
ATOM 3313 N N . LEU B 1 7 ? 19.016 -21.688 19.312 1 60.03 7 LEU B N 1
ATOM 3314 C CA . LEU B 1 7 ? 17.828 -22.484 19.609 1 60.03 7 LEU B CA 1
ATOM 3315 C C . LEU B 1 7 ? 16.594 -21.609 19.688 1 60.03 7 LEU B C 1
ATOM 3317 O O . LEU B 1 7 ? 15.508 -22.016 19.266 1 60.03 7 LEU B O 1
ATOM 3321 N N . ALA B 1 8 ? 16.766 -20.453 20.156 1 60.66 8 ALA B N 1
ATOM 3322 C CA . ALA B 1 8 ? 15.656 -19.531 20.281 1 60.66 8 ALA B CA 1
ATOM 3323 C C . ALA B 1 8 ? 15.141 -19.094 18.922 1 60.66 8 ALA B C 1
ATOM 3325 O O . ALA B 1 8 ? 13.93 -19.016 18.703 1 60.66 8 ALA B O 1
ATOM 3326 N N . SER B 1 9 ? 16.078 -18.906 18.016 1 65.19 9 SER B N 1
ATOM 3327 C CA . SER B 1 9 ? 15.68 -18.547 16.656 1 65.19 9 SER B CA 1
ATOM 3328 C C . SER B 1 9 ? 14.945 -19.703 15.984 1 65.19 9 SER B C 1
ATOM 3330 O O . SER B 1 9 ? 13.953 -19.5 15.289 1 65.19 9 SER B O 1
ATOM 3332 N N . LEU B 1 10 ? 15.398 -20.812 16.344 1 68.69 10 LEU B N 1
ATOM 3333 C CA . LEU B 1 10 ? 14.695 -21.969 15.828 1 68.69 10 LEU B CA 1
ATOM 3334 C C . LEU B 1 10 ? 13.281 -22.047 16.406 1 68.69 10 LEU B C 1
ATOM 3336 O O . LEU B 1 10 ? 12.359 -22.5 15.719 1 68.69 10 LEU B O 1
ATOM 3340 N N . SER B 1 11 ? 13.195 -21.516 17.547 1 75.31 11 SER B N 1
ATOM 3341 C CA . SER B 1 11 ? 11.891 -21.547 18.188 1 75.31 11 SER B CA 1
ATOM 3342 C C . SER B 1 11 ? 10.891 -20.656 17.469 1 75.31 11 SER B C 1
ATOM 3344 O O . SER B 1 11 ? 9.703 -20.984 17.391 1 75.31 11 SER B O 1
ATOM 3346 N N . ILE B 1 12 ? 11.445 -19.625 16.844 1 76.69 12 ILE B N 1
ATOM 3347 C CA . ILE B 1 12 ? 10.562 -18.703 16.141 1 76.69 12 ILE B CA 1
ATOM 3348 C C . ILE B 1 12 ? 10.062 -19.344 14.859 1 76.69 12 ILE B C 1
ATOM 3350 O O . ILE B 1 12 ? 8.891 -19.203 14.492 1 76.69 12 ILE B O 1
ATOM 3354 N N . ILE B 1 13 ? 10.945 -20.031 14.25 1 72.94 13 ILE B N 1
ATOM 3355 C CA . ILE B 1 13 ? 10.562 -20.719 13.023 1 72.94 13 ILE B CA 1
ATOM 3356 C C . ILE B 1 13 ? 9.555 -21.812 13.336 1 72.94 13 ILE B C 1
ATOM 3358 O O . ILE B 1 13 ? 8.562 -21.984 12.625 1 72.94 13 ILE B O 1
ATOM 3362 N N . ILE B 1 14 ? 9.805 -22.484 14.375 1 75.12 14 ILE B N 1
ATOM 3363 C CA . ILE B 1 14 ? 8.914 -23.562 14.781 1 75.12 14 ILE B CA 1
ATOM 3364 C C . ILE B 1 14 ? 7.551 -22.984 15.156 1 75.12 14 ILE B C 1
ATOM 3366 O O . ILE B 1 14 ? 6.512 -23.547 14.797 1 75.12 14 ILE B O 1
ATOM 3370 N N . LEU B 1 15 ? 7.621 -21.938 15.859 1 81.31 15 LEU B N 1
ATOM 3371 C CA . LEU B 1 15 ? 6.367 -21.297 16.234 1 81.31 15 LEU B CA 1
ATOM 3372 C C . LEU B 1 15 ? 5.594 -20.859 14.984 1 81.31 15 LEU B C 1
ATOM 3374 O O . LEU B 1 15 ? 4.371 -21 14.93 1 81.31 15 LEU B O 1
ATOM 3378 N N . TYR B 1 16 ? 6.332 -20.359 14.031 1 79.44 16 TYR B N 1
ATOM 3379 C CA . TYR B 1 16 ? 5.699 -19.922 12.789 1 79.44 16 TYR B CA 1
ATOM 3380 C C . TYR B 1 16 ? 5.004 -21.078 12.086 1 79.44 16 TYR B C 1
ATOM 3382 O O . TYR B 1 16 ? 3.852 -20.969 11.664 1 79.44 16 TYR B O 1
ATOM 3390 N N . VAL B 1 17 ? 5.66 -22.156 12.062 1 73.62 17 VAL B N 1
ATOM 3391 C CA . VAL B 1 17 ? 5.121 -23.344 11.414 1 73.62 17 VAL B CA 1
ATOM 3392 C C . VAL B 1 17 ? 3.914 -23.875 12.195 1 73.62 17 VAL B C 1
ATOM 3394 O O . VAL B 1 17 ? 2.902 -24.25 11.602 1 73.62 17 VAL B O 1
ATOM 3397 N N . LEU B 1 18 ? 3.971 -23.766 13.43 1 77.25 18 LEU B N 1
ATOM 3398 C CA . LEU B 1 18 ? 2.885 -24.234 14.281 1 77.25 18 LEU B CA 1
ATOM 3399 C C . LEU B 1 18 ? 1.647 -23.359 14.117 1 77.25 18 LEU B C 1
ATOM 3401 O O . LEU B 1 18 ? 0.523 -23.859 14.07 1 77.25 18 LEU B O 1
ATOM 3405 N N . LEU B 1 19 ? 1.925 -22.125 13.992 1 80.69 19 LEU B N 1
ATOM 3406 C CA . LEU B 1 19 ? 0.808 -21.203 13.828 1 80.69 19 LEU B CA 1
ATOM 3407 C C . LEU B 1 19 ? 0.119 -21.406 12.484 1 80.69 19 LEU B C 1
ATOM 3409 O O . LEU B 1 19 ? -1.11 -21.359 12.398 1 80.69 19 LEU B O 1
ATOM 3413 N N . LEU B 1 20 ? 0.913 -21.656 11.523 1 73 20 LEU B N 1
ATOM 3414 C CA . LEU B 1 20 ? 0.346 -21.875 10.195 1 73 20 LEU B CA 1
ATOM 3415 C C . LEU B 1 20 ? -0.438 -23.188 10.148 1 73 20 LEU B C 1
ATOM 3417 O O . LEU B 1 20 ? -1.493 -23.25 9.516 1 73 20 LEU B O 1
ATOM 3421 N N . PHE B 1 21 ? -0.012 -24.141 10.852 1 68 21 PHE B N 1
ATOM 3422 C CA . PHE B 1 21 ? -0.688 -25.438 10.906 1 68 21 PHE B CA 1
ATOM 3423 C C . PHE B 1 21 ? -1.984 -25.344 11.703 1 68 21 PHE B C 1
ATOM 3425 O O . PHE B 1 21 ? -2.902 -26.141 11.5 1 68 21 PHE B O 1
ATOM 3432 N N . ARG B 1 22 ? -2.053 -24.375 12.602 1 75.5 22 ARG B N 1
ATOM 3433 C CA . ARG B 1 22 ? -3.277 -24.156 13.367 1 75.5 22 ARG B CA 1
ATOM 3434 C C . ARG B 1 22 ? -4.219 -23.219 12.617 1 75.5 22 ARG B C 1
ATOM 3436 O O . ARG B 1 22 ? -5.156 -22.672 13.211 1 75.5 22 ARG B O 1
ATOM 3443 N N . ASN B 1 23 ? -3.869 -22.953 11.344 1 74.44 23 ASN B N 1
ATOM 3444 C CA . ASN B 1 23 ? -4.691 -22.172 10.422 1 74.44 23 ASN B CA 1
ATOM 3445 C C . ASN B 1 23 ? -4.812 -20.719 10.875 1 74.44 23 ASN B C 1
ATOM 3447 O O . ASN B 1 23 ? -5.871 -20.109 10.742 1 74.44 23 ASN B O 1
ATOM 3451 N N . VAL B 1 24 ? -3.744 -20.359 11.484 1 78.94 24 VAL B N 1
ATOM 3452 C CA . VAL B 1 24 ? -3.682 -18.938 11.805 1 78.94 24 VAL B CA 1
ATOM 3453 C C . VAL B 1 24 ? -3.363 -18.141 10.547 1 78.94 24 VAL B C 1
ATOM 3455 O O . VAL B 1 24 ? -2.619 -18.609 9.68 1 78.94 24 VAL B O 1
ATOM 3458 N N . ASP B 1 25 ? -4.012 -16.953 10.383 1 81.81 25 ASP B N 1
ATOM 3459 C CA . ASP B 1 25 ? -3.75 -16.062 9.258 1 81.81 25 ASP B CA 1
ATOM 3460 C C . ASP B 1 25 ? -2.258 -15.773 9.125 1 81.81 25 ASP B C 1
ATOM 3462 O O . ASP B 1 25 ? -1.588 -15.453 10.109 1 81.81 25 ASP B O 1
ATOM 3466 N N . PRO B 1 26 ? -1.732 -16.016 7.934 1 79.19 26 PRO B N 1
ATOM 3467 C CA . PRO B 1 26 ? -0.293 -15.828 7.734 1 79.19 26 PRO B CA 1
ATOM 3468 C C . PRO B 1 26 ? 0.195 -14.453 8.188 1 79.19 26 PRO B C 1
ATOM 3470 O O . PRO B 1 26 ? 1.313 -14.32 8.688 1 79.19 26 PRO B O 1
ATOM 3473 N N . LEU B 1 27 ? -0.572 -13.484 7.969 1 85.94 27 LEU B N 1
ATOM 3474 C CA . LEU B 1 27 ? -0.183 -12.141 8.375 1 85.94 27 LEU B CA 1
ATOM 3475 C C . LEU B 1 27 ? -0.052 -12.047 9.891 1 85.94 27 LEU B C 1
ATOM 3477 O O . LEU B 1 27 ? 0.909 -11.469 10.406 1 85.94 27 LEU B O 1
ATOM 3481 N N . VAL B 1 28 ? -0.992 -12.586 10.594 1 88.81 28 VAL B N 1
ATOM 3482 C CA . VAL B 1 28 ? -0.98 -12.594 12.055 1 88.81 28 VAL B CA 1
ATOM 3483 C C . VAL B 1 28 ? 0.202 -13.414 12.562 1 88.81 28 VAL B C 1
ATOM 3485 O O . VAL B 1 28 ? 0.909 -13 13.484 1 88.81 28 VAL B O 1
ATOM 3488 N N . ALA B 1 29 ? 0.33 -14.539 11.938 1 85.44 29 ALA B N 1
ATOM 3489 C CA . ALA B 1 29 ? 1.438 -15.406 12.328 1 85.44 29 ALA B CA 1
ATOM 3490 C C . ALA B 1 29 ? 2.777 -14.695 12.156 1 85.44 29 ALA B C 1
ATOM 3492 O O . ALA B 1 29 ? 3.635 -14.75 13.039 1 85.44 29 ALA B O 1
ATOM 3493 N N . THR B 1 30 ? 2.939 -14.055 11.023 1 87.06 30 THR B N 1
ATOM 3494 C CA . THR B 1 30 ? 4.188 -13.352 10.75 1 87.06 30 THR B CA 1
ATOM 3495 C C . THR B 1 30 ? 4.375 -12.188 11.727 1 87.06 30 THR B C 1
ATOM 3497 O O . THR B 1 30 ? 5.48 -11.969 12.219 1 87.06 30 THR B O 1
ATOM 3500 N N . ALA B 1 31 ? 3.336 -11.492 11.969 1 91.25 31 ALA B N 1
ATOM 3501 C CA . ALA B 1 31 ? 3.398 -10.352 12.875 1 91.25 31 ALA B CA 1
ATOM 3502 C C . ALA B 1 31 ? 3.807 -10.789 14.281 1 91.25 31 ALA B C 1
ATOM 3504 O O . ALA B 1 31 ? 4.625 -10.133 14.93 1 91.25 31 ALA B O 1
ATOM 3505 N N . VAL B 1 32 ? 3.256 -11.852 14.758 1 90.62 32 VAL B N 1
ATOM 3506 C CA . VAL B 1 32 ? 3.562 -12.383 16.078 1 90.62 32 VAL B CA 1
ATOM 3507 C C . VAL B 1 32 ? 5.031 -12.797 16.141 1 90.62 32 VAL B C 1
ATOM 3509 O O . VAL B 1 32 ? 5.73 -12.484 17.109 1 90.62 32 VAL B O 1
ATOM 3512 N N . CYS B 1 33 ? 5.453 -13.438 15.141 1 86.56 33 CYS B N 1
ATOM 3513 C CA . CYS B 1 33 ? 6.836 -13.906 15.117 1 86.56 33 CYS B CA 1
ATOM 3514 C C . CYS B 1 33 ? 7.809 -12.734 15.047 1 86.56 33 CYS B C 1
ATOM 3516 O O . CYS B 1 33 ? 8.852 -12.75 15.695 1 86.56 33 CYS B O 1
ATOM 3518 N N . VAL B 1 34 ? 7.496 -11.758 14.219 1 90.06 34 VAL B N 1
ATOM 3519 C CA . VAL B 1 34 ? 8.328 -10.57 14.125 1 90.06 34 VAL B CA 1
ATOM 3520 C C . VAL B 1 34 ? 8.367 -9.852 15.469 1 90.06 34 VAL B C 1
ATOM 3522 O O . VAL B 1 34 ? 9.43 -9.414 15.922 1 90.06 34 VAL B O 1
ATOM 3525 N N . GLY B 1 35 ? 7.176 -9.742 16.094 1 91.44 35 GLY B N 1
ATOM 3526 C CA . GLY B 1 35 ? 7.117 -9.133 17.422 1 91.44 35 GLY B CA 1
ATOM 3527 C C . GLY B 1 35 ? 7.969 -9.859 18.438 1 91.44 35 GLY B C 1
ATOM 3528 O O . GLY B 1 35 ? 8.703 -9.227 19.203 1 91.44 35 GLY B O 1
ATOM 3529 N N . LEU B 1 36 ? 7.855 -11.141 18.453 1 88.12 36 LEU B N 1
ATOM 3530 C CA . LEU B 1 36 ? 8.641 -11.953 19.375 1 88.12 36 LEU B CA 1
ATOM 3531 C C . LEU B 1 36 ? 10.133 -11.836 19.062 1 88.12 36 LEU B C 1
ATOM 3533 O O . LEU B 1 36 ? 10.961 -11.836 19.984 1 88.12 36 LEU B O 1
ATOM 3537 N N . GLY B 1 37 ? 10.422 -11.773 17.781 1 86.62 37 GLY B N 1
ATOM 3538 C CA . GLY B 1 37 ? 11.812 -11.578 17.391 1 86.62 37 GLY B CA 1
ATOM 3539 C C . GLY B 1 37 ? 12.398 -10.273 17.906 1 86.62 37 GLY B C 1
ATOM 3540 O O . GLY B 1 37 ? 13.523 -10.25 18.391 1 86.62 37 GLY B O 1
ATOM 3541 N N . PHE B 1 38 ? 11.648 -9.227 17.781 1 89.5 38 PHE B N 1
ATOM 3542 C CA . PHE B 1 38 ? 12.102 -7.941 18.281 1 89.5 38 PHE B CA 1
ATOM 3543 C C . PHE B 1 38 ? 12.297 -7.992 19.797 1 89.5 38 PHE B C 1
ATOM 3545 O O . PHE B 1 38 ? 13.242 -7.402 20.328 1 89.5 38 PHE B O 1
ATOM 3552 N N . LEU B 1 39 ? 11.398 -8.664 20.516 1 86.88 39 LEU B N 1
ATOM 3553 C CA . LEU B 1 39 ? 11.484 -8.789 21.969 1 86.88 39 LEU B CA 1
ATOM 3554 C C . LEU B 1 39 ? 12.711 -9.602 22.375 1 86.88 39 LEU B C 1
ATOM 3556 O O . LEU B 1 39 ? 13.414 -9.242 23.328 1 86.88 39 LEU B O 1
ATOM 3560 N N . TRP B 1 40 ? 12.922 -10.641 21.672 1 82.94 40 TRP B N 1
ATOM 3561 C CA . TRP B 1 40 ? 14.047 -11.523 21.969 1 82.94 40 TRP B CA 1
ATOM 3562 C C . TRP B 1 40 ? 15.375 -10.797 21.75 1 82.94 40 TRP B C 1
ATOM 3564 O O . TRP B 1 40 ? 16.344 -11.023 22.484 1 82.94 40 TRP B O 1
ATOM 3574 N N . ASN B 1 41 ? 15.414 -9.938 20.75 1 84.31 41 ASN B N 1
ATOM 3575 C CA . ASN B 1 41 ? 16.625 -9.188 20.422 1 84.31 41 ASN B CA 1
ATOM 3576 C C . ASN B 1 41 ? 16.719 -7.902 21.234 1 84.31 41 ASN B C 1
ATOM 3578 O O . ASN B 1 41 ? 17.656 -7.117 21.062 1 84.31 41 ASN B O 1
ATOM 3582 N N . ILE B 1 42 ? 15.719 -7.668 22.094 1 87.5 42 ILE B N 1
ATOM 3583 C CA . ILE B 1 42 ? 15.641 -6.473 22.922 1 87.5 42 ILE B CA 1
ATOM 3584 C C . ILE B 1 42 ? 15.773 -5.227 22.047 1 87.5 42 ILE B C 1
ATOM 3586 O O . ILE B 1 42 ? 16.562 -4.328 22.359 1 87.5 42 ILE B O 1
ATOM 3590 N N . SER B 1 43 ? 15.203 -5.32 20.984 1 89.81 43 SER B N 1
ATOM 3591 C CA . SER B 1 43 ? 15.227 -4.18 20.078 1 89.81 43 SER B CA 1
ATOM 3592 C C . SER B 1 43 ? 14.508 -2.977 20.672 1 89.81 43 SER B C 1
ATOM 3594 O O . SER B 1 43 ? 13.477 -3.123 21.328 1 89.81 43 SER B O 1
ATOM 3596 N N . THR B 1 44 ? 15.094 -1.788 20.5 1 93.12 44 THR B N 1
ATOM 3597 C CA . THR B 1 44 ? 14.461 -0.554 20.953 1 93.12 44 THR B CA 1
ATOM 3598 C C . THR B 1 44 ? 13.352 -0.14 20 1 93.12 44 THR B C 1
ATOM 3600 O O . THR B 1 44 ? 13.289 -0.619 18.859 1 93.12 44 THR B O 1
ATOM 3603 N N . PRO B 1 45 ? 12.406 0.707 20.406 1 94.06 45 PRO B N 1
ATOM 3604 C CA . PRO B 1 45 ? 11.359 1.229 19.516 1 94.06 45 PRO B CA 1
ATOM 3605 C C . PRO B 1 45 ? 11.93 1.857 18.25 1 94.06 45 PRO B C 1
ATOM 3607 O O . PRO B 1 45 ? 11.344 1.71 17.172 1 94.06 45 PRO B O 1
ATOM 3610 N N . ILE B 1 46 ? 13.016 2.471 18.375 1 93.5 46 ILE B N 1
ATOM 3611 C CA . ILE B 1 46 ? 13.672 3.105 17.234 1 93.5 46 ILE B CA 1
ATOM 3612 C C . ILE B 1 46 ? 14.172 2.037 16.266 1 93.5 46 ILE B C 1
ATOM 3614 O O . ILE B 1 46 ? 14.016 2.17 15.055 1 93.5 46 ILE B O 1
ATOM 3618 N N . ASP B 1 47 ? 14.695 0.953 16.812 1 93.44 47 ASP B N 1
ATOM 3619 C CA . ASP B 1 47 ? 15.156 -0.154 15.984 1 93.44 47 ASP B CA 1
ATOM 3620 C C . ASP B 1 47 ? 14.008 -0.766 15.188 1 93.44 47 ASP B C 1
ATOM 3622 O O . ASP B 1 47 ? 14.164 -1.109 14.016 1 93.44 47 ASP B O 1
ATOM 3626 N N . ILE B 1 48 ? 12.977 -0.891 15.875 1 94.12 48 ILE B N 1
ATOM 3627 C CA . ILE B 1 48 ? 11.797 -1.48 15.25 1 94.12 48 ILE B CA 1
ATOM 3628 C C . ILE B 1 48 ? 11.32 -0.582 14.109 1 94.12 48 ILE B C 1
ATOM 3630 O O . ILE B 1 48 ? 11.031 -1.061 13.016 1 94.12 48 ILE B O 1
ATOM 3634 N N . GLY B 1 49 ? 11.211 0.688 14.383 1 94.56 49 GLY B N 1
ATOM 3635 C CA . GLY B 1 49 ? 10.828 1.633 13.344 1 94.56 49 GLY B CA 1
ATOM 3636 C C . GLY B 1 49 ? 11.75 1.606 12.141 1 94.56 49 GLY B C 1
ATOM 3637 O O . GLY B 1 49 ? 11.289 1.618 11 1 94.56 49 GLY B O 1
ATOM 3638 N N . ASN B 1 50 ? 13.008 1.615 12.414 1 93.56 50 ASN B N 1
ATOM 3639 C CA . ASN B 1 50 ? 13.992 1.583 11.336 1 93.56 50 ASN B CA 1
ATOM 3640 C C . ASN B 1 50 ? 13.891 0.302 10.516 1 93.56 50 ASN B C 1
ATOM 3642 O O . ASN B 1 50 ? 14.016 0.333 9.289 1 93.56 50 ASN B O 1
ATOM 3646 N N . ALA B 1 51 ? 13.695 -0.808 11.195 1 92.94 51 ALA B N 1
ATOM 3647 C CA . ALA B 1 51 ? 13.539 -2.084 10.5 1 92.94 51 ALA B CA 1
ATOM 3648 C C . ALA B 1 51 ? 12.336 -2.062 9.57 1 92.94 51 ALA B C 1
ATOM 3650 O O . ALA B 1 51 ? 12.406 -2.568 8.445 1 92.94 51 ALA B O 1
ATOM 3651 N N . MET B 1 52 ? 11.289 -1.496 10.078 1 93.81 52 MET B N 1
ATOM 3652 C CA . MET B 1 52 ? 10.062 -1.426 9.281 1 93.81 52 MET B CA 1
ATOM 3653 C C . MET B 1 52 ? 10.234 -0.476 8.102 1 93.81 52 MET B C 1
ATOM 3655 O O . MET B 1 52 ? 9.734 -0.744 7.012 1 93.81 52 MET B O 1
ATOM 3659 N N . ALA B 1 53 ? 10.852 0.594 8.32 1 93.31 53 ALA B N 1
ATOM 3660 C CA . ALA B 1 53 ? 11.125 1.54 7.238 1 93.31 53 ALA B CA 1
ATOM 3661 C C . ALA B 1 53 ? 12 0.909 6.164 1 93.31 53 ALA B C 1
ATOM 3663 O O . ALA B 1 53 ? 11.758 1.091 4.969 1 93.31 53 ALA B O 1
ATOM 3664 N N . ASP B 1 54 ? 13 0.243 6.594 1 92.88 54 ASP B N 1
ATOM 3665 C CA . ASP B 1 54 ? 13.898 -0.44 5.664 1 92.88 54 ASP B CA 1
ATOM 3666 C C . ASP B 1 54 ? 13.148 -1.511 4.867 1 92.88 54 ASP B C 1
ATOM 3668 O O . ASP B 1 54 ? 13.461 -1.757 3.703 1 92.88 54 ASP B O 1
ATOM 3672 N N . ALA B 1 55 ? 12.242 -2.117 5.516 1 93.19 55 ALA B N 1
ATOM 3673 C CA . ALA B 1 55 ? 11.453 -3.172 4.879 1 93.19 55 ALA B CA 1
ATOM 3674 C C . ALA B 1 55 ? 10.688 -2.635 3.678 1 93.19 55 ALA B C 1
ATOM 3676 O O . ALA B 1 55 ? 10.43 -3.365 2.719 1 93.19 55 ALA B O 1
ATOM 3677 N N . LEU B 1 56 ? 10.328 -1.39 3.646 1 92.5 56 LEU B N 1
ATOM 3678 C CA . LEU B 1 56 ? 9.578 -0.766 2.561 1 92.5 56 LEU B CA 1
ATOM 3679 C C . LEU B 1 56 ? 10.406 -0.734 1.278 1 92.5 56 LEU B C 1
ATOM 3681 O O . LEU B 1 56 ? 9.859 -0.781 0.177 1 92.5 56 LEU B O 1
ATOM 3685 N N . GLY B 1 57 ? 11.688 -0.636 1.39 1 91.69 57 GLY B N 1
ATOM 3686 C CA . GLY B 1 57 ? 12.57 -0.615 0.23 1 91.69 57 GLY B CA 1
ATOM 3687 C C . GLY B 1 57 ? 13.172 -1.97 -0.083 1 91.69 57 GLY B C 1
ATOM 3688 O O . GLY B 1 57 ? 14.062 -2.078 -0.931 1 91.69 57 GLY B O 1
ATOM 3689 N N . SER B 1 58 ? 12.672 -3.006 0.583 1 91.31 58 SER B N 1
ATOM 3690 C CA . SER B 1 58 ? 13.227 -4.348 0.422 1 91.31 58 SER B CA 1
ATOM 3691 C C . SER B 1 58 ? 12.688 -5.02 -0.835 1 91.31 58 SER B C 1
ATOM 3693 O O . SER B 1 58 ? 11.727 -4.539 -1.44 1 91.31 58 SER B O 1
ATOM 3695 N N . PHE B 1 59 ? 13.352 -6.113 -1.248 1 90.12 59 PHE B N 1
ATOM 3696 C CA . PHE B 1 59 ? 12.914 -6.918 -2.383 1 90.12 59 PHE B CA 1
ATOM 3697 C C . PHE B 1 59 ? 11.5 -7.441 -2.16 1 90.12 59 PHE B C 1
ATOM 3699 O O . PHE B 1 59 ? 10.688 -7.461 -3.088 1 90.12 59 PHE B O 1
ATOM 3706 N N . MET B 1 60 ? 11.234 -7.863 -0.949 1 88.69 60 MET B N 1
ATOM 3707 C CA . MET B 1 60 ? 9.914 -8.422 -0.659 1 88.69 60 MET B CA 1
ATOM 3708 C C . MET B 1 60 ? 8.836 -7.348 -0.791 1 88.69 60 MET B C 1
ATOM 3710 O O . MET B 1 60 ? 7.719 -7.637 -1.231 1 88.69 60 MET B O 1
ATOM 3714 N N . ALA B 1 61 ? 9.125 -6.168 -0.371 1 91.5 61 ALA B N 1
ATOM 3715 C CA . ALA B 1 61 ? 8.172 -5.07 -0.563 1 91.5 61 ALA B CA 1
ATOM 3716 C C . ALA B 1 61 ? 7.91 -4.832 -2.047 1 91.5 61 ALA B C 1
ATOM 3718 O O . ALA B 1 61 ? 6.777 -4.531 -2.439 1 91.5 61 ALA B O 1
ATOM 3719 N N . LEU B 1 62 ? 8.977 -4.918 -2.842 1 92.25 62 LEU B N 1
ATOM 3720 C CA . LEU B 1 62 ? 8.836 -4.77 -4.289 1 92.25 62 LEU B CA 1
ATOM 3721 C C . LEU B 1 62 ? 7.887 -5.82 -4.852 1 92.25 62 LEU B C 1
ATOM 3723 O O . LEU B 1 62 ? 7.004 -5.5 -5.648 1 92.25 62 LEU B O 1
ATOM 3727 N N . VAL B 1 63 ? 8.055 -7.016 -4.406 1 89.12 63 VAL B N 1
ATOM 3728 C CA . VAL B 1 63 ? 7.207 -8.117 -4.863 1 89.12 63 VAL B CA 1
ATOM 3729 C C . VAL B 1 63 ? 5.766 -7.867 -4.43 1 89.12 63 VAL B C 1
ATOM 3731 O O . VAL B 1 63 ? 4.832 -8.055 -5.215 1 89.12 63 VAL B O 1
ATOM 3734 N N . GLY B 1 64 ? 5.621 -7.527 -3.197 1 90.25 64 GLY B N 1
ATOM 3735 C CA . GLY B 1 64 ? 4.285 -7.207 -2.719 1 90.25 64 GLY B CA 1
ATOM 3736 C C . GLY B 1 64 ? 3.615 -6.105 -3.514 1 90.25 64 GLY B C 1
ATOM 3737 O O . GLY B 1 64 ? 2.418 -6.18 -3.799 1 90.25 64 GLY B O 1
ATOM 3738 N N . PHE B 1 65 ? 4.336 -5.059 -3.854 1 93.62 65 PHE B N 1
ATOM 3739 C CA . PHE B 1 65 ? 3.812 -3.955 -4.648 1 93.62 65 PHE B CA 1
ATOM 3740 C C . PHE B 1 65 ? 3.379 -4.438 -6.027 1 93.62 65 PHE B C 1
ATOM 3742 O O . PHE B 1 65 ? 2.35 -4.004 -6.547 1 93.62 65 PHE B O 1
ATOM 3749 N N . ILE B 1 66 ? 4.148 -5.312 -6.625 1 90.44 66 ILE B N 1
ATOM 3750 C CA . ILE B 1 66 ? 3.826 -5.887 -7.926 1 90.44 66 ILE B CA 1
ATOM 3751 C C . ILE B 1 66 ? 2.518 -6.668 -7.836 1 90.44 66 ILE B C 1
ATOM 3753 O O . ILE B 1 66 ? 1.676 -6.59 -8.734 1 90.44 66 ILE B O 1
ATOM 3757 N N . ILE B 1 67 ? 2.367 -7.418 -6.77 1 89.06 67 ILE B N 1
ATOM 3758 C CA . ILE B 1 67 ? 1.142 -8.18 -6.559 1 89.06 67 ILE B CA 1
ATOM 3759 C C . ILE B 1 67 ? -0.052 -7.23 -6.5 1 89.06 67 ILE B C 1
ATOM 3761 O O . ILE B 1 67 ? -1.091 -7.492 -7.109 1 89.06 67 ILE B O 1
ATOM 3765 N N . MET B 1 68 ? 0.127 -6.105 -5.789 1 91.94 68 MET B N 1
ATOM 3766 C CA . MET B 1 68 ? -0.939 -5.109 -5.711 1 91.94 68 MET B CA 1
ATOM 3767 C C . MET B 1 68 ? -1.27 -4.555 -7.09 1 91.94 68 MET B C 1
ATOM 3769 O O . MET B 1 68 ? -2.441 -4.438 -7.453 1 91.94 68 MET B O 1
ATOM 3773 N N . LEU B 1 69 ? -0.283 -4.211 -7.824 1 92.75 69 LEU B N 1
ATOM 3774 C CA . LEU B 1 69 ? -0.488 -3.668 -9.164 1 92.75 69 LEU B CA 1
ATOM 3775 C C . LEU B 1 69 ? -1.156 -4.695 -10.07 1 92.75 69 LEU B C 1
ATOM 3777 O O . LEU B 1 69 ? -1.998 -4.344 -10.898 1 92.75 69 LEU B O 1
ATOM 3781 N N . GLY B 1 70 ? -0.733 -5.961 -9.898 1 89.69 70 GLY B N 1
ATOM 3782 C CA . GLY B 1 70 ? -1.352 -7.027 -10.664 1 89.69 70 GLY B CA 1
ATOM 3783 C C . GLY B 1 70 ? -2.846 -7.141 -10.438 1 89.69 70 GLY B C 1
ATOM 3784 O O . GLY B 1 70 ? -3.615 -7.309 -11.383 1 89.69 70 GLY B O 1
ATOM 3785 N N . ARG B 1 71 ? -3.16 -7.07 -9.172 1 89.88 71 ARG B N 1
ATOM 3786 C CA . ARG B 1 71 ? -4.582 -7.105 -8.852 1 89.88 71 ARG B CA 1
ATOM 3787 C C . ARG B 1 71 ? -5.305 -5.891 -9.422 1 89.88 71 ARG B C 1
ATOM 3789 O O . ARG B 1 71 ? -6.465 -5.988 -9.828 1 89.88 71 ARG B O 1
ATOM 3796 N N . GLY B 1 72 ? -4.652 -4.762 -9.391 1 92.31 72 GLY B N 1
ATOM 3797 C CA . GLY B 1 72 ? -5.195 -3.578 -10.031 1 92.31 72 GLY B CA 1
ATOM 3798 C C . GLY B 1 72 ? -5.43 -3.762 -11.523 1 92.31 72 GLY B C 1
ATOM 3799 O O . GLY B 1 72 ? -6.488 -3.408 -12.039 1 92.31 72 GLY B O 1
ATOM 3800 N N . LEU B 1 73 ? -4.434 -4.273 -12.203 1 92.81 73 LEU B N 1
ATOM 3801 C CA . LEU B 1 73 ? -4.574 -4.574 -13.625 1 92.81 73 LEU B CA 1
ATOM 3802 C C . LEU B 1 73 ? -5.762 -5.504 -13.867 1 92.81 73 LEU B C 1
ATOM 3804 O O . LEU B 1 73 ? -6.504 -5.332 -14.836 1 92.81 73 LEU B O 1
ATOM 3808 N N . GLY B 1 74 ? -5.891 -6.488 -12.977 1 90.06 74 GLY B N 1
ATOM 3809 C CA . GLY B 1 74 ? -7.023 -7.395 -13.086 1 90.06 74 GLY B CA 1
ATOM 3810 C C . GLY B 1 74 ? -8.359 -6.684 -13.078 1 90.06 74 GLY B C 1
ATOM 3811 O O . GLY B 1 74 ? -9.266 -7.039 -13.836 1 90.06 74 GLY B O 1
ATOM 3812 N N . GLU B 1 75 ? -8.477 -5.695 -12.234 1 91.31 75 GLU B N 1
ATOM 3813 C CA . GLU B 1 75 ? -9.719 -4.934 -12.156 1 91.31 75 GLU B CA 1
ATOM 3814 C C . GLU B 1 75 ? -9.977 -4.156 -13.445 1 91.31 75 GLU B C 1
ATOM 3816 O O . GLU B 1 75 ? -11.117 -4.023 -13.875 1 91.31 75 GLU B O 1
ATOM 3821 N N . VAL B 1 76 ? -8.969 -3.607 -14.016 1 93.88 76 VAL B N 1
ATOM 3822 C CA . VAL B 1 76 ? -9.086 -2.873 -15.273 1 93.88 76 VAL B CA 1
ATOM 3823 C C . VAL B 1 76 ? -9.523 -3.82 -16.391 1 93.88 76 VAL B C 1
ATOM 3825 O O . VAL B 1 76 ? -10.398 -3.482 -17.188 1 93.88 76 VAL B O 1
ATOM 3828 N N . LEU B 1 77 ? -8.969 -4.984 -16.453 1 92.06 77 LEU B N 1
ATOM 3829 C CA . LEU B 1 77 ? -9.297 -5.965 -17.484 1 92.06 77 LEU B CA 1
ATOM 3830 C C . LEU B 1 77 ? -10.734 -6.445 -17.344 1 92.06 77 LEU B C 1
ATOM 3832 O O . LEU B 1 77 ? -11.406 -6.719 -18.328 1 92.06 77 LEU B O 1
ATOM 3836 N N . THR B 1 78 ? -11.156 -6.578 -16.109 1 88.12 78 THR B N 1
ATOM 3837 C CA . THR B 1 78 ? -12.531 -7.008 -15.852 1 88.12 78 THR B CA 1
ATOM 3838 C C . THR B 1 78 ? -13.523 -5.918 -16.25 1 88.12 78 THR B C 1
ATOM 3840 O O . THR B 1 78 ? -14.539 -6.207 -16.891 1 88.12 78 THR B O 1
ATOM 3843 N N . HIS B 1 79 ? -13.164 -4.707 -15.875 1 91.06 79 HIS B N 1
ATOM 3844 C CA . HIS B 1 79 ? -14.055 -3.594 -16.188 1 91.06 79 HIS B CA 1
ATOM 3845 C C . HIS B 1 79 ? -14.156 -3.383 -17.703 1 91.06 79 HIS B C 1
ATOM 3847 O O . HIS B 1 79 ? -15.227 -3.053 -18.203 1 91.06 79 HIS B O 1
ATOM 3853 N N . THR B 1 80 ? -13.102 -3.535 -18.406 1 92.94 80 THR B N 1
ATOM 3854 C CA . THR B 1 80 ? -13.078 -3.328 -19.844 1 92.94 80 THR B CA 1
ATOM 3855 C C . THR B 1 80 ? -13.562 -4.574 -20.578 1 92.94 80 THR B C 1
ATOM 3857 O O . THR B 1 80 ? -13.641 -4.586 -21.812 1 92.94 80 THR B O 1
ATOM 3860 N N . GLN B 1 81 ? -13.766 -5.684 -19.859 1 90.56 81 GLN B N 1
ATOM 3861 C CA . GLN B 1 81 ? -14.297 -6.949 -20.344 1 90.56 81 GLN B CA 1
ATOM 3862 C C . GLN B 1 81 ? -13.289 -7.652 -21.25 1 90.56 81 GLN B C 1
ATOM 3864 O O . GLN B 1 81 ? -13.672 -8.43 -22.125 1 90.56 81 GLN B O 1
ATOM 3869 N N . VAL B 1 82 ? -12.125 -7.234 -21.156 1 90.81 82 VAL B N 1
ATOM 3870 C CA . VAL B 1 82 ? -11.07 -7.926 -21.891 1 90.81 82 VAL B CA 1
ATOM 3871 C C . VAL B 1 82 ? -10.984 -9.375 -21.422 1 90.81 82 VAL B C 1
ATOM 3873 O O . VAL B 1 82 ? -10.867 -10.297 -22.234 1 90.81 82 VAL B O 1
ATOM 3876 N N . SER B 1 83 ? -11.023 -9.586 -20.125 1 85.56 83 SER B N 1
ATOM 3877 C CA . SER B 1 83 ? -10.938 -10.93 -19.562 1 85.56 83 SER B CA 1
ATOM 3878 C C . SER B 1 83 ? -12.086 -11.805 -20.031 1 85.56 83 SER B C 1
ATOM 3880 O O . SER B 1 83 ? -11.883 -12.961 -20.406 1 85.56 83 SER B O 1
ATOM 3882 N N . HIS B 1 84 ? -13.258 -11.25 -20.047 1 84.31 84 HIS B N 1
ATOM 3883 C CA . HIS B 1 84 ? -14.438 -11.977 -20.5 1 84.31 84 HIS B CA 1
ATOM 3884 C C . HIS B 1 84 ? -14.328 -12.344 -21.984 1 84.31 84 HIS B C 1
ATOM 3886 O O . HIS B 1 84 ? -14.727 -13.43 -22.391 1 84.31 84 HIS B O 1
ATOM 3892 N N . THR B 1 85 ? -13.836 -11.43 -22.672 1 89.94 85 THR B N 1
ATOM 3893 C CA . THR B 1 85 ? -13.672 -11.648 -24.109 1 89.94 85 THR B CA 1
ATOM 3894 C C . THR B 1 85 ? -12.656 -12.766 -24.375 1 89.94 85 THR B C 1
ATOM 3896 O O . THR B 1 85 ? -12.867 -13.602 -25.25 1 89.94 85 THR B O 1
ATOM 3899 N N . LEU B 1 86 ? -11.641 -12.742 -23.656 1 88.5 86 LEU B N 1
ATOM 3900 C CA . LEU B 1 86 ? -10.617 -13.781 -23.812 1 88.5 86 LEU B CA 1
ATOM 3901 C C . LEU B 1 86 ? -11.188 -15.156 -23.484 1 88.5 86 LEU B C 1
ATOM 3903 O O . LEU B 1 86 ? -10.914 -16.125 -24.203 1 88.5 86 LEU B O 1
ATOM 3907 N N . VAL B 1 87 ? -11.922 -15.227 -22.438 1 83 87 VAL B N 1
ATOM 3908 C CA . VAL B 1 87 ? -12.531 -16.484 -22.031 1 83 87 VAL B CA 1
ATOM 3909 C C . VAL B 1 87 ? -13.469 -16.984 -23.125 1 83 87 VAL B C 1
ATOM 3911 O O . VAL B 1 87 ? -13.469 -18.172 -23.469 1 83 87 VAL B O 1
ATOM 3914 N N . HIS B 1 88 ? -14.242 -16.078 -23.594 1 85.31 88 HIS B N 1
ATOM 3915 C CA . HIS B 1 88 ? -15.18 -16.422 -24.656 1 85.31 88 HIS B CA 1
ATOM 3916 C C . HIS B 1 88 ? -14.445 -16.984 -25.875 1 85.31 88 HIS B C 1
ATOM 3918 O O . HIS B 1 88 ? -14.859 -17.984 -26.453 1 85.31 88 HIS B O 1
ATOM 3924 N N . GLN B 1 89 ? -13.453 -16.312 -26.266 1 88 89 GLN B N 1
ATOM 3925 C CA . GLN B 1 89 ? -12.703 -16.719 -27.438 1 88 89 GLN B CA 1
ATOM 3926 C C . GLN B 1 89 ? -12.07 -18.094 -27.25 1 88 89 GLN B C 1
ATOM 3928 O O . GLN B 1 89 ? -12.008 -18.906 -28.188 1 88 89 GLN B O 1
ATOM 3933 N N . ILE B 1 90 ? -11.609 -18.359 -26.078 1 86.56 90 ILE B N 1
ATOM 3934 C CA . ILE B 1 90 ? -10.969 -19.641 -25.797 1 86.56 90 ILE B CA 1
ATOM 3935 C C . ILE B 1 90 ? -12.016 -20.75 -25.797 1 86.56 90 ILE B C 1
ATOM 3937 O O . ILE B 1 90 ? -11.836 -21.781 -26.453 1 86.56 90 ILE B O 1
ATOM 3941 N N . VAL B 1 91 ? -13.07 -20.516 -25.094 1 81.81 91 VAL B N 1
ATOM 3942 C CA . VAL B 1 91 ? -14.117 -21.516 -24.953 1 81.81 91 VAL B CA 1
ATOM 3943 C C . VAL B 1 91 ? -14.781 -21.781 -26.297 1 81.81 91 VAL B C 1
ATOM 3945 O O . VAL B 1 91 ? -15.031 -22.938 -26.656 1 81.81 91 VAL B O 1
ATOM 3948 N N . TYR B 1 92 ? -15.031 -20.75 -26.984 1 83.38 92 TYR B N 1
ATOM 3949 C CA . TYR B 1 92 ? -15.656 -20.906 -28.297 1 83.38 92 TYR B CA 1
ATOM 3950 C C . TYR B 1 92 ? -14.68 -21.516 -29.297 1 83.38 92 TYR B C 1
ATOM 3952 O O . TYR B 1 92 ? -15.086 -22.266 -30.172 1 83.38 92 TYR B O 1
ATOM 3960 N N . GLY B 1 93 ? -13.5 -21.109 -29.203 1 86.44 93 GLY B N 1
ATOM 3961 C CA . GLY B 1 93 ? -12.492 -21.672 -30.078 1 86.44 93 GLY B CA 1
ATOM 3962 C C . GLY B 1 93 ? -12.32 -23.172 -29.922 1 86.44 93 GLY B C 1
ATOM 3963 O O . GLY B 1 93 ? -12.18 -23.906 -30.906 1 86.44 93 GLY B O 1
ATOM 3964 N N . VAL B 1 94 ? -12.312 -23.625 -28.703 1 85.62 94 VAL B N 1
ATOM 3965 C CA . VAL B 1 94 ? -12.148 -25.047 -28.406 1 85.62 94 VAL B CA 1
ATOM 3966 C C . VAL B 1 94 ? -13.422 -25.797 -28.75 1 85.62 94 VAL B C 1
ATOM 3968 O O . VAL B 1 94 ? -13.367 -26.953 -29.188 1 85.62 94 VAL B O 1
ATOM 3971 N N . GLY B 1 95 ? -14.516 -25.156 -28.703 1 79.44 95 GLY B N 1
ATOM 3972 C CA . GLY B 1 95 ? -15.789 -25.844 -28.906 1 79.44 95 GLY B CA 1
ATOM 3973 C C . GLY B 1 95 ? -16.172 -26.75 -27.766 1 79.44 95 GLY B C 1
ATOM 3974 O O . GLY B 1 95 ? -15.516 -27.766 -27.531 1 79.44 95 GLY B O 1
ATOM 3975 N N . VAL B 1 96 ? -17.062 -26.422 -26.953 1 76.69 96 VAL B N 1
ATOM 3976 C CA . VAL B 1 96 ? -17.359 -27.125 -25.719 1 76.69 96 VAL B CA 1
ATOM 3977 C C . VAL B 1 96 ? -18.625 -27.984 -25.906 1 76.69 96 VAL B C 1
ATOM 3979 O O . VAL B 1 96 ? -19.656 -27.688 -25.297 1 76.69 96 VAL B O 1
ATOM 3982 N N . ASN B 1 97 ? -18.516 -29 -26.719 1 80.38 97 ASN B N 1
ATOM 3983 C CA . ASN B 1 97 ? -19.672 -29.859 -26.969 1 80.38 97 ASN B CA 1
ATOM 3984 C C . ASN B 1 97 ? -19.5 -31.219 -26.297 1 80.38 97 ASN B C 1
ATOM 3986 O O . ASN B 1 97 ? -20.469 -31.984 -26.172 1 80.38 97 ASN B O 1
ATOM 3990 N N . THR B 1 98 ? -18.312 -31.516 -25.875 1 86.5 98 THR B N 1
ATOM 3991 C CA . THR B 1 98 ? -18.047 -32.75 -25.156 1 86.5 98 THR B CA 1
ATOM 3992 C C . THR B 1 98 ? -17.359 -32.469 -23.828 1 86.5 98 THR B C 1
ATOM 3994 O O . THR B 1 98 ? -16.828 -31.375 -23.609 1 86.5 98 THR B O 1
ATOM 3997 N N . GLN B 1 99 ? -17.391 -33.469 -22.984 1 89.12 99 GLN B N 1
ATOM 3998 C CA . GLN B 1 99 ? -16.766 -33.312 -21.672 1 89.12 99 GLN B CA 1
ATOM 3999 C C . GLN B 1 99 ? -15.258 -33.062 -21.812 1 89.12 99 GLN B C 1
ATOM 4001 O O . GLN B 1 99 ? -14.688 -32.281 -21.062 1 89.12 99 GLN B O 1
ATOM 4006 N N . ARG B 1 100 ? -14.688 -33.812 -22.672 1 90.56 100 ARG B N 1
ATOM 4007 C CA . ARG B 1 100 ? -13.25 -33.688 -22.891 1 90.56 100 ARG B CA 1
ATOM 4008 C C . ARG B 1 100 ? -12.898 -32.281 -23.375 1 90.56 100 ARG B C 1
ATOM 4010 O O . ARG B 1 100 ? -11.938 -31.672 -22.906 1 90.56 100 ARG B O 1
ATOM 4017 N N . ARG B 1 101 ? -13.602 -31.781 -24.312 1 91.81 101 ARG B N 1
ATOM 4018 C CA . ARG B 1 101 ? -13.352 -30.453 -24.859 1 91.81 101 ARG B CA 1
ATOM 4019 C C . ARG B 1 101 ? -13.633 -29.375 -23.812 1 91.81 101 ARG B C 1
ATOM 4021 O O . ARG B 1 101 ? -12.945 -28.344 -23.781 1 91.81 101 ARG B O 1
ATOM 4028 N N . ALA B 1 102 ? -14.656 -29.641 -23.094 1 89.06 102 ALA B N 1
ATOM 4029 C CA . ALA B 1 102 ? -14.969 -28.703 -22.016 1 89.06 102 ALA B CA 1
ATOM 4030 C C . ALA B 1 102 ? -13.82 -28.625 -21 1 89.06 102 ALA B C 1
ATOM 4032 O O . ALA B 1 102 ? -13.477 -27.547 -20.531 1 89.06 102 ALA B O 1
ATOM 4033 N N . LYS B 1 103 ? -13.312 -29.812 -20.672 1 92.19 103 LYS B N 1
ATOM 4034 C CA . LYS B 1 103 ? -12.18 -29.844 -19.75 1 92.19 103 LYS B CA 1
ATOM 4035 C C . LYS B 1 103 ? -10.992 -29.078 -20.297 1 92.19 103 LYS B C 1
ATOM 4037 O O . LYS B 1 103 ? -10.32 -28.344 -19.562 1 92.19 103 LYS B O 1
ATOM 4042 N N . ILE B 1 104 ? -10.727 -29.25 -21.562 1 92.38 104 ILE B N 1
ATOM 4043 C CA . ILE B 1 104 ? -9.625 -28.547 -22.219 1 92.38 104 ILE B CA 1
ATOM 4044 C C . ILE B 1 104 ? -9.875 -27.047 -22.156 1 92.38 104 ILE B C 1
ATOM 4046 O O . ILE B 1 104 ? -8.953 -26.266 -21.875 1 92.38 104 ILE B O 1
ATOM 4050 N N . GLY B 1 105 ? -11.062 -26.672 -22.469 1 90.38 105 GLY B N 1
ATOM 4051 C CA . GLY B 1 105 ? -11.414 -25.266 -22.422 1 90.38 105 GLY B CA 1
ATOM 4052 C C . GLY B 1 105 ? -11.227 -24.672 -21.031 1 90.38 105 GLY B C 1
ATOM 4053 O O . GLY B 1 105 ? -10.75 -23.531 -20.906 1 90.38 105 GLY B O 1
ATOM 4054 N N . ILE B 1 106 ? -11.602 -25.422 -20.094 1 90.44 106 ILE B N 1
ATOM 4055 C CA . ILE B 1 106 ? -11.492 -24.969 -18.703 1 90.44 106 ILE B CA 1
ATOM 4056 C C . ILE B 1 106 ? -10.023 -24.797 -18.328 1 90.44 106 ILE B C 1
ATOM 4058 O O . ILE B 1 106 ? -9.633 -23.766 -17.781 1 90.44 106 ILE B O 1
ATOM 4062 N N . VAL B 1 107 ? -9.234 -25.75 -18.609 1 92.81 107 VAL B N 1
ATOM 4063 C CA . VAL B 1 107 ? -7.816 -25.734 -18.281 1 92.81 107 VAL B CA 1
ATOM 4064 C C . VAL B 1 107 ? -7.121 -24.594 -19.016 1 92.81 107 VAL B C 1
ATOM 4066 O O . VAL B 1 107 ? -6.367 -23.828 -18.422 1 92.81 107 VAL B O 1
ATOM 4069 N N . LEU B 1 108 ? -7.406 -24.438 -20.266 1 92.38 108 LEU B N 1
ATOM 4070 C CA . LEU B 1 108 ? -6.75 -23.422 -21.078 1 92.38 108 LEU B CA 1
ATOM 4071 C C . LEU B 1 108 ? -7.18 -22.031 -20.656 1 92.38 108 LEU B C 1
ATOM 4073 O O . LEU B 1 108 ? -6.352 -21.109 -20.578 1 92.38 108 LEU B O 1
ATOM 4077 N N . SER B 1 109 ? -8.445 -21.859 -20.453 1 91.31 109 SER B N 1
ATOM 4078 C CA . SER B 1 109 ? -8.938 -20.547 -20.047 1 91.31 109 SER B CA 1
ATOM 4079 C C . SER B 1 109 ? -8.359 -20.156 -18.688 1 91.31 109 SER B C 1
ATOM 4081 O O . SER B 1 109 ? -7.906 -19.016 -18.516 1 91.31 109 SER B O 1
ATOM 4083 N N . SER B 1 110 ? -8.359 -21.078 -17.75 1 90.88 110 SER B N 1
ATOM 4084 C CA . SER B 1 110 ? -7.812 -20.812 -16.438 1 90.88 110 SER B CA 1
ATOM 4085 C C . SER B 1 110 ? -6.316 -20.516 -16.5 1 90.88 110 SER B C 1
ATOM 4087 O O . SER B 1 110 ? -5.824 -19.609 -15.836 1 90.88 110 SER B O 1
ATOM 4089 N N . PHE B 1 111 ? -5.723 -21.266 -17.266 1 91.12 111 PHE B N 1
ATOM 4090 C CA . PHE B 1 111 ? -4.281 -21.109 -17.438 1 91.12 111 PHE B CA 1
ATOM 4091 C C . PHE B 1 111 ? -3.945 -19.75 -18 1 91.12 111 PHE B C 1
ATOM 4093 O O . PHE B 1 111 ? -3.098 -19.031 -17.469 1 91.12 111 PHE B O 1
ATOM 4100 N N . ILE B 1 112 ? -4.555 -19.375 -19 1 89.75 112 ILE B N 1
ATOM 4101 C CA . ILE B 1 112 ? -4.25 -18.141 -19.719 1 89.75 112 ILE B CA 1
ATOM 4102 C C . ILE B 1 112 ? -4.641 -16.938 -18.859 1 89.75 112 ILE B C 1
ATOM 4104 O O . ILE B 1 112 ? -3.848 -16 -18.688 1 89.75 112 ILE B O 1
ATOM 4108 N N . ILE B 1 113 ? -5.812 -16.969 -18.328 1 89.12 113 ILE B N 1
ATOM 4109 C CA . ILE B 1 113 ? -6.32 -15.82 -17.578 1 89.12 113 ILE B CA 1
ATOM 4110 C C . ILE B 1 113 ? -5.504 -15.617 -16.312 1 89.12 113 ILE B C 1
ATOM 4112 O O . ILE B 1 113 ? -5.074 -14.508 -16 1 89.12 113 ILE B O 1
ATOM 4116 N N . VAL B 1 114 ? -5.238 -16.672 -15.617 1 91 114 VAL B N 1
ATOM 4117 C CA . VAL B 1 114 ? -4.496 -16.578 -14.359 1 91 114 VAL B CA 1
ATOM 4118 C C . VAL B 1 114 ? -3.029 -16.266 -14.656 1 91 114 VAL B C 1
ATOM 4120 O O . VAL B 1 114 ? -2.387 -15.516 -13.914 1 91 114 VAL B O 1
ATOM 4123 N N . GLY B 1 115 ? -2.588 -16.812 -15.672 1 89.81 115 GLY B N 1
ATOM 4124 C CA . GLY B 1 115 ? -1.227 -16.516 -16.078 1 89.81 115 GLY B CA 1
ATOM 4125 C C . GLY B 1 115 ? -1.025 -15.055 -16.438 1 89.81 115 GLY B C 1
ATOM 4126 O O . GLY B 1 115 ? 0.033 -14.484 -16.172 1 89.81 115 GLY B O 1
ATOM 4127 N N . LEU B 1 116 ? -2.031 -14.484 -17 1 84.94 116 LEU B N 1
ATOM 4128 C CA . LEU B 1 116 ? -1.976 -13.086 -17.422 1 84.94 116 LEU B CA 1
ATOM 4129 C C . LEU B 1 116 ? -2.176 -12.156 -16.219 1 84.94 116 LEU B C 1
ATOM 4131 O O . LEU B 1 116 ? -1.512 -11.125 -16.125 1 84.94 116 LEU B O 1
ATOM 4135 N N . LEU B 1 117 ? -3.037 -12.547 -15.375 1 80.06 117 LEU B N 1
ATOM 4136 C CA . LEU B 1 117 ? -3.404 -11.664 -14.273 1 80.06 117 LEU B CA 1
ATOM 4137 C C . LEU B 1 117 ? -2.451 -11.836 -13.094 1 80.06 117 LEU B C 1
ATOM 4139 O O . LEU B 1 117 ? -2.264 -10.914 -12.305 1 80.06 117 LEU B O 1
ATOM 4143 N N . GLY B 1 118 ? -1.936 -13.031 -12.969 1 84.75 118 GLY B N 1
ATOM 4144 C CA . GLY B 1 118 ? -1.001 -13.297 -11.883 1 84.75 118 GLY B CA 1
ATOM 4145 C C . GLY B 1 118 ? -1.684 -13.523 -10.547 1 84.75 118 GLY B C 1
ATOM 4146 O O . GLY B 1 118 ? -1.042 -13.461 -9.5 1 84.75 118 GLY B O 1
ATOM 4147 N N . THR B 1 119 ? -2.939 -13.609 -10.508 1 82.56 119 THR B N 1
ATOM 4148 C CA . THR B 1 119 ? -3.713 -13.891 -9.305 1 82.56 119 THR B CA 1
ATOM 4149 C C . THR B 1 119 ? -4.688 -15.047 -9.539 1 82.56 119 THR B C 1
ATOM 4151 O O . THR B 1 119 ? -5.402 -15.055 -10.547 1 82.56 119 THR B O 1
ATOM 4154 N N . LEU B 1 120 ? -4.629 -15.945 -8.586 1 87.5 120 LEU B N 1
ATOM 4155 C CA . LEU B 1 120 ? -5.477 -17.125 -8.75 1 87.5 120 LEU B CA 1
ATOM 4156 C C . LEU B 1 120 ? -6.934 -16.781 -8.469 1 87.5 120 LEU B C 1
ATOM 4158 O O . LEU B 1 120 ? -7.805 -17.016 -9.312 1 87.5 120 LEU B O 1
ATOM 4162 N N . ALA B 1 121 ? -7.254 -16.219 -7.355 1 80.25 121 ALA B N 1
ATOM 4163 C CA . ALA B 1 121 ? -8.625 -15.914 -6.965 1 80.25 121 ALA B CA 1
ATOM 4164 C C . ALA B 1 121 ? -9.273 -14.922 -7.934 1 80.25 121 ALA B C 1
ATOM 4166 O O . ALA B 1 121 ? -10.43 -15.086 -8.32 1 80.25 121 ALA B O 1
ATOM 4167 N N . GLY B 1 122 ? -8.531 -13.984 -8.281 1 81 122 GLY B N 1
ATOM 4168 C CA . GLY B 1 122 ? -9.062 -13 -9.211 1 81 122 GLY B CA 1
ATOM 4169 C C . GLY B 1 122 ? -9.383 -13.578 -10.57 1 81 122 GLY B C 1
ATOM 4170 O O . GLY B 1 122 ? -10.414 -13.25 -11.172 1 81 122 GLY B O 1
ATOM 4171 N N . GLY B 1 123 ? -8.477 -14.359 -11.031 1 87.81 123 GLY B N 1
ATOM 4172 C CA . GLY B 1 123 ? -8.695 -14.992 -12.32 1 87.81 123 GLY B CA 1
ATOM 4173 C C . GLY B 1 123 ? -9.883 -15.938 -12.328 1 87.81 123 GLY B C 1
ATOM 4174 O O . GLY B 1 123 ? -10.703 -15.914 -13.242 1 87.81 123 GLY B O 1
ATOM 4175 N N . LEU B 1 124 ? -9.992 -16.672 -11.273 1 89.44 124 LEU B N 1
ATOM 4176 C CA . LEU B 1 124 ? -11.062 -17.656 -11.203 1 89.44 124 LEU B CA 1
ATOM 4177 C C . LEU B 1 124 ? -12.414 -16.969 -10.992 1 89.44 124 LEU B C 1
ATOM 4179 O O . LEU B 1 124 ? -13.438 -17.469 -11.461 1 89.44 124 LEU B O 1
ATOM 4183 N N . ALA B 1 125 ? -12.406 -15.875 -10.359 1 81.94 125 ALA B N 1
ATOM 4184 C CA . ALA B 1 125 ? -13.633 -15.109 -10.172 1 81.94 125 ALA B CA 1
ATOM 4185 C C . ALA B 1 125 ? -14.211 -14.656 -11.508 1 81.94 125 ALA B C 1
ATOM 4187 O O . ALA B 1 125 ? -15.43 -14.602 -11.68 1 81.94 125 ALA B O 1
ATOM 4188 N N . ILE B 1 126 ? -13.352 -14.359 -12.352 1 80.81 126 ILE B N 1
ATOM 4189 C CA . ILE B 1 126 ? -13.758 -13.898 -13.68 1 80.81 126 ILE B CA 1
ATOM 4190 C C . ILE B 1 126 ? -14.273 -15.086 -14.5 1 80.81 126 ILE B C 1
ATOM 4192 O O . ILE B 1 126 ? -15.227 -14.945 -15.273 1 80.81 126 ILE B O 1
ATOM 4196 N N . LEU B 1 127 ? -13.68 -16.203 -14.289 1 86.94 127 LEU B N 1
ATOM 4197 C CA . LEU B 1 127 ? -13.914 -17.375 -15.133 1 86.94 127 LEU B CA 1
ATOM 4198 C C . LEU B 1 127 ? -15.148 -18.141 -14.672 1 86.94 127 LEU B C 1
ATOM 4200 O O . LEU B 1 127 ? -15.836 -18.766 -15.484 1 86.94 127 LEU B O 1
ATOM 4204 N N . ALA B 1 128 ? -15.492 -18.062 -13.469 1 85.12 128 ALA B N 1
ATOM 4205 C CA . ALA B 1 128 ? -16.484 -18.938 -12.836 1 85.12 128 ALA B CA 1
ATOM 4206 C C . ALA B 1 128 ? -17.844 -18.781 -13.484 1 85.12 128 ALA B C 1
ATOM 4208 O O . ALA B 1 128 ? -18.5 -19.766 -13.828 1 85.12 128 ALA B O 1
ATOM 4209 N N . PRO B 1 129 ? -18.344 -17.609 -13.68 1 78.31 129 PRO B N 1
ATOM 4210 C CA . PRO B 1 129 ? -19.672 -17.453 -14.273 1 78.31 129 PRO B CA 1
ATOM 4211 C C . PRO B 1 129 ? -19.75 -18.016 -15.688 1 78.31 129 PRO B C 1
ATOM 4213 O O . PRO B 1 129 ? -20.828 -18.422 -16.141 1 78.31 129 PRO B O 1
ATOM 4216 N N . SER B 1 130 ? -18.688 -18.031 -16.375 1 81 130 SER B N 1
ATOM 4217 C CA . SER B 1 130 ? -18.656 -18.531 -17.734 1 81 130 SER B CA 1
ATOM 4218 C C . SER B 1 130 ? -18.406 -20.031 -17.766 1 81 130 SER B C 1
ATOM 4220 O O . SER B 1 130 ? -18.938 -20.75 -18.625 1 81 130 SER B O 1
ATOM 4222 N N . LEU B 1 131 ? -17.625 -20.469 -16.906 1 86.19 131 LEU B N 1
ATOM 4223 C CA . LEU B 1 131 ? -17.188 -21.859 -16.953 1 86.19 131 LEU B CA 1
ATOM 4224 C C . LEU B 1 131 ? -18.219 -22.781 -16.312 1 86.19 131 LEU B C 1
ATOM 4226 O O . LEU B 1 131 ? -18.359 -23.938 -16.719 1 86.19 131 LEU B O 1
ATOM 4230 N N . ARG B 1 132 ? -18.953 -22.312 -15.375 1 86.69 132 ARG B N 1
ATOM 4231 C CA . ARG B 1 132 ? -19.922 -23.141 -14.68 1 86.69 132 ARG B CA 1
ATOM 4232 C C . ARG B 1 132 ? -21.016 -23.625 -15.625 1 86.69 132 ARG B C 1
ATOM 4234 O O . ARG B 1 132 ? -21.312 -24.812 -15.695 1 86.69 132 ARG B O 1
ATOM 4241 N N . PRO B 1 133 ? -21.625 -22.672 -16.297 1 81.88 133 PRO B N 1
ATOM 4242 C CA . PRO B 1 133 ? -22.641 -23.125 -17.25 1 81.88 133 PRO B CA 1
ATOM 4243 C C . PRO B 1 133 ? -22.094 -24.062 -18.312 1 81.88 133 PRO B C 1
ATOM 4245 O O . PRO B 1 133 ? -22.781 -25 -18.734 1 81.88 133 PRO B O 1
ATOM 4248 N N . ILE B 1 134 ? -20.984 -23.859 -18.766 1 83.56 134 ILE B N 1
ATOM 4249 C CA . ILE B 1 134 ? -20.344 -24.703 -19.766 1 83.56 134 ILE B CA 1
ATOM 4250 C C . ILE B 1 134 ? -20.125 -26.109 -19.203 1 83.56 134 ILE B C 1
ATOM 4252 O O . ILE B 1 134 ? -20.406 -27.109 -19.859 1 83.56 134 ILE B O 1
ATOM 4256 N N . ALA B 1 135 ? -19.578 -26.125 -18.047 1 88.12 135 ALA B N 1
ATOM 4257 C CA . ALA B 1 135 ? -19.359 -27.406 -17.375 1 88.12 135 ALA B CA 1
ATOM 4258 C C . ALA B 1 135 ? -20.688 -28.141 -17.172 1 88.12 135 ALA B C 1
ATOM 4260 O O . ALA B 1 135 ? -20.75 -29.359 -17.344 1 88.12 135 ALA B O 1
ATOM 4261 N N . GLY B 1 136 ? -21.703 -27.422 -16.859 1 87.19 136 GLY B N 1
ATOM 4262 C CA . GLY B 1 136 ? -23.016 -28.016 -16.672 1 87.19 136 GLY B CA 1
ATOM 4263 C C . GLY B 1 136 ? -23.625 -28.562 -17.953 1 87.19 136 GLY B C 1
ATOM 4264 O O . GLY B 1 136 ? -24.297 -29.594 -17.922 1 87.19 136 GLY B O 1
ATOM 4265 N N . SER B 1 137 ? -23.391 -27.906 -18.984 1 84.12 137 SER B N 1
ATOM 4266 C CA . SER B 1 137 ? -23.984 -28.297 -20.266 1 84.12 137 SER B CA 1
ATOM 4267 C C . SER B 1 137 ? -23.438 -29.641 -20.719 1 84.12 137 SER B C 1
ATOM 4269 O O . SER B 1 137 ? -24.109 -30.344 -21.484 1 84.12 137 SER B O 1
ATOM 4271 N N . VAL B 1 138 ? -22.312 -29.922 -20.25 1 88 138 VAL B N 1
ATOM 4272 C CA . VAL B 1 138 ? -21.734 -31.188 -20.688 1 88 138 VAL B CA 1
ATOM 4273 C C . VAL B 1 138 ? -21.797 -32.219 -19.547 1 88 138 VAL B C 1
ATOM 4275 O O . VAL B 1 138 ? -21.219 -33.281 -19.656 1 88 138 VAL B O 1
ATOM 4278 N N . GLY B 1 139 ? -22.281 -31.781 -18.453 1 88.12 139 GLY B N 1
ATOM 4279 C CA . GLY B 1 139 ? -22.5 -32.719 -17.344 1 88.12 139 GLY B CA 1
ATOM 4280 C C . GLY B 1 139 ? -21.266 -32.906 -16.484 1 88.12 139 GLY B C 1
ATOM 4281 O O . GLY B 1 139 ? -21.078 -33.969 -15.898 1 88.12 139 GLY B O 1
ATOM 4282 N N . LEU B 1 140 ? -20.484 -32.062 -16.438 1 91.19 140 LEU B N 1
ATOM 4283 C CA . LEU B 1 140 ? -19.312 -32.156 -15.562 1 91.19 140 LEU B CA 1
ATOM 4284 C C . LEU B 1 140 ? -19.719 -31.969 -14.102 1 91.19 140 LEU B C 1
ATOM 4286 O O . LEU B 1 140 ? -20.594 -31.172 -13.797 1 91.19 140 LEU B O 1
ATOM 4290 N N . SER B 1 141 ? -19.047 -32.688 -13.258 1 93.25 141 SER B N 1
ATOM 4291 C CA . SER B 1 141 ? -19.328 -32.531 -11.828 1 93.25 141 SER B CA 1
ATOM 4292 C C . SER B 1 141 ? -18.625 -31.312 -11.25 1 93.25 141 SER B C 1
ATOM 4294 O O . SER B 1 141 ? -17.609 -30.859 -11.773 1 93.25 141 SER B O 1
ATOM 4296 N N . ARG B 1 142 ? -19.234 -30.812 -10.273 1 93.62 142 ARG B N 1
ATOM 4297 C CA . ARG B 1 142 ? -18.688 -29.625 -9.617 1 93.62 142 ARG B CA 1
ATOM 4298 C C . ARG B 1 142 ? -17.281 -29.891 -9.094 1 93.62 142 ARG B C 1
ATOM 4300 O O . ARG B 1 142 ? -16.391 -29.062 -9.258 1 93.62 142 ARG B O 1
ATOM 4307 N N . PRO B 1 143 ? -17.062 -31.047 -8.43 1 92.5 143 PRO B N 1
ATOM 4308 C CA . PRO B 1 143 ? -15.703 -31.312 -7.945 1 92.5 143 PRO B CA 1
ATOM 4309 C C . PRO B 1 143 ? -14.68 -31.438 -9.078 1 92.5 143 PRO B C 1
ATOM 4311 O O . PRO B 1 143 ? -13.539 -30.984 -8.93 1 92.5 143 PRO B O 1
ATOM 4314 N N . SER B 1 144 ? -15.039 -32.031 -10.078 1 94 144 SER B N 1
ATOM 4315 C CA . SER B 1 144 ? -14.148 -32.125 -11.227 1 94 144 SER B CA 1
ATOM 4316 C C . SER B 1 144 ? -13.789 -30.734 -11.773 1 94 144 SER B C 1
ATOM 4318 O O . SER B 1 144 ? -12.641 -30.484 -12.141 1 94 144 SER B O 1
ATOM 4320 N N . LEU B 1 145 ? -14.766 -29.938 -11.805 1 93.12 145 LEU B N 1
ATOM 4321 C CA . LEU B 1 145 ? -14.523 -28.562 -12.227 1 93.12 145 LEU B CA 1
ATOM 4322 C C . LEU B 1 145 ? -13.562 -27.859 -11.273 1 93.12 145 LEU B C 1
ATOM 4324 O O . LEU B 1 145 ? -12.641 -27.156 -11.703 1 93.12 145 LEU B O 1
ATOM 4328 N N . ALA B 1 146 ? -13.734 -28.062 -10.047 1 93.31 146 ALA B N 1
ATOM 4329 C CA . ALA B 1 146 ? -12.938 -27.406 -9.016 1 93.31 146 ALA B CA 1
ATOM 4330 C C . ALA B 1 146 ? -11.469 -27.812 -9.109 1 93.31 146 ALA B C 1
ATOM 4332 O O . ALA B 1 146 ? -10.578 -26.969 -9.023 1 93.31 146 ALA B O 1
ATOM 4333 N N . VAL B 1 147 ? -11.258 -29.047 -9.273 1 94 147 VAL B N 1
ATOM 4334 C CA . VAL B 1 147 ? -9.883 -29.547 -9.312 1 94 147 VAL B CA 1
ATOM 4335 C C . VAL B 1 147 ? -9.195 -29.047 -10.578 1 94 147 VAL B C 1
ATOM 4337 O O . VAL B 1 147 ? -8 -28.719 -10.555 1 94 147 VAL B O 1
ATOM 4340 N N . LEU B 1 148 ? -9.875 -29.016 -11.688 1 94.06 148 LEU B N 1
ATOM 4341 C CA . LEU B 1 148 ? -9.312 -28.547 -12.938 1 94.06 148 LEU B CA 1
ATOM 4342 C C . LEU B 1 148 ? -8.992 -27.047 -12.852 1 94.06 148 LEU B C 1
ATOM 4344 O O . LEU B 1 148 ? -7.926 -26.609 -13.297 1 94.06 148 LEU B O 1
ATOM 4348 N N . MET B 1 149 ? -9.867 -26.359 -12.258 1 93.19 149 MET B N 1
ATOM 4349 C CA . MET B 1 149 ? -9.656 -24.922 -12.102 1 93.19 149 MET B CA 1
ATOM 4350 C C . MET B 1 149 ? -8.469 -24.641 -11.188 1 93.19 149 MET B C 1
ATOM 4352 O O . MET B 1 149 ? -7.633 -23.781 -11.492 1 93.19 149 MET B O 1
ATOM 4356 N N . GLN B 1 150 ? -8.383 -25.328 -10.148 1 92.5 150 GLN B N 1
ATOM 4357 C CA . GLN B 1 150 ? -7.301 -25.109 -9.195 1 92.5 150 GLN B CA 1
ATOM 4358 C C . GLN B 1 150 ? -5.949 -25.438 -9.828 1 92.5 150 GLN B C 1
ATOM 4360 O O . GLN B 1 150 ? -5.016 -24.625 -9.758 1 92.5 150 GLN B O 1
ATOM 4365 N N . ALA B 1 151 ? -5.871 -26.609 -10.328 1 93.88 151 ALA B N 1
ATOM 4366 C CA . ALA B 1 151 ? -4.598 -27.078 -10.883 1 93.88 151 ALA B CA 1
ATOM 4367 C C . ALA B 1 151 ? -4.117 -26.156 -12 1 93.88 151 ALA B C 1
ATOM 4369 O O . ALA B 1 151 ? -2.943 -25.781 -12.047 1 93.88 151 ALA B O 1
ATOM 4370 N N . SER B 1 152 ? -4.98 -25.859 -12.906 1 94.38 152 SER B N 1
ATOM 4371 C CA . SER B 1 152 ? -4.605 -25.016 -14.023 1 94.38 152 SER B CA 1
ATOM 4372 C C . SER B 1 152 ? -4.227 -23.609 -13.547 1 94.38 152 SER B C 1
ATOM 4374 O O . SER B 1 152 ? -3.262 -23.016 -14.039 1 94.38 152 SER B O 1
ATOM 4376 N N . ALA B 1 153 ? -4.953 -23.125 -12.633 1 92.69 153 ALA B N 1
ATOM 4377 C CA . ALA B 1 153 ? -4.676 -21.797 -12.102 1 92.69 153 ALA B CA 1
ATOM 4378 C C . ALA B 1 153 ? -3.348 -21.766 -11.344 1 92.69 153 ALA B C 1
ATOM 4380 O O . ALA B 1 153 ? -2.561 -20.828 -11.492 1 92.69 153 ALA B O 1
ATOM 4381 N N . GLU B 1 154 ? -3.102 -22.703 -10.539 1 92.44 154 GLU B N 1
ATOM 4382 C CA . GLU B 1 154 ? -1.867 -22.797 -9.766 1 92.44 154 GLU B CA 1
ATOM 4383 C C . GLU B 1 154 ? -0.648 -22.891 -10.68 1 92.44 154 GLU B C 1
ATOM 4385 O O . GLU B 1 154 ? 0.37 -22.234 -10.438 1 92.44 154 GLU B O 1
ATOM 4390 N N . GLU B 1 155 ? -0.778 -23.734 -11.617 1 94.06 155 GLU B N 1
ATOM 4391 C CA . GLU B 1 155 ? 0.358 -23.906 -12.516 1 94.06 155 GLU B CA 1
ATOM 4392 C C . GLU B 1 155 ? 0.565 -22.672 -13.391 1 94.06 155 GLU B C 1
ATOM 4394 O O . GLU B 1 155 ? 1.694 -22.359 -13.773 1 94.06 155 GLU B O 1
ATOM 4399 N N . ALA B 1 156 ? -0.52 -22.016 -13.727 1 93.69 156 ALA B N 1
ATOM 4400 C CA . ALA B 1 156 ? -0.398 -20.766 -14.461 1 93.69 156 ALA B CA 1
ATOM 4401 C C . ALA B 1 156 ? 0.458 -19.766 -13.695 1 93.69 156 ALA B C 1
ATOM 4403 O O . ALA B 1 156 ? 1.201 -18.984 -14.297 1 93.69 156 ALA B O 1
ATOM 4404 N N . LEU B 1 157 ? 0.445 -19.797 -12.438 1 92.81 157 LEU B N 1
ATOM 4405 C CA . LEU B 1 157 ? 1.153 -18.859 -11.586 1 92.81 157 LEU B CA 1
ATOM 4406 C C . LEU B 1 157 ? 2.654 -19.125 -11.609 1 92.81 157 LEU B C 1
ATOM 4408 O O . LEU B 1 157 ? 3.451 -18.234 -11.289 1 92.81 157 LEU B O 1
ATOM 4412 N N . ILE B 1 158 ? 3.061 -20.297 -11.977 1 93.88 158 ILE B N 1
ATOM 4413 C CA . ILE B 1 158 ? 4.496 -20.547 -12.008 1 93.88 158 ILE B CA 1
ATOM 4414 C C . ILE B 1 158 ? 4.992 -20.516 -13.453 1 93.88 158 ILE B C 1
ATOM 4416 O O . ILE B 1 158 ? 6.184 -20.703 -13.711 1 93.88 158 ILE B O 1
ATOM 4420 N N . LEU B 1 159 ? 4.109 -20.266 -14.398 1 93.44 159 LEU B N 1
ATOM 4421 C CA . LEU B 1 159 ? 4.5 -20.234 -15.805 1 93.44 159 LEU B CA 1
ATOM 4422 C C . LEU B 1 159 ? 4.391 -18.828 -16.359 1 93.44 159 LEU B C 1
ATOM 4424 O O . LEU B 1 159 ? 5.109 -18.453 -17.297 1 93.44 159 LEU B O 1
ATOM 4428 N N . GLY B 1 160 ? 3.52 -18.062 -15.828 1 91.81 160 GLY B N 1
ATOM 4429 C CA . GLY B 1 160 ? 3.326 -16.703 -16.328 1 91.81 160 GLY B CA 1
ATOM 4430 C C . GLY B 1 160 ? 4.555 -15.828 -16.172 1 91.81 160 GLY B C 1
ATOM 4431 O O . GLY B 1 160 ? 5.16 -15.789 -15.094 1 91.81 160 GLY B O 1
ATOM 4432 N N . PRO B 1 161 ? 4.902 -15.164 -17.156 1 90.5 161 PRO B N 1
ATOM 4433 C CA . PRO B 1 161 ? 6.148 -14.391 -17.125 1 90.5 161 PRO B CA 1
ATOM 4434 C C . PRO B 1 161 ? 6.137 -13.289 -16.062 1 90.5 161 PRO B C 1
ATOM 4436 O O . PRO B 1 161 ? 7.191 -12.914 -15.547 1 90.5 161 PRO B O 1
ATOM 4439 N N . PHE B 1 162 ? 4.973 -12.727 -15.797 1 91.75 162 PHE B N 1
ATOM 4440 C CA . PHE B 1 162 ? 4.918 -11.609 -14.867 1 91.75 162 PHE B CA 1
ATOM 4441 C C . PHE B 1 162 ? 4.172 -12 -13.594 1 91.75 162 PHE B C 1
ATOM 4443 O O . PHE B 1 162 ? 3.76 -11.141 -12.82 1 91.75 162 PHE B O 1
ATOM 4450 N N . ALA B 1 163 ? 3.932 -13.336 -13.445 1 91.62 163 ALA B N 1
ATOM 4451 C CA . ALA B 1 163 ? 3.316 -13.82 -12.211 1 91.62 163 ALA B CA 1
ATOM 4452 C C . ALA B 1 163 ? 4.254 -13.641 -11.023 1 91.62 163 ALA B C 1
ATOM 4454 O O . ALA B 1 163 ? 5.465 -13.844 -11.141 1 91.62 163 ALA B O 1
ATOM 4455 N N . PRO B 1 164 ? 3.762 -13.32 -9.945 1 90.06 164 PRO B N 1
ATOM 4456 C CA . PRO B 1 164 ? 4.582 -12.969 -8.781 1 90.06 164 PRO B CA 1
ATOM 4457 C C . PRO B 1 164 ? 5.543 -14.086 -8.375 1 90.06 164 PRO B C 1
ATOM 4459 O O . PRO B 1 164 ? 6.711 -13.82 -8.086 1 90.06 164 PRO B O 1
ATOM 4462 N N . PRO B 1 165 ? 5.176 -15.312 -8.328 1 91.5 165 PRO B N 1
ATOM 4463 C CA . PRO B 1 165 ? 6.145 -16.359 -7.98 1 91.5 165 PRO B CA 1
ATOM 4464 C C . PRO B 1 165 ? 7.312 -16.422 -8.969 1 91.5 165 PRO B C 1
ATOM 4466 O O . PRO B 1 165 ? 8.461 -16.625 -8.562 1 91.5 165 PRO B O 1
ATOM 4469 N N . VAL B 1 166 ? 6.992 -16.297 -10.219 1 93.62 166 VAL B N 1
ATOM 4470 C CA . VAL B 1 166 ? 8.031 -16.328 -11.242 1 93.62 166 VAL B CA 1
ATOM 4471 C C . VAL B 1 166 ? 8.938 -15.117 -11.109 1 93.62 166 VAL B C 1
ATOM 4473 O O . VAL B 1 166 ? 10.164 -15.25 -11.141 1 93.62 166 VAL B O 1
ATOM 4476 N N . VAL B 1 167 ? 8.336 -14.023 -10.914 1 92.69 167 VAL B N 1
ATOM 4477 C CA . VAL B 1 167 ? 9.086 -12.781 -10.766 1 92.69 167 VAL B CA 1
ATOM 4478 C C . VAL B 1 167 ? 10.016 -12.891 -9.555 1 92.69 167 VAL B C 1
ATOM 4480 O O . VAL B 1 167 ? 11.172 -12.453 -9.609 1 92.69 167 VAL B O 1
ATOM 4483 N N . THR B 1 168 ? 9.555 -13.43 -8.531 1 93.06 168 THR B N 1
ATOM 4484 C CA . THR B 1 168 ? 10.344 -13.602 -7.32 1 93.06 168 THR B CA 1
ATOM 4485 C C . THR B 1 168 ? 11.5 -14.57 -7.562 1 93.06 168 THR B C 1
ATOM 4487 O O . THR B 1 168 ? 12.633 -14.305 -7.148 1 93.06 168 THR B O 1
ATOM 4490 N N . LEU B 1 169 ? 11.164 -15.648 -8.195 1 94.38 169 LEU B N 1
ATOM 4491 C CA . LEU B 1 169 ? 12.172 -16.656 -8.484 1 94.38 169 LEU B CA 1
ATOM 4492 C C . LEU B 1 169 ? 13.289 -16.078 -9.344 1 94.38 169 LEU B C 1
ATOM 4494 O O . LEU B 1 169 ? 14.469 -16.297 -9.062 1 94.38 169 LEU B O 1
ATOM 4498 N N . LEU B 1 170 ? 12.914 -15.359 -10.359 1 94.19 170 LEU B N 1
ATOM 4499 C CA . LEU B 1 170 ? 13.898 -14.727 -11.234 1 94.19 170 LEU B CA 1
ATOM 4500 C C . LEU B 1 170 ? 14.711 -13.688 -10.469 1 94.19 170 LEU B C 1
ATOM 4502 O O . LEU B 1 170 ? 15.922 -13.562 -10.688 1 94.19 170 LEU B O 1
ATOM 4506 N N . GLY B 1 171 ? 14.094 -13.016 -9.648 1 93.19 171 GLY B N 1
ATOM 4507 C CA . GLY B 1 171 ? 14.766 -11.984 -8.867 1 93.19 171 GLY B CA 1
ATOM 4508 C C . GLY B 1 171 ? 15.805 -12.539 -7.914 1 93.19 171 GLY B C 1
ATOM 4509 O O . GLY B 1 171 ? 16.891 -11.969 -7.77 1 93.19 171 GLY B O 1
ATOM 4510 N N . VAL B 1 172 ? 15.523 -13.641 -7.281 1 93 172 VAL B N 1
ATOM 4511 C CA . VAL B 1 172 ? 16.422 -14.164 -6.266 1 93 172 VAL B CA 1
ATOM 4512 C C . VAL B 1 172 ? 17.531 -14.984 -6.934 1 93 172 VAL B C 1
ATOM 4514 O O . VAL B 1 172 ? 18.656 -15.055 -6.426 1 93 172 VAL B O 1
ATOM 4517 N N . THR B 1 173 ? 17.312 -15.609 -8.07 1 93.75 173 THR B N 1
ATOM 4518 C CA . THR B 1 173 ? 18.281 -16.5 -8.703 1 93.75 173 THR B CA 1
ATOM 4519 C C . THR B 1 173 ? 19.078 -15.742 -9.766 1 93.75 173 THR B C 1
ATOM 4521 O O . THR B 1 173 ? 20.188 -16.141 -10.102 1 93.75 173 THR B O 1
ATOM 4524 N N . GLY B 1 174 ? 18.453 -14.781 -10.367 1 93.06 174 GLY B N 1
ATOM 4525 C CA . GLY B 1 174 ? 19.094 -14.078 -11.477 1 93.06 174 GLY B CA 1
ATOM 4526 C C . GLY B 1 174 ? 18.984 -14.812 -12.797 1 93.06 174 GLY B C 1
ATOM 4527 O O . GLY B 1 174 ? 19.562 -14.391 -13.797 1 93.06 174 GLY B O 1
ATOM 4528 N N . LEU B 1 175 ? 18.266 -15.875 -12.805 1 93.31 175 LEU B N 1
ATOM 4529 C CA . LEU B 1 175 ? 18.109 -16.672 -14.016 1 93.31 175 LEU B CA 1
ATOM 4530 C C . LEU 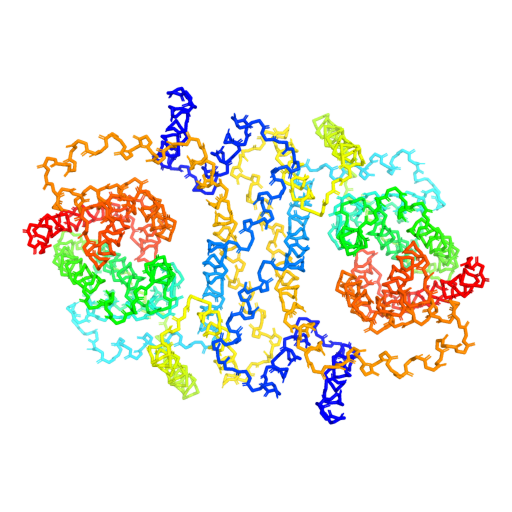B 1 175 ? 17.172 -15.969 -15 1 93.31 175 LEU B C 1
ATOM 4532 O O . LEU B 1 175 ? 16.406 -15.086 -14.617 1 93.31 175 LEU B O 1
ATOM 4536 N N . SER B 1 176 ? 17.281 -16.359 -16.219 1 92.44 176 SER B N 1
ATOM 4537 C CA . SER B 1 176 ? 16.406 -15.82 -17.25 1 92.44 176 SER B CA 1
ATOM 4538 C C . SER B 1 176 ? 15.055 -16.547 -17.25 1 92.44 176 SER B C 1
ATOM 4540 O O . SER B 1 176 ? 14.977 -17.719 -16.875 1 92.44 176 SER B O 1
ATOM 4542 N N . TYR B 1 177 ? 14.023 -15.844 -17.688 1 93.38 177 TYR B N 1
ATOM 4543 C CA . TYR B 1 177 ? 12.68 -16.406 -17.734 1 93.38 177 TYR B CA 1
ATOM 4544 C C . TYR B 1 177 ? 12.641 -17.641 -18.641 1 93.38 177 TYR B C 1
ATOM 4546 O O . TYR B 1 177 ? 12.023 -18.656 -18.297 1 93.38 177 TYR B O 1
ATOM 4554 N N . GLY B 1 178 ? 13.266 -17.516 -19.828 1 92.38 178 GLY B N 1
ATOM 4555 C CA . GLY B 1 178 ? 13.258 -18.625 -20.75 1 92.38 178 GLY B CA 1
ATOM 4556 C C . GLY B 1 178 ? 13.805 -19.906 -20.156 1 92.38 178 GLY B C 1
ATOM 4557 O O . GLY B 1 178 ? 13.227 -20.984 -20.344 1 92.38 178 GLY B O 1
ATOM 4558 N N . THR B 1 179 ? 14.898 -19.812 -19.469 1 93.25 179 THR B N 1
ATOM 4559 C CA . THR B 1 179 ? 15.547 -20.969 -18.859 1 93.25 179 THR B CA 1
ATOM 4560 C C . THR B 1 179 ? 14.664 -21.562 -17.766 1 93.25 179 THR B C 1
ATOM 4562 O O . THR B 1 179 ? 14.484 -22.781 -17.703 1 93.25 179 THR B O 1
ATOM 4565 N N . VAL B 1 180 ? 14.164 -20.703 -16.938 1 94.38 180 VAL B N 1
ATOM 4566 C CA . VAL B 1 180 ? 13.32 -21.172 -15.836 1 94.38 180 VAL B CA 1
ATOM 4567 C C . VAL B 1 180 ? 12.039 -21.797 -16.391 1 94.38 180 VAL B C 1
ATOM 4569 O O . VAL B 1 180 ? 11.578 -22.828 -15.898 1 94.38 180 VAL B O 1
ATOM 4572 N N . PHE B 1 181 ? 11.492 -21.156 -17.406 1 94.75 181 PHE B N 1
ATOM 4573 C CA . PHE B 1 181 ? 10.266 -21.641 -18.031 1 94.75 181 PHE B CA 1
ATOM 4574 C C . PHE B 1 181 ? 10.453 -23.062 -18.562 1 94.75 181 PHE B C 1
ATOM 4576 O O . PHE B 1 181 ? 9.656 -23.953 -18.266 1 94.75 181 PHE B O 1
ATOM 4583 N N . LEU B 1 182 ? 11.469 -23.344 -19.234 1 94.19 182 LEU B N 1
ATOM 4584 C CA . LEU B 1 182 ? 11.672 -24.594 -19.969 1 94.19 182 LEU B CA 1
ATOM 4585 C C . LEU B 1 182 ? 12.141 -25.703 -19.031 1 94.19 182 LEU B C 1
ATOM 4587 O O . LEU B 1 182 ? 11.742 -26.859 -19.172 1 94.19 182 LEU B O 1
ATOM 4591 N N . TYR B 1 183 ? 12.945 -25.312 -18.047 1 94 183 TYR B N 1
ATOM 4592 C CA . TYR B 1 183 ? 13.656 -26.375 -17.359 1 94 183 TYR B CA 1
ATOM 4593 C C . TYR B 1 183 ? 13.156 -26.531 -15.93 1 94 183 TYR B C 1
ATOM 4595 O O . TYR B 1 183 ? 13.461 -27.516 -15.258 1 94 183 TYR B O 1
ATOM 4603 N N . ALA B 1 184 ? 12.461 -25.641 -15.461 1 95 184 ALA B N 1
ATOM 4604 C CA . ALA B 1 184 ? 12 -25.75 -14.078 1 95 184 ALA B CA 1
ATOM 4605 C C . ALA B 1 184 ? 10.469 -25.75 -14.008 1 95 184 ALA B C 1
ATOM 4607 O O . ALA B 1 184 ? 9.859 -26.734 -13.594 1 95 184 ALA B O 1
ATOM 4608 N N . SER B 1 185 ? 9.844 -24.688 -14.539 1 95.75 185 SER B N 1
ATOM 4609 C CA . SER B 1 185 ? 8.406 -24.484 -14.352 1 95.75 185 SER B CA 1
ATOM 4610 C C . SER B 1 185 ? 7.598 -25.438 -15.211 1 95.75 185 SER B C 1
ATOM 4612 O O . SER B 1 185 ? 6.625 -26.031 -14.742 1 95.75 185 SER B O 1
ATOM 4614 N N . LEU B 1 186 ? 7.93 -25.609 -16.438 1 95.25 186 LEU B N 1
ATOM 4615 C CA . LEU B 1 186 ? 7.145 -26.391 -17.391 1 95.25 186 LEU B CA 1
ATOM 4616 C C . LEU B 1 186 ? 7.09 -27.859 -16.984 1 95.25 186 LEU B C 1
ATOM 4618 O O . LEU B 1 186 ? 6.02 -28.469 -16.969 1 95.25 186 LEU B O 1
ATOM 4622 N N . PRO B 1 187 ? 8.211 -28.453 -16.625 1 94.5 187 PRO B N 1
ATOM 4623 C CA . PRO B 1 187 ? 8.148 -29.859 -16.203 1 94.5 187 PRO B CA 1
ATOM 4624 C C . PRO B 1 187 ? 7.219 -30.078 -15.016 1 94.5 187 PRO B C 1
ATOM 4626 O O . PRO B 1 187 ? 6.445 -31.047 -15 1 94.5 187 PRO B O 1
ATOM 4629 N N . ILE B 1 188 ? 7.316 -29.234 -14.062 1 94.19 188 ILE B N 1
ATOM 4630 C CA . ILE B 1 188 ? 6.461 -29.344 -12.883 1 94.19 188 ILE B CA 1
ATOM 4631 C C . ILE B 1 188 ? 5 -29.188 -13.289 1 94.19 188 ILE B C 1
ATOM 4633 O O . ILE B 1 188 ? 4.133 -29.938 -12.828 1 94.19 188 ILE B O 1
ATOM 4637 N N . ALA B 1 189 ? 4.754 -28.188 -14.117 1 95 189 ALA B N 1
ATOM 4638 C CA . ALA B 1 189 ? 3.391 -27.891 -14.555 1 95 189 ALA B CA 1
ATOM 4639 C C . ALA B 1 189 ? 2.801 -29.062 -15.336 1 95 189 ALA B C 1
ATOM 4641 O O . ALA B 1 189 ? 1.629 -29.406 -15.164 1 95 189 ALA B O 1
ATOM 4642 N N . VAL B 1 190 ? 3.58 -29.672 -16.172 1 94.62 190 VAL B N 1
ATOM 4643 C CA . VAL B 1 190 ? 3.113 -30.766 -17.016 1 94.62 190 VAL B CA 1
ATOM 4644 C C . VAL B 1 190 ? 2.748 -31.969 -16.141 1 94.62 190 VAL B C 1
ATOM 4646 O O . VAL B 1 190 ? 1.685 -32.562 -16.312 1 94.62 190 VAL B O 1
ATOM 4649 N N . VAL B 1 191 ? 3.59 -32.281 -15.211 1 94.44 191 VAL B N 1
ATOM 4650 C CA . VAL B 1 191 ? 3.34 -33.406 -14.312 1 94.44 191 VAL B CA 1
ATOM 4651 C C . VAL B 1 191 ? 2.059 -33.156 -13.516 1 94.44 191 VAL B C 1
ATOM 4653 O O . VAL B 1 191 ? 1.24 -34.062 -13.352 1 94.44 191 VAL B O 1
ATOM 4656 N N . THR B 1 192 ? 1.872 -31.969 -13.078 1 94.31 192 THR B N 1
ATOM 4657 C CA . THR B 1 192 ? 0.711 -31.609 -12.266 1 94.31 192 THR B CA 1
ATOM 4658 C C . THR B 1 192 ? -0.566 -31.656 -13.094 1 94.31 192 THR B C 1
ATOM 4660 O O . THR B 1 192 ? -1.577 -32.219 -12.656 1 94.31 192 THR B O 1
ATOM 4663 N N . LEU B 1 193 ? -0.512 -31.078 -14.289 1 94.25 193 LEU B N 1
ATOM 4664 C CA . LEU B 1 193 ? -1.7 -30.984 -15.125 1 94.25 193 LEU B CA 1
ATOM 4665 C C . LEU B 1 193 ? -2.115 -32.375 -15.641 1 94.25 193 LEU B C 1
ATOM 4667 O O . LEU B 1 193 ? -3.307 -32.656 -15.711 1 94.25 193 LEU B O 1
ATOM 4671 N N . ILE B 1 194 ? -1.174 -33.188 -15.992 1 94.88 194 ILE B N 1
ATOM 4672 C CA . ILE B 1 194 ? -1.478 -34.531 -16.453 1 94.88 194 ILE B CA 1
ATOM 4673 C C . ILE B 1 194 ? -2.109 -35.344 -15.328 1 94.88 194 ILE B C 1
ATOM 4675 O O . ILE B 1 194 ? -3.115 -36.031 -15.531 1 94.88 194 ILE B O 1
ATOM 4679 N N . THR B 1 195 ? -1.5 -35.25 -14.172 1 95.56 195 THR B N 1
ATOM 4680 C CA . THR B 1 195 ? -2.027 -35.969 -13.023 1 95.56 195 THR B CA 1
ATOM 4681 C C . THR B 1 195 ? -3.443 -35.5 -12.695 1 95.56 195 THR B C 1
ATOM 4683 O O . THR B 1 195 ? -4.328 -36.312 -12.445 1 95.56 195 THR B O 1
ATOM 4686 N N . THR B 1 196 ? -3.639 -34.188 -12.688 1 94.44 196 THR B N 1
ATOM 4687 C CA . THR B 1 196 ? -4.945 -33.656 -12.359 1 94.44 196 THR B CA 1
ATOM 4688 C C . THR B 1 196 ? -5.977 -34 -13.422 1 94.44 196 THR B C 1
ATOM 4690 O O . THR B 1 196 ? -7.148 -34.25 -13.109 1 94.44 196 THR B O 1
ATOM 4693 N N . TRP B 1 197 ? -5.523 -34.062 -14.641 1 93.56 197 TRP B N 1
ATOM 4694 C CA . TRP B 1 197 ? -6.414 -34.469 -15.727 1 93.56 197 TRP B CA 1
ATOM 4695 C C . TRP B 1 197 ? -6.992 -35.844 -15.484 1 93.56 197 TRP B C 1
ATOM 4697 O O . TRP B 1 197 ? -8.195 -36.062 -15.633 1 93.56 197 TRP B O 1
ATOM 4707 N N . PHE B 1 198 ? -6.188 -36.781 -15.133 1 94.62 198 PHE B N 1
ATOM 4708 C CA . PHE B 1 198 ? -6.629 -38.125 -14.844 1 94.62 198 PHE B CA 1
ATOM 4709 C C . PHE B 1 198 ? -7.492 -38.156 -13.594 1 94.62 198 PHE B C 1
ATOM 4711 O O . PHE B 1 198 ? -8.5 -38.875 -13.547 1 94.62 198 PHE B O 1
ATOM 4718 N N . MET B 1 199 ? -7.082 -37.438 -12.648 1 94.56 199 MET B N 1
ATOM 4719 C CA . MET B 1 199 ? -7.84 -37.406 -11.406 1 94.56 199 MET B CA 1
ATOM 4720 C C . MET B 1 199 ? -9.219 -36.781 -11.617 1 94.56 199 MET B C 1
ATOM 4722 O O . MET B 1 199 ? -10.195 -37.188 -11.008 1 94.56 199 MET B O 1
ATOM 4726 N N . ALA B 1 200 ? -9.242 -35.688 -12.406 1 94.25 200 ALA B N 1
ATOM 4727 C CA . ALA B 1 200 ? -10.523 -35.062 -12.703 1 94.25 200 ALA B CA 1
ATOM 4728 C C . ALA B 1 200 ? -11.492 -36.031 -13.352 1 94.25 200 ALA B C 1
ATOM 4730 O O . ALA B 1 200 ? -12.688 -36 -13.078 1 94.25 200 ALA B O 1
ATOM 4731 N N . SER B 1 201 ? -11.008 -36.906 -14.203 1 93.38 201 SER B N 1
ATOM 4732 C CA . SER B 1 201 ? -11.828 -37.906 -14.852 1 93.38 201 SER B CA 1
ATOM 4733 C C . SER B 1 201 ? -12.312 -38.969 -13.844 1 93.38 201 SER B C 1
ATOM 4735 O O . SER B 1 201 ? -13.461 -39.406 -13.906 1 93.38 201 SER B O 1
ATOM 4737 N N . ARG B 1 202 ? -11.438 -39.312 -12.992 1 94.12 202 ARG B N 1
ATOM 4738 C CA . ARG B 1 202 ? -11.812 -40.281 -11.945 1 94.12 202 ARG B CA 1
ATOM 4739 C C . ARG B 1 202 ? -12.867 -39.688 -11.023 1 94.12 202 ARG B C 1
ATOM 4741 O O . ARG B 1 202 ? -13.828 -40.344 -10.648 1 94.12 202 ARG B O 1
ATOM 4748 N N . LEU B 1 203 ? -12.711 -38.438 -10.664 1 93.19 203 LEU B N 1
ATOM 4749 C CA . LEU B 1 203 ? -13.641 -37.781 -9.758 1 93.19 203 LEU B CA 1
ATOM 4750 C C . LEU B 1 203 ? -14.992 -37.562 -10.438 1 93.19 203 LEU B C 1
ATOM 4752 O O . LEU B 1 203 ? -16.031 -37.562 -9.773 1 93.19 203 LEU B O 1
ATOM 4756 N N . GLN B 1 204 ? -14.891 -37.281 -11.75 1 92.31 204 GLN B N 1
ATOM 4757 C CA . GLN B 1 204 ? -16.125 -37.156 -12.516 1 92.31 204 GLN B CA 1
ATOM 4758 C C . GLN B 1 204 ? -17 -38.375 -12.391 1 92.31 204 GLN B C 1
ATOM 4760 O O . GLN B 1 204 ? -18.219 -38.281 -12.266 1 92.31 204 GLN B O 1
ATOM 4765 N N . LYS B 1 205 ? -16.391 -39.531 -12.414 1 92.62 205 LYS B N 1
ATOM 4766 C CA . LYS B 1 205 ? -17.125 -40.781 -12.281 1 92.62 205 LYS B CA 1
ATOM 4767 C C . LYS B 1 205 ? -17.609 -41 -10.852 1 92.62 205 LYS B C 1
ATOM 4769 O O . LYS B 1 205 ? -18.719 -41.469 -10.633 1 92.62 205 LYS B O 1
ATOM 4774 N N . LEU B 1 206 ? -16.828 -40.656 -9.922 1 91.94 206 LEU B N 1
ATOM 4775 C CA . LEU B 1 206 ? -17.141 -40.875 -8.508 1 91.94 206 LEU B CA 1
ATOM 4776 C C . LEU B 1 206 ? -18.25 -39.938 -8.039 1 91.94 206 LEU B C 1
ATOM 4778 O O . LEU B 1 206 ? -19.047 -40.312 -7.176 1 91.94 206 LEU B O 1
ATOM 4782 N N . TYR B 1 207 ? -18.234 -38.75 -8.555 1 91.69 207 TYR B N 1
ATOM 4783 C CA . TYR B 1 207 ? -19.172 -37.719 -8.062 1 91.69 207 TYR B CA 1
ATOM 4784 C C . TYR B 1 207 ? -20.094 -37.25 -9.172 1 91.69 207 TYR B C 1
ATOM 4786 O O . TYR B 1 207 ? -20.359 -36.062 -9.289 1 91.69 207 TYR B O 1
ATOM 4794 N N . ILE B 1 208 ? -20.547 -38.094 -9.969 1 87.75 208 ILE B N 1
ATOM 4795 C CA . ILE B 1 208 ? -21.438 -37.812 -11.086 1 87.75 208 ILE B CA 1
ATOM 4796 C C . ILE B 1 208 ? -22.734 -37.188 -10.57 1 87.75 208 ILE B C 1
ATOM 4798 O O . ILE B 1 208 ? -23.391 -36.406 -11.273 1 87.75 208 ILE B O 1
ATOM 4802 N N . ASN B 1 209 ? -23.016 -37.375 -9.32 1 86.06 209 ASN B N 1
ATOM 4803 C CA . ASN B 1 209 ? -24.266 -36.938 -8.727 1 86.06 209 ASN B CA 1
ATOM 4804 C C . ASN B 1 209 ? -24.188 -35.469 -8.273 1 86.06 209 ASN B C 1
ATOM 4806 O O . ASN B 1 209 ? -25.172 -34.906 -7.797 1 86.06 209 ASN B O 1
ATOM 4810 N N . GLU B 1 210 ? -23.078 -34.844 -8.43 1 90.44 210 GLU B N 1
ATOM 4811 C CA . GLU B 1 210 ? -22.906 -33.438 -8.117 1 90.44 210 GLU B CA 1
ATOM 4812 C C . GLU B 1 210 ? -22.656 -32.625 -9.383 1 90.44 210 GLU B C 1
ATOM 4814 O O . GLU B 1 210 ? -21.625 -31.969 -9.516 1 90.44 210 GLU B O 1
ATOM 4819 N N . PRO B 1 211 ? -23.672 -32.594 -10.188 1 85.94 211 PRO B N 1
ATOM 4820 C CA . PRO B 1 211 ? -23.469 -31.906 -11.461 1 85.94 211 PRO B CA 1
ATOM 4821 C C . PRO B 1 211 ? -23.438 -30.391 -11.305 1 85.94 211 PRO B C 1
ATOM 4823 O O . PRO B 1 211 ? -24 -29.844 -10.352 1 85.94 211 PRO B O 1
ATOM 4826 N N . CYS B 1 212 ? -22.688 -29.734 -12.203 1 86.56 212 CYS B N 1
ATOM 4827 C CA . CYS B 1 212 ? -22.734 -28.281 -12.305 1 86.56 212 CYS B CA 1
ATOM 4828 C C . CYS B 1 212 ? -24.094 -27.812 -12.797 1 86.56 212 CYS B C 1
ATOM 4830 O O . CYS B 1 212 ? -24.734 -28.484 -13.602 1 86.56 212 CYS B O 1
ATOM 4832 N N . GLU B 1 213 ? -24.688 -26.75 -12.008 1 72 213 GLU B N 1
ATOM 4833 C CA . GLU B 1 213 ? -25.984 -26.25 -12.422 1 72 213 GLU B CA 1
ATOM 4834 C C . GLU B 1 213 ? -25.922 -25.609 -13.805 1 72 213 GLU B C 1
ATOM 4836 O O . GLU B 1 213 ? -24.953 -24.922 -14.133 1 72 213 GLU B O 1
ATOM 4841 N N . ASP B 1 214 ? -26.656 -26.156 -14.695 1 60.22 214 ASP B N 1
ATOM 4842 C CA . ASP B 1 214 ? -26.766 -25.578 -16.031 1 60.22 214 ASP B CA 1
ATOM 4843 C C . ASP B 1 214 ? -27.516 -24.25 -15.992 1 60.22 214 ASP B C 1
ATOM 4845 O O . ASP B 1 214 ? -28.75 -24.219 -16.016 1 60.22 214 ASP B O 1
ATOM 4849 N N . GLU B 1 215 ? -27.203 -23.391 -15.18 1 53.09 215 GLU B N 1
ATOM 4850 C CA . GLU B 1 215 ? -28.016 -22.188 -15.148 1 53.09 215 GLU B CA 1
ATOM 4851 C C . GLU B 1 215 ? -28.188 -21.578 -16.531 1 53.09 215 GLU B C 1
ATOM 4853 O O . GLU B 1 215 ? -27.203 -21.109 -17.125 1 53.09 215 GLU B O 1
ATOM 4858 N N . ASN B 1 216 ? -29.031 -22.219 -17.438 1 47.78 216 ASN B N 1
ATOM 4859 C CA . ASN B 1 216 ? -29.5 -21.734 -18.719 1 47.78 216 ASN B CA 1
ATOM 4860 C C . ASN B 1 216 ? -29.516 -20.203 -18.781 1 47.78 216 ASN B C 1
ATOM 4862 O O . ASN B 1 216 ? -29.75 -19.625 -19.844 1 47.78 216 ASN B O 1
ATOM 4866 N N . SER B 1 217 ? -29.984 -19.547 -17.641 1 45.16 217 SER B N 1
ATOM 4867 C CA . SER B 1 217 ? -30.625 -18.25 -17.828 1 45.16 217 SER B CA 1
ATOM 4868 C C . SER B 1 217 ? -29.609 -17.188 -18.266 1 45.16 217 SER B C 1
ATOM 4870 O O . SER B 1 217 ? -29.984 -16.031 -18.531 1 45.16 217 SER B O 1
ATOM 4872 N N . THR B 1 218 ? -28.453 -17.141 -17.828 1 49.09 218 THR B N 1
ATOM 4873 C CA . THR B 1 218 ? -27.766 -15.883 -18.125 1 49.09 218 THR B CA 1
ATOM 4874 C C . THR B 1 218 ? -27.188 -15.898 -19.531 1 49.09 218 THR B C 1
ATOM 4876 O O . THR B 1 218 ? -26.625 -16.906 -19.969 1 49.09 218 THR B O 1
ATOM 4879 N N . GLU B 1 219 ? -27.766 -15.18 -20.453 1 52.53 219 GLU B N 1
ATOM 4880 C CA . GLU B 1 219 ? -27.266 -14.969 -21.812 1 52.53 219 GLU B CA 1
ATOM 4881 C C . GLU B 1 219 ? -25.734 -14.984 -21.859 1 52.53 219 GLU B C 1
ATOM 4883 O O . GLU B 1 219 ? -25.078 -14.305 -21.062 1 52.53 219 GLU B O 1
ATOM 4888 N N . PRO B 1 220 ? -25.203 -16 -22.531 1 63.66 220 PRO B N 1
ATOM 4889 C CA . PRO B 1 220 ? -23.75 -16.125 -22.625 1 63.66 220 PRO B CA 1
ATOM 4890 C C . PRO B 1 220 ? -23.094 -14.812 -23.062 1 63.66 220 PRO B C 1
ATOM 4892 O O . PRO B 1 220 ? -23.688 -14.031 -23.812 1 63.66 220 PRO B O 1
ATOM 4895 N N . PHE B 1 221 ? -22.125 -14.336 -22.391 1 73.31 221 PHE B N 1
ATOM 4896 C CA . PHE B 1 221 ? -21.359 -13.164 -22.781 1 73.31 221 PHE B CA 1
ATOM 4897 C C . PHE B 1 221 ? -20.859 -13.297 -24.219 1 73.31 221 PHE B C 1
ATOM 4899 O O . PHE B 1 221 ? -20.266 -14.312 -24.578 1 73.31 221 PHE B O 1
ATOM 4906 N N . THR B 1 222 ? -21.391 -12.461 -25.156 1 81.31 222 THR B N 1
ATOM 4907 C CA . THR B 1 222 ? -20.844 -12.344 -26.516 1 81.31 222 THR B CA 1
ATOM 4908 C C . THR B 1 222 ? -20.141 -11 -26.688 1 81.31 222 THR B C 1
ATOM 4910 O O . THR B 1 222 ? -20.766 -9.953 -26.562 1 81.31 222 THR B O 1
ATOM 4913 N N . PRO B 1 223 ? -18.891 -11.117 -26.906 1 89.25 223 PRO B N 1
ATOM 4914 C CA . PRO B 1 223 ? -18.125 -9.867 -27.016 1 89.25 223 PRO B CA 1
ATOM 4915 C C . PRO B 1 223 ? -18.516 -9.055 -28.25 1 89.25 223 PRO B C 1
ATOM 4917 O O . PRO B 1 223 ? -18.797 -9.617 -29.312 1 89.25 223 PRO B O 1
ATOM 4920 N N . ASN B 1 224 ? -18.578 -7.805 -28.047 1 90.94 224 ASN B N 1
ATOM 4921 C CA . ASN B 1 224 ? -18.797 -6.891 -29.156 1 90.94 224 ASN B CA 1
ATOM 4922 C C . ASN B 1 224 ? -17.5 -6.586 -29.906 1 90.94 224 ASN B C 1
ATOM 4924 O O . ASN B 1 224 ? -16.438 -7.082 -29.531 1 90.94 224 ASN B O 1
ATOM 4928 N N . ARG B 1 225 ? -17.656 -5.781 -31.078 1 90.56 225 ARG B N 1
ATOM 4929 C CA . ARG B 1 225 ? -16.516 -5.461 -31.922 1 90.56 225 ARG B CA 1
ATOM 4930 C C . ARG B 1 225 ? -15.477 -4.641 -31.156 1 90.56 225 ARG B C 1
ATOM 4932 O O . ARG B 1 225 ? -14.273 -4.844 -31.328 1 90.56 225 ARG B O 1
ATOM 4939 N N . GLN B 1 226 ? -15.922 -3.816 -30.359 1 91.44 226 GLN B N 1
ATOM 4940 C CA . GLN B 1 226 ? -15.023 -2.971 -29.578 1 91.44 226 GLN B CA 1
ATOM 4941 C C . GLN B 1 226 ? -14.25 -3.789 -28.547 1 91.44 226 GLN B C 1
ATOM 4943 O O . GLN B 1 226 ? -13.055 -3.576 -28.359 1 91.44 226 GLN B O 1
ATOM 4948 N N . GLN B 1 227 ? -14.938 -4.645 -27.938 1 92.5 227 GLN B N 1
ATOM 4949 C CA . GLN B 1 227 ? -14.312 -5.496 -26.938 1 92.5 227 GLN B CA 1
ATOM 4950 C C . GLN B 1 227 ? -13.258 -6.402 -27.547 1 92.5 227 GLN B C 1
ATOM 4952 O O . GLN B 1 227 ? -12.211 -6.645 -26.953 1 92.5 227 GLN B O 1
ATOM 4957 N N . LYS B 1 228 ? -13.523 -6.867 -28.688 1 93.62 228 LYS B N 1
ATOM 4958 C CA . LYS B 1 228 ? -12.555 -7.703 -29.391 1 93.62 228 LYS B CA 1
ATOM 4959 C C . LYS B 1 228 ? -11.312 -6.902 -29.781 1 93.62 228 LYS B C 1
ATOM 4961 O O . LYS B 1 228 ? -10.188 -7.402 -29.688 1 93.62 228 LYS B O 1
ATOM 4966 N N . ARG B 1 229 ? -11.555 -5.715 -30.219 1 95.06 229 ARG B N 1
ATOM 4967 C CA . ARG B 1 229 ? -10.438 -4.855 -30.594 1 95.06 229 ARG B CA 1
ATOM 4968 C C . ARG B 1 229 ? -9.562 -4.531 -29.375 1 95.06 229 ARG B C 1
ATOM 4970 O O . ARG B 1 229 ? -8.336 -4.582 -29.469 1 95.06 229 ARG B O 1
ATOM 4977 N N . VAL B 1 230 ? -10.18 -4.18 -28.281 1 95.44 230 VAL B N 1
ATOM 4978 C CA . VAL B 1 230 ? -9.453 -3.842 -27.062 1 95.44 230 VAL B CA 1
ATOM 4979 C C . VAL B 1 230 ? -8.672 -5.059 -26.578 1 95.44 230 VAL B C 1
ATOM 4981 O O . VAL B 1 230 ? -7.539 -4.93 -26.109 1 95.44 230 VAL B O 1
ATOM 4984 N N . THR B 1 231 ? -9.273 -6.168 -26.672 1 94.62 231 THR B N 1
ATOM 4985 C CA . THR B 1 231 ? -8.609 -7.398 -26.266 1 94.62 231 THR B CA 1
ATOM 4986 C C . THR B 1 231 ? -7.387 -7.672 -27.141 1 94.62 231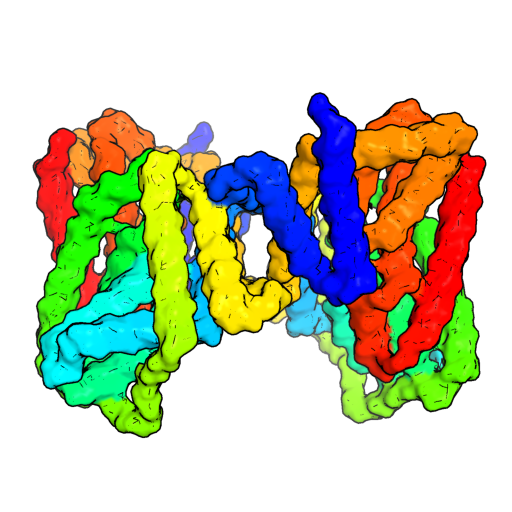 THR B C 1
ATOM 4988 O O . THR B 1 231 ? -6.344 -8.094 -26.641 1 94.62 231 THR B O 1
ATOM 4991 N N . LEU B 1 232 ? -7.523 -7.441 -28.375 1 95.25 232 LEU B N 1
ATOM 4992 C CA . LEU B 1 232 ? -6.398 -7.621 -29.297 1 95.25 232 LEU B CA 1
ATOM 4993 C C . LEU B 1 232 ? -5.27 -6.648 -28.969 1 95.25 232 LEU B C 1
ATOM 4995 O O . LEU B 1 232 ? -4.098 -7.027 -28.984 1 95.25 232 LEU B O 1
ATOM 4999 N N . ILE B 1 233 ? -5.594 -5.449 -28.734 1 96.31 233 ILE B N 1
ATOM 5000 C CA . ILE B 1 233 ? -4.594 -4.449 -28.375 1 96.31 233 ILE B CA 1
ATOM 5001 C C . ILE B 1 233 ? -3.881 -4.867 -27.078 1 96.31 233 ILE B C 1
ATOM 5003 O O . ILE B 1 233 ? -2.66 -4.738 -26.969 1 96.31 233 ILE B O 1
ATOM 5007 N N . PHE B 1 234 ? -4.621 -5.348 -26.125 1 95.19 234 PHE B N 1
ATOM 5008 C CA . PHE B 1 234 ? -4.039 -5.836 -24.891 1 95.19 234 PHE B CA 1
ATOM 5009 C C . PHE B 1 234 ? -3.066 -6.98 -25.156 1 95.19 234 PHE B C 1
ATOM 5011 O O . PHE B 1 234 ? -1.95 -6.988 -24.625 1 95.19 234 PHE B O 1
ATOM 5018 N N . LEU B 1 235 ? -3.49 -7.93 -25.969 1 94 235 LEU B N 1
ATOM 5019 C CA . LEU B 1 235 ? -2.668 -9.102 -26.25 1 94 235 LEU B CA 1
ATOM 5020 C C . LEU B 1 235 ? -1.388 -8.703 -26.969 1 94 235 LEU B C 1
ATOM 5022 O O . LEU B 1 235 ? -0.313 -9.234 -26.672 1 94 235 LEU B O 1
ATOM 5026 N N . ILE B 1 236 ? -1.489 -7.812 -27.875 1 96.06 236 ILE B N 1
ATOM 5027 C CA . ILE B 1 236 ? -0.324 -7.344 -28.625 1 96.06 236 ILE B CA 1
ATOM 5028 C C . ILE B 1 236 ? 0.627 -6.605 -27.688 1 96.06 236 ILE B C 1
ATOM 5030 O O . ILE B 1 236 ? 1.841 -6.82 -27.719 1 96.06 236 ILE B O 1
ATOM 5034 N N . SER B 1 237 ? 0.055 -5.734 -26.906 1 95.75 237 SER B N 1
ATOM 5035 C CA . SER B 1 237 ? 0.87 -5.004 -25.938 1 95.75 237 SER B CA 1
ATOM 5036 C C . SER B 1 237 ? 1.529 -5.953 -24.938 1 95.75 237 SER B C 1
ATOM 5038 O O . SER B 1 237 ? 2.686 -5.754 -24.562 1 95.75 237 SER B O 1
ATOM 5040 N N . PHE B 1 238 ? 0.782 -6.918 -24.5 1 93.75 238 PHE B N 1
ATOM 5041 C CA . PHE B 1 238 ? 1.314 -7.914 -23.578 1 93.75 238 PHE B CA 1
ATOM 5042 C C . PHE B 1 238 ? 2.477 -8.672 -24.203 1 93.75 238 PHE B C 1
ATOM 5044 O O . PHE B 1 238 ? 3.523 -8.844 -23.578 1 93.75 238 PHE B O 1
ATOM 5051 N N . LEU B 1 239 ? 2.291 -9.125 -25.375 1 93.5 239 LEU B N 1
ATOM 5052 C CA . LEU B 1 239 ? 3.33 -9.859 -26.094 1 93.5 239 LEU B CA 1
ATOM 5053 C C . LEU B 1 239 ? 4.559 -8.984 -26.312 1 93.5 239 LEU B C 1
ATOM 5055 O O . LEU B 1 239 ? 5.691 -9.453 -26.203 1 93.5 239 LEU B O 1
ATOM 5059 N N . PHE B 1 240 ? 4.301 -7.777 -26.609 1 95.38 240 PHE B N 1
ATOM 5060 C CA . PHE B 1 240 ? 5.402 -6.84 -26.766 1 95.38 240 PHE B CA 1
ATOM 5061 C C . PHE B 1 240 ? 6.215 -6.73 -25.484 1 95.38 240 PHE B C 1
ATOM 5063 O O . PHE B 1 240 ? 7.449 -6.738 -25.516 1 95.38 240 PHE B O 1
ATOM 5070 N N . CYS B 1 241 ? 5.574 -6.645 -24.406 1 93.94 241 CYS B N 1
ATOM 5071 C CA . CYS B 1 241 ? 6.254 -6.523 -23.125 1 93.94 241 CYS B CA 1
ATOM 5072 C C . CYS B 1 241 ? 7.051 -7.785 -22.797 1 93.94 241 CYS B C 1
ATOM 5074 O O . CYS B 1 241 ? 8.164 -7.711 -22.281 1 93.94 241 CYS B O 1
ATOM 5076 N N . VAL B 1 242 ? 6.477 -8.922 -23.094 1 91.69 242 VAL B N 1
ATOM 5077 C CA . VAL B 1 242 ? 7.152 -10.188 -22.828 1 91.69 242 VAL B CA 1
ATOM 5078 C C . VAL B 1 242 ? 8.414 -10.289 -23.688 1 91.69 242 VAL B C 1
ATOM 5080 O O . VAL B 1 242 ? 9.492 -10.609 -23.172 1 91.69 242 VAL B O 1
ATOM 5083 N N . VAL B 1 243 ? 8.32 -9.984 -24.922 1 93.44 243 VAL B N 1
ATOM 5084 C CA . VAL B 1 243 ? 9.438 -10.086 -25.859 1 93.44 243 VAL B CA 1
ATOM 5085 C C . VAL B 1 243 ? 10.516 -9.078 -25.484 1 93.44 243 VAL B C 1
ATOM 5087 O O . VAL B 1 243 ? 11.703 -9.414 -25.453 1 93.44 243 VAL B O 1
ATOM 5090 N N . TYR B 1 244 ? 10.102 -7.875 -25.203 1 93.62 244 TYR B N 1
ATOM 5091 C CA . TYR B 1 244 ? 11.055 -6.852 -24.781 1 93.62 244 TYR B CA 1
ATOM 5092 C C . TYR B 1 244 ? 11.789 -7.281 -23.516 1 93.62 244 TYR B C 1
ATOM 5094 O O . TYR B 1 244 ? 13 -7.113 -23.406 1 93.62 244 TYR B O 1
ATOM 5102 N N . GLY B 1 245 ? 11.117 -7.805 -22.562 1 90.62 245 GLY B N 1
ATOM 5103 C CA . GLY B 1 245 ? 11.711 -8.266 -21.312 1 90.62 245 GLY B CA 1
ATOM 5104 C C . GLY B 1 245 ? 12.711 -9.391 -21.516 1 90.62 245 GLY B C 1
ATOM 5105 O O . GLY B 1 245 ? 13.758 -9.414 -20.859 1 90.62 245 GLY B O 1
ATOM 5106 N N . LEU B 1 246 ? 12.367 -10.297 -22.391 1 88.31 246 LEU B N 1
ATOM 5107 C CA . LEU B 1 246 ? 13.25 -11.422 -22.672 1 88.31 246 LEU B CA 1
ATOM 5108 C C . LEU B 1 246 ? 14.531 -10.961 -23.359 1 88.31 246 LEU B C 1
ATOM 5110 O O . LEU B 1 246 ? 15.625 -11.391 -23 1 88.31 246 LEU B O 1
ATOM 5114 N N . PHE B 1 247 ? 14.344 -10.047 -24.266 1 90.62 247 PHE B N 1
ATOM 5115 C CA . PHE B 1 247 ? 15.477 -9.586 -25.047 1 90.62 247 PHE B CA 1
ATOM 5116 C C . PHE B 1 247 ? 16.406 -8.727 -24.203 1 90.62 247 PHE B C 1
ATOM 5118 O O . PHE B 1 247 ? 17.625 -8.75 -24.391 1 90.62 247 PHE B O 1
ATOM 5125 N N . THR B 1 248 ? 15.891 -8 -23.297 1 90.94 248 THR B N 1
ATOM 5126 C CA . THR B 1 248 ? 16.703 -7.082 -22.5 1 90.94 248 THR B CA 1
ATOM 5127 C C . THR B 1 248 ? 17.078 -7.711 -21.156 1 90.94 248 THR B C 1
ATOM 5129 O O . THR B 1 248 ? 17.766 -7.09 -20.344 1 90.94 248 THR B O 1
ATOM 5132 N N . GLN B 1 249 ? 16.672 -8.938 -20.891 1 86.06 249 GLN B N 1
ATOM 5133 C CA . GLN B 1 249 ? 16.906 -9.586 -19.609 1 86.06 249 GLN B CA 1
ATOM 5134 C C . GLN B 1 249 ? 16.469 -8.688 -18.453 1 86.06 249 GLN B C 1
ATOM 5136 O O . GLN B 1 249 ? 17.25 -8.438 -17.531 1 86.06 249 GLN B O 1
ATOM 5141 N N . ALA B 1 250 ? 15.281 -8.25 -18.609 1 89.31 250 ALA B N 1
ATOM 5142 C CA . ALA B 1 250 ? 14.742 -7.293 -17.656 1 89.31 250 ALA B CA 1
ATOM 5143 C C . ALA B 1 250 ? 14.656 -7.902 -16.266 1 89.31 250 ALA B C 1
ATOM 5145 O O . ALA B 1 250 ? 14.352 -9.094 -16.109 1 89.31 250 ALA B O 1
ATOM 5146 N N . LYS B 1 251 ? 14.836 -7.062 -15.25 1 89.38 251 LYS B N 1
ATOM 5147 C CA . LYS B 1 251 ? 14.773 -7.484 -13.852 1 89.38 251 LYS B CA 1
ATOM 5148 C C . LYS B 1 251 ? 13.359 -7.316 -13.289 1 89.38 251 LYS B C 1
ATOM 5150 O O . LYS B 1 251 ? 12.422 -7.016 -14.039 1 89.38 251 LYS B O 1
ATOM 5155 N N . THR B 1 252 ? 13.258 -7.59 -12.039 1 87.69 252 THR B N 1
ATOM 5156 C CA . THR B 1 252 ? 11.969 -7.629 -11.352 1 87.69 252 THR B CA 1
ATOM 5157 C C . THR B 1 252 ? 11.266 -6.277 -11.453 1 87.69 252 THR B C 1
ATOM 5159 O O . THR B 1 252 ? 10.039 -6.219 -11.578 1 87.69 252 THR B O 1
ATOM 5162 N N . SER B 1 253 ? 12.008 -5.223 -11.422 1 92.94 253 SER B N 1
ATOM 5163 C CA . SER B 1 253 ? 11.43 -3.883 -11.43 1 92.94 253 SER B CA 1
ATOM 5164 C C . SER B 1 253 ? 10.688 -3.604 -12.727 1 92.94 253 SER B C 1
ATOM 5166 O O . SER B 1 253 ? 9.75 -2.803 -12.75 1 92.94 253 SER B O 1
ATOM 5168 N N . TYR B 1 254 ? 11.062 -4.242 -13.781 1 94.06 254 TYR B N 1
ATOM 5169 C CA . TYR B 1 254 ? 10.445 -4.074 -15.086 1 94.06 254 TYR B CA 1
ATOM 5170 C C . TYR B 1 254 ? 8.961 -4.422 -15.031 1 94.06 254 TYR B C 1
ATOM 5172 O O . TYR B 1 254 ? 8.148 -3.83 -15.75 1 94.06 254 TYR B O 1
ATOM 5180 N N . VAL B 1 255 ? 8.609 -5.293 -14.18 1 92.62 255 VAL B N 1
ATOM 5181 C CA . VAL B 1 255 ? 7.234 -5.781 -14.094 1 92.62 255 VAL B CA 1
ATOM 5182 C C . VAL B 1 255 ? 6.309 -4.645 -13.664 1 92.62 255 VAL B C 1
ATOM 5184 O O . VAL B 1 255 ? 5.141 -4.605 -14.055 1 92.62 255 VAL B O 1
ATOM 5187 N N . ILE B 1 256 ? 6.832 -3.682 -12.914 1 94 256 ILE B N 1
ATOM 5188 C CA . ILE B 1 256 ? 6.031 -2.525 -12.516 1 94 256 ILE B CA 1
ATOM 5189 C C . ILE B 1 256 ? 5.602 -1.745 -13.75 1 94 256 ILE B C 1
ATOM 5191 O O . ILE B 1 256 ? 4.434 -1.37 -13.883 1 94 256 ILE B O 1
ATOM 5195 N N . PHE B 1 257 ? 6.508 -1.507 -14.625 1 94.81 257 PHE B N 1
ATOM 5196 C CA . PHE B 1 257 ? 6.195 -0.824 -15.875 1 94.81 257 PHE B CA 1
ATOM 5197 C C . PHE B 1 257 ? 5.129 -1.583 -16.656 1 94.81 257 PHE B C 1
ATOM 5199 O O . PHE B 1 257 ? 4.188 -0.981 -17.172 1 94.81 257 PHE B O 1
ATOM 5206 N N . VAL B 1 258 ? 5.348 -2.85 -16.75 1 94.44 258 VAL B N 1
ATOM 5207 C CA . VAL B 1 258 ? 4.438 -3.676 -17.531 1 94.44 258 VAL B CA 1
ATOM 5208 C C . VAL B 1 258 ? 3.014 -3.525 -17 1 94.44 258 VAL B C 1
ATOM 5210 O O . VAL B 1 258 ? 2.072 -3.324 -17.766 1 94.44 258 VAL B O 1
ATOM 5213 N N . MET B 1 259 ? 2.846 -3.645 -15.672 1 93.56 259 MET B N 1
ATOM 5214 C CA . MET B 1 259 ? 1.521 -3.586 -15.062 1 93.56 259 MET B CA 1
ATOM 5215 C C . MET B 1 259 ? 0.862 -2.234 -15.32 1 93.56 259 MET B C 1
ATOM 5217 O O . MET B 1 259 ? -0.31 -2.172 -15.695 1 93.56 259 MET B O 1
ATOM 5221 N N . LEU B 1 260 ? 1.609 -1.175 -15.133 1 94.56 260 LEU B N 1
ATOM 5222 C CA . LEU B 1 260 ? 1.07 0.168 -15.32 1 94.56 260 LEU B CA 1
ATOM 5223 C C . LEU B 1 260 ? 0.779 0.437 -16.797 1 94.56 260 LEU B C 1
ATOM 5225 O O . LEU B 1 260 ? -0.256 1.015 -17.125 1 94.56 260 LEU B O 1
ATOM 5229 N N . PHE B 1 261 ? 1.688 0.037 -17.641 1 95.69 261 PHE B N 1
ATOM 5230 C CA . PHE B 1 261 ? 1.544 0.246 -19.078 1 95.69 261 PHE B CA 1
ATOM 5231 C C . PHE B 1 261 ? 0.315 -0.482 -19.609 1 95.69 261 PHE B C 1
ATOM 5233 O O . PHE B 1 261 ? -0.489 0.099 -20.344 1 95.69 261 PHE B O 1
ATOM 5240 N N . LEU B 1 262 ? 0.184 -1.727 -19.281 1 95.25 262 LEU B N 1
ATOM 5241 C CA . LEU B 1 262 ? -0.945 -2.52 -19.75 1 95.25 262 LEU B CA 1
ATOM 5242 C C . LEU B 1 262 ? -2.262 -1.956 -19.234 1 95.25 262 LEU B C 1
ATOM 5244 O O . LEU B 1 262 ? -3.271 -1.968 -19.938 1 95.25 262 LEU B O 1
ATOM 5248 N N . ALA B 1 263 ? -2.264 -1.502 -17.984 1 95.31 263 ALA B N 1
ATOM 5249 C CA . ALA B 1 263 ? -3.475 -0.902 -17.422 1 95.31 263 ALA B CA 1
ATOM 5250 C C . ALA B 1 263 ? -3.859 0.362 -18.188 1 95.31 263 ALA B C 1
ATOM 5252 O O . ALA B 1 263 ? -5.031 0.564 -18.516 1 95.31 263 ALA B O 1
ATOM 5253 N N . LEU B 1 264 ? -2.896 1.177 -18.484 1 95.69 264 LEU B N 1
ATOM 5254 C CA . LEU B 1 264 ? -3.146 2.445 -19.156 1 95.69 264 LEU B CA 1
ATOM 5255 C C . LEU B 1 264 ? -3.586 2.213 -20.594 1 95.69 264 LEU B C 1
ATOM 5257 O O . LEU B 1 264 ? -4.562 2.812 -21.062 1 95.69 264 LEU B O 1
ATOM 5261 N N . ILE B 1 265 ? -2.881 1.363 -21.328 1 96 265 ILE B N 1
ATOM 5262 C CA . ILE B 1 265 ? -3.184 1.14 -22.734 1 96 265 ILE B CA 1
ATOM 5263 C C . ILE B 1 265 ? -4.566 0.507 -22.875 1 96 265 ILE B C 1
ATOM 5265 O O . ILE B 1 265 ? -5.332 0.862 -23.766 1 96 265 ILE B O 1
ATOM 5269 N N . THR B 1 266 ? -4.848 -0.434 -22.031 1 95.19 266 THR B N 1
ATOM 5270 C CA . THR B 1 266 ? -6.148 -1.095 -22.078 1 95.19 266 THR B CA 1
ATOM 5271 C C . THR B 1 266 ? -7.266 -0.116 -21.734 1 95.19 266 THR B C 1
ATOM 5273 O O . THR B 1 266 ? -8.289 -0.062 -22.422 1 95.19 266 THR B O 1
ATOM 5276 N N . GLY B 1 267 ? -7.07 0.635 -20.672 1 95.62 267 GLY B N 1
ATOM 5277 C CA . GLY B 1 267 ? -8.07 1.61 -20.281 1 95.62 267 GLY B CA 1
ATOM 5278 C C . GLY B 1 267 ? -8.305 2.689 -21.312 1 95.62 267 GLY B C 1
ATOM 5279 O O . GLY B 1 267 ? -9.445 3.029 -21.625 1 95.62 267 GLY B O 1
ATOM 5280 N N . LEU B 1 268 ? -7.227 3.182 -21.875 1 94.75 268 LEU B N 1
ATOM 5281 C CA . LEU B 1 268 ? -7.332 4.242 -22.875 1 94.75 268 LEU B CA 1
ATOM 5282 C C . LEU B 1 268 ? -7.969 3.723 -24.156 1 94.75 268 LEU B C 1
ATOM 5284 O O . LEU B 1 268 ? -8.695 4.453 -24.828 1 94.75 268 LEU B O 1
ATOM 5288 N N . SER B 1 269 ? -7.711 2.531 -24.531 1 95 269 SER B N 1
ATOM 5289 C CA . SER B 1 269 ? -8.297 1.931 -25.734 1 95 269 SER B CA 1
ATOM 5290 C C . SER B 1 269 ? -9.812 1.782 -25.594 1 95 269 SER B C 1
ATOM 5292 O O . SER B 1 269 ? -10.531 1.725 -26.594 1 95 269 SER B O 1
ATOM 5294 N N . CYS B 1 270 ? -10.227 1.624 -24.359 1 92.56 270 CYS B N 1
ATOM 5295 C CA . CYS B 1 270 ? -11.664 1.546 -24.094 1 92.56 270 CYS B CA 1
ATOM 5296 C C . CYS B 1 270 ? -12.25 2.932 -23.859 1 92.56 270 CYS B C 1
ATOM 5298 O O . CYS B 1 270 ? -13.383 3.057 -23.391 1 92.56 270 CYS B O 1
ATOM 5300 N N . ARG B 1 271 ? -11.625 4.109 -24.062 1 91.19 271 ARG B N 1
ATOM 5301 C CA . ARG B 1 271 ? -12.023 5.508 -23.953 1 91.19 271 ARG B CA 1
ATOM 5302 C C . ARG B 1 271 ? -12.367 5.867 -22.516 1 91.19 271 ARG B C 1
ATOM 5304 O O . ARG B 1 271 ? -13.312 6.621 -22.266 1 91.19 271 ARG B O 1
ATOM 5311 N N . LEU B 1 272 ? -11.648 5.098 -21.625 1 93.44 272 LEU B N 1
ATOM 5312 C CA . LEU B 1 272 ? -11.781 5.508 -20.234 1 93.44 272 LEU B CA 1
ATOM 5313 C C . LEU B 1 272 ? -10.906 6.715 -19.922 1 93.44 272 LEU B C 1
ATOM 5315 O O . LEU B 1 272 ? -9.805 6.84 -20.469 1 93.44 272 LEU B O 1
ATOM 5319 N N . GLY B 1 273 ? -11.414 7.59 -19.078 1 93 273 GLY B N 1
ATOM 5320 C CA . GLY B 1 273 ? -10.578 8.672 -18.594 1 93 273 GLY B CA 1
ATOM 5321 C C . GLY B 1 273 ? -9.477 8.203 -17.656 1 93 273 GLY B C 1
ATOM 5322 O O . GLY B 1 273 ? -9.57 7.121 -17.078 1 93 273 GLY B O 1
ATOM 5323 N N . LEU B 1 274 ? -8.43 8.977 -17.547 1 92.94 274 LEU B N 1
ATOM 5324 C CA . LEU B 1 274 ? -7.297 8.625 -16.688 1 92.94 274 LEU B CA 1
ATOM 5325 C C . LEU B 1 274 ? -7.746 8.469 -15.234 1 92.94 274 LEU B C 1
ATOM 5327 O O . LEU B 1 274 ? -7.277 7.566 -14.539 1 92.94 274 LEU B O 1
ATOM 5331 N N . LYS B 1 275 ? -8.547 9.32 -14.781 1 91.94 275 LYS B N 1
ATOM 5332 C CA . LYS B 1 275 ? -9.047 9.242 -13.414 1 91.94 275 LYS B CA 1
ATOM 5333 C C . LYS B 1 275 ? -9.75 7.91 -13.164 1 91.94 275 LYS B C 1
ATOM 5335 O O . LYS B 1 275 ? -9.555 7.285 -12.125 1 91.94 275 LYS B O 1
ATOM 5340 N N . GLN B 1 276 ? -10.516 7.523 -14.055 1 94.25 276 GLN B N 1
ATOM 5341 C CA . GLN B 1 276 ? -11.25 6.27 -13.914 1 94.25 276 GLN B CA 1
ATOM 5342 C C . GLN B 1 276 ? -10.297 5.074 -13.93 1 94.25 276 GLN B C 1
ATOM 5344 O O . GLN B 1 276 ? -10.5 4.105 -13.195 1 94.25 276 GLN B O 1
ATOM 5349 N N . ILE B 1 277 ? -9.336 5.141 -14.789 1 95.94 277 ILE B N 1
ATOM 5350 C CA . ILE B 1 277 ? -8.352 4.062 -14.875 1 95.94 277 ILE B CA 1
ATOM 5351 C C . ILE B 1 277 ? -7.648 3.904 -13.523 1 95.94 277 ILE B C 1
ATOM 5353 O O . ILE B 1 277 ? -7.52 2.791 -13.016 1 95.94 277 ILE B O 1
ATOM 5357 N N . PHE B 1 278 ? -7.254 4.945 -12.922 1 94.31 278 PHE B N 1
ATOM 5358 C CA . PHE B 1 278 ? -6.555 4.887 -11.648 1 94.31 278 PHE B CA 1
ATOM 5359 C C . PHE B 1 278 ? -7.496 4.438 -10.539 1 94.31 278 PHE B C 1
ATOM 5361 O O . PHE B 1 278 ? -7.082 3.732 -9.609 1 94.31 278 PHE B O 1
ATOM 5368 N N . ASN B 1 279 ? -8.695 4.883 -10.656 1 93.81 279 ASN B N 1
ATOM 5369 C CA . ASN B 1 279 ? -9.664 4.426 -9.664 1 93.81 279 ASN B CA 1
ATOM 5370 C C . ASN B 1 279 ? -9.836 2.908 -9.703 1 93.81 279 ASN B C 1
ATOM 5372 O O . ASN B 1 279 ? -9.922 2.26 -8.656 1 93.81 279 ASN B O 1
ATOM 5376 N N . LEU B 1 280 ? -9.898 2.414 -10.906 1 93.62 280 LEU B N 1
ATOM 5377 C CA . LEU B 1 280 ? -10.008 0.968 -11.062 1 93.62 280 LEU B CA 1
ATOM 5378 C C . LEU B 1 280 ? -8.75 0.274 -10.547 1 93.62 280 LEU B C 1
ATOM 5380 O O . LEU B 1 280 ? -8.836 -0.755 -9.875 1 93.62 280 LEU B O 1
ATOM 5384 N N . LEU B 1 281 ? -7.648 0.835 -10.906 1 94.69 281 LEU B N 1
ATOM 5385 C CA . LEU B 1 281 ? -6.383 0.296 -10.422 1 94.69 281 LEU B CA 1
ATOM 5386 C C . LEU B 1 281 ? -6.359 0.241 -8.898 1 94.69 281 LEU B C 1
ATOM 5388 O O . LEU B 1 281 ? -5.988 -0.781 -8.312 1 94.69 281 LEU B O 1
ATOM 5392 N N . PHE B 1 282 ? -6.828 1.224 -8.25 1 93.94 282 PHE B N 1
ATOM 5393 C CA . PHE B 1 282 ? -6.793 1.304 -6.797 1 93.94 282 PHE B CA 1
ATOM 5394 C C . PHE B 1 282 ? -7.809 0.349 -6.18 1 93.94 282 PHE B C 1
ATOM 5396 O O . PHE B 1 282 ? -7.559 -0.229 -5.117 1 93.94 282 PHE B O 1
ATOM 5403 N N . GLU B 1 283 ? -8.914 0.265 -6.824 1 93 283 GLU B N 1
ATOM 5404 C CA . GLU B 1 283 ? -9.906 -0.689 -6.344 1 93 283 GLU B CA 1
ATOM 5405 C C . GLU B 1 283 ? -9.328 -2.1 -6.27 1 93 283 GLU B C 1
ATOM 5407 O O . GLU B 1 283 ? -9.578 -2.826 -5.305 1 93 283 GLU B O 1
ATOM 5412 N N . GLY B 1 284 ? -8.625 -2.436 -7.273 1 91.5 284 GLY B N 1
ATOM 5413 C CA . GLY B 1 284 ? -7.973 -3.736 -7.273 1 91.5 284 GLY B CA 1
ATOM 5414 C C . GLY B 1 284 ? -6.836 -3.832 -6.273 1 91.5 284 GLY B C 1
ATOM 5415 O O . GLY B 1 284 ? -6.719 -4.824 -5.551 1 91.5 284 GLY B O 1
ATOM 5416 N N . MET B 1 285 ? -5.984 -2.832 -6.223 1 93.5 285 MET B N 1
ATOM 5417 C CA . MET B 1 285 ? -4.832 -2.818 -5.324 1 93.5 285 MET B CA 1
ATOM 5418 C C . MET B 1 285 ? -5.273 -2.934 -3.871 1 93.5 285 MET B C 1
ATOM 5420 O O . MET B 1 285 ? -4.609 -3.586 -3.064 1 93.5 285 MET B O 1
ATOM 5424 N N . GLN B 1 286 ? -6.367 -2.301 -3.535 1 93.88 286 GLN B N 1
ATOM 5425 C CA . GLN B 1 286 ? -6.871 -2.303 -2.166 1 93.88 286 GLN B CA 1
ATOM 5426 C C . GLN B 1 286 ? -7.156 -3.725 -1.688 1 93.88 286 GLN B C 1
ATOM 5428 O O . GLN B 1 286 ? -6.973 -4.039 -0.511 1 93.88 286 GLN B O 1
ATOM 5433 N N . LYS B 1 287 ? -7.508 -4.59 -2.594 1 88.69 287 LYS B N 1
ATOM 5434 C CA . LYS B 1 287 ? -7.887 -5.957 -2.244 1 88.69 287 LYS B CA 1
ATOM 5435 C C . LYS B 1 287 ? -6.664 -6.785 -1.858 1 88.69 287 LYS B C 1
ATOM 5437 O O . LYS B 1 287 ? -6.793 -7.828 -1.217 1 88.69 287 LYS B O 1
ATOM 5442 N N . SER B 1 288 ? -5.504 -6.309 -2.201 1 88.69 288 SER B N 1
ATOM 5443 C CA . SER B 1 288 ? -4.293 -7.07 -1.904 1 88.69 288 SER B CA 1
ATOM 5444 C C . SER B 1 288 ? -3.363 -6.293 -0.98 1 88.69 288 SER B C 1
ATOM 5446 O O . SER B 1 288 ? -2.172 -6.602 -0.887 1 88.69 288 SER B O 1
ATOM 5448 N N . LEU B 1 289 ? -3.881 -5.305 -0.314 1 92.62 289 LEU B N 1
ATOM 5449 C CA . LEU B 1 289 ? -3.074 -4.5 0.597 1 92.62 289 LEU B CA 1
ATOM 5450 C C . LEU B 1 289 ? -2.549 -5.352 1.751 1 92.62 289 LEU B C 1
ATOM 5452 O O . LEU B 1 289 ? -1.431 -5.137 2.225 1 92.62 289 LEU B O 1
ATOM 5456 N N . HIS B 1 290 ? -3.332 -6.301 2.242 1 90.19 290 HIS B N 1
ATOM 5457 C CA . HIS B 1 290 ? -2.902 -7.16 3.338 1 90.19 290 HIS B CA 1
ATOM 5458 C C . HIS B 1 290 ? -1.683 -7.988 2.945 1 90.19 290 HIS B C 1
ATOM 5460 O O . HIS B 1 290 ? -0.8 -8.234 3.771 1 90.19 290 HIS B O 1
ATOM 5466 N N . LEU B 1 291 ? -1.631 -8.414 1.691 1 86.19 291 LEU B N 1
ATOM 5467 C CA . LEU B 1 291 ? -0.48 -9.172 1.211 1 86.19 291 LEU B CA 1
ATOM 5468 C C . LEU B 1 291 ? 0.76 -8.289 1.139 1 86.19 291 LEU B C 1
ATOM 5470 O O . LEU B 1 291 ? 1.867 -8.734 1.442 1 86.19 291 LEU B O 1
ATOM 5474 N N . PHE B 1 292 ? 0.521 -7.074 0.648 1 92.75 292 PHE B N 1
ATOM 5475 C CA . PHE B 1 292 ? 1.631 -6.129 0.619 1 92.75 292 PHE B CA 1
ATOM 5476 C C . PHE B 1 292 ? 2.234 -5.961 2.008 1 92.75 292 PHE B C 1
ATOM 5478 O O . PHE B 1 292 ? 3.455 -6 2.17 1 92.75 292 PHE B O 1
ATOM 5485 N N . PHE B 1 293 ? 1.363 -5.75 3.016 1 93.06 293 PHE B N 1
ATOM 5486 C CA . PHE B 1 293 ? 1.817 -5.578 4.391 1 93.06 293 PHE B CA 1
ATOM 5487 C C . PHE B 1 293 ? 2.516 -6.84 4.891 1 93.06 293 PHE B C 1
ATOM 5489 O O . PHE B 1 293 ? 3.51 -6.762 5.613 1 93.06 293 PHE B O 1
ATOM 5496 N N . LEU B 1 294 ? 2.014 -7.973 4.523 1 89.25 294 LEU B N 1
ATOM 5497 C CA . LEU B 1 294 ? 2.639 -9.242 4.875 1 89.25 294 LEU B CA 1
ATOM 5498 C C . LEU B 1 294 ? 4.07 -9.305 4.348 1 89.25 294 LEU B C 1
ATOM 5500 O O . LEU B 1 294 ? 4.984 -9.711 5.07 1 89.25 294 LEU B O 1
ATOM 5504 N N . PHE B 1 295 ? 4.262 -8.898 3.107 1 89.06 295 PHE B N 1
ATOM 5505 C CA . PHE B 1 295 ? 5.578 -8.977 2.486 1 89.06 295 PHE B CA 1
ATOM 5506 C C . PHE B 1 295 ? 6.527 -7.957 3.109 1 89.06 295 PHE B C 1
ATOM 5508 O O . PHE B 1 295 ? 7.73 -8.203 3.215 1 89.06 295 PHE B O 1
ATOM 5515 N N . ILE B 1 296 ? 5.98 -6.844 3.557 1 92.25 296 ILE B N 1
ATOM 5516 C CA . ILE B 1 296 ? 6.789 -5.879 4.293 1 92.25 296 ILE B CA 1
ATOM 5517 C C . ILE B 1 296 ? 7.281 -6.508 5.598 1 92.25 296 ILE B C 1
ATOM 5519 O O . ILE B 1 296 ? 8.445 -6.355 5.961 1 92.25 296 ILE B O 1
ATOM 5523 N N . LEU B 1 297 ? 6.449 -7.25 6.301 1 91.31 297 LEU B N 1
ATOM 5524 C CA . LEU B 1 297 ? 6.793 -7.863 7.578 1 91.31 297 LEU B CA 1
ATOM 5525 C C . LEU B 1 297 ? 7.758 -9.031 7.379 1 91.31 297 LEU B C 1
ATOM 5527 O O . LEU B 1 297 ? 8.5 -9.391 8.297 1 91.31 297 LEU B O 1
ATOM 5531 N N . PHE B 1 298 ? 7.758 -9.57 6.191 1 85.75 298 PHE B N 1
ATOM 5532 C CA . PHE B 1 298 ? 8.602 -10.727 5.93 1 85.75 298 PHE B CA 1
ATOM 5533 C C . PHE B 1 298 ? 10.078 -10.344 5.961 1 85.75 298 PHE B C 1
ATOM 5535 O O . PHE B 1 298 ? 10.93 -11.164 6.305 1 85.75 298 PHE B O 1
ATOM 5542 N N . ASP B 1 299 ? 10.344 -9.109 5.574 1 87.06 299 ASP B N 1
ATOM 5543 C CA . ASP B 1 299 ? 11.734 -8.664 5.559 1 87.06 299 ASP B CA 1
ATOM 5544 C C . ASP B 1 299 ? 12.336 -8.672 6.961 1 87.06 299 ASP B C 1
ATOM 5546 O O . ASP B 1 299 ? 13.352 -9.328 7.207 1 87.06 299 ASP B O 1
ATOM 5550 N N . PRO B 1 300 ? 11.75 -7.996 7.918 1 88.44 300 PRO B N 1
ATOM 5551 C CA . PRO B 1 300 ? 12.297 -8.086 9.273 1 88.44 300 PRO B CA 1
ATOM 5552 C C . PRO B 1 300 ? 12.211 -9.5 9.852 1 88.44 300 PRO B C 1
ATOM 5554 O O . PRO B 1 300 ? 13.07 -9.898 10.641 1 88.44 300 PRO B O 1
ATOM 5557 N N . PHE B 1 301 ? 11.234 -10.266 9.453 1 86.12 301 PHE B N 1
ATOM 5558 C CA . PHE B 1 301 ? 11.109 -11.656 9.898 1 86.12 301 PHE B CA 1
ATOM 5559 C C . PHE B 1 301 ? 12.352 -12.453 9.508 1 86.12 301 PHE B C 1
ATOM 5561 O O . PHE B 1 301 ? 12.953 -13.125 10.352 1 86.12 301 PHE B O 1
ATOM 5568 N N . MET B 1 302 ? 12.734 -12.305 8.297 1 81.44 302 MET B N 1
ATOM 5569 C CA . MET B 1 302 ? 13.898 -13.039 7.797 1 81.44 302 MET B CA 1
ATOM 5570 C C . MET B 1 302 ? 15.188 -12.516 8.422 1 81.44 302 MET B C 1
ATOM 5572 O O . MET B 1 302 ? 16.094 -13.289 8.719 1 81.44 302 MET B O 1
ATOM 5576 N N . ALA B 1 303 ? 15.258 -11.203 8.539 1 81.88 303 ALA B N 1
ATOM 5577 C CA . ALA B 1 303 ? 16.438 -10.586 9.133 1 81.88 303 ALA B CA 1
ATOM 5578 C C . ALA B 1 303 ? 16.625 -11.047 10.578 1 81.88 303 ALA B C 1
ATOM 5580 O O . ALA B 1 303 ? 17.75 -11.32 11.008 1 81.88 303 ALA B O 1
ATOM 5581 N N . LEU B 1 304 ? 15.555 -11.148 11.258 1 79.25 304 LEU B N 1
ATOM 5582 C CA . LEU B 1 304 ? 15.609 -11.555 12.656 1 79.25 304 LEU B CA 1
ATOM 5583 C C . LEU B 1 304 ? 16 -13.023 12.773 1 79.25 304 LEU B C 1
ATOM 5585 O O . LEU B 1 304 ? 16.766 -13.398 13.664 1 79.25 304 LEU B O 1
ATOM 5589 N N . ILE B 1 305 ? 15.547 -13.82 11.914 1 76.44 305 ILE B N 1
ATOM 5590 C CA . ILE B 1 305 ? 15.898 -15.234 11.898 1 76.44 305 ILE B CA 1
ATOM 5591 C C . ILE B 1 305 ? 17.391 -15.398 11.578 1 76.44 305 ILE B C 1
ATOM 5593 O O . ILE B 1 305 ? 18.078 -16.219 12.195 1 76.44 305 ILE B O 1
ATOM 5597 N N . HIS B 1 306 ? 17.812 -14.594 10.648 1 75.88 306 HIS B N 1
ATOM 5598 C CA . HIS B 1 306 ? 19.219 -14.656 10.25 1 75.88 306 HIS B CA 1
ATOM 5599 C C . HIS B 1 306 ? 20.125 -14.195 11.383 1 75.88 306 HIS B C 1
ATOM 5601 O O . HIS B 1 306 ? 21.172 -14.812 11.641 1 75.88 306 HIS B O 1
ATOM 5607 N N . GLN B 1 307 ? 19.703 -13.164 12.039 1 75.31 307 GLN B N 1
ATOM 5608 C CA . GLN B 1 307 ? 20.5 -12.609 13.133 1 75.31 307 GLN B CA 1
ATOM 5609 C C . GLN B 1 307 ? 20.562 -13.57 14.312 1 75.31 307 GLN B C 1
ATOM 5611 O O . GLN B 1 307 ? 21.562 -13.641 15.023 1 75.31 307 GLN B O 1
ATOM 5616 N N . ALA B 1 308 ? 19.516 -14.297 14.438 1 72.25 308 ALA B N 1
ATOM 5617 C CA . ALA B 1 308 ? 19.438 -15.234 15.547 1 72.25 308 ALA B CA 1
ATOM 5618 C C . ALA B 1 308 ? 20.172 -16.531 15.227 1 72.25 308 ALA B C 1
ATOM 5620 O O . ALA B 1 308 ? 20.344 -17.391 16.094 1 72.25 308 ALA B O 1
ATOM 5621 N N . GLY B 1 309 ? 20.656 -16.641 14.008 1 69.69 309 GLY B N 1
ATOM 5622 C CA . GLY B 1 309 ? 21.422 -17.797 13.594 1 69.69 309 GLY B CA 1
ATOM 5623 C C . GLY B 1 309 ? 20.547 -18.984 13.234 1 69.69 309 GLY B C 1
ATOM 5624 O O . GLY B 1 309 ? 21 -20.141 13.258 1 69.69 309 GLY B O 1
ATOM 5625 N N . GLY B 1 310 ? 19.344 -18.703 13.078 1 68.06 310 GLY B N 1
ATOM 5626 C CA . GLY B 1 310 ? 18.422 -19.781 12.789 1 68.06 310 GLY B CA 1
ATOM 5627 C C . GLY B 1 310 ? 18.781 -20.562 11.539 1 68.06 310 GLY B C 1
ATOM 5628 O O . GLY B 1 310 ? 18.797 -21.781 11.547 1 68.06 310 GLY B O 1
ATOM 5629 N N . PHE B 1 311 ? 19.125 -19.922 10.5 1 70.38 311 PHE B N 1
ATOM 5630 C CA . PHE B 1 311 ? 19.438 -20.578 9.242 1 70.38 311 PHE B CA 1
ATOM 5631 C C . PHE B 1 311 ? 20.734 -21.359 9.352 1 70.38 311 PHE B C 1
ATOM 5633 O O . PHE B 1 311 ? 20.859 -22.453 8.773 1 70.38 311 PHE B O 1
ATOM 5640 N N . ASN B 1 312 ? 21.625 -20.781 10.07 1 71.81 312 ASN B N 1
ATOM 5641 C CA . ASN B 1 312 ? 22.875 -21.5 10.281 1 71.81 312 ASN B CA 1
ATOM 5642 C C . ASN B 1 312 ? 22.672 -22.781 11.062 1 71.81 312 ASN B C 1
ATOM 5644 O O . ASN B 1 312 ? 23.266 -23.812 10.75 1 71.81 312 ASN B O 1
ATOM 5648 N N . ALA B 1 313 ? 21.859 -22.672 12.047 1 71.12 313 ALA B N 1
ATOM 5649 C CA . ALA B 1 313 ? 21.578 -23.844 1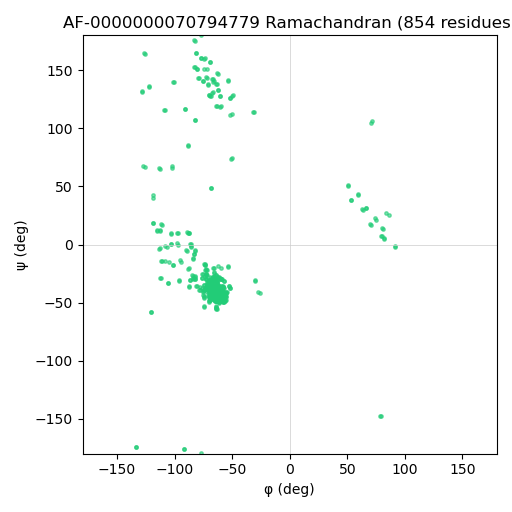2.852 1 71.12 313 ALA B CA 1
ATOM 5650 C C . ALA B 1 313 ? 20.891 -24.922 12.016 1 71.12 313 ALA B C 1
ATOM 5652 O O . ALA B 1 313 ? 21.219 -26.109 12.133 1 71.12 313 ALA B O 1
ATOM 5653 N N . LEU B 1 314 ? 20.016 -24.531 11.227 1 72.56 314 LEU B N 1
ATOM 5654 C CA . LEU B 1 314 ? 19.297 -25.469 10.383 1 72.56 314 LEU B CA 1
ATOM 5655 C C . LEU B 1 314 ? 20.234 -26.094 9.352 1 72.56 314 LEU B C 1
ATOM 5657 O O . LEU B 1 314 ? 20.156 -27.297 9.086 1 72.56 314 LEU B O 1
ATOM 5661 N N . THR B 1 315 ? 21.016 -25.266 8.82 1 73.06 315 THR B N 1
ATOM 5662 C CA . THR B 1 315 ? 21.984 -25.766 7.852 1 73.06 315 THR B CA 1
ATOM 5663 C C . THR B 1 315 ? 22.922 -26.781 8.492 1 73.06 315 THR B C 1
ATOM 5665 O O . THR B 1 315 ? 23.266 -27.797 7.875 1 73.06 315 THR B O 1
ATOM 5668 N N . GLU B 1 316 ? 23.312 -26.484 9.68 1 76.69 316 GLU B N 1
ATOM 5669 C CA . GLU B 1 316 ? 24.203 -27.391 10.391 1 76.69 316 GLU B CA 1
ATOM 5670 C C . GLU B 1 316 ? 23.5 -28.719 10.68 1 76.69 316 GLU B C 1
ATOM 5672 O O . GLU B 1 316 ? 24.141 -29.781 10.656 1 76.69 316 GLU B O 1
ATOM 5677 N N . LEU B 1 317 ? 22.312 -28.641 10.938 1 75.06 317 LEU B N 1
ATOM 5678 C CA . LEU B 1 317 ? 21.531 -29.844 11.234 1 75.06 317 LEU B CA 1
ATOM 5679 C C . LEU B 1 317 ? 21.375 -30.703 9.984 1 75.06 317 LEU B C 1
ATOM 5681 O O . LEU B 1 317 ? 21.344 -31.922 10.078 1 75.06 317 LEU B O 1
ATOM 5685 N N . LEU B 1 318 ? 21.328 -30.062 8.828 1 79.62 318 LEU B N 1
ATOM 5686 C CA . LEU B 1 318 ? 21.047 -30.766 7.586 1 79.62 318 LEU B CA 1
ATOM 5687 C C . LEU B 1 318 ? 22.328 -31.172 6.883 1 79.62 318 LEU B C 1
ATOM 5689 O O . LEU B 1 318 ? 22.328 -32.062 6.012 1 79.62 318 LEU B O 1
ATOM 5693 N N . THR B 1 319 ? 23.406 -30.578 7.324 1 80.38 319 THR B N 1
ATOM 5694 C CA . THR B 1 319 ? 24.688 -30.734 6.648 1 80.38 319 THR B CA 1
ATOM 5695 C C . THR B 1 319 ? 25.109 -32.219 6.641 1 80.38 319 THR B C 1
ATOM 5697 O O . THR B 1 319 ? 25.547 -32.719 5.617 1 80.38 319 THR B O 1
ATOM 5700 N N . PRO B 1 320 ? 24.938 -32.875 7.797 1 80.81 320 PRO B N 1
ATOM 5701 C CA . PRO B 1 320 ? 25.328 -34.281 7.754 1 80.81 320 PRO B CA 1
ATOM 5702 C C . PRO B 1 320 ? 24.531 -35.094 6.742 1 80.81 320 PRO B C 1
ATOM 5704 O O . PRO B 1 320 ? 25.078 -36 6.078 1 80.81 320 PRO B O 1
ATOM 5707 N N . LEU B 1 321 ? 23.328 -34.812 6.637 1 82.25 321 LEU B N 1
ATOM 5708 C CA . LEU B 1 321 ? 22.484 -35.5 5.672 1 82.25 321 LEU B CA 1
ATOM 5709 C C . LEU B 1 321 ? 22.875 -35.156 4.246 1 82.25 321 LEU B C 1
ATOM 5711 O O . LEU B 1 321 ? 22.859 -36 3.359 1 82.25 321 LEU B O 1
ATOM 5715 N N . ILE B 1 322 ? 23.188 -34 4.031 1 85.56 322 ILE B N 1
ATOM 5716 C CA . ILE B 1 322 ? 23.547 -33.5 2.715 1 85.56 322 ILE B CA 1
ATOM 5717 C C . ILE B 1 322 ? 24.891 -34.094 2.275 1 85.56 322 ILE B C 1
ATOM 5719 O O . ILE B 1 322 ? 25.047 -34.469 1.11 1 85.56 322 ILE B O 1
ATOM 5723 N N . ASN B 1 323 ? 25.766 -34.125 3.238 1 84.19 323 ASN B N 1
ATOM 5724 C CA . ASN B 1 323 ? 27.078 -34.656 2.91 1 84.19 323 ASN B CA 1
ATOM 5725 C C . ASN B 1 323 ? 27 -36.156 2.588 1 84.19 323 ASN B C 1
ATOM 5727 O O . ASN B 1 323 ? 27.766 -36.656 1.761 1 84.19 323 ASN B O 1
ATOM 5731 N N . LEU B 1 324 ? 26.078 -36.781 3.215 1 84.06 324 LEU B N 1
ATOM 5732 C CA . LEU B 1 324 ? 25.922 -38.219 2.988 1 84.06 324 LEU B CA 1
ATOM 5733 C C . LEU B 1 324 ? 25.266 -38.5 1.64 1 84.06 324 LEU B C 1
ATOM 5735 O O . LEU B 1 324 ? 25.625 -39.438 0.94 1 84.06 324 LEU B O 1
ATOM 5739 N N . GLY B 1 325 ? 24.312 -37.781 1.209 1 87.75 325 GLY B N 1
ATOM 5740 C CA . GLY B 1 325 ? 23.5 -38.062 0.035 1 87.75 325 GLY B CA 1
ATOM 5741 C C . GLY B 1 325 ? 23.891 -37.25 -1.174 1 87.75 325 GLY B C 1
ATOM 5742 O O . GLY B 1 325 ? 23.516 -37.562 -2.303 1 87.75 325 GLY B O 1
ATOM 5743 N N . GLY B 1 326 ? 24.625 -36.156 -0.987 1 90.19 326 GLY B N 1
ATOM 5744 C CA . GLY B 1 326 ? 25.109 -35.344 -2.082 1 90.19 326 GLY B CA 1
ATOM 5745 C C . GLY B 1 326 ? 24.047 -34.406 -2.648 1 90.19 326 GLY B C 1
ATOM 5746 O O . GLY B 1 326 ? 23.188 -33.938 -1.914 1 90.19 326 GLY B O 1
ATOM 5747 N N . LYS B 1 327 ? 24.172 -34.188 -3.945 1 92.75 327 LYS B N 1
ATOM 5748 C CA . LYS B 1 327 ? 23.297 -33.25 -4.648 1 92.75 327 LYS B CA 1
ATOM 5749 C C . LYS B 1 327 ? 21.859 -33.75 -4.648 1 92.75 327 LYS B C 1
ATOM 5751 O O . LYS B 1 327 ? 20.922 -32.938 -4.457 1 92.75 327 LYS B O 1
ATOM 5756 N N . PRO B 1 328 ? 21.656 -35.031 -4.777 1 91.88 328 PRO B N 1
ATOM 5757 C CA . PRO B 1 328 ? 20.281 -35.5 -4.789 1 91.88 328 PRO B CA 1
ATOM 5758 C C . PRO B 1 328 ? 19.562 -35.281 -3.465 1 91.88 328 PRO B C 1
ATOM 5760 O O . PRO B 1 328 ? 18.406 -34.812 -3.453 1 91.88 328 PRO B O 1
ATOM 5763 N N . VAL B 1 329 ? 20.188 -35.562 -2.424 1 91.62 329 VAL B N 1
ATOM 5764 C CA . VAL B 1 329 ? 19.562 -35.375 -1.116 1 91.62 329 VAL B CA 1
ATOM 5765 C C . VAL B 1 329 ? 19.312 -33.906 -0.859 1 91.62 329 VAL B C 1
ATOM 5767 O O . VAL B 1 329 ? 18.281 -33.531 -0.288 1 91.62 329 VAL B O 1
ATOM 5770 N N . LEU B 1 330 ? 20.297 -33.031 -1.232 1 92.38 330 LEU B N 1
ATOM 5771 C CA . LEU B 1 330 ? 20.109 -31.609 -1.084 1 92.38 330 LEU B CA 1
ATOM 5772 C C . LEU B 1 330 ? 18.875 -31.141 -1.845 1 92.38 330 LEU B C 1
ATOM 5774 O O . LEU B 1 330 ? 18.062 -30.375 -1.312 1 92.38 330 LEU B O 1
ATOM 5778 N N . SER B 1 331 ? 18.75 -31.625 -3.037 1 93.06 331 SER B N 1
ATOM 5779 C CA . SER B 1 331 ? 17.609 -31.234 -3.863 1 93.06 331 SER B CA 1
ATOM 5780 C C . SER B 1 331 ? 16.297 -31.688 -3.236 1 93.06 331 SER B C 1
ATOM 5782 O O . SER B 1 331 ? 15.312 -30.953 -3.223 1 93.06 331 SER B O 1
ATOM 5784 N N . ILE B 1 332 ? 16.297 -32.844 -2.719 1 90.06 332 ILE B N 1
ATOM 5785 C CA . ILE B 1 332 ? 15.102 -33.406 -2.096 1 90.06 332 ILE B CA 1
ATOM 5786 C C . ILE B 1 332 ? 14.773 -32.625 -0.824 1 90.06 332 ILE B C 1
ATOM 5788 O O . ILE B 1 332 ? 13.609 -32.312 -0.561 1 90.06 332 ILE B O 1
ATOM 5792 N N . LEU B 1 333 ? 15.758 -32.25 -0.121 1 88.19 333 LEU B N 1
ATOM 5793 C CA . LEU B 1 333 ? 15.562 -31.516 1.118 1 88.19 333 LEU B CA 1
ATOM 5794 C C . LEU B 1 333 ? 14.969 -30.141 0.835 1 88.19 333 LEU B C 1
ATOM 5796 O O . LEU B 1 333 ? 14.094 -29.672 1.566 1 88.19 333 LEU B O 1
ATOM 5800 N N . ILE B 1 334 ? 15.477 -29.469 -0.137 1 89.56 334 ILE B N 1
ATOM 5801 C CA . ILE B 1 334 ? 14.953 -28.156 -0.514 1 89.56 334 ILE B CA 1
ATOM 5802 C C . ILE B 1 334 ? 13.469 -28.281 -0.861 1 89.56 334 ILE B C 1
ATOM 5804 O O . ILE B 1 334 ? 12.648 -27.5 -0.388 1 89.56 334 ILE B O 1
ATOM 5808 N N . GLY B 1 335 ? 13.148 -29.234 -1.655 1 87.5 335 GLY B N 1
ATOM 5809 C CA . GLY B 1 335 ? 11.773 -29.453 -2.057 1 87.5 335 GLY B CA 1
ATOM 5810 C C . GLY B 1 335 ? 10.852 -29.75 -0.892 1 87.5 335 GLY B C 1
ATOM 5811 O O . GLY B 1 335 ? 9.742 -29.219 -0.809 1 87.5 335 GLY B O 1
ATOM 5812 N N . PHE B 1 336 ? 11.305 -30.453 0.047 1 83.06 336 PHE B N 1
ATOM 5813 C CA . PHE B 1 336 ? 10.469 -30.922 1.149 1 83.06 336 PHE B CA 1
ATOM 5814 C C . PHE B 1 336 ? 10.32 -29.844 2.209 1 83.06 336 PHE B C 1
ATOM 5816 O O . PHE B 1 336 ? 9.305 -29.781 2.914 1 83.06 336 PHE B O 1
ATOM 5823 N N . THR B 1 337 ? 11.289 -29.016 2.293 1 79.94 337 THR B N 1
ATOM 5824 C CA . THR B 1 337 ? 11.211 -27.922 3.262 1 79.94 337 THR B CA 1
ATOM 5825 C C . THR B 1 337 ? 10.094 -26.953 2.895 1 79.94 337 THR B C 1
ATOM 5827 O O . THR B 1 337 ? 9.586 -26.234 3.754 1 79.94 337 THR B O 1
ATOM 5830 N N . GLY B 1 338 ? 9.727 -27.016 1.645 1 73.75 338 GLY B N 1
ATOM 5831 C CA . GLY B 1 338 ? 8.602 -26.203 1.215 1 73.75 338 GLY B CA 1
ATOM 5832 C C . GLY B 1 338 ? 7.289 -26.625 1.845 1 73.75 338 GLY B C 1
ATOM 5833 O O . GLY B 1 338 ? 6.336 -25.844 1.902 1 73.75 338 GLY B O 1
ATOM 5834 N N . ALA B 1 339 ? 7.223 -27.891 2.18 1 64.88 339 ALA B N 1
ATOM 5835 C CA . ALA B 1 339 ? 6.023 -28.391 2.854 1 64.88 339 ALA B CA 1
ATOM 5836 C C . ALA B 1 339 ? 5.699 -27.562 4.086 1 64.88 339 ALA B C 1
ATOM 5838 O O . ALA B 1 339 ? 4.543 -27.484 4.504 1 64.88 339 ALA B O 1
ATOM 5839 N N . PHE B 1 340 ? 6.727 -26.891 4.465 1 61.28 340 PHE B N 1
ATOM 5840 C CA . PHE B 1 340 ? 6.527 -26.078 5.656 1 61.28 340 PHE B CA 1
ATOM 5841 C C . PHE B 1 340 ? 6.352 -24.609 5.285 1 61.28 340 PHE B C 1
ATOM 5843 O O . PHE B 1 340 ? 6.391 -23.734 6.152 1 61.28 340 PHE B O 1
ATOM 5850 N N . GLY B 1 341 ? 6.234 -24.516 4.055 1 64.31 341 GLY B N 1
ATOM 5851 C CA . GLY B 1 341 ? 6.051 -23.156 3.594 1 64.31 341 GLY B CA 1
ATOM 5852 C C . GLY B 1 341 ? 4.641 -22.641 3.811 1 64.31 341 GLY B C 1
ATOM 5853 O O . GLY B 1 341 ? 3.844 -23.266 4.508 1 64.31 341 GLY B O 1
ATOM 5854 N N . MET B 1 342 ? 4.348 -21.391 3.418 1 62.59 342 MET B N 1
ATOM 5855 C CA . MET B 1 342 ? 3.074 -20.688 3.58 1 62.59 342 MET B CA 1
ATOM 5856 C C . MET B 1 342 ? 2.18 -20.906 2.363 1 62.59 342 MET B C 1
ATOM 5858 O O . MET B 1 342 ? 2.543 -20.531 1.246 1 62.59 342 MET B O 1
ATOM 5862 N N . PRO B 1 343 ? 1.081 -21.547 2.674 1 59.22 343 PRO B N 1
ATOM 5863 C CA . PRO B 1 343 ? 0.167 -21.672 1.536 1 59.22 343 PRO B CA 1
ATOM 5864 C C . PRO B 1 343 ? -0.292 -20.328 0.992 1 59.22 343 PRO B C 1
ATOM 5866 O O . PRO B 1 343 ? -0.664 -19.438 1.764 1 59.22 343 PRO B O 1
ATOM 5869 N N . GLY B 1 344 ? -0.18 -20.125 -0.135 1 61.41 344 GLY B N 1
ATOM 5870 C CA . GLY B 1 344 ? -0.642 -18.906 -0.777 1 61.41 344 GLY B CA 1
ATOM 5871 C C . GLY B 1 344 ? 0.418 -17.828 -0.832 1 61.41 344 GLY B C 1
ATOM 5872 O O . GLY B 1 344 ? 0.172 -16.734 -1.351 1 61.41 344 GLY B O 1
ATOM 5873 N N . ALA B 1 345 ? 1.467 -18.094 -0.311 1 75.69 345 ALA B N 1
ATOM 5874 C CA . ALA B 1 345 ? 2.568 -17.141 -0.364 1 75.69 345 ALA B CA 1
ATOM 5875 C C . ALA B 1 345 ? 3.83 -17.781 -0.926 1 75.69 345 ALA B C 1
ATOM 5877 O O . ALA B 1 345 ? 4.859 -17.844 -0.25 1 75.69 345 ALA B O 1
ATOM 5878 N N . ALA B 1 346 ? 3.701 -18.109 -2.166 1 85.38 346 ALA B N 1
ATOM 5879 C CA . ALA B 1 346 ? 4.797 -18.797 -2.842 1 85.38 346 ALA B CA 1
ATOM 5880 C C . ALA B 1 346 ? 6.051 -17.922 -2.885 1 85.38 346 ALA B C 1
ATOM 5882 O O . ALA B 1 346 ? 7.168 -18.438 -2.803 1 85.38 346 ALA B O 1
ATOM 5883 N N . GLU B 1 347 ? 5.875 -16.672 -2.936 1 87.62 347 GLU B N 1
ATOM 5884 C CA . GLU B 1 347 ? 6.988 -15.727 -3.035 1 87.62 347 GLU B CA 1
ATOM 5885 C C . GLU B 1 347 ? 7.832 -15.734 -1.762 1 87.62 347 GLU B C 1
ATOM 5887 O O . GLU B 1 347 ? 9.062 -15.758 -1.825 1 87.62 347 GLU B O 1
ATOM 5892 N N . ALA B 1 348 ? 7.125 -15.766 -0.691 1 84.19 348 ALA B N 1
ATOM 5893 C CA . ALA B 1 348 ? 7.812 -15.805 0.597 1 84.19 348 ALA B CA 1
ATOM 5894 C C . ALA B 1 348 ? 8.562 -17.125 0.775 1 84.19 348 ALA B C 1
ATOM 5896 O O . ALA B 1 348 ? 9.672 -17.141 1.317 1 84.19 348 ALA B O 1
ATOM 5897 N N . THR B 1 349 ? 7.977 -18.156 0.331 1 86.19 349 THR B N 1
ATOM 5898 C CA . THR B 1 349 ? 8.602 -19.484 0.421 1 86.19 349 THR B CA 1
ATOM 5899 C C . THR B 1 349 ? 9.867 -19.531 -0.425 1 86.19 349 THR B C 1
ATOM 5901 O O . THR B 1 349 ? 10.906 -20.031 0.027 1 86.19 349 THR B O 1
ATOM 5904 N N . ILE B 1 350 ? 9.766 -19.031 -1.559 1 90.94 350 ILE B N 1
ATOM 5905 C CA . ILE B 1 350 ? 10.906 -19.016 -2.469 1 90.94 350 ILE B CA 1
ATOM 5906 C C . ILE B 1 350 ? 12.055 -18.234 -1.847 1 90.94 350 ILE B C 1
ATOM 5908 O O . ILE B 1 350 ? 13.203 -18.703 -1.836 1 90.94 350 ILE B O 1
ATOM 5912 N N . LYS B 1 351 ? 11.758 -17.094 -1.332 1 88.19 351 LYS B N 1
ATOM 5913 C CA . LYS B 1 351 ? 12.789 -16.25 -0.722 1 88.19 351 LYS B CA 1
ATOM 5914 C C . LYS B 1 351 ? 13.406 -16.938 0.49 1 88.19 351 LYS B C 1
ATOM 5916 O O . LYS B 1 351 ? 14.625 -16.906 0.672 1 88.19 351 LYS B O 1
ATOM 5921 N N . MET B 1 352 ? 12.586 -17.547 1.261 1 85.62 352 MET B N 1
ATOM 5922 C CA . MET B 1 352 ? 13.062 -18.234 2.451 1 85.62 352 MET B CA 1
ATOM 5923 C C . MET B 1 352 ? 13.969 -19.406 2.072 1 85.62 352 MET B C 1
ATOM 5925 O O . MET B 1 352 ? 15.039 -19.578 2.654 1 85.62 352 MET B O 1
ATOM 5929 N N . LEU B 1 353 ? 13.602 -20.172 1.151 1 88.44 353 LEU B N 1
ATOM 5930 C CA . LEU B 1 353 ? 14.383 -21.328 0.716 1 88.44 353 LEU B CA 1
ATOM 5931 C C . LEU B 1 353 ? 15.711 -20.891 0.11 1 88.44 353 LEU B C 1
ATOM 5933 O O . LEU B 1 353 ? 16.75 -21.531 0.337 1 88.44 353 LEU B O 1
ATOM 5937 N N . HIS B 1 354 ? 15.625 -19.844 -0.644 1 90.56 354 HIS B N 1
ATOM 5938 C CA . HIS B 1 354 ? 16.844 -19.328 -1.242 1 90.56 354 HIS B CA 1
ATOM 5939 C C . HIS B 1 354 ? 17.844 -18.906 -0.171 1 90.56 354 HIS B C 1
ATOM 5941 O O . HIS B 1 354 ? 19.031 -19.219 -0.282 1 90.56 354 HIS B O 1
ATOM 5947 N N . GLN B 1 355 ? 17.375 -18.312 0.827 1 85.38 355 GLN B N 1
ATOM 5948 C CA . GLN B 1 355 ? 18.25 -17.859 1.899 1 85.38 355 GLN B CA 1
ATOM 5949 C C . GLN B 1 355 ? 18.766 -19.047 2.711 1 85.38 355 GLN B C 1
ATOM 5951 O O . GLN B 1 355 ? 19.938 -19.047 3.121 1 85.38 355 GLN B O 1
ATOM 5956 N N . LEU B 1 356 ? 17.984 -19.984 2.9 1 84 356 LEU B N 1
ATOM 5957 C CA . LEU B 1 356 ? 18.312 -21.125 3.75 1 84 356 LEU B CA 1
ATOM 5958 C C . LEU B 1 356 ? 19.312 -22.031 3.072 1 84 356 LEU B C 1
ATOM 5960 O O . LEU B 1 356 ? 20.234 -22.547 3.725 1 84 356 LEU B O 1
ATOM 5964 N N . PHE B 1 357 ? 19.203 -22.219 1.807 1 89.81 357 PHE B N 1
ATOM 5965 C CA . PHE B 1 357 ? 19.953 -23.312 1.186 1 89.81 357 PHE B CA 1
ATOM 5966 C C . PHE B 1 357 ? 21.031 -22.766 0.256 1 89.81 357 PHE B C 1
ATOM 5968 O O . PHE B 1 357 ? 21.844 -23.531 -0.281 1 89.81 357 PHE B O 1
ATOM 5975 N N . SER B 1 358 ? 21.094 -21.453 0.091 1 91.12 358 SER B N 1
ATOM 5976 C CA . SER B 1 358 ? 22.062 -20.875 -0.815 1 91.12 358 SER B CA 1
ATOM 5977 C C . SER B 1 358 ? 23.484 -21.297 -0.443 1 91.12 358 SER B C 1
ATOM 5979 O O . SER B 1 358 ? 24.281 -21.641 -1.315 1 91.12 358 SER B O 1
ATOM 5981 N N . PRO B 1 359 ? 23.844 -21.281 0.844 1 87.62 359 PRO B N 1
ATOM 5982 C CA . PRO B 1 359 ? 25.203 -21.719 1.197 1 87.62 359 PRO B CA 1
ATOM 5983 C C . PRO B 1 359 ? 25.469 -23.172 0.823 1 87.62 359 PRO B C 1
ATOM 5985 O O . PRO B 1 359 ? 26.547 -23.484 0.283 1 87.62 359 PRO B O 1
ATOM 5988 N N . SER B 1 360 ? 24.531 -24 1.071 1 89.06 360 SER B N 1
ATOM 5989 C CA . SER B 1 360 ? 24.688 -25.422 0.75 1 89.06 360 SER B CA 1
ATOM 5990 C C . SER B 1 360 ? 24.719 -25.641 -0.758 1 89.06 360 SER B C 1
ATOM 5992 O O . SER B 1 360 ? 25.438 -26.531 -1.246 1 89.06 360 SER B O 1
ATOM 5994 N N . VAL B 1 361 ? 23.953 -24.875 -1.455 1 93.06 361 VAL B N 1
ATOM 5995 C CA . VAL B 1 361 ? 23.875 -24.969 -2.91 1 93.06 361 VAL B CA 1
ATOM 5996 C C . VAL B 1 361 ? 25.219 -24.594 -3.518 1 93.06 361 VAL B C 1
ATOM 5998 O O . VAL B 1 361 ? 25.703 -25.25 -4.453 1 93.06 361 VAL B O 1
ATOM 6001 N N . LEU B 1 362 ? 25.797 -23.609 -2.934 1 91.31 362 LEU B N 1
ATOM 6002 C CA . LEU B 1 362 ? 27.094 -23.172 -3.4 1 91.31 362 LEU B CA 1
ATOM 6003 C C . LEU B 1 362 ? 28.188 -24.188 -3.045 1 91.31 362 LEU B C 1
ATOM 6005 O O . LEU B 1 362 ? 29.047 -24.484 -3.865 1 91.31 362 LEU B O 1
ATOM 6009 N N . GLN B 1 363 ? 28.109 -24.625 -1.86 1 87.44 363 GLN B N 1
ATOM 6010 C CA . GLN B 1 363 ? 29.094 -25.562 -1.371 1 87.44 363 GLN B CA 1
ATOM 6011 C C . GLN B 1 363 ? 29.078 -26.859 -2.188 1 87.44 363 GLN B C 1
ATOM 6013 O O . GLN B 1 363 ? 30.141 -27.391 -2.533 1 87.44 363 GLN B O 1
ATOM 6018 N N . MET B 1 364 ? 27.953 -27.375 -2.523 1 91.31 364 MET B N 1
ATOM 6019 C CA . MET B 1 364 ? 27.812 -28.656 -3.232 1 91.31 364 MET B CA 1
ATOM 6020 C C . MET B 1 364 ? 27.812 -28.438 -4.742 1 91.31 364 MET B C 1
ATOM 6022 O O . MET B 1 364 ? 27.75 -29.391 -5.512 1 91.31 364 MET B O 1
ATOM 6026 N N . GLN B 1 365 ? 27.828 -27.172 -5.148 1 91.94 365 GLN B N 1
ATOM 6027 C CA . GLN B 1 365 ? 27.828 -26.781 -6.559 1 91.94 365 GLN B CA 1
ATOM 6028 C C . GLN B 1 365 ? 26.594 -27.312 -7.27 1 91.94 365 GLN B C 1
ATOM 6030 O O . GLN B 1 365 ? 26.688 -27.922 -8.336 1 91.94 365 GLN B O 1
ATOM 6035 N N . LEU B 1 366 ? 25.531 -27.219 -6.676 1 93.88 366 LEU B N 1
ATOM 6036 C CA . LEU B 1 366 ? 24.25 -27.547 -7.301 1 93.88 366 LEU B CA 1
ATOM 6037 C C . LEU B 1 366 ? 23.906 -26.531 -8.383 1 93.88 366 LEU B C 1
ATOM 6039 O O . LEU B 1 366 ? 23.984 -25.328 -8.156 1 93.88 366 LEU B O 1
ATOM 6043 N N . PRO B 1 367 ? 23.609 -27.078 -9.57 1 94.56 367 PRO B N 1
ATOM 6044 C CA . PRO B 1 367 ? 23.203 -26.125 -10.609 1 94.56 367 PRO B CA 1
ATOM 6045 C C . PRO B 1 367 ? 22.062 -25.219 -10.164 1 94.56 367 PRO B C 1
ATOM 6047 O O . PRO B 1 367 ? 21.109 -25.672 -9.523 1 94.56 367 PRO B O 1
ATOM 6050 N N . LEU B 1 368 ? 22.141 -23.969 -10.562 1 94.94 368 LEU B N 1
ATOM 6051 C CA . LEU B 1 368 ? 21.172 -22.984 -10.133 1 94.94 368 LEU B CA 1
ATOM 6052 C C . LEU B 1 368 ? 19.781 -23.328 -10.664 1 94.94 368 LEU B C 1
ATOM 6054 O O . LEU B 1 368 ? 18.766 -23.047 -10.008 1 94.94 368 LEU B O 1
ATOM 6058 N N . ILE B 1 369 ? 19.703 -23.906 -11.812 1 95.25 369 ILE B N 1
ATOM 6059 C CA . ILE B 1 369 ? 18.422 -24.281 -12.414 1 95.25 369 ILE B CA 1
ATOM 6060 C C . ILE B 1 369 ? 17.766 -25.375 -11.578 1 95.25 369 ILE B C 1
ATOM 6062 O O . ILE B 1 369 ? 16.531 -25.422 -11.453 1 95.25 369 ILE B O 1
ATOM 6066 N N . THR B 1 370 ? 18.547 -26.297 -11.047 1 94.88 370 THR B N 1
ATOM 6067 C CA . THR B 1 370 ? 18.031 -27.312 -10.148 1 94.88 370 THR B CA 1
ATOM 6068 C C . THR B 1 370 ? 17.5 -26.688 -8.859 1 94.88 370 THR B C 1
ATOM 6070 O O . THR B 1 370 ? 16.469 -27.094 -8.344 1 94.88 370 THR B O 1
ATOM 6073 N N . PHE B 1 371 ? 18.266 -25.75 -8.375 1 95.69 371 PHE B N 1
ATOM 6074 C CA . PHE B 1 371 ? 17.828 -25.016 -7.191 1 95.69 371 PHE B CA 1
ATOM 6075 C C . PHE B 1 371 ? 16.484 -24.344 -7.441 1 95.69 371 PHE B C 1
ATOM 6077 O O . PHE B 1 371 ? 15.586 -24.406 -6.594 1 95.69 371 PHE B O 1
ATOM 6084 N N . ALA B 1 372 ? 16.328 -23.734 -8.594 1 95.88 372 ALA B N 1
ATOM 6085 C CA . ALA B 1 372 ? 15.086 -23.062 -8.969 1 95.88 372 ALA B CA 1
ATOM 6086 C C . ALA B 1 372 ? 13.93 -24.062 -9.055 1 95.88 372 ALA B C 1
ATOM 6088 O O . ALA B 1 372 ? 12.828 -23.781 -8.586 1 95.88 372 ALA B O 1
ATOM 6089 N N . LEU B 1 373 ? 14.195 -25.172 -9.625 1 95.06 373 LEU B N 1
ATOM 6090 C CA . LEU B 1 373 ? 13.172 -26.219 -9.758 1 95.06 373 LEU B CA 1
ATOM 6091 C C . LEU B 1 373 ? 12.719 -26.703 -8.383 1 95.06 373 LEU B C 1
ATOM 6093 O O . LEU B 1 373 ? 11.516 -26.859 -8.141 1 95.06 373 LEU B O 1
ATOM 6097 N N . CYS B 1 374 ? 13.625 -26.875 -7.504 1 93.88 374 CYS B N 1
ATOM 6098 C CA . CYS B 1 374 ? 13.312 -27.359 -6.168 1 93.88 374 CYS B CA 1
ATOM 6099 C C . CYS B 1 374 ? 12.5 -26.344 -5.387 1 93.88 374 CYS B C 1
ATOM 6101 O O . CYS B 1 374 ? 11.578 -26.703 -4.648 1 93.88 374 CYS B O 1
ATOM 6103 N N . MET B 1 375 ? 12.883 -25.094 -5.531 1 93.88 375 MET B N 1
ATOM 6104 C CA . MET B 1 375 ? 12.141 -24.047 -4.844 1 93.88 375 MET B CA 1
ATOM 6105 C C . MET B 1 375 ? 10.711 -23.953 -5.371 1 93.88 375 MET B C 1
ATOM 6107 O O . MET B 1 375 ? 9.766 -23.781 -4.594 1 93.88 375 MET B O 1
ATOM 6111 N N . LEU B 1 376 ? 10.547 -24.062 -6.629 1 93.56 376 LEU B N 1
ATOM 6112 C CA . LEU B 1 376 ? 9.219 -24.031 -7.223 1 93.56 376 LEU B CA 1
ATOM 6113 C C . LEU B 1 376 ? 8.398 -25.234 -6.766 1 93.56 376 LEU B C 1
ATOM 6115 O O . LEU B 1 376 ? 7.215 -25.109 -6.445 1 93.56 376 LEU B O 1
ATOM 6119 N N . PHE B 1 377 ? 9.062 -26.344 -6.797 1 91.69 377 PHE B N 1
ATOM 6120 C CA . PHE B 1 377 ? 8.414 -27.562 -6.34 1 91.69 377 PHE B CA 1
ATOM 6121 C C . PHE B 1 377 ? 7.914 -27.422 -4.91 1 91.69 377 PHE B C 1
ATOM 6123 O O . PHE B 1 377 ? 6.801 -27.844 -4.586 1 91.69 377 PHE B O 1
ATOM 6130 N N . ALA B 1 378 ? 8.727 -26.844 -4.113 1 90.06 378 ALA B N 1
ATOM 6131 C CA . ALA B 1 378 ? 8.391 -26.656 -2.705 1 90.06 378 ALA B CA 1
ATOM 6132 C C . ALA B 1 378 ? 7.098 -25.859 -2.551 1 90.06 378 ALA B C 1
ATOM 6134 O O . ALA B 1 378 ? 6.312 -26.109 -1.632 1 90.06 378 ALA B O 1
ATOM 6135 N N . THR B 1 379 ? 6.895 -24.922 -3.418 1 89 379 THR B N 1
ATOM 6136 C CA . THR B 1 379 ? 5.695 -24.094 -3.328 1 89 379 THR B CA 1
ATOM 6137 C C . THR B 1 379 ? 4.461 -24.891 -3.744 1 89 379 THR B C 1
ATOM 6139 O O . THR B 1 379 ? 3.346 -24.578 -3.322 1 89 379 THR B O 1
ATOM 6142 N N . ARG B 1 380 ? 4.621 -25.875 -4.562 1 85.56 380 ARG B N 1
ATOM 6143 C CA . ARG B 1 380 ? 3.5 -26.672 -5.035 1 85.56 380 ARG B CA 1
ATOM 6144 C C . ARG B 1 380 ? 3.018 -27.625 -3.953 1 85.56 380 ARG B C 1
ATOM 6146 O O . ARG B 1 380 ? 1.813 -27.828 -3.777 1 85.56 380 ARG B O 1
ATOM 6153 N N . VAL B 1 381 ? 3.912 -28.219 -3.328 1 78 381 VAL B N 1
ATOM 6154 C CA . VAL B 1 381 ? 3.58 -29.188 -2.277 1 78 381 VAL B CA 1
ATOM 6155 C C . VAL B 1 381 ? 2.729 -28.5 -1.207 1 78 381 VAL B C 1
ATOM 6157 O O . VAL B 1 381 ? 1.75 -29.078 -0.727 1 78 381 VAL B O 1
ATOM 6160 N N . THR B 1 382 ? 3.043 -27.328 -0.972 1 75.69 382 THR B N 1
ATOM 6161 C CA . THR B 1 382 ? 2.324 -26.578 0.051 1 75.69 382 THR B CA 1
ATOM 6162 C C . THR B 1 382 ? 0.899 -26.281 -0.4 1 75.69 382 THR B C 1
ATOM 6164 O O . THR B 1 382 ? -0.036 -26.328 0.401 1 75.69 382 THR B O 1
ATOM 6167 N N . ASN B 1 383 ? 0.674 -26.078 -1.639 1 80.56 383 ASN B N 1
ATOM 6168 C CA . ASN B 1 383 ? -0.618 -25.641 -2.146 1 80.56 383 ASN B CA 1
ATOM 6169 C C . ASN B 1 383 ? -1.545 -26.812 -2.438 1 80.56 383 ASN B C 1
ATOM 6171 O O . ASN B 1 383 ? -2.768 -26.656 -2.426 1 80.56 383 ASN B O 1
ATOM 6175 N N . TYR B 1 384 ? -1.036 -28.031 -2.621 1 81.38 384 TYR B N 1
ATOM 6176 C CA . TYR B 1 384 ? -1.864 -29.172 -2.986 1 81.38 384 TYR B CA 1
ATOM 6177 C C . TYR B 1 384 ? -2.055 -30.109 -1.802 1 81.38 384 TYR B C 1
ATOM 6179 O O . TYR B 1 384 ? -3.123 -30.703 -1.64 1 81.38 384 TYR B O 1
ATOM 6187 N N . ALA B 1 385 ? -1.077 -30.172 -1.011 1 74.75 385 ALA B N 1
ATOM 6188 C CA . ALA B 1 385 ? -1.111 -31.141 0.086 1 74.75 385 ALA B CA 1
ATOM 6189 C C . ALA B 1 385 ? -2.029 -30.656 1.207 1 74.75 385 ALA B C 1
ATOM 6191 O O . ALA B 1 385 ? -2.631 -31.469 1.915 1 74.75 385 ALA B O 1
ATOM 6192 N N . TYR B 1 386 ? -2.146 -29.391 1.343 1 73.12 386 TYR B N 1
ATOM 6193 C CA . TYR B 1 386 ? -2.938 -28.828 2.426 1 73.12 386 TYR B CA 1
ATOM 6194 C C . TYR B 1 386 ? -4.043 -27.922 1.882 1 73.12 386 TYR B C 1
ATOM 6196 O O . TYR B 1 386 ? -3.836 -27.203 0.908 1 73.12 386 TYR B O 1
ATOM 6204 N N . PRO B 1 387 ? -5.258 -28.172 2.535 1 73.56 387 PRO B N 1
ATOM 6205 C CA . PRO B 1 387 ? -6.285 -27.203 2.16 1 73.56 387 PRO B CA 1
ATOM 6206 C C . PRO B 1 387 ? -5.891 -25.766 2.49 1 73.56 387 PRO B C 1
ATOM 6208 O O . PRO B 1 387 ? -5.414 -25.484 3.596 1 73.56 387 PRO B O 1
ATOM 6211 N N . GLY B 1 388 ? -5.812 -25.016 1.58 1 74.94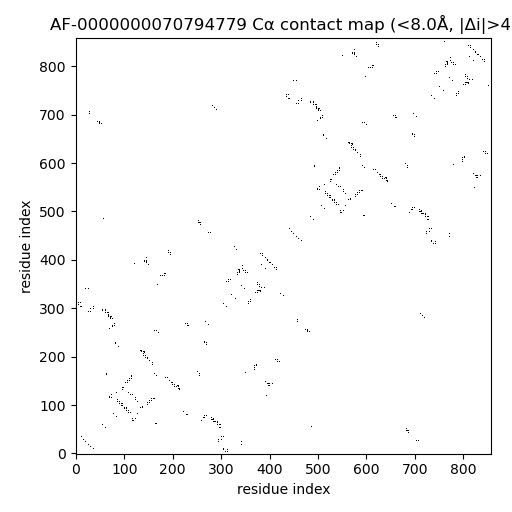 388 GLY B N 1
ATOM 6212 C CA . GLY B 1 388 ? -5.434 -23.609 1.753 1 74.94 388 GLY B CA 1
ATOM 6213 C C . GLY B 1 388 ? -6.332 -22.656 0.995 1 74.94 388 GLY B C 1
ATOM 6214 O O . GLY B 1 388 ? -7.391 -23.047 0.502 1 74.94 388 GLY B O 1
ATOM 6215 N N . ALA B 1 389 ? -5.977 -21.469 1.022 1 74.69 389 ALA B N 1
ATOM 6216 C CA . ALA B 1 389 ? -6.773 -20.391 0.442 1 74.69 389 ALA B CA 1
ATOM 6217 C C . ALA B 1 389 ? -7.031 -20.641 -1.042 1 74.69 389 ALA B C 1
ATOM 6219 O O . ALA B 1 389 ? -8.141 -20.406 -1.531 1 74.69 389 ALA B O 1
ATOM 6220 N N . ASN B 1 390 ? -6.012 -21.062 -1.726 1 83.44 390 ASN B N 1
ATOM 6221 C CA . ASN B 1 390 ? -6.168 -21.297 -3.158 1 83.44 390 ASN B CA 1
ATOM 6222 C C . ASN B 1 390 ? -7.156 -22.422 -3.438 1 83.44 390 ASN B C 1
ATOM 6224 O O . ASN B 1 390 ? -7.953 -22.344 -4.375 1 83.44 390 ASN B O 1
ATOM 6228 N N . MET B 1 391 ? -7.086 -23.438 -2.633 1 82.75 391 MET B N 1
ATOM 6229 C CA . MET B 1 391 ? -8.008 -24.562 -2.779 1 82.75 391 MET B CA 1
ATOM 6230 C C . MET B 1 391 ? -9.445 -24.125 -2.521 1 82.75 391 MET B C 1
ATOM 6232 O O . MET B 1 391 ? -10.344 -24.438 -3.307 1 82.75 391 MET B O 1
ATOM 6236 N N . PHE B 1 392 ? -9.656 -23.406 -1.541 1 80.62 392 PHE B N 1
ATOM 6237 C CA . PHE B 1 392 ? -11 -22.969 -1.184 1 80.62 392 PHE B CA 1
ATOM 6238 C C . PHE B 1 392 ? -11.523 -21.953 -2.193 1 80.62 392 PHE B C 1
ATOM 6240 O O . PHE B 1 392 ? -12.727 -21.906 -2.471 1 80.62 392 PHE B O 1
ATOM 6247 N N . ALA B 1 393 ? -10.594 -21.219 -2.67 1 84.31 393 ALA B N 1
ATOM 6248 C CA . ALA B 1 393 ? -11.008 -20.297 -3.729 1 84.31 393 ALA B CA 1
ATOM 6249 C C . ALA B 1 393 ? -11.531 -21.062 -4.945 1 84.31 393 ALA B C 1
ATOM 6251 O O . ALA B 1 393 ? -12.602 -20.75 -5.465 1 84.31 393 ALA B O 1
ATOM 6252 N N . ALA B 1 394 ? -10.805 -22 -5.355 1 89.06 394 ALA B N 1
ATOM 6253 C CA . ALA B 1 394 ? -11.211 -22.797 -6.512 1 89.06 394 ALA B CA 1
ATOM 6254 C C . ALA B 1 394 ? -12.539 -23.5 -6.25 1 89.06 394 ALA B C 1
ATOM 6256 O O . ALA B 1 394 ? -13.398 -23.562 -7.129 1 89.06 394 ALA B O 1
ATOM 6257 N N . MET B 1 395 ? -12.734 -24.047 -5.066 1 87.94 395 MET B N 1
ATOM 6258 C CA . MET B 1 395 ? -13.977 -24.703 -4.684 1 87.94 395 MET B CA 1
ATOM 6259 C C . MET B 1 395 ? -15.148 -23.734 -4.719 1 87.94 395 MET B C 1
ATOM 6261 O O . MET B 1 395 ? -16.203 -24.047 -5.27 1 87.94 395 MET B O 1
ATOM 6265 N N . GLY B 1 396 ? -14.945 -22.672 -4.145 1 85.12 396 GLY B N 1
ATOM 6266 C CA . GLY B 1 396 ? -16 -21.656 -4.125 1 85.12 396 GLY B CA 1
ATOM 6267 C C . GLY B 1 396 ? -16.438 -21.234 -5.508 1 85.12 396 GLY B C 1
ATOM 6268 O O . GLY B 1 396 ? -17.641 -21.125 -5.777 1 85.12 396 GLY B O 1
ATOM 6269 N N . PHE B 1 397 ? -15.539 -21.016 -6.363 1 87 397 PHE B N 1
ATOM 6270 C CA . PHE B 1 397 ? -15.867 -20.531 -7.699 1 87 397 PHE B CA 1
ATOM 6271 C C . PHE B 1 397 ? -16.438 -21.656 -8.555 1 87 397 PHE B C 1
ATOM 6273 O O . PHE B 1 397 ? -17.25 -21.406 -9.461 1 87 397 PHE B O 1
ATOM 6280 N N . ALA B 1 398 ? -16.078 -22.844 -8.211 1 89.44 398 ALA B N 1
ATOM 6281 C CA . ALA B 1 398 ? -16.641 -23.984 -8.922 1 89.44 398 ALA B CA 1
ATOM 6282 C C . ALA B 1 398 ? -18 -24.375 -8.344 1 89.44 398 ALA B C 1
ATOM 6284 O O . ALA B 1 398 ? -18.75 -25.141 -8.961 1 89.44 398 ALA B O 1
ATOM 6285 N N . GLY B 1 399 ? -18.344 -23.812 -7.168 1 85.31 399 GLY B N 1
ATOM 6286 C CA . GLY B 1 399 ? -19.578 -24.156 -6.488 1 85.31 399 GLY B CA 1
ATOM 6287 C C . GLY B 1 399 ? -19.531 -25.531 -5.84 1 85.31 399 GLY B C 1
ATOM 6288 O O . GLY B 1 399 ? -20.562 -26.203 -5.719 1 85.31 399 GLY B O 1
ATOM 6289 N N . SER B 1 400 ? -18.375 -25.984 -5.582 1 88.94 400 SER B N 1
ATOM 6290 C CA . SER B 1 400 ? -18.203 -27.297 -4.973 1 88.94 400 SER B CA 1
ATOM 6291 C C . SER B 1 400 ? -17.922 -27.188 -3.477 1 88.94 400 SER B C 1
ATOM 6293 O O . SER B 1 400 ? -17.203 -26.281 -3.041 1 88.94 400 SER B O 1
ATOM 6295 N N . GLU B 1 401 ? -18.516 -28.094 -2.709 1 84.75 401 GLU B N 1
ATOM 6296 C CA . GLU B 1 401 ? -18.25 -28.156 -1.272 1 84.75 401 GLU B CA 1
ATOM 6297 C C . GLU B 1 401 ? -17.562 -29.469 -0.888 1 84.75 401 GLU B C 1
ATOM 6299 O O . GLU B 1 401 ? -17.469 -29.797 0.295 1 84.75 401 GLU B O 1
ATOM 6304 N N . ASN B 1 402 ? -17.109 -30.156 -1.873 1 86.94 402 ASN B N 1
ATOM 6305 C CA . ASN B 1 402 ? -16.531 -31.469 -1.661 1 86.94 402 ASN B CA 1
ATOM 6306 C C . ASN B 1 402 ? -15.031 -31.391 -1.366 1 86.94 402 ASN B C 1
ATOM 6308 O O . ASN B 1 402 ? -14.211 -31.641 -2.244 1 86.94 402 ASN B O 1
ATOM 6312 N N . VAL B 1 403 ? -14.688 -31.188 -0.152 1 85.5 403 VAL B N 1
ATOM 6313 C CA . VAL B 1 403 ? -13.297 -31.047 0.268 1 85.5 403 VAL B CA 1
ATOM 6314 C C . VAL B 1 403 ? -12.562 -32.375 0.08 1 85.5 403 VAL B C 1
ATOM 6316 O O . VAL B 1 403 ? -11.375 -32.406 -0.247 1 85.5 403 VAL B O 1
ATOM 6319 N N . LYS B 1 404 ? -13.32 -33.438 0.218 1 85.19 404 LYS B N 1
ATOM 6320 C CA . LYS B 1 404 ? -12.727 -34.781 0.064 1 85.19 404 LYS B CA 1
ATOM 6321 C C . LYS B 1 4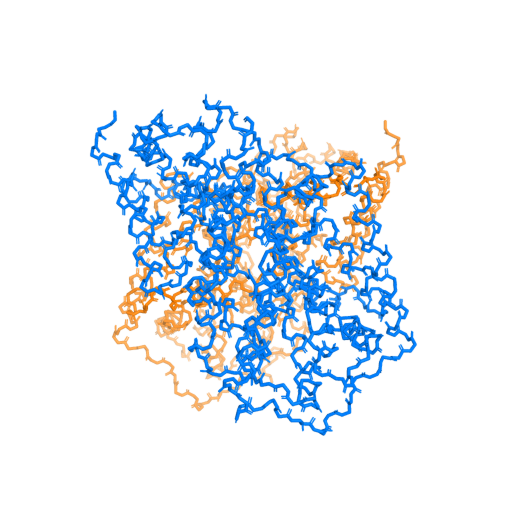04 ? -12.172 -34.969 -1.344 1 85.19 404 LYS B C 1
ATOM 6323 O O . LYS B 1 404 ? -11.07 -35.5 -1.515 1 85.19 404 LYS B O 1
ATOM 6328 N N . ALA B 1 405 ? -12.883 -34.562 -2.287 1 89 405 ALA B N 1
ATOM 6329 C CA . ALA B 1 405 ? -12.453 -34.688 -3.678 1 89 405 ALA B CA 1
ATOM 6330 C C . ALA B 1 405 ? -11.195 -33.844 -3.93 1 89 405 ALA B C 1
ATOM 6332 O O . ALA B 1 405 ? -10.289 -34.281 -4.648 1 89 405 ALA B O 1
ATOM 6333 N N . MET B 1 406 ? -11.133 -32.688 -3.367 1 89.94 406 MET B N 1
ATOM 6334 C CA . MET B 1 406 ? -9.984 -31.812 -3.547 1 89.94 406 MET B CA 1
ATOM 6335 C C . MET B 1 406 ? -8.734 -32.406 -2.9 1 89.94 406 MET B C 1
ATOM 6337 O O . MET B 1 406 ? -7.645 -32.312 -3.471 1 89.94 406 MET B O 1
ATOM 6341 N N . ILE B 1 407 ? -8.977 -32.969 -1.725 1 86.25 407 ILE B N 1
ATOM 6342 C CA . ILE B 1 407 ? -7.863 -33.562 -0.999 1 86.25 407 ILE B CA 1
ATOM 6343 C C . ILE B 1 407 ? -7.363 -34.781 -1.748 1 86.25 407 ILE B C 1
ATOM 6345 O O . ILE B 1 407 ? -6.16 -35.062 -1.802 1 86.25 407 ILE B O 1
ATOM 6349 N N . GLN B 1 408 ? -8.234 -35.562 -2.266 1 89.44 408 GLN B N 1
ATOM 6350 C CA . GLN B 1 408 ? -7.848 -36.75 -3.047 1 89.44 408 GLN B CA 1
ATOM 6351 C C . GLN B 1 408 ? -6.969 -36.344 -4.227 1 89.44 408 GLN B C 1
ATOM 6353 O O . GLN B 1 408 ? -5.926 -36.938 -4.465 1 89.44 408 GLN B O 1
ATOM 6358 N N . ASN B 1 409 ? -7.414 -35.375 -4.922 1 91.25 409 ASN B N 1
ATOM 6359 C CA . ASN B 1 409 ? -6.594 -34.875 -6.023 1 91.25 409 ASN B CA 1
ATOM 6360 C C . ASN B 1 409 ? -5.266 -34.312 -5.527 1 91.25 409 ASN B C 1
ATOM 6362 O O . ASN B 1 409 ? -4.215 -34.594 -6.117 1 91.25 409 ASN B O 1
ATOM 6366 N N . GLY B 1 410 ? -5.301 -33.5 -4.512 1 89.38 410 GLY B N 1
ATOM 6367 C CA . GLY B 1 410 ? -4.102 -32.875 -3.969 1 89.38 410 GLY B CA 1
ATOM 6368 C C . GLY B 1 410 ? -3.057 -33.875 -3.535 1 89.38 410 GLY B C 1
ATOM 6369 O O . GLY B 1 410 ? -1.865 -33.719 -3.793 1 89.38 410 GLY B O 1
ATOM 6370 N N . LEU B 1 411 ? -3.52 -34.906 -2.881 1 87.31 411 LEU B N 1
ATOM 6371 C CA . LEU B 1 411 ? -2.605 -35.938 -2.393 1 87.31 411 LEU B CA 1
ATOM 6372 C C . LEU B 1 411 ? -1.983 -36.688 -3.555 1 87.31 411 LEU B C 1
ATOM 6374 O O . LEU B 1 411 ? -0.795 -37.031 -3.521 1 87.31 411 LEU B O 1
ATOM 6378 N N . VAL B 1 412 ? -2.748 -37 -4.516 1 91.62 412 VAL B N 1
ATOM 6379 C CA . VAL B 1 412 ? -2.23 -37.719 -5.672 1 91.62 412 VAL B CA 1
ATOM 6380 C C . VAL B 1 412 ? -1.236 -36.844 -6.43 1 91.62 412 VAL B C 1
ATOM 6382 O O . VAL B 1 412 ? -0.167 -37.312 -6.828 1 91.62 412 VAL B O 1
ATOM 6385 N N . VAL B 1 413 ? -1.621 -35.625 -6.645 1 93.06 413 VAL B N 1
ATOM 6386 C CA . VAL B 1 413 ? -0.737 -34.688 -7.328 1 93.06 413 VAL B CA 1
ATOM 6387 C C . VAL B 1 413 ? 0.565 -34.562 -6.547 1 93.06 413 VAL B C 1
ATOM 6389 O O . VAL B 1 413 ? 1.652 -34.562 -7.129 1 93.06 413 VAL B O 1
ATOM 6392 N N . THR B 1 414 ? 0.443 -34.375 -5.246 1 89.75 414 THR B N 1
ATOM 6393 C CA . THR B 1 414 ? 1.621 -34.25 -4.395 1 89.75 414 THR B CA 1
ATOM 6394 C C . THR B 1 414 ? 2.496 -35.5 -4.492 1 89.75 414 THR B C 1
ATOM 6396 O O . THR B 1 414 ? 3.721 -35.406 -4.574 1 89.75 414 THR B O 1
ATOM 6399 N N . GLY B 1 415 ? 1.859 -36.625 -4.441 1 89.81 415 GLY B N 1
ATOM 6400 C CA . GLY B 1 415 ? 2.602 -37.844 -4.574 1 89.81 415 GLY B CA 1
ATOM 6401 C C . GLY B 1 415 ? 3.379 -37.938 -5.875 1 89.81 415 GLY B C 1
ATOM 6402 O O . GLY B 1 415 ? 4.551 -38.344 -5.879 1 89.81 415 GLY B O 1
ATOM 6403 N N . VAL B 1 416 ? 2.74 -37.625 -6.93 1 93.38 416 VAL B N 1
ATOM 6404 C CA . VAL B 1 416 ? 3.377 -37.688 -8.242 1 93.38 416 VAL B CA 1
ATOM 6405 C C . VAL B 1 416 ? 4.48 -36.656 -8.336 1 93.38 416 VAL B C 1
ATOM 6407 O O . VAL B 1 416 ? 5.535 -36.906 -8.922 1 93.38 416 VAL B O 1
ATOM 6410 N N . GLN B 1 417 ? 4.258 -35.5 -7.828 1 92 417 GLN B N 1
ATOM 6411 C CA . GLN B 1 417 ? 5.262 -34.438 -7.828 1 92 417 GLN B CA 1
ATOM 6412 C C . GLN B 1 417 ? 6.496 -34.844 -7.027 1 92 417 GLN B C 1
ATOM 6414 O O . GLN B 1 417 ? 7.625 -34.562 -7.426 1 92 417 GLN B O 1
ATOM 6419 N N . VAL B 1 418 ? 6.254 -35.438 -5.902 1 90.06 418 VAL B N 1
ATOM 6420 C CA . VAL B 1 418 ? 7.355 -35.906 -5.062 1 90.06 418 VAL B CA 1
ATOM 6421 C C . VAL B 1 418 ? 8.156 -36.969 -5.805 1 90.06 418 VAL B C 1
ATOM 6423 O O . VAL B 1 418 ? 9.391 -36.938 -5.785 1 90.06 418 VAL B O 1
ATOM 6426 N N . ALA B 1 419 ? 7.449 -37.906 -6.418 1 92.62 419 ALA B N 1
ATOM 6427 C CA . ALA B 1 419 ? 8.117 -38.906 -7.223 1 92.62 419 ALA B CA 1
ATOM 6428 C C . ALA B 1 419 ? 8.945 -38.281 -8.336 1 92.62 419 ALA B C 1
ATOM 6430 O O . ALA B 1 419 ? 10.062 -38.719 -8.617 1 92.62 419 ALA B O 1
ATOM 6431 N N .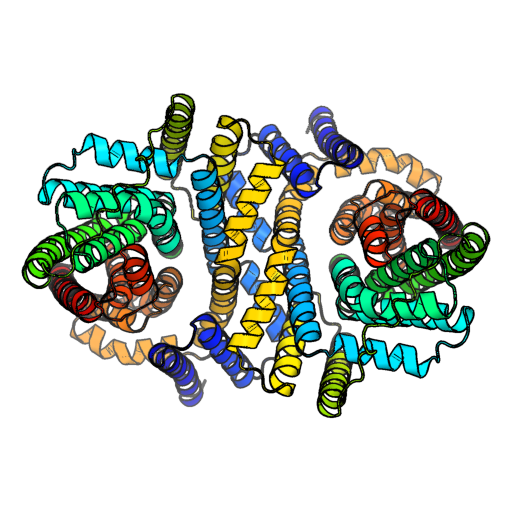 PHE B 1 420 ? 8.375 -37.312 -8.906 1 94 420 PHE B N 1
ATOM 6432 C CA . PHE B 1 420 ? 9.078 -36.594 -9.961 1 94 420 PHE B CA 1
ATOM 6433 C C . PHE B 1 420 ? 10.359 -35.969 -9.422 1 94 420 PHE B C 1
ATOM 6435 O O . PHE B 1 420 ? 11.414 -36.062 -10.047 1 94 420 PHE B O 1
ATOM 6442 N N . LEU B 1 421 ? 10.266 -35.281 -8.289 1 92.81 421 LEU B N 1
ATOM 6443 C CA . LEU B 1 421 ? 11.43 -34.625 -7.695 1 92.81 421 LEU B CA 1
ATOM 6444 C C . LEU B 1 421 ? 12.516 -35.625 -7.367 1 92.81 421 LEU B C 1
ATOM 6446 O O . LEU B 1 421 ? 13.703 -35.375 -7.582 1 92.81 421 LEU B O 1
ATOM 6450 N N . ILE B 1 422 ? 12.109 -36.781 -6.82 1 91.44 422 ILE B N 1
ATOM 6451 C CA . ILE B 1 422 ? 13.07 -37.812 -6.453 1 91.44 422 ILE B CA 1
ATOM 6452 C C . ILE B 1 422 ? 13.773 -38.312 -7.703 1 91.44 422 ILE B C 1
ATOM 6454 O O . ILE B 1 422 ? 15.008 -38.438 -7.723 1 91.44 422 ILE B O 1
ATOM 6458 N N . VAL B 1 423 ? 13.008 -38.594 -8.734 1 93.31 423 VAL B N 1
ATOM 6459 C CA . VAL B 1 423 ? 13.586 -39.125 -9.977 1 93.31 423 VAL B CA 1
ATOM 6460 C C . VAL B 1 423 ? 14.469 -38.031 -10.609 1 93.31 423 VAL B C 1
ATOM 6462 O O . VAL B 1 423 ? 15.57 -38.344 -11.086 1 93.31 423 VAL B O 1
ATOM 6465 N N . TYR B 1 424 ? 13.992 -36.812 -10.602 1 93.19 424 TYR B N 1
ATOM 6466 C CA . TYR B 1 424 ? 14.75 -35.688 -11.141 1 93.19 424 TYR B CA 1
ATOM 6467 C C . TYR B 1 424 ? 16.078 -35.531 -10.406 1 93.19 424 TYR B C 1
ATOM 6469 O O . TYR B 1 424 ? 17.109 -35.281 -11.031 1 93.19 424 TYR B O 1
ATOM 6477 N N . SER B 1 425 ? 16.047 -35.656 -9.125 1 92.12 425 SER B N 1
ATOM 6478 C CA . SER B 1 425 ? 17.219 -35.438 -8.289 1 92.12 425 SER B CA 1
ATOM 6479 C C . SER B 1 425 ? 18.297 -36.5 -8.531 1 92.12 425 SER B C 1
ATOM 6481 O O . SER B 1 425 ? 19.484 -36.219 -8.344 1 92.12 425 SER B O 1
ATOM 6483 N N . LEU B 1 426 ? 17.922 -37.688 -8.93 1 89.69 426 LEU B N 1
ATOM 6484 C CA . LEU B 1 426 ? 18.844 -38.781 -9.164 1 89.69 426 LEU B CA 1
ATOM 6485 C C . LEU B 1 426 ? 19.625 -38.531 -10.453 1 89.69 426 LEU B C 1
ATOM 6487 O O . LEU B 1 426 ? 20.703 -39.125 -10.641 1 89.69 426 LEU B O 1
ATOM 6491 N N . PHE B 1 427 ? 19.188 -37.656 -11.32 1 88.5 427 PHE B N 1
ATOM 6492 C CA . PHE B 1 427 ? 19.828 -37.469 -12.609 1 88.5 427 PHE B CA 1
ATOM 6493 C C . PHE B 1 427 ? 20.5 -36.094 -12.68 1 88.5 427 PHE B C 1
ATOM 6495 O O . PHE B 1 427 ? 20.812 -35.594 -13.766 1 88.5 427 PHE B O 1
ATOM 6502 N N . ILE B 1 428 ? 20.703 -35.5 -11.578 1 86.19 428 ILE B N 1
ATOM 6503 C CA . ILE B 1 428 ? 21.391 -34.219 -11.531 1 86.19 428 ILE B CA 1
ATOM 6504 C C . ILE B 1 428 ? 22.859 -34.375 -11.867 1 86.19 428 ILE B C 1
ATOM 6506 O O . ILE B 1 428 ? 23.516 -35.281 -11.336 1 86.19 428 ILE B O 1
ATOM 6510 N N . PRO B 1 429 ? 23.422 -33.625 -12.789 1 75.31 429 PRO B N 1
ATOM 6511 C CA . PRO B 1 429 ? 24.859 -33.781 -13.109 1 75.31 429 PRO B CA 1
ATOM 6512 C C . PRO B 1 429 ? 25.75 -33.219 -12 1 75.31 429 PRO B C 1
ATOM 6514 O O . PRO B 1 429 ? 25.344 -32.344 -11.234 1 75.31 429 PRO B O 1
#

Radius of gyration: 29.48 Å; Cα contacts (8 Å, |Δi|>4): 1362; chains: 2; bounding box: 62×83×64 Å